Protein 3KF3 (pdb70)

Secondary structure (DSSP, 8-state):
-----HHHHS-SSS---SSEEEEEEEEEEEETTTTEEEEEEEEETT-SS--SSBEEEEEEESSSSS-EE-S--B--SSTT-EEEEEEEEE-TT-TTS---TTS-GGG-EEEEEEEEETTEEEEEEEEESSSSSS-EE-TT--SB--S-SS-EEEEEEEETTTTEEEEEEEEGGGTEEEEEEESSSSS-EEEEEE--B---S-EEEEEEEEEEBTTSS-EEEEEEEEE-S--TTSS-EEEEEEEEE-SS-EEESS-B-EES--SSS-EEEEEPBS-SSSEEEEEE-S-TTTTTTSS--SEE--BPPPEEEEEEEEESSSS-EEEEEEEEE---TTSEEEEEEEEEEEEP-TTS-EE---S---SEEEEEEEEEE-S----GGGSEEEEEEEE--SSS---EEEEEEETTTTEEEEE---TT---TTGGG---EEEEE---SEEETTEEEEEEEEEEETTEEEEEETTTTEEEEEE---STT--EEEEEEEE--SS-SEEEEEEEEEEEE-/-----HHHHS-SSS---SSEEEEEEEEEEEETTTTEEEEEEEEETT-SS--SSBEEEEEEESSSSS-EE-S-SB--SSTT-EEEEEEEEE-TT-TTS---TTS-GGG-EEEEEEEEETTEEEEEEEEESSSSSS-EE-TT--SB--S-SS-EEEEEEEETTTTEEEEEEEEGGGTEEEEEEESSSSS-EEEEEE--B---S-EEEEEEEEEEBTTSS-EEEEEEEEE-S--TTSS-EEEEEEEEE-SS-EEESS-B-EES--SSS-EEEEEPBS-SSSEEEEEE-S-TTTGGGSS--SEE--BPPPEEEEEEEEESSSS-EEEEEEEEE---TTSEEEEEEEEEEEEE-TT--EE---SS--SEEEEEEEEEE-S----GGGSEEEEEEEE---SS---EEEEEEETTTTEEEEE---TT---TTGGG---EEEEE---SEEETTEEEEEEEEEEESSEEEEEETTTTEEEEEE--PSTT--EEEEEEEE--SS-SEEEEEEEEEEEE-

InterPro domains:
  IPR001362 Glycoside hydrolase, family 32 [SM00640] (40-491)
  IPR013148 Glycosyl hydrolase family 32, N-terminal [PF00251] (40-338)
  IPR013189 Glycosyl hydrolase family 32, C-terminal [PF08244] (367-515)
  IPR013320 Concanavalin A-like lectin/glucanase domain superfamily [SSF49899] (370-530)
  IPR018053 Glycoside hydrolase, family 32, active site [PS00609] (40-53)
  IPR023296 Glycosyl hydrolase, five-bladed beta-propeller domain superfamily [G3DSA:2.115.10.20] (27-350)
  IPR023296 Glycosyl hydrolase, five-bladed beta-propeller domain superfamily [SSF75005] (32-338)

CATH classification: 2.115.10.20 (+1 more: 2.60.120.560)

B-factor: mean 18.48, std 14.02, range [2.0, 500.0]

Sequence (1018 aa):
LSVDTSEYNRPLIHFTPEKGWMNDPNGLFYDKTAKLWHLYFQYNPNATAWGQPLYWGHATSNDLVHWDEHEIAIGPEHDNEGIFSGSIVVDHNNTSGFFNSSIDPNQRIVAIYTNNIPDNQTQDIAFSLDGGYTFTKYENNPVIDVSSNQFRDPKVFWHEDSNQWIMVVSKSQEYKIQIFGSANLKNWVLNSNFSSGYYGNQYECPGLIEVPIENSDKSKWVMFLAINPGSPLGGSINQYFVGDFDGFQFVPDDSQTRFVDIGKDFYAFQTFSEVEHGVLGLAWASNWQYADQVPTNPWRSSTSLARNYTLRYVHTNAETKQLTLIQNPVLPDSINVVDKLKKKNVKLTNKKPIKTNFKGSTGLFDFNITFKVLNLNVSPGKTHFDILINSQELNSSVDSIKIGFDSSQSSFYIDRHIPNVEFPRKQFFTDKLAAYLEPLDYDQDLRVFSLYGIVDKNIIELYFNDGTVAMTNTFFMGEGKYPHDIQIVTDTEEPLFELESVIIRELNKLSVDTSEYNRPLIHFTPEKGWMNDPNGLFYDKTAKLWHLYFQYNPNATAWGQPLYWGHATSNDLVHWDEHEIAIGPEHDNEGIFSGSIVVDHNNTSGFFNSSIDPNQRIVAIYTNNIPDNQTQDIAFSLDGGYTFTKYENNPVIDVSSNQFRDPKVFWHEDSNQWIMVVSKSQEYKIQIFGSANLKNWVLNSNFSSGYYGNQYECPGLIEVPIENSDKSKWVMFLAINPGSPLGGSINQYFVGDFDGFQFVPDDSQTRFVDIGKDFYAFQTFSEVEHGVLGLAWASNWQYADQVPTNPWRSSTSLARNYTLRYVHTNAETKQLTLIQNPVLPDSINVVDKLKKKNVKLTNKKPIKTNFKGSTGLFDFNITFKVLNLNVSPGKTHFDILINSQELNSSVDSIKIGFDSSQSSFYIDRHIPNVEFPRKQFFTDKLAAYLEPLDYDQDLRVFSLYGIVDKNIIELYFNDGTVAMTNTFFMGEGKYPHDIQIVTDTEEPLFELESVIIRELNK

Structure (mmCIF, N/CA/C/O backbone):
data_3KF3
#
_entry.id   3KF3
#
_cell.length_a   60.870
_cell.length_b   92.270
_cell.length_c   116.280
_cell.angle_alpha   90.00
_cell.angle_beta   104.81
_cell.angle_gamma   90.00
#
_symmetry.space_group_name_H-M   'P 1 21 1'
#
loop_
_entity.id
_entity.type
_entity.pdbx_description
1 polymer Invertase
2 non-polymer beta-D-fructofuranose
3 non-polymer 2-acetamido-2-deoxy-beta-D-glucopyranose
4 water water
#
loop_
_atom_site.group_PDB
_atom_site.id
_atom_site.type_symbol
_atom_site.label_atom_id
_atom_site.label_alt_id
_atom_site.label_comp_id
_atom_site.label_asym_id
_atom_site.label_entity_id
_atom_site.label_seq_id
_atom_site.pdbx_PDB_ins_code
_atom_site.Cartn_x
_atom_site.Cartn_y
_atom_site.Cartn_z
_atom_site.occupancy
_atom_site.B_iso_or_equiv
_atom_site.auth_seq_id
_atom_site.auth_comp_id
_atom_site.auth_asym_id
_atom_site.auth_atom_id
_atom_site.pdbx_PDB_model_num
ATOM 1 N N . LEU A 1 1 ? -6.929 -17.609 20.189 1.00 33.89 27 LEU A N 1
ATOM 2 C CA . LEU A 1 1 ? -7.486 -18.088 18.885 1.00 34.00 27 LEU A CA 1
ATOM 3 C C . LEU A 1 1 ? -8.893 -17.539 18.565 1.00 33.67 27 LEU A C 1
ATOM 4 O O . LEU A 1 1 ? -9.242 -17.358 17.395 1.00 33.75 27 LEU A O 1
ATOM 9 N N . SER A 1 2 ? -9.680 -17.270 19.608 1.00 33.08 28 SER A N 1
ATOM 10 C CA . SER A 1 2 ? -11.070 -16.814 19.467 1.00 32.27 28 SER A CA 1
ATOM 11 C C . SER A 1 2 ? -11.163 -15.319 19.199 1.00 31.15 28 SER A C 1
ATOM 12 O O . SER A 1 2 ? -12.131 -14.846 18.603 1.00 31.37 28 SER A O 1
ATOM 15 N N . VAL A 1 3 ? -10.159 -14.583 19.661 1.00 29.63 29 VAL A N 1
ATOM 16 C CA . VAL A 1 3 ? -10.162 -13.131 19.589 1.00 27.89 29 VAL A CA 1
ATOM 17 C C . VAL A 1 3 ? -9.292 -12.679 18.419 1.00 26.55 29 VAL A C 1
ATOM 18 O O . VAL A 1 3 ? -8.124 -13.063 18.318 1.00 26.47 29 VAL A O 1
ATOM 22 N N . ASP A 1 4 ? -9.872 -11.881 17.530 1.00 24.56 30 ASP A N 1
ATOM 23 C CA . ASP A 1 4 ? -9.107 -11.297 16.439 1.00 22.76 30 ASP A CA 1
ATOM 24 C C . ASP A 1 4 ? -9.314 -9.788 16.383 1.00 21.29 30 ASP A C 1
ATOM 25 O O . ASP A 1 4 ? -10.407 -9.313 16.084 1.00 21.00 30 ASP A O 1
ATOM 30 N N . THR A 1 5 ? -8.239 -9.052 16.657 1.00 19.58 31 THR A N 1
ATOM 31 C CA . THR A 1 5 ? -8.271 -7.595 16.697 1.00 18.15 31 THR A CA 1
ATOM 32 C C . THR A 1 5 ? -7.952 -6.937 15.348 1.00 17.81 31 THR A C 1
ATOM 33 O O . THR A 1 5 ? -7.993 -5.709 15.240 1.00 17.23 31 THR A O 1
ATOM 37 N N . SER A 1 6 ? -7.679 -7.754 14.326 1.00 17.60 32 SER A N 1
ATOM 38 C CA . SER A 1 6 ? -7.206 -7.268 13.011 1.00 17.75 32 SER A CA 1
ATOM 39 C C . SER A 1 6 ? -7.986 -6.095 12.413 1.00 17.64 32 SER A C 1
ATOM 40 O O . SER A 1 6 ? -7.383 -5.130 11.946 1.00 17.51 32 SER A O 1
ATOM 43 N N . GLU A 1 7 ? -9.315 -6.199 12.423 1.00 17.53 33 GLU A N 1
ATOM 44 C CA . GLU A 1 7 ? -10.206 -5.212 11.799 1.00 17.89 33 GLU A CA 1
ATOM 45 C C . GLU A 1 7 ? -9.948 -3.786 12.282 1.00 16.93 33 GLU A C 1
ATOM 46 O O . GLU A 1 7 ? -10.152 -2.822 11.536 1.00 16.58 33 GLU A O 1
ATOM 52 N N . TYR A 1 8 ? -9.506 -3.650 13.527 1.00 15.84 34 TYR A N 1
ATOM 53 C CA . TYR A 1 8 ? -9.216 -2.321 14.061 1.00 15.19 34 TYR A CA 1
ATOM 54 C C . TYR A 1 8 ? -7.739 -2.082 14.416 1.00 14.94 34 TYR A C 1
ATOM 55 O O . TYR A 1 8 ? -7.324 -0.932 14.541 1.00 14.98 34 TYR A O 1
ATOM 64 N N . ASN A 1 9 ? -6.963 -3.167 14.532 1.00 14.61 35 ASN A N 1
ATOM 65 C CA . ASN A 1 9 ? -5.584 -3.151 15.071 1.00 14.69 35 ASN A CA 1
ATOM 66 C C . ASN A 1 9 ? -4.457 -3.539 14.139 1.00 13.41 35 ASN A C 1
ATOM 67 O O . ASN A 1 9 ? -3.296 -3.261 14.431 1.00 13.17 35 ASN A O 1
ATOM 72 N N . ARG A 1 10 ? -4.783 -4.241 13.062 1.00 12.76 36 ARG A N 1
ATOM 73 C CA . ARG A 1 10 ? -3.757 -4.828 12.198 1.00 12.55 36 ARG A CA 1
ATOM 74 C C . ARG A 1 10 ? -3.374 -3.870 11.072 1.00 11.83 36 ARG A C 1
ATOM 75 O O . ARG A 1 10 ? -4.221 -3.487 10.280 1.00 11.67 36 ARG A O 1
ATOM 83 N N . PRO A 1 11 ? -2.091 -3.470 11.006 1.00 11.50 37 PRO A N 1
ATOM 84 C CA . PRO A 1 11 ? -1.667 -2.596 9.907 1.00 11.28 37 PRO A CA 1
ATOM 85 C C . PRO A 1 11 ? -1.922 -3.183 8.523 1.00 11.26 37 PRO A C 1
ATOM 86 O O . PRO A 1 11 ? -1.921 -4.410 8.342 1.00 11.09 37 PRO A O 1
ATOM 90 N N . LEU A 1 12 ? -2.127 -2.297 7.556 1.00 10.92 38 LEU A N 1
ATOM 91 C CA . LEU A 1 12 ? -2.408 -2.696 6.186 1.00 11.44 38 LEU A CA 1
ATOM 92 C C . LEU A 1 12 ? -1.150 -2.810 5.321 1.00 11.77 38 LEU A C 1
ATOM 93 O O . LEU A 1 12 ? -1.063 -3.700 4.472 1.00 12.19 38 LEU A O 1
ATOM 98 N N . ILE A 1 13 ? -0.186 -1.907 5.526 1.00 11.73 39 ILE A N 1
ATOM 99 C CA . ILE A 1 13 ? 1.019 -1.866 4.684 1.00 11.83 39 ILE A CA 1
ATOM 100 C C . ILE A 1 13 ? 2.338 -2.007 5.452 1.00 11.70 39 ILE A C 1
ATOM 101 O O . ILE A 1 13 ? 3.410 -1.826 4.882 1.00 11.68 39 ILE A O 1
ATOM 106 N N . HIS A 1 14 ? 2.246 -2.320 6.745 1.00 11.54 40 HIS A N 1
ATOM 107 C CA . HIS A 1 14 ? 3.396 -2.759 7.531 1.00 11.20 40 HIS A CA 1
ATOM 108 C C . HIS A 1 14 ? 3.268 -4.262 7.684 1.00 11.32 40 HIS A C 1
ATOM 109 O O . HIS A 1 14 ? 2.172 -4.750 8.019 1.00 11.26 40 HIS A O 1
ATOM 116 N N . PHE A 1 15 ? 4.359 -4.996 7.462 1.00 10.76 41 PHE A N 1
ATOM 117 C CA . PHE A 1 15 ? 4.276 -6.452 7.554 1.00 10.82 41 PHE A CA 1
ATOM 118 C C . PHE A 1 15 ? 3.963 -6.901 8.962 1.00 11.18 41 PHE A C 1
ATOM 119 O O . PHE A 1 15 ? 4.546 -6.402 9.933 1.00 10.37 41 PHE A O 1
ATOM 127 N N . THR A 1 16 ? 3.060 -7.871 9.038 1.00 11.37 42 THR A N 1
ATOM 128 C CA . THR A 1 16 ? 2.750 -8.568 10.266 1.00 12.55 42 THR A CA 1
ATOM 129 C C . THR A 1 16 ? 2.556 -10.053 9.943 1.00 12.62 42 THR A C 1
ATOM 130 O O . THR A 1 16 ? 1.905 -10.379 8.947 1.00 12.38 42 THR A O 1
ATOM 134 N N . PRO A 1 17 ? 3.119 -10.955 10.773 1.00 13.08 43 PRO A N 1
ATOM 135 C CA . PRO A 1 17 ? 2.818 -12.373 10.571 1.00 13.55 43 PRO A CA 1
ATOM 136 C C . PRO A 1 17 ? 1.328 -12.623 10.806 1.00 13.93 43 PRO A C 1
ATOM 137 O O . PRO A 1 17 ? 0.731 -11.997 11.686 1.00 14.34 43 PRO A O 1
ATOM 141 N N . GLU A 1 18 ? 0.728 -13.509 10.019 1.00 14.43 44 GLU A N 1
ATOM 142 C CA . GLU A 1 18 ? -0.686 -13.848 10.192 1.00 15.26 44 GLU A CA 1
ATOM 143 C C . GLU A 1 18 ? -1.007 -14.245 11.642 1.00 15.14 44 GLU A C 1
ATOM 144 O O . GLU A 1 18 ? -2.016 -13.815 12.195 1.00 14.76 44 GLU A O 1
ATOM 150 N N . LYS A 1 19 ? -0.146 -15.061 12.246 1.00 15.16 45 LYS A N 1
ATOM 151 C CA . LYS A 1 19 ? -0.328 -15.505 13.631 1.00 15.74 45 LYS A CA 1
ATOM 152 C C . LYS A 1 19 ? 1.010 -15.579 14.367 1.00 15.10 45 LYS A C 1
ATOM 153 O O . LYS A 1 19 ? 2.059 -15.797 13.755 1.00 15.38 45 LYS A O 1
ATOM 159 N N . GLY A 1 20 ? 0.974 -15.391 15.683 1.00 14.46 46 GLY A N 1
ATOM 160 C CA . GLY A 1 20 ? 2.169 -15.579 16.505 1.00 13.43 46 GLY A CA 1
ATOM 161 C C . GLY A 1 20 ? 2.997 -14.330 16.731 1.00 12.70 46 GLY A C 1
ATOM 162 O O . GLY A 1 20 ? 2.515 -13.212 16.563 1.00 12.55 46 GLY A O 1
ATOM 163 N N . TRP A 1 21 ? 4.258 -14.536 17.099 1.00 11.88 47 TRP A N 1
ATOM 164 C CA . TRP A 1 21 ? 5.131 -13.464 17.565 1.00 11.50 47 TRP A CA 1
ATOM 165 C C . TRP A 1 21 ? 6.244 -13.154 16.570 1.00 11.19 47 TRP A C 1
ATOM 166 O O . TRP A 1 21 ? 6.869 -14.068 16.031 1.00 11.09 47 TRP A O 1
ATOM 177 N N . MET A 1 22 ? 6.506 -11.866 16.354 1.00 10.68 48 MET A N 1
ATOM 178 C CA . MET A 1 22 ? 7.648 -11.441 15.542 1.00 10.33 48 MET A CA 1
ATOM 179 C C . MET A 1 22 ? 8.509 -10.429 16.290 1.00 10.41 48 MET A C 1
ATOM 180 O O . MET A 1 22 ? 7.967 -9.535 16.947 1.00 10.08 48 MET A O 1
ATOM 185 N N . ASN A 1 23 ? 9.837 -10.573 16.205 1.00 10.33 49 ASN A N 1
ATOM 186 C CA . ASN A 1 23 ? 10.749 -9.457 16.534 1.00 10.90 49 ASN A CA 1
ATOM 187 C C . ASN A 1 23 ? 11.711 -9.054 15.397 1.00 11.04 49 ASN A C 1
ATOM 188 O O . ASN A 1 23 ? 11.239 -8.705 14.306 1.00 11.87 49 ASN A O 1
ATOM 193 N N . ASP A 1 24 ? 13.021 -9.090 15.641 1.00 10.87 50 ASP A N 1
ATOM 194 C CA . ASP A 1 24 ? 14.023 -8.525 14.716 1.00 10.91 50 ASP A CA 1
ATOM 195 C C . ASP A 1 24 ? 13.799 -8.951 13.266 1.00 10.64 50 ASP A C 1
ATOM 196 O O . ASP A 1 24 ? 13.571 -10.138 13.005 1.00 10.67 50 ASP A O 1
ATOM 201 N N . PRO A 1 25 ? 13.885 -7.994 12.320 1.00 10.03 51 PRO A N 1
ATOM 202 C CA . PRO A 1 25 ? 13.932 -8.381 10.908 1.00 10.10 51 PRO A CA 1
ATOM 203 C C . PRO A 1 25 ? 15.296 -8.996 10.579 1.00 10.34 51 PRO A C 1
ATOM 204 O O . PRO A 1 25 ? 16.319 -8.551 11.105 1.00 10.11 51 PRO A O 1
ATOM 208 N N . ASN A 1 26 ? 15.299 -10.010 9.717 1.00 10.49 52 ASN A N 1
ATOM 209 C CA . ASN A 1 26 ? 16.505 -10.769 9.392 1.00 10.86 52 ASN A CA 1
ATOM 210 C C . ASN A 1 26 ? 16.646 -10.988 7.892 1.00 11.22 52 ASN A C 1
ATOM 211 O O . ASN A 1 26 ? 15.658 -10.926 7.161 1.00 11.43 52 ASN A O 1
ATOM 216 N N . GLY A 1 27 ? 17.878 -11.244 7.448 1.00 11.11 53 GLY A N 1
ATOM 217 C CA . GLY A 1 27 ? 18.153 -11.720 6.095 1.00 11.02 53 GLY A CA 1
ATOM 218 C C . GLY A 1 27 ? 17.619 -10.851 4.979 1.00 10.96 53 GLY A C 1
ATOM 219 O O . GLY A 1 27 ? 17.271 -11.350 3.905 1.00 10.67 53 GLY A O 1
ATOM 220 N N . LEU A 1 28 ? 17.558 -9.546 5.224 1.00 10.31 54 LEU A N 1
ATOM 221 C CA . LEU A 1 28 ? 17.002 -8.622 4.250 1.00 10.45 54 LEU A CA 1
ATOM 222 C C . LEU A 1 28 ? 17.833 -8.637 2.968 1.00 10.74 54 LEU A C 1
ATOM 223 O O . LEU A 1 28 ? 19.051 -8.437 3.010 1.00 10.95 54 LEU A O 1
ATOM 228 N N . PHE A 1 29 ? 17.180 -8.910 1.840 1.00 11.13 55 PHE A N 1
ATOM 229 C CA . PHE A 1 29 ? 17.847 -8.815 0.541 1.00 11.94 55 PHE A CA 1
ATOM 230 C C . PHE A 1 29 ? 16.866 -8.682 -0.614 1.00 12.50 55 PHE A C 1
ATOM 231 O O . PHE A 1 29 ? 15.696 -9.075 -0.509 1.00 13.06 55 PHE A O 1
ATOM 239 N N . TYR A 1 30 ? 17.372 -8.127 -1.712 1.00 13.40 56 TYR A N 1
ATOM 240 C CA . TYR A 1 30 ? 16.672 -8.079 -2.982 1.00 14.08 56 TYR A CA 1
ATOM 241 C C . TYR A 1 30 ? 17.207 -9.133 -3.955 1.00 14.66 56 TYR A C 1
ATOM 242 O O . TYR A 1 30 ? 18.424 -9.250 -4.159 1.00 14.27 56 TYR A O 1
ATOM 251 N N . ASP A 1 31 ? 16.287 -9.901 -4.541 1.00 15.19 57 ASP A N 1
ATOM 252 C CA . ASP A 1 31 ? 16.602 -10.858 -5.602 1.00 15.67 57 ASP A CA 1
ATOM 253 C C . ASP A 1 31 ? 16.472 -10.132 -6.942 1.00 16.19 57 ASP A C 1
ATOM 254 O O . ASP A 1 31 ? 15.362 -9.830 -7.380 1.00 15.74 57 ASP A O 1
ATOM 259 N N . LYS A 1 32 ? 17.613 -9.834 -7.571 1.00 16.93 58 LYS A N 1
ATOM 260 C CA . LYS A 1 32 ? 17.649 -9.081 -8.832 1.00 17.87 58 LYS A CA 1
ATOM 261 C C . LYS A 1 32 ? 17.025 -9.841 -10.010 1.00 18.42 58 LYS A C 1
ATOM 262 O O . LYS A 1 32 ? 16.498 -9.229 -10.940 1.00 18.58 58 LYS A O 1
ATOM 268 N N . THR A 1 33 ? 17.095 -11.169 -9.968 1.00 18.47 59 THR A N 1
ATOM 269 C CA . THR A 1 33 ? 16.547 -11.986 -11.045 1.00 19.13 59 THR A CA 1
ATOM 270 C C . THR A 1 33 ? 15.042 -12.223 -10.892 1.00 18.75 59 THR A C 1
ATOM 271 O O . THR A 1 33 ? 14.294 -12.052 -11.847 1.00 18.78 59 THR A O 1
ATOM 275 N N . ALA A 1 34 ? 14.603 -12.600 -9.694 1.00 18.43 60 ALA A N 1
ATOM 276 C CA . ALA A 1 34 ? 13.168 -12.759 -9.424 1.00 18.08 60 ALA A CA 1
ATOM 277 C C . ALA A 1 34 ? 12.439 -11.425 -9.238 1.00 17.86 60 ALA A C 1
ATOM 278 O O . ALA A 1 34 ? 11.208 -11.384 -9.276 1.00 17.54 60 ALA A O 1
ATOM 280 N N . LYS A 1 35 ? 13.198 -10.342 -9.055 1.00 17.90 61 LYS A N 1
ATOM 281 C CA . LYS A 1 35 ? 12.634 -9.013 -8.784 1.00 18.16 61 LYS A CA 1
ATOM 282 C C . LYS A 1 35 ? 11.780 -9.020 -7.520 1.00 17.65 61 LYS A C 1
ATOM 283 O O . LYS A 1 35 ? 10.623 -8.598 -7.537 1.00 17.59 61 LYS A O 1
ATOM 289 N N . LEU A 1 36 ? 12.362 -9.508 -6.429 1.00 16.90 62 LEU A N 1
ATOM 290 C CA . LEU A 1 36 ? 11.635 -9.685 -5.181 1.00 16.69 62 LEU A CA 1
ATOM 291 C C . LEU A 1 36 ? 12.430 -9.182 -3.982 1.00 15.73 62 LEU A C 1
ATOM 292 O O . LEU A 1 36 ? 13.621 -9.473 -3.846 1.00 15.45 62 LEU A O 1
ATOM 297 N N . TRP A 1 37 ? 11.754 -8.418 -3.128 1.00 15.04 63 TRP A N 1
ATOM 298 C CA . TRP A 1 37 ? 12.269 -8.045 -1.810 1.00 14.52 63 TRP A CA 1
ATOM 299 C C . TRP A 1 37 ? 11.948 -9.158 -0.813 1.00 14.14 63 TRP A C 1
ATOM 300 O O . TRP A 1 37 ? 10.803 -9.622 -0.742 1.00 14.21 63 TRP A O 1
ATOM 311 N N . HIS A 1 38 ? 12.954 -9.583 -0.055 1.00 13.47 64 HIS A N 1
ATOM 312 C CA . HIS A 1 38 ? 12.770 -10.612 0.964 1.00 12.84 64 HIS A CA 1
ATOM 313 C C . HIS A 1 38 ? 12.893 -10.044 2.367 1.00 12.29 64 HIS A C 1
ATOM 314 O O . HIS A 1 38 ? 13.816 -9.282 2.672 1.00 12.10 64 HIS A O 1
ATOM 321 N N . LEU A 1 39 ? 11.953 -10.446 3.213 1.00 11.79 65 LEU A N 1
ATOM 322 C CA . LEU A 1 39 ? 11.967 -10.126 4.627 1.00 11.24 65 LEU A CA 1
ATOM 323 C C . LEU A 1 39 ? 11.919 -11.437 5.407 1.00 10.89 65 LEU A C 1
ATOM 324 O O . LEU A 1 39 ? 11.005 -12.235 5.228 1.00 10.92 65 LEU A O 1
ATOM 329 N N . TYR A 1 40 ? 12.915 -11.659 6.255 1.00 9.92 66 TYR A N 1
ATOM 330 C CA . TYR A 1 40 ? 12.853 -12.735 7.230 1.00 9.74 66 TYR A CA 1
ATOM 331 C C . TYR A 1 40 ? 12.780 -12.078 8.596 1.00 9.74 66 TYR A C 1
ATOM 332 O O . TYR A 1 40 ? 13.001 -10.868 8.723 1.00 9.19 66 TYR A O 1
ATOM 341 N N . PHE A 1 41 ? 12.465 -12.865 9.615 1.00 9.62 67 PHE A N 1
ATOM 342 C CA . PHE A 1 41 ? 12.223 -12.294 10.930 1.00 9.68 67 PHE A CA 1
ATOM 343 C C . PHE A 1 41 ? 12.249 -13.325 12.031 1.00 10.00 67 PHE A C 1
ATOM 344 O O . PHE A 1 41 ? 11.871 -14.494 11.830 1.00 10.44 67 PHE A O 1
ATOM 352 N N . GLN A 1 42 ? 12.695 -12.889 13.205 1.00 10.49 68 GLN A N 1
ATOM 353 C CA . GLN A 1 42 ? 12.617 -13.722 14.392 1.00 10.46 68 GLN A CA 1
ATOM 354 C C . GLN A 1 42 ? 11.150 -14.043 14.619 1.00 11.07 68 GLN A C 1
ATOM 355 O O . GLN A 1 42 ? 10.315 -13.141 14.716 1.00 10.90 68 GLN A O 1
ATOM 361 N N . TYR A 1 43 ? 10.843 -15.333 14.706 1.00 11.48 69 TYR A N 1
ATOM 362 C CA . TYR A 1 43 ? 9.474 -15.779 14.652 1.00 11.59 69 TYR A CA 1
ATOM 363 C C . TYR A 1 43 ? 9.218 -16.929 15.620 1.00 12.05 69 TYR A C 1
ATOM 364 O O . TYR A 1 43 ? 9.949 -17.922 15.627 1.00 11.79 69 TYR A O 1
ATOM 373 N N . ASN A 1 44 ? 8.189 -16.754 16.448 1.00 12.40 70 ASN A N 1
ATOM 374 C CA . ASN A 1 44 ? 7.623 -17.828 17.248 1.00 13.47 70 ASN A CA 1
ATOM 375 C C . ASN A 1 44 ? 6.157 -18.028 16.855 1.00 13.94 70 ASN A C 1
ATOM 376 O O . ASN A 1 44 ? 5.291 -17.244 17.261 1.00 13.62 70 ASN A O 1
ATOM 381 N N . PRO A 1 45 ? 5.875 -19.075 16.061 1.00 14.58 71 PRO A N 1
ATOM 382 C CA . PRO A 1 45 ? 4.511 -19.351 15.592 1.00 15.39 71 PRO A CA 1
ATOM 383 C C . PRO A 1 45 ? 3.554 -19.830 16.681 1.00 15.86 71 PRO A C 1
ATOM 384 O O . PRO A 1 45 ? 2.342 -19.840 16.453 1.00 15.79 71 PRO A O 1
ATOM 388 N N . ASN A 1 46 ? 4.094 -20.209 17.840 1.00 16.61 72 ASN A N 1
ATOM 389 C CA . ASN A 1 46 ? 3.331 -20.924 18.869 1.00 17.50 72 ASN A CA 1
ATOM 390 C C . ASN A 1 46 ? 2.741 -20.087 19.990 1.00 17.28 72 ASN A C 1
ATOM 391 O O . ASN A 1 46 ? 1.915 -20.575 20.775 1.00 17.59 72 ASN A O 1
ATOM 396 N N . ALA A 1 47 ? 3.163 -18.830 20.060 1.00 16.65 73 ALA A N 1
ATOM 397 C CA . ALA A 1 47 ? 2.624 -17.896 21.034 1.00 16.21 73 ALA A CA 1
ATOM 398 C C . ALA A 1 47 ? 2.701 -16.472 20.504 1.00 15.91 73 ALA A C 1
ATOM 399 O O . ALA A 1 47 ? 3.430 -16.184 19.554 1.00 15.32 73 ALA A O 1
ATOM 401 N N . THR A 1 48 ? 1.942 -15.585 21.136 1.00 15.96 74 THR A N 1
ATOM 402 C CA . THR A 1 48 ? 2.035 -14.157 20.860 1.00 16.24 74 THR A CA 1
ATOM 403 C C . THR A 1 48 ? 3.085 -13.508 21.788 1.00 15.69 74 THR A C 1
ATOM 404 O O . THR A 1 48 ? 2.925 -12.376 22.253 1.00 15.36 74 THR A O 1
ATOM 408 N N . ALA A 1 49 ? 4.158 -14.259 22.044 1.00 15.11 75 ALA A N 1
ATOM 409 C CA . ALA A 1 49 ? 5.295 -13.801 22.828 1.00 14.97 75 ALA A CA 1
ATOM 410 C C . ALA A 1 49 ? 6.549 -14.561 22.409 1.00 15.15 75 ALA A C 1
ATOM 411 O O . ALA A 1 49 ? 6.463 -15.635 21.801 1.00 14.62 75 ALA A O 1
ATOM 413 N N . TRP A 1 50 ? 7.710 -14.012 22.750 1.00 15.13 76 TRP A N 1
ATOM 414 C CA . TRP A 1 50 ? 8.988 -14.656 22.440 1.00 15.83 76 TRP A CA 1
ATOM 415 C C . TRP A 1 50 ? 9.084 -16.031 23.131 1.00 16.58 76 TRP A C 1
ATOM 416 O O . TRP A 1 50 ? 8.721 -16.171 24.296 1.00 16.14 76 TRP A O 1
ATOM 427 N N . GLY A 1 51 ? 9.602 -16.960 22.406 1.00 17.43 77 GLY A N 1
ATOM 428 C CA . GLY A 1 51 ? 9.775 -18.248 23.009 1.00 19.03 77 GLY A CA 1
ATOM 429 C C . GLY A 1 51 ? 10.580 -19.156 22.098 1.00 20.22 77 GLY A C 1
ATOM 430 O O . GLY A 1 51 ? 10.638 -18.959 20.887 1.00 20.07 77 GLY A O 1
ATOM 431 N N . GLN A 1 52 ? 11.199 -20.182 22.722 1.00 20.83 78 GLN A N 1
ATOM 432 C CA . GLN A 1 52 ? 11.946 -21.277 22.055 1.00 22.18 78 GLN A CA 1
ATOM 433 C C . GLN A 1 52 ? 10.791 -22.139 21.640 1.00 22.21 78 GLN A C 1
ATOM 434 O O . GLN A 1 52 ? 9.707 -22.058 22.250 1.00 23.37 78 GLN A O 1
ATOM 440 N N . PRO A 1 53 ? 10.942 -23.076 20.479 1.00 21.76 79 PRO A N 1
ATOM 441 C CA . PRO A 1 53 ? 11.343 -23.218 19.109 1.00 20.92 79 PRO A CA 1
ATOM 442 C C . PRO A 1 53 ? 11.360 -21.857 18.360 1.00 19.67 79 PRO A C 1
ATOM 443 O O . PRO A 1 53 ? 10.333 -21.455 17.805 1.00 19.94 79 PRO A O 1
ATOM 447 N N . LEU A 1 54 ? 12.516 -21.152 18.294 1.00 17.87 80 LEU A N 1
ATOM 448 C CA . LEU A 1 54 ? 12.542 -19.890 17.517 1.00 16.67 80 LEU A CA 1
ATOM 449 C C . LEU A 1 54 ? 13.067 -20.056 16.089 1.00 15.68 80 LEU A C 1
ATOM 450 O O . LEU A 1 54 ? 14.079 -20.714 15.842 1.00 15.23 80 LEU A O 1
ATOM 455 N N . TYR A 1 55 ? 12.343 -19.427 15.144 1.00 14.60 81 TYR A N 1
ATOM 456 C CA . TYR A 1 55 ? 12.601 -19.598 13.710 1.00 14.33 81 TYR A CA 1
ATOM 457 C C . TYR A 1 55 ? 12.833 -18.290 12.952 1.00 13.76 81 TYR A C 1
ATOM 458 O O . TYR A 1 55 ? 12.563 -17.203 13.462 1.00 13.30 81 TYR A O 1
ATOM 467 N N . TRP A 1 56 ? 13.336 -18.408 11.723 1.00 12.96 82 TRP A N 1
ATOM 468 C CA . TRP A 1 56 ? 13.228 -17.328 10.742 1.00 12.44 82 TRP A CA 1
ATOM 469 C C . TRP A 1 56 ? 11.927 -17.484 9.972 1.00 12.22 82 TRP A C 1
ATOM 470 O O . TRP A 1 56 ? 11.746 -18.452 9.223 1.00 11.94 82 TRP A O 1
ATOM 481 N N . GLY A 1 57 ? 11.012 -16.540 10.175 1.00 11.74 83 GLY A N 1
ATOM 482 C CA . GLY A 1 57 ? 9.830 -16.411 9.336 1.00 11.31 83 GLY A CA 1
ATOM 483 C C . GLY A 1 57 ? 10.270 -15.817 8.011 1.00 10.99 83 GLY A C 1
ATOM 484 O O . GLY A 1 57 ? 11.405 -15.349 7.886 1.00 10.73 83 GLY A O 1
ATOM 485 N N . HIS A 1 58 ? 9.372 -15.819 7.031 1.00 10.67 84 HIS A N 1
ATOM 486 C CA . HIS A 1 58 ? 9.713 -15.372 5.678 1.00 10.56 84 HIS A CA 1
ATOM 487 C C . HIS A 1 58 ? 8.543 -14.751 4.937 1.00 10.87 84 HIS A C 1
ATOM 488 O O . HIS A 1 58 ? 7.450 -15.316 4.906 1.00 11.18 84 HIS A O 1
ATOM 495 N N . ALA A 1 59 ? 8.788 -13.590 4.331 1.00 11.09 85 ALA A N 1
ATOM 496 C CA . ALA A 1 59 ? 7.801 -12.911 3.506 1.00 11.54 85 ALA A CA 1
ATOM 497 C C . ALA A 1 59 ? 8.482 -12.204 2.333 1.00 11.67 85 ALA A C 1
ATOM 498 O O . ALA A 1 59 ? 9.628 -11.764 2.451 1.00 11.88 85 ALA A O 1
ATOM 500 N N . THR A 1 60 ? 7.782 -12.097 1.207 1.00 11.96 86 THR A N 1
ATOM 501 C CA . THR A 1 60 ? 8.299 -11.333 0.068 1.00 12.39 86 THR A CA 1
ATOM 502 C C . THR A 1 60 ? 7.346 -10.253 -0.418 1.00 12.86 86 THR A C 1
ATOM 503 O O . THR A 1 60 ? 6.142 -10.299 -0.147 1.00 11.92 86 THR A O 1
ATOM 507 N N . SER A 1 61 ? 7.909 -9.300 -1.160 1.00 13.17 87 SER A N 1
ATOM 508 C CA . SER A 1 61 ? 7.153 -8.211 -1.754 1.00 14.46 87 SER A CA 1
ATOM 509 C C . SER A 1 61 ? 7.804 -7.748 -3.055 1.00 14.53 87 SER A C 1
ATOM 510 O O . SER A 1 61 ? 9.030 -7.769 -3.192 1.00 14.78 87 SER A O 1
ATOM 513 N N . ASN A 1 62 ? 6.987 -7.308 -4.003 1.00 15.07 88 ASN A N 1
ATOM 514 C CA . ASN A 1 62 ? 7.522 -6.726 -5.229 1.00 15.58 88 ASN A CA 1
ATOM 515 C C . ASN A 1 62 ? 7.748 -5.228 -5.081 1.00 15.36 88 ASN A C 1
ATOM 516 O O . ASN A 1 62 ? 8.500 -4.641 -5.860 1.00 15.45 88 ASN A O 1
ATOM 521 N N . ASP A 1 63 ? 7.100 -4.623 -4.081 1.00 14.73 89 ASP A N 1
ATOM 522 C CA . ASP A 1 63 ? 6.988 -3.167 -3.982 1.00 14.85 89 ASP A CA 1
ATOM 523 C C . ASP A 1 63 ? 7.219 -2.600 -2.572 1.00 14.81 89 ASP A C 1
ATOM 524 O O . ASP A 1 63 ? 7.032 -1.397 -2.346 1.00 14.84 89 ASP A O 1
ATOM 529 N N . LEU A 1 64 ? 7.584 -3.480 -1.637 1.00 14.37 90 LEU A N 1
ATOM 530 C CA . LEU A 1 64 ? 7.883 -3.118 -0.239 1.00 14.33 90 LEU A CA 1
ATOM 531 C C . LEU A 1 64 ? 6.693 -2.632 0.604 1.00 14.19 90 LEU A C 1
ATOM 532 O O . LEU A 1 64 ? 6.892 -2.098 1.703 1.00 14.32 90 LEU A O 1
ATOM 537 N N . VAL A 1 65 ? 5.471 -2.823 0.107 1.00 14.03 91 VAL A N 1
ATOM 538 C CA . VAL A 1 65 ? 4.258 -2.542 0.899 1.00 14.20 91 VAL A CA 1
ATOM 539 C C . VAL A 1 65 ? 3.232 -3.686 0.928 1.00 14.15 91 VAL A C 1
ATOM 540 O O . VAL A 1 65 ? 2.501 -3.838 1.904 1.00 13.89 91 VAL A O 1
ATOM 544 N N . HIS A 1 66 ? 3.174 -4.461 -0.152 1.00 13.95 92 HIS A N 1
ATOM 545 C CA . HIS A 1 66 ? 2.308 -5.634 -0.243 1.00 13.83 92 HIS A CA 1
ATOM 546 C C . HIS A 1 66 ? 3.150 -6.879 0.011 1.00 13.81 92 HIS A C 1
ATOM 547 O O . HIS A 1 66 ? 4.036 -7.201 -0.790 1.00 13.68 92 HIS A O 1
ATOM 554 N N . TRP A 1 67 ? 2.878 -7.570 1.116 1.00 13.43 93 TRP A N 1
ATOM 555 C CA . TRP A 1 67 ? 3.703 -8.698 1.546 1.00 13.60 93 TRP A CA 1
ATOM 556 C C . TRP A 1 67 ? 3.000 -10.049 1.437 1.00 13.75 93 TRP A C 1
ATOM 557 O O . TRP A 1 67 ? 1.844 -10.194 1.825 1.00 13.62 93 TRP A O 1
ATOM 568 N N . ASP A 1 68 ? 3.721 -11.032 0.908 1.00 13.40 94 ASP A N 1
ATOM 569 C CA . ASP A 1 68 ? 3.235 -12.402 0.839 1.00 13.81 94 ASP A CA 1
ATOM 570 C C . ASP A 1 68 ? 3.988 -13.254 1.856 1.00 13.66 94 ASP A C 1
ATOM 571 O O . ASP A 1 68 ? 5.200 -13.458 1.728 1.00 13.68 94 ASP A O 1
ATOM 576 N N . GLU A 1 69 ? 3.278 -13.731 2.877 1.00 13.65 95 GLU A N 1
ATOM 577 C CA . GLU A 1 69 ? 3.900 -14.560 3.914 1.00 13.80 95 GLU A CA 1
ATOM 578 C C . GLU A 1 69 ? 4.118 -15.995 3.437 1.00 13.48 95 GLU A C 1
ATOM 579 O O . GLU A 1 69 ? 3.225 -16.618 2.862 1.00 13.47 95 GLU A O 1
ATOM 585 N N . HIS A 1 70 ? 5.315 -16.514 3.675 1.00 13.37 96 HIS A N 1
ATOM 586 C CA . HIS A 1 70 ? 5.684 -17.838 3.188 1.00 13.57 96 HIS A CA 1
ATOM 587 C C . HIS A 1 70 ? 5.832 -18.840 4.327 1.00 13.78 96 HIS A C 1
ATOM 588 O O . HIS A 1 70 ? 5.604 -18.505 5.494 1.00 13.23 96 HIS A O 1
ATOM 595 N N . GLU A 1 71 ? 6.189 -20.077 3.977 1.00 13.72 97 GLU A N 1
ATOM 596 C CA . GLU A 1 71 ? 6.550 -21.077 4.975 1.00 13.94 97 GLU A CA 1
ATOM 597 C C . GLU A 1 71 ? 7.801 -20.608 5.704 1.00 13.74 97 GLU A C 1
ATOM 598 O O . GLU A 1 71 ? 8.613 -19.860 5.143 1.00 13.65 97 GLU A O 1
ATOM 604 N N . ILE A 1 72 ? 7.943 -21.049 6.950 1.00 13.76 98 ILE A N 1
ATOM 605 C CA . ILE A 1 72 ? 9.148 -20.814 7.744 1.00 14.01 98 ILE A CA 1
ATOM 606 C C . ILE A 1 72 ? 10.383 -21.192 6.922 1.00 14.26 98 ILE A C 1
ATOM 607 O O . ILE A 1 72 ? 10.399 -22.251 6.290 1.00 13.84 98 ILE A O 1
ATOM 612 N N . ALA A 1 73 ? 11.398 -20.323 6.927 1.00 14.06 99 ALA A N 1
ATOM 613 C CA . ALA A 1 73 ? 12.626 -20.526 6.152 1.00 14.49 99 ALA A CA 1
ATOM 614 C C . ALA A 1 73 ? 13.722 -21.332 6.868 1.00 14.69 99 ALA A C 1
ATOM 615 O O . ALA A 1 73 ? 14.355 -22.190 6.249 1.00 14.71 99 ALA A O 1
ATOM 617 N N . ILE A 1 74 ? 13.957 -21.042 8.153 1.00 14.64 100 ILE A N 1
ATOM 618 C CA . ILE A 1 74 ? 15.003 -21.726 8.941 1.00 14.51 100 ILE A CA 1
ATOM 619 C C . ILE A 1 74 ? 14.521 -22.047 10.359 1.00 14.84 100 ILE A C 1
ATOM 620 O O . ILE A 1 74 ? 13.944 -21.200 11.039 1.00 14.25 100 ILE A O 1
ATOM 625 N N . GLY A 1 75 ? 14.779 -23.271 10.810 1.00 15.59 101 GLY A N 1
ATOM 626 C CA . GLY A 1 75 ? 14.421 -23.679 12.166 1.00 16.40 101 GLY A CA 1
ATOM 627 C C . GLY A 1 75 ? 15.557 -24.312 12.947 1.00 17.39 101 GLY A C 1
ATOM 628 O O . GLY A 1 75 ? 16.545 -24.752 12.358 1.00 17.22 101 GLY A O 1
ATOM 629 N N . PRO A 1 76 ? 15.427 -24.359 14.285 1.00 18.24 102 PRO A N 1
ATOM 630 C CA . PRO A 1 76 ? 16.453 -24.960 15.138 1.00 19.35 102 PRO A CA 1
ATOM 631 C C . PRO A 1 76 ? 16.437 -26.490 15.075 1.00 20.66 102 PRO A C 1
ATOM 632 O O . PRO A 1 76 ? 15.446 -27.077 14.627 1.00 20.78 102 PRO A O 1
ATOM 636 N N . GLU A 1 77 ? 17.527 -27.116 15.515 1.00 22.12 103 GLU A N 1
ATOM 637 C CA . GLU A 1 77 ? 17.603 -28.580 15.598 1.00 23.94 103 GLU A CA 1
ATOM 638 C C . GLU A 1 77 ? 16.751 -29.141 16.736 1.00 24.24 103 GLU A C 1
ATOM 639 O O . GLU A 1 77 ? 16.183 -30.227 16.613 1.00 24.40 103 GLU A O 1
ATOM 645 N N . HIS A 1 78 ? 16.674 -28.402 17.841 1.00 24.43 104 HIS A N 1
ATOM 646 C CA . HIS A 1 78 ? 15.920 -28.833 19.014 1.00 24.88 104 HIS A CA 1
ATOM 647 C C . HIS A 1 78 ? 14.997 -27.728 19.530 1.00 24.96 104 HIS A C 1
ATOM 648 O O . HIS A 1 78 ? 15.245 -26.542 19.292 1.00 24.89 104 HIS A O 1
ATOM 655 N N . ASP A 1 79 ? 13.939 -28.133 20.234 1.00 25.17 105 ASP A N 1
ATOM 656 C CA . ASP A 1 79 ? 12.993 -27.219 20.895 1.00 25.31 105 ASP A CA 1
ATOM 657 C C . ASP A 1 79 ? 13.699 -26.279 21.864 1.00 24.88 105 ASP A C 1
ATOM 658 O O . ASP A 1 79 ? 13.159 -25.248 22.283 1.00 25.24 105 ASP A O 1
ATOM 663 N N . ASN A 1 80 ? 14.922 -26.670 22.188 1.00 24.24 106 ASN A N 1
ATOM 664 C CA . ASN A 1 80 ? 15.774 -26.084 23.201 1.00 23.52 106 ASN A CA 1
ATOM 665 C C . ASN A 1 80 ? 16.531 -24.863 22.692 1.00 22.41 106 ASN A C 1
ATOM 666 O O . ASN A 1 80 ? 17.272 -24.221 23.441 1.00 22.26 106 ASN A O 1
ATOM 671 N N . GLU A 1 81 ? 16.356 -24.583 21.403 1.00 20.97 107 GLU A N 1
ATOM 672 C CA . GLU A 1 81 ? 17.256 -23.724 20.646 1.00 19.67 107 GLU A CA 1
ATOM 673 C C . GLU A 1 81 ? 16.486 -22.727 19.781 1.00 18.38 107 GLU A C 1
ATOM 674 O O . GLU A 1 81 ? 15.256 -22.752 19.721 1.00 17.94 107 GLU A O 1
ATOM 680 N N . GLY A 1 82 ? 17.218 -21.845 19.111 1.00 17.26 108 GLY A N 1
ATOM 681 C CA . GLY A 1 82 ? 16.600 -20.878 18.219 1.00 15.33 108 GLY A CA 1
ATOM 682 C C . GLY A 1 82 ? 17.560 -20.377 17.172 1.00 14.20 108 GLY A C 1
ATOM 683 O O . GLY A 1 82 ? 18.760 -20.237 17.426 1.00 13.65 108 GLY A O 1
ATOM 684 N N . ILE A 1 83 ? 17.023 -20.123 15.983 1.00 13.60 109 ILE A N 1
ATOM 685 C CA . ILE A 1 83 ? 17.768 -19.429 14.953 1.00 12.96 109 ILE A CA 1
ATOM 686 C C . ILE A 1 83 ? 17.581 -17.949 15.250 1.00 12.72 109 ILE A C 1
ATOM 687 O O . ILE A 1 83 ? 16.522 -17.374 14.980 1.00 12.54 109 ILE A O 1
ATOM 692 N N . PHE A 1 84 ? 18.612 -17.355 15.844 1.00 12.30 110 PHE A N 1
ATOM 693 C CA . PHE A 1 84 ? 18.593 -15.953 16.228 1.00 11.92 110 PHE A CA 1
ATOM 694 C C . PHE A 1 84 ? 18.901 -15.066 15.024 1.00 11.82 110 PHE A C 1
ATOM 695 O O . PHE A 1 84 ? 18.998 -15.553 13.893 1.00 11.08 110 PHE A O 1
ATOM 703 N N . SER A 1 85 ? 19.034 -13.765 15.265 1.00 11.15 111 SER A N 1
ATOM 704 C CA . SER A 1 85 ? 19.119 -12.807 14.173 1.00 11.04 111 SER A CA 1
ATOM 705 C C . SER A 1 85 ? 20.335 -13.009 13.273 1.00 10.70 111 SER A C 1
ATOM 706 O O . SER A 1 85 ? 21.324 -13.644 13.649 1.00 10.77 111 SER A O 1
ATOM 709 N N . GLY A 1 86 ? 20.234 -12.474 12.067 1.00 10.42 112 GLY A N 1
ATOM 710 C CA . GLY A 1 86 ? 21.284 -12.610 11.088 1.00 10.09 112 GLY A CA 1
ATOM 711 C C . GLY A 1 86 ? 20.890 -11.918 9.806 1.00 10.08 112 GLY A C 1
ATOM 712 O O . GLY A 1 86 ? 19.878 -11.223 9.749 1.00 9.87 112 GLY A O 1
ATOM 713 N N . SER A 1 87 ? 21.698 -12.138 8.775 1.00 10.07 113 SER A N 1
ATOM 714 C CA . SER A 1 87 ? 21.605 -11.408 7.526 1.00 10.15 113 SER A CA 1
ATOM 715 C C . SER A 1 87 ? 21.791 -12.377 6.368 1.00 10.08 113 SER A C 1
ATOM 716 O O . SER A 1 87 ? 22.096 -13.552 6.581 1.00 9.71 113 SER A O 1
ATOM 719 N N . ILE A 1 88 ? 21.592 -11.881 5.152 1.00 10.46 114 ILE A N 1
ATOM 720 C CA . ILE A 1 88 ? 21.782 -12.681 3.953 1.00 11.03 114 ILE A CA 1
ATOM 721 C C . ILE A 1 88 ? 22.686 -11.932 2.998 1.00 11.69 114 ILE A C 1
ATOM 722 O O . ILE A 1 88 ? 22.600 -10.702 2.873 1.00 11.69 114 ILE A O 1
ATOM 727 N N . VAL A 1 89 ? 23.563 -12.685 2.338 1.00 11.97 115 VAL A N 1
ATOM 728 C CA . VAL A 1 89 ? 24.336 -12.159 1.219 1.00 12.38 115 VAL A CA 1
ATOM 729 C C . VAL A 1 89 ? 24.115 -13.014 -0.032 1.00 12.72 115 VAL A C 1
ATOM 730 O O . VAL A 1 89 ? 23.668 -14.160 0.059 1.00 12.44 115 VAL A O 1
ATOM 734 N N . VAL A 1 90 ? 24.411 -12.433 -1.188 1.00 13.07 116 VAL A N 1
ATOM 735 C CA . VAL A 1 90 ? 24.400 -13.157 -2.450 1.00 13.64 116 VAL A CA 1
ATOM 736 C C . VAL A 1 90 ? 25.856 -13.373 -2.869 1.00 14.12 116 VAL A C 1
ATOM 737 O O . VAL A 1 90 ? 26.629 -12.418 -3.028 1.00 14.19 116 VAL A O 1
ATOM 741 N N . ASP A 1 91 ? 26.219 -14.645 -3.012 1.00 14.50 117 ASP A N 1
ATOM 742 C CA . ASP A 1 91 ? 27.586 -15.059 -3.297 1.00 14.89 117 ASP A CA 1
ATOM 743 C C . ASP A 1 91 ? 27.751 -15.228 -4.813 1.00 15.26 117 ASP A C 1
ATOM 744 O O . ASP A 1 91 ? 27.889 -16.348 -5.310 1.00 15.26 117 ASP A O 1
ATOM 749 N N . HIS A 1 92 ? 27.725 -14.105 -5.532 1.00 15.90 118 HIS A N 1
ATOM 750 C CA . HIS A 1 92 ? 27.742 -14.096 -7.002 1.00 16.69 118 HIS A CA 1
ATOM 751 C C . HIS A 1 92 ? 28.845 -14.981 -7.588 1.00 17.40 118 HIS A C 1
ATOM 752 O O . HIS A 1 92 ? 28.599 -15.739 -8.529 1.00 17.45 118 HIS A O 1
ATOM 759 N N . ASN A 1 93 ? 30.048 -14.879 -7.025 1.00 17.98 119 ASN A N 1
ATOM 760 C CA . ASN A 1 93 ? 31.224 -15.565 -7.562 1.00 18.51 119 ASN A CA 1
ATOM 761 C C . ASN A 1 93 ? 31.516 -16.922 -6.914 1.00 18.44 119 ASN A C 1
ATOM 762 O O . ASN A 1 93 ? 32.608 -17.472 -7.088 1.00 18.14 119 ASN A O 1
ATOM 767 N N . ASN A 1 94 ? 30.539 -17.448 -6.168 1.00 18.32 120 ASN A N 1
ATOM 768 C CA . ASN A 1 94 ? 30.631 -18.780 -5.553 1.00 18.29 120 ASN A CA 1
ATOM 769 C C . ASN A 1 94 ? 31.900 -19.000 -4.715 1.00 18.41 120 ASN A C 1
ATOM 770 O O . ASN A 1 94 ? 32.553 -20.048 -4.802 1.00 18.40 120 ASN A O 1
ATOM 775 N N . THR A 1 95 ? 32.239 -18.010 -3.894 1.00 18.29 121 THR A N 1
ATOM 776 C CA . THR A 1 95 ? 33.378 -18.117 -2.977 1.00 18.48 121 THR A CA 1
ATOM 777 C C . THR A 1 95 ? 33.127 -19.197 -1.926 1.00 18.43 121 THR A C 1
ATOM 778 O O . THR A 1 95 ? 34.062 -19.798 -1.405 1.00 18.22 121 THR A O 1
ATOM 782 N N . SER A 1 96 ? 31.855 -19.441 -1.624 1.00 18.53 122 SER A N 1
ATOM 783 C CA . SER A 1 96 ? 31.475 -20.404 -0.597 1.00 18.65 122 SER A CA 1
ATOM 784 C C . SER A 1 96 ? 31.578 -21.852 -1.073 1.00 19.11 122 SER A C 1
ATOM 785 O O . SER A 1 96 ? 31.690 -22.765 -0.253 1.00 19.22 122 SER A O 1
ATOM 788 N N . GLY A 1 97 ? 31.518 -22.054 -2.393 1.00 19.68 123 GLY A N 1
ATOM 789 C CA . GLY A 1 97 ? 31.517 -23.394 -2.998 1.00 20.13 123 GLY A CA 1
ATOM 790 C C . GLY A 1 97 ? 30.160 -24.098 -3.029 1.00 20.62 123 GLY A C 1
ATOM 791 O O . GLY A 1 97 ? 30.066 -25.259 -3.455 1.00 20.18 123 GLY A O 1
ATOM 792 N N . PHE A 1 98 ? 29.112 -23.404 -2.580 1.00 20.60 124 PHE A N 1
ATOM 793 C CA . PHE A 1 98 ? 27.778 -24.008 -2.435 1.00 20.94 124 PHE A CA 1
ATOM 794 C C . PHE A 1 98 ? 26.988 -24.086 -3.745 1.00 21.17 124 PHE A C 1
ATOM 795 O O . PHE A 1 98 ? 26.036 -24.861 -3.849 1.00 21.06 124 PHE A O 1
ATOM 803 N N . PHE A 1 99 ? 27.392 -23.295 -4.737 1.00 21.37 125 PHE A N 1
ATOM 804 C CA . PHE A 1 99 ? 26.542 -23.023 -5.897 1.00 22.15 125 PHE A CA 1
ATOM 805 C C . PHE A 1 99 ? 27.082 -23.467 -7.263 1.00 22.75 125 PHE A C 1
ATOM 806 O O . PHE A 1 99 ? 28.156 -23.036 -7.691 1.00 23.53 125 PHE A O 1
ATOM 814 N N . ASN A 1 100 ? 26.292 -24.302 -7.938 1.00 23.39 126 ASN A N 1
ATOM 815 C CA . ASN A 1 100 ? 26.517 -24.750 -9.319 1.00 24.12 126 ASN A CA 1
ATOM 816 C C . ASN A 1 100 ? 26.390 -23.627 -10.339 1.00 24.25 126 ASN A C 1
ATOM 817 O O . ASN A 1 100 ? 25.984 -22.507 -10.010 1.00 24.29 126 ASN A O 1
ATOM 822 N N . SER A 1 101 ? 26.700 -23.954 -11.592 1.00 24.25 127 SER A N 1
ATOM 823 C CA . SER A 1 101 ? 26.338 -23.115 -12.733 1.00 24.28 127 SER A CA 1
ATOM 824 C C . SER A 1 101 ? 24.822 -23.169 -12.977 1.00 23.87 127 SER A C 1
ATOM 825 O O . SER A 1 101 ? 24.294 -22.419 -13.801 1.00 23.94 127 SER A O 1
ATOM 828 N N . SER A 1 102 ? 24.135 -24.060 -12.260 1.00 23.50 128 SER A N 1
ATOM 829 C CA . SER A 1 102 ? 22.680 -24.188 -12.345 1.00 23.28 128 SER A CA 1
ATOM 830 C C . SER A 1 102 ? 21.934 -23.212 -11.422 1.00 22.95 128 SER A C 1
ATOM 831 O O . SER A 1 102 ? 20.700 -23.167 -11.432 1.00 22.83 128 SER A O 1
ATOM 834 N N . ILE A 1 103 ? 22.682 -22.459 -10.617 1.00 22.54 129 ILE A N 1
ATOM 835 C CA . ILE A 1 103 ? 22.100 -21.442 -9.733 1.00 21.89 129 ILE A CA 1
ATOM 836 C C . ILE A 1 103 ? 22.510 -20.064 -10.226 1.00 21.66 129 ILE A C 1
ATOM 837 O O . ILE A 1 103 ? 23.691 -19.735 -10.251 1.00 21.17 129 ILE A O 1
ATOM 842 N N . ASP A 1 104 ? 21.527 -19.267 -10.630 1.00 21.54 130 ASP A N 1
ATOM 843 C CA . ASP A 1 104 ? 21.781 -17.920 -11.133 1.00 21.58 130 ASP A CA 1
ATOM 844 C C . ASP A 1 104 ? 22.621 -17.117 -10.125 1.00 21.18 130 ASP A C 1
ATOM 845 O O . ASP A 1 104 ? 22.368 -17.205 -8.922 1.00 21.19 130 ASP A O 1
ATOM 850 N N . PRO A 1 105 ? 23.631 -16.352 -10.603 1.00 21.12 131 PRO A N 1
ATOM 851 C CA . PRO A 1 105 ? 24.491 -15.603 -9.671 1.00 20.73 131 PRO A CA 1
ATOM 852 C C . PRO A 1 105 ? 23.737 -14.706 -8.690 1.00 20.47 131 PRO A C 1
ATOM 853 O O . PRO A 1 105 ? 24.127 -14.627 -7.531 1.00 20.71 131 PRO A O 1
ATOM 857 N N . ASN A 1 106 ? 22.662 -14.057 -9.138 1.00 20.13 132 ASN A N 1
ATOM 858 C CA . ASN A 1 106 ? 21.876 -13.165 -8.272 1.00 19.43 132 ASN A CA 1
ATOM 859 C C . ASN A 1 106 ? 21.019 -13.920 -7.255 1.00 18.82 132 ASN A C 1
ATOM 860 O O . ASN A 1 106 ? 20.302 -13.314 -6.452 1.00 19.07 132 ASN A O 1
ATOM 865 N N . GLN A 1 107 ? 21.109 -15.245 -7.293 1.00 17.76 133 GLN A N 1
ATOM 866 C CA . GLN A 1 107 ? 20.255 -16.118 -6.504 1.00 17.07 133 GLN A CA 1
ATOM 867 C C . GLN A 1 107 ? 21.094 -17.051 -5.623 1.00 16.23 133 GLN A C 1
ATOM 868 O O . GLN A 1 107 ? 20.582 -18.006 -5.027 1.00 15.93 133 GLN A O 1
ATOM 874 N N . ARG A 1 108 ? 22.386 -16.750 -5.525 1.00 15.36 134 ARG A N 1
ATOM 875 C CA . ARG A 1 108 ? 23.308 -17.554 -4.720 1.00 14.64 134 ARG A CA 1
ATOM 876 C C . ARG A 1 108 ? 23.251 -17.107 -3.258 1.00 14.25 134 ARG A C 1
ATOM 877 O O . ARG A 1 108 ? 24.139 -16.425 -2.748 1.00 14.10 134 ARG A O 1
ATOM 885 N N . ILE A 1 109 ? 22.171 -17.517 -2.600 1.00 13.62 135 ILE A N 1
ATOM 886 C CA . ILE A 1 109 ? 21.754 -16.942 -1.321 1.00 12.86 135 ILE A CA 1
ATOM 887 C C . ILE A 1 109 ? 22.350 -17.666 -0.112 1.00 12.82 135 ILE A C 1
ATOM 888 O O . ILE A 1 109 ? 22.203 -18.882 0.035 1.00 12.73 135 ILE A O 1
ATOM 893 N N . VAL A 1 110 ? 23.061 -16.918 0.732 1.00 12.54 136 VAL A N 1
ATOM 894 C CA . VAL A 1 110 ? 23.624 -17.473 1.962 1.00 12.45 136 VAL A CA 1
ATOM 895 C C . VAL A 1 110 ? 23.133 -16.675 3.172 1.00 12.30 136 VAL A C 1
ATOM 896 O O . VAL A 1 110 ? 23.285 -15.457 3.216 1.00 11.79 136 VAL A O 1
ATOM 900 N N . ALA A 1 111 ? 22.554 -17.376 4.140 1.00 12.66 137 ALA A N 1
ATOM 901 C CA . ALA A 1 111 ? 22.139 -16.768 5.399 1.00 12.99 137 ALA A CA 1
ATOM 902 C C . ALA A 1 111 ? 23.223 -16.976 6.437 1.00 13.26 137 ALA A C 1
ATOM 903 O O . ALA A 1 111 ? 23.756 -18.082 6.576 1.00 13.91 137 ALA A O 1
ATOM 905 N N . ILE A 1 112 ? 23.557 -15.904 7.151 1.00 13.00 138 ILE A N 1
ATOM 906 C CA . ILE A 1 112 ? 24.503 -15.971 8.252 1.00 12.84 138 ILE A CA 1
ATOM 907 C C . ILE A 1 112 ? 23.748 -15.506 9.493 1.00 13.15 138 ILE A C 1
ATOM 908 O O . ILE A 1 112 ? 23.199 -14.401 9.513 1.00 13.06 138 ILE A O 1
ATOM 913 N N . TYR A 1 113 ? 23.701 -16.365 10.506 1.00 13.43 139 TYR A N 1
ATOM 914 C CA . TYR A 1 113 ? 22.840 -16.153 11.664 1.00 13.92 139 TYR A CA 1
ATOM 915 C C . TYR A 1 113 ? 23.500 -16.648 12.939 1.00 13.98 139 TYR A C 1
ATOM 916 O O . TYR A 1 113 ? 24.451 -17.434 12.905 1.00 14.23 139 TYR A O 1
ATOM 925 N N . THR A 1 114 ? 22.972 -16.195 14.069 1.00 14.21 140 THR A N 1
ATOM 926 C CA . THR A 1 114 ? 23.385 -16.720 15.353 1.00 14.26 140 THR A CA 1
ATOM 927 C C . THR A 1 114 ? 22.573 -17.963 15.662 1.00 14.56 140 THR A C 1
ATOM 928 O O . THR A 1 114 ? 21.348 -17.950 15.592 1.00 14.18 140 THR A O 1
ATOM 932 N N . ASN A 1 115 ? 23.272 -19.045 15.979 1.00 15.07 141 ASN A N 1
ATOM 933 C CA . ASN A 1 115 ? 22.617 -20.222 16.514 1.00 15.82 141 ASN A CA 1
ATOM 934 C C . ASN A 1 115 ? 22.627 -20.129 18.036 1.00 16.25 141 ASN A C 1
ATOM 935 O O . ASN A 1 115 ? 23.695 -20.051 18.652 1.00 16.43 141 ASN A O 1
ATOM 940 N N . ASN A 1 116 ? 21.438 -20.100 18.631 1.00 16.77 142 ASN A N 1
ATOM 941 C CA . ASN A 1 116 ? 21.299 -20.072 20.080 1.00 17.28 142 ASN A CA 1
ATOM 942 C C . ASN A 1 116 ? 21.013 -21.448 20.647 1.00 18.30 142 ASN A C 1
ATOM 943 O O . ASN A 1 116 ? 20.047 -22.102 20.270 1.00 18.04 142 ASN A O 1
ATOM 948 N N . ILE A 1 117 ? 21.859 -21.840 21.590 1.00 19.42 143 ILE A N 1
ATOM 949 C CA . ILE A 1 117 ? 21.846 -23.140 22.233 1.00 20.82 143 ILE A CA 1
ATOM 950 C C . ILE A 1 117 ? 21.951 -22.824 23.724 1.00 21.18 143 ILE A C 1
ATOM 951 O O . ILE A 1 117 ? 22.433 -21.746 24.084 1.00 21.11 143 ILE A O 1
ATOM 956 N N . PRO A 1 118 ? 21.476 -23.730 24.601 1.00 21.82 144 PRO A N 1
ATOM 957 C CA . PRO A 1 118 ? 21.728 -23.452 26.014 1.00 22.37 144 PRO A CA 1
ATOM 958 C C . PRO A 1 118 ? 23.215 -23.151 26.255 1.00 22.77 144 PRO A C 1
ATOM 959 O O . PRO A 1 118 ? 24.079 -23.933 25.844 1.00 23.02 144 PRO A O 1
ATOM 963 N N . ASP A 1 119 ? 23.492 -22.002 26.867 1.00 22.93 145 ASP A N 1
ATOM 964 C CA . ASP A 1 119 ? 24.857 -21.598 27.252 1.00 23.25 145 ASP A CA 1
ATOM 965 C C . ASP A 1 119 ? 25.832 -21.312 26.103 1.00 22.54 145 ASP A C 1
ATOM 966 O O . ASP A 1 119 ? 27.031 -21.117 26.342 1.00 22.46 145 ASP A O 1
ATOM 971 N N . ASN A 1 120 ? 25.331 -21.274 24.870 1.00 21.49 146 ASN A N 1
ATOM 972 C CA . ASN A 1 120 ? 26.187 -20.995 23.721 1.00 20.90 146 ASN A CA 1
ATOM 973 C C . ASN A 1 120 ? 25.487 -20.232 22.596 1.00 19.70 146 ASN A C 1
ATOM 974 O O . ASN A 1 120 ? 24.374 -20.571 22.203 1.00 19.35 146 ASN A O 1
ATOM 979 N N . GLN A 1 121 ? 26.156 -19.200 22.087 1.00 18.36 147 GLN A N 1
ATOM 980 C CA . GLN A 1 121 ? 25.733 -18.518 20.867 1.00 17.28 147 GLN A CA 1
ATOM 981 C C . GLN A 1 121 ? 26.898 -18.534 19.878 1.00 16.76 147 GLN A C 1
ATOM 982 O O . GLN A 1 121 ? 28.004 -18.091 20.200 1.00 16.85 147 GLN A O 1
ATOM 988 N N . THR A 1 122 ? 26.654 -19.065 18.683 1.00 16.17 148 THR A N 1
ATOM 989 C CA . THR A 1 122 ? 27.691 -19.139 17.650 1.00 15.73 148 THR A CA 1
ATOM 990 C C . THR A 1 122 ? 27.192 -18.511 16.362 1.00 15.52 148 THR A C 1
ATOM 991 O O . THR A 1 122 ? 25.993 -18.292 16.211 1.00 15.37 148 THR A O 1
ATOM 995 N N . GLN A 1 123 ? 28.104 -18.225 15.433 1.00 15.38 149 GLN A N 1
ATOM 996 C CA . GLN A 1 123 ? 27.709 -17.757 14.107 1.00 15.41 149 GLN A CA 1
ATOM 997 C C . GLN A 1 123 ? 27.731 -18.931 13.132 1.00 15.76 149 GLN A C 1
ATOM 998 O O . GLN A 1 123 ? 28.723 -19.652 13.049 1.00 15.84 149 GLN A O 1
ATOM 1004 N N . ASP A 1 124 ? 26.610 -19.138 12.442 1.00 16.10 150 ASP A N 1
ATOM 1005 C CA . ASP A 1 124 ? 26.424 -20.273 11.531 1.00 16.34 150 ASP A CA 1
ATOM 1006 C C . ASP A 1 124 ? 25.980 -19.784 10.165 1.00 16.19 150 ASP A C 1
ATOM 1007 O O . ASP A 1 124 ? 25.497 -18.652 10.035 1.00 16.23 150 ASP A O 1
ATOM 1012 N N . ILE A 1 125 ? 26.148 -20.632 9.145 1.00 16.03 151 ILE A N 1
ATOM 1013 C CA . ILE A 1 125 ? 25.686 -20.299 7.797 1.00 15.62 151 ILE A CA 1
ATOM 1014 C C . ILE A 1 125 ? 24.782 -21.388 7.195 1.00 15.77 151 ILE A C 1
ATOM 1015 O O . ILE A 1 125 ? 24.841 -22.556 7.594 1.00 15.67 151 ILE A O 1
ATOM 1020 N N . ALA A 1 126 ? 23.929 -20.977 6.263 1.00 15.29 152 ALA A N 1
ATOM 1021 C CA . ALA A 1 126 ? 23.066 -21.893 5.513 1.00 15.15 152 ALA A CA 1
ATOM 1022 C C . ALA A 1 126 ? 22.882 -21.336 4.106 1.00 15.29 152 ALA A C 1
ATOM 1023 O O . ALA A 1 126 ? 22.921 -20.117 3.910 1.00 14.67 152 ALA A O 1
ATOM 1025 N N . PHE A 1 127 ? 22.679 -22.222 3.130 1.00 15.34 153 PHE A N 1
ATOM 1026 C CA . PHE A 1 127 ? 22.508 -21.794 1.737 1.00 15.65 153 PHE A CA 1
ATOM 1027 C C . PHE A 1 127 ? 21.146 -22.195 1.168 1.00 15.77 153 PHE A C 1
ATOM 1028 O O . PHE A 1 127 ? 20.567 -23.205 1.575 1.00 15.53 153 PHE A O 1
ATOM 1036 N N . SER A 1 128 ? 20.636 -21.390 0.239 1.00 15.90 154 SER A N 1
ATOM 1037 C CA . SER A 1 128 ? 19.365 -21.698 -0.413 1.00 16.19 154 SER A CA 1
ATOM 1038 C C . SER A 1 128 ? 19.548 -21.946 -1.905 1.00 16.40 154 SER A C 1
ATOM 1039 O O . SER A 1 128 ? 20.213 -21.173 -2.601 1.00 16.12 154 SER A O 1
ATOM 1042 N N . LEU A 1 129 ? 18.924 -23.010 -2.393 1.00 17.05 155 LEU A N 1
ATOM 1043 C CA . LEU A 1 129 ? 19.028 -23.360 -3.807 1.00 17.61 155 LEU A CA 1
ATOM 1044 C C . LEU A 1 129 ? 17.727 -23.082 -4.558 1.00 17.80 155 LEU A C 1
ATOM 1045 O O . LEU A 1 129 ? 17.630 -23.347 -5.765 1.00 18.06 155 LEU A O 1
ATOM 1050 N N . ASP A 1 130 ? 16.743 -22.520 -3.854 1.00 17.89 156 ASP A N 1
ATOM 1051 C CA . ASP A 1 130 ? 15.432 -22.252 -4.447 1.00 17.63 156 ASP A CA 1
ATOM 1052 C C . ASP A 1 130 ? 15.002 -20.780 -4.342 1.00 17.38 156 ASP A C 1
ATOM 1053 O O . ASP A 1 130 ? 13.813 -20.476 -4.245 1.00 17.32 156 ASP A O 1
ATOM 1058 N N . GLY A 1 131 ? 15.972 -19.873 -4.365 1.00 16.79 157 GLY A N 1
ATOM 1059 C CA . GLY A 1 131 ? 15.679 -18.446 -4.295 1.00 16.71 157 GLY A CA 1
ATOM 1060 C C . GLY A 1 131 ? 15.367 -17.911 -2.907 1.00 16.43 157 GLY A C 1
ATOM 1061 O O . GLY A 1 131 ? 14.821 -16.818 -2.773 1.00 16.69 157 GLY A O 1
ATOM 1062 N N . GLY A 1 132 ? 15.713 -18.669 -1.873 1.00 16.12 158 GLY A N 1
ATOM 1063 C CA . GLY A 1 132 ? 15.594 -18.181 -0.500 1.00 16.00 158 GLY A CA 1
ATOM 1064 C C . GLY A 1 132 ? 14.384 -18.667 0.272 1.00 15.90 158 GLY A C 1
ATOM 1065 O O . GLY A 1 132 ? 14.008 -18.065 1.286 1.00 15.76 158 GLY A O 1
ATOM 1066 N N . TYR A 1 133 ? 13.782 -19.761 -0.183 1.00 15.58 159 TYR A N 1
ATOM 1067 C CA . TYR A 1 133 ? 12.585 -20.291 0.470 1.00 16.16 159 TYR A CA 1
ATOM 1068 C C . TYR A 1 133 ? 12.901 -21.426 1.445 1.00 16.32 159 TYR A C 1
ATOM 1069 O O . TYR A 1 133 ? 12.365 -21.458 2.553 1.00 16.41 159 TYR A O 1
ATOM 1078 N N . THR A 1 134 ? 13.776 -22.346 1.039 1.00 16.40 160 THR A N 1
ATOM 1079 C CA . THR A 1 134 ? 14.282 -23.382 1.943 1.00 16.80 160 THR A CA 1
ATOM 1080 C C . THR A 1 134 ? 15.797 -23.260 2.027 1.00 16.69 160 THR A C 1
ATOM 1081 O O . THR A 1 134 ? 16.439 -22.783 1.083 1.00 16.86 160 THR A O 1
ATOM 1085 N N . PHE A 1 135 ? 16.350 -23.690 3.159 1.00 16.58 161 PHE A N 1
ATOM 1086 C CA . PHE A 1 135 ? 17.775 -23.567 3.441 1.00 16.51 161 PHE A CA 1
ATOM 1087 C C . PHE A 1 135 ? 18.388 -24.877 3.914 1.00 16.78 161 PHE A C 1
ATOM 1088 O O . PHE A 1 135 ? 17.733 -25.668 4.594 1.00 16.83 161 PHE A O 1
ATOM 1096 N N . THR A 1 136 ? 19.653 -25.086 3.553 1.00 16.82 162 THR A N 1
ATOM 1097 C CA . THR A 1 136 ? 20.440 -26.207 4.063 1.00 17.33 162 THR A CA 1
ATOM 1098 C C . THR A 1 136 ? 21.560 -25.654 4.930 1.00 17.37 162 THR A C 1
ATOM 1099 O O . THR A 1 136 ? 22.322 -24.797 4.482 1.00 17.45 162 THR A O 1
ATOM 1103 N N . LYS A 1 137 ? 21.659 -26.148 6.161 1.00 17.34 163 LYS A N 1
ATOM 1104 C CA . LYS A 1 137 ? 22.689 -25.690 7.087 1.00 17.92 163 LYS A CA 1
ATOM 1105 C C . LYS A 1 137 ? 24.042 -26.263 6.698 1.00 18.20 163 LYS A C 1
ATOM 1106 O O . LYS A 1 137 ? 24.133 -27.409 6.250 1.00 18.63 163 LYS A O 1
ATOM 1112 N N . TYR A 1 138 ? 25.079 -25.447 6.858 1.00 18.31 164 TYR A N 1
ATOM 1113 C CA . TYR A 1 138 ? 26.428 -25.819 6.479 1.00 18.81 164 TYR A CA 1
ATOM 1114 C C . TYR A 1 138 ? 26.920 -26.931 7.391 1.00 18.95 164 TYR A C 1
ATOM 1115 O O . TYR A 1 138 ? 26.735 -26.874 8.610 1.00 18.63 164 TYR A O 1
ATOM 1124 N N . GLU A 1 139 ? 27.525 -27.943 6.771 1.00 19.19 165 GLU A N 1
ATOM 1125 C CA . GLU A 1 139 ? 28.038 -29.132 7.445 1.00 19.61 165 GLU A CA 1
ATOM 1126 C C . GLU A 1 139 ? 28.902 -28.850 8.662 1.00 19.24 165 GLU A C 1
ATOM 1127 O O . GLU A 1 139 ? 28.784 -29.527 9.683 1.00 18.93 165 GLU A O 1
ATOM 1133 N N . ASN A 1 140 ? 29.788 -27.868 8.528 1.00 19.14 166 ASN A N 1
ATOM 1134 C CA . ASN A 1 140 ? 30.808 -27.611 9.535 1.00 19.41 166 ASN A CA 1
ATOM 1135 C C . ASN A 1 140 ? 30.484 -26.401 10.406 1.00 19.25 166 ASN A C 1
ATOM 1136 O O . ASN A 1 140 ? 31.388 -25.774 10.961 1.00 19.35 166 ASN A O 1
ATOM 1141 N N . ASN A 1 141 ? 29.197 -26.068 10.500 1.00 19.05 167 ASN A N 1
ATOM 1142 C CA . ASN A 1 141 ? 28.730 -25.101 11.490 1.00 18.77 167 ASN A CA 1
ATOM 1143 C C . ASN A 1 141 ? 29.166 -25.551 12.883 1.00 18.76 167 ASN A C 1
ATOM 1144 O O . ASN A 1 141 ? 29.137 -26.750 13.176 1.00 18.63 167 ASN A O 1
ATOM 1149 N N . PRO A 1 142 ? 29.570 -24.603 13.750 1.00 18.90 168 PRO A N 1
ATOM 1150 C CA . PRO A 1 142 ? 29.578 -23.145 13.554 1.00 18.77 168 PRO A CA 1
ATOM 1151 C C . PRO A 1 142 ? 30.776 -22.631 12.767 1.00 18.73 168 PRO A C 1
ATOM 1152 O O . PRO A 1 142 ? 31.840 -23.256 12.773 1.00 18.63 168 PRO A O 1
ATOM 1156 N N . VAL A 1 143 ? 30.599 -21.494 12.102 1.00 18.36 169 VAL A N 1
ATOM 1157 C CA . VAL A 1 143 ? 31.704 -20.849 11.398 1.00 18.27 169 VAL A CA 1
ATOM 1158 C C . VAL A 1 143 ? 32.519 -19.944 12.323 1.00 18.22 169 VAL A C 1
ATOM 1159 O O . VAL A 1 143 ? 33.682 -19.659 12.039 1.00 18.41 169 VAL A O 1
ATOM 1163 N N . ILE A 1 144 ? 31.900 -19.478 13.410 1.00 18.17 170 ILE A N 1
ATOM 1164 C CA . ILE A 1 144 ? 32.613 -18.760 14.474 1.00 18.18 170 ILE A CA 1
ATOM 1165 C C . ILE A 1 144 ? 32.066 -19.149 15.844 1.00 18.42 170 ILE A C 1
ATOM 1166 O O . ILE A 1 144 ? 30.861 -19.079 16.082 1.00 18.60 170 ILE A O 1
ATOM 1171 N N . ASP A 1 145 ? 32.971 -19.528 16.741 1.00 18.86 171 ASP A N 1
ATOM 1172 C CA . ASP A 1 145 ? 32.632 -19.896 18.108 1.00 19.25 171 ASP A CA 1
ATOM 1173 C C . ASP A 1 145 ? 33.715 -19.339 19.018 1.00 19.53 171 ASP A C 1
ATOM 1174 O O . ASP A 1 145 ? 34.882 -19.732 18.910 1.00 19.43 171 ASP A O 1
ATOM 1179 N N . VAL A 1 146 ? 33.332 -18.422 19.904 1.00 19.52 172 VAL A N 1
ATOM 1180 C CA . VAL A 1 146 ? 34.276 -17.836 20.855 1.00 19.48 172 VAL A CA 1
ATOM 1181 C C . VAL A 1 146 ? 34.004 -18.287 22.295 1.00 19.64 172 VAL A C 1
ATOM 1182 O O . VAL A 1 146 ? 34.486 -17.670 23.246 1.00 19.45 172 VAL A O 1
ATOM 1186 N N . SER A 1 147 ? 33.259 -19.388 22.432 1.00 19.91 173 SER A N 1
ATOM 1187 C CA . SER A 1 147 ? 32.850 -19.952 23.732 1.00 20.36 173 SER A CA 1
ATOM 1188 C C . SER A 1 147 ? 32.035 -18.961 24.561 1.00 20.40 173 SER A C 1
ATOM 1189 O O . SER A 1 147 ? 32.252 -18.808 25.769 1.00 20.39 173 SER A O 1
ATOM 1192 N N . SER A 1 148 ? 31.094 -18.292 23.903 1.00 20.06 174 SER A N 1
ATOM 1193 C CA . SER A 1 148 ? 30.327 -17.243 24.557 1.00 19.90 174 SER A CA 1
ATOM 1194 C C . SER A 1 148 ? 28.828 -17.448 24.475 1.00 19.74 174 SER A C 1
ATOM 1195 O O . SER A 1 148 ? 28.308 -17.965 23.485 1.00 19.71 174 SER A O 1
ATOM 1198 N N . ASN A 1 149 ? 28.158 -17.010 25.536 1.00 19.27 175 ASN A N 1
ATOM 1199 C CA . ASN A 1 149 ? 26.717 -16.987 25.649 1.00 19.25 175 ASN A CA 1
ATOM 1200 C C . ASN A 1 149 ? 26.115 -15.666 25.147 1.00 18.50 175 ASN A C 1
ATOM 1201 O O . ASN A 1 149 ? 24.894 -15.493 25.128 1.00 18.25 175 ASN A O 1
ATOM 1206 N N . GLN A 1 150 ? 26.978 -14.728 24.767 1.00 17.88 176 GLN A N 1
ATOM 1207 C CA . GLN A 1 150 ? 26.567 -13.359 24.450 1.00 17.11 176 GLN A CA 1
ATOM 1208 C C . GLN A 1 150 ? 27.332 -12.861 23.230 1.00 16.40 176 GLN A C 1
ATOM 1209 O O . GLN A 1 150 ? 28.248 -12.042 23.346 1.00 16.48 176 GLN A O 1
ATOM 1215 N N . PHE A 1 151 ? 26.926 -13.360 22.062 1.00 15.70 177 PHE A N 1
ATOM 1216 C CA . PHE A 1 151 ? 27.699 -13.264 20.820 1.00 14.94 177 PHE A CA 1
ATOM 1217 C C . PHE A 1 151 ? 26.712 -13.523 19.676 1.00 14.58 177 PHE A C 1
ATOM 1218 O O . PHE A 1 151 ? 26.419 -14.672 19.334 1.00 14.59 177 PHE A O 1
ATOM 1226 N N . ARG A 1 152 ? 26.159 -12.446 19.119 1.00 13.47 178 ARG A N 1
ATOM 1227 C CA . ARG A 1 152 ? 25.013 -12.578 18.218 1.00 12.75 178 ARG A CA 1
ATOM 1228 C C . ARG A 1 152 ? 24.817 -11.446 17.218 1.00 12.43 178 ARG A C 1
ATOM 1229 O O . ARG A 1 152 ? 25.415 -10.368 17.355 1.00 11.46 178 ARG A O 1
ATOM 1237 N N . ASP A 1 153 ? 23.955 -11.729 16.231 1.00 12.03 179 ASP A N 1
ATOM 1238 C CA . ASP A 1 153 ? 23.435 -10.786 15.224 1.00 11.91 179 ASP A CA 1
ATOM 1239 C C . ASP A 1 153 ? 24.450 -10.396 14.149 1.00 11.85 179 ASP A C 1
ATOM 1240 O O . ASP A 1 153 ? 24.853 -9.233 14.070 1.00 11.93 179 ASP A O 1
ATOM 1245 N N . PRO A 1 154 ? 24.866 -11.364 13.303 1.00 11.58 180 PRO A N 1
ATOM 1246 C CA . PRO A 1 154 ? 25.849 -11.020 12.276 1.00 11.63 180 PRO A CA 1
ATOM 1247 C C . PRO A 1 154 ? 25.246 -10.303 11.064 1.00 11.72 180 PRO A C 1
ATOM 1248 O O . PRO A 1 154 ? 24.276 -10.782 10.475 1.00 12.25 180 PRO A O 1
ATOM 1252 N N . LYS A 1 155 ? 25.813 -9.159 10.703 1.00 11.93 181 LYS A N 1
ATOM 1253 C CA . LYS A 1 155 ? 25.483 -8.518 9.434 1.00 12.26 181 LYS A CA 1
ATOM 1254 C C . LYS A 1 155 ? 26.699 -8.599 8.514 1.00 12.51 181 LYS A C 1
ATOM 1255 O O . LYS A 1 155 ? 27.754 -8.050 8.820 1.00 12.72 181 LYS A O 1
ATOM 1261 N N . VAL A 1 156 ? 26.560 -9.301 7.394 1.00 13.18 182 VAL A N 1
ATOM 1262 C CA . VAL A 1 156 ? 27.711 -9.491 6.500 1.00 13.41 182 VAL A CA 1
ATOM 1263 C C . VAL A 1 156 ? 27.525 -8.848 5.123 1.00 13.81 182 VAL A C 1
ATOM 1264 O O . VAL A 1 156 ? 26.397 -8.732 4.631 1.00 13.44 182 VAL A O 1
ATOM 1268 N N . PHE A 1 157 ? 28.637 -8.390 4.547 1.00 14.03 183 PHE A N 1
ATOM 1269 C CA . PHE A 1 157 ? 28.649 -7.768 3.229 1.00 14.82 183 PHE A CA 1
ATOM 1270 C C . PHE A 1 157 ? 29.976 -7.999 2.518 1.00 15.44 183 PHE A C 1
ATOM 1271 O O . PHE A 1 157 ? 31.019 -8.145 3.164 1.00 15.51 183 PHE A O 1
ATOM 1279 N N . TRP A 1 158 ? 29.928 -8.024 1.188 1.00 16.13 184 TRP A N 1
ATOM 1280 C CA . TRP A 1 158 ? 31.139 -8.072 0.385 1.00 17.10 184 TRP A CA 1
ATOM 1281 C C . TRP A 1 158 ? 31.817 -6.710 0.379 1.00 17.69 184 TRP A C 1
ATOM 1282 O O . TRP A 1 158 ? 31.191 -5.690 0.065 1.00 17.90 184 TRP A O 1
ATOM 1293 N N . HIS A 1 159 ? 33.101 -6.698 0.719 1.00 18.74 185 HIS A N 1
ATOM 1294 C CA . HIS A 1 159 ? 33.881 -5.467 0.700 1.00 19.89 185 HIS A CA 1
ATOM 1295 C C . HIS A 1 159 ? 34.889 -5.522 -0.449 1.00 20.95 185 HIS A C 1
ATOM 1296 O O . HIS A 1 159 ? 35.904 -6.215 -0.362 1.00 21.04 185 HIS A O 1
ATOM 1303 N N . GLU A 1 160 ? 34.583 -4.801 -1.527 1.00 22.44 186 GLU A N 1
ATOM 1304 C CA . GLU A 1 160 ? 35.388 -4.823 -2.760 1.00 23.99 186 GLU A CA 1
ATOM 1305 C C . GLU A 1 160 ? 36.841 -4.415 -2.542 1.00 24.04 186 GLU A C 1
ATOM 1306 O O . GLU A 1 160 ? 37.755 -5.138 -2.940 1.00 24.07 186 GLU A O 1
ATOM 1312 N N . ASP A 1 161 ? 37.036 -3.255 -1.913 1.00 24.49 187 ASP A N 1
ATOM 1313 C CA . ASP A 1 161 ? 38.364 -2.633 -1.766 1.00 24.71 187 ASP A CA 1
ATOM 1314 C C . ASP A 1 161 ? 39.423 -3.492 -1.077 1.00 24.41 187 ASP A C 1
ATOM 1315 O O . ASP A 1 161 ? 40.600 -3.401 -1.423 1.00 24.34 187 ASP A O 1
ATOM 1320 N N . SER A 1 162 ? 39.014 -4.313 -0.107 1.00 24.03 188 SER A N 1
ATOM 1321 C CA . SER A 1 162 ? 39.941 -5.242 0.559 1.00 23.58 188 SER A CA 1
ATOM 1322 C C . SER A 1 162 ? 39.677 -6.687 0.140 1.00 23.19 188 SER A C 1
ATOM 1323 O O . SER A 1 162 ? 40.198 -7.624 0.744 1.00 23.27 188 SER A O 1
ATOM 1326 N N . ASN A 1 163 ? 38.853 -6.842 -0.896 1.00 23.00 189 ASN A N 1
ATOM 1327 C CA . ASN A 1 163 ? 38.523 -8.133 -1.502 1.00 22.70 189 ASN A CA 1
ATOM 1328 C C . ASN A 1 163 ? 38.215 -9.240 -0.487 1.00 22.04 189 ASN A C 1
ATOM 1329 O O . ASN A 1 163 ? 38.916 -10.250 -0.428 1.00 22.20 189 ASN A O 1
ATOM 1334 N N . GLN A 1 164 ? 37.174 -9.040 0.321 1.00 21.15 190 GLN A N 1
ATOM 1335 C CA . GLN A 1 164 ? 36.757 -10.043 1.311 1.00 20.25 190 GLN A CA 1
ATOM 1336 C C . GLN A 1 164 ? 35.328 -9.808 1.810 1.00 19.68 190 GLN A C 1
ATOM 1337 O O . GLN A 1 164 ? 34.781 -8.718 1.664 1.00 19.48 190 GLN A O 1
ATOM 1343 N N . TRP A 1 165 ? 34.742 -10.847 2.397 1.00 18.82 191 TRP A N 1
ATOM 1344 C CA . TRP A 1 165 ? 33.475 -10.735 3.102 1.00 18.38 191 TRP A CA 1
ATOM 1345 C C . TRP A 1 165 ? 33.742 -10.108 4.458 1.00 17.86 191 TRP A C 1
ATOM 1346 O O . TRP A 1 165 ? 34.723 -10.450 5.108 1.00 17.79 191 TRP A O 1
ATOM 1357 N N . ILE A 1 166 ? 32.869 -9.196 4.880 1.00 17.16 192 ILE A N 1
ATOM 1358 C CA . ILE A 1 166 ? 32.984 -8.589 6.203 1.00 16.28 192 ILE A CA 1
ATOM 1359 C C . ILE A 1 166 ? 31.792 -8.983 7.057 1.00 15.85 192 ILE A C 1
ATOM 1360 O O . ILE A 1 166 ? 30.659 -8.949 6.582 1.00 15.04 192 ILE A O 1
ATOM 1365 N N . MET A 1 167 ? 32.058 -9.350 8.310 1.00 15.33 193 MET A N 1
ATOM 1366 C CA . MET A 1 167 ? 31.007 -9.542 9.301 1.00 15.20 193 MET A CA 1
ATOM 1367 C C . MET A 1 167 ? 31.130 -8.527 10.444 1.00 14.97 193 MET A C 1
ATOM 1368 O O . MET A 1 167 ? 32.188 -8.402 11.065 1.00 14.72 193 MET A O 1
ATOM 1373 N N . VAL A 1 168 ? 30.048 -7.803 10.714 1.00 14.60 194 VAL A N 1
ATOM 1374 C CA . VAL A 1 168 ? 29.914 -7.121 12.003 1.00 14.09 194 VAL A CA 1
ATOM 1375 C C . VAL A 1 168 ? 28.956 -7.916 12.894 1.00 14.00 194 VAL A C 1
ATOM 1376 O O . VAL A 1 168 ? 27.874 -8.328 12.471 1.00 13.82 194 VAL A O 1
ATOM 1380 N N . VAL A 1 169 ? 29.377 -8.151 14.126 1.00 13.87 195 VAL A N 1
ATOM 1381 C CA . VAL A 1 169 ? 28.621 -8.989 15.044 1.00 13.94 195 VAL A CA 1
ATOM 1382 C C . VAL A 1 169 ? 28.902 -8.459 16.437 1.00 13.90 195 VAL A C 1
ATOM 1383 O O . VAL A 1 169 ? 29.939 -7.834 16.672 1.00 13.52 195 VAL A O 1
ATOM 1387 N N . SER A 1 170 ? 27.993 -8.689 17.380 1.00 13.86 196 SER A N 1
ATOM 1388 C CA . SER A 1 170 ? 28.306 -8.161 18.692 1.00 14.34 196 SER A CA 1
ATOM 1389 C C . SER A 1 170 ? 28.569 -9.097 19.813 1.00 13.90 196 SER A C 1
ATOM 1390 O O . SER A 1 170 ? 27.892 -10.115 19.992 1.00 13.66 196 SER A O 1
ATOM 1393 N N . LYS A 1 171 ? 29.602 -8.730 20.561 1.00 13.86 197 LYS A N 1
ATOM 1394 C CA . LYS A 1 171 ? 29.922 -9.362 21.805 1.00 13.21 197 LYS A CA 1
ATOM 1395 C C . LYS A 1 171 ? 29.131 -8.508 22.780 1.00 13.31 197 LYS A C 1
ATOM 1396 O O . LYS A 1 171 ? 29.640 -7.548 23.351 1.00 13.02 197 LYS A O 1
ATOM 1402 N N . SER A 1 172 ? 27.862 -8.875 22.915 1.00 13.40 198 SER A N 1
ATOM 1403 C CA . SER A 1 172 ? 26.805 -8.022 23.475 1.00 13.58 198 SER A CA 1
ATOM 1404 C C . SER A 1 172 ? 27.118 -7.393 24.822 1.00 13.75 198 SER A C 1
ATOM 1405 O O . SER A 1 172 ? 26.950 -6.185 25.007 1.00 13.59 198 SER A O 1
ATOM 1408 N N . GLN A 1 173 ? 27.546 -8.212 25.772 1.00 14.14 199 GLN A N 1
ATOM 1409 C CA . GLN A 1 173 ? 27.760 -7.701 27.122 1.00 14.75 199 GLN A CA 1
ATOM 1410 C C . GLN A 1 173 ? 29.156 -7.141 27.334 1.00 14.51 199 GLN A C 1
ATOM 1411 O O . GLN A 1 173 ? 29.437 -6.528 28.367 1.00 14.46 199 GLN A O 1
ATOM 1417 N N . GLU A 1 174 ? 30.014 -7.314 26.329 1.00 14.46 200 GLU A N 1
ATOM 1418 C CA . GLU A 1 174 ? 31.337 -6.685 26.332 1.00 14.17 200 GLU A CA 1
ATOM 1419 C C . GLU A 1 174 ? 31.336 -5.284 25.718 1.00 13.82 200 GLU A C 1
ATOM 1420 O O . GLU A 1 174 ? 32.353 -4.592 25.742 1.00 13.58 200 GLU A O 1
ATOM 1426 N N . TYR A 1 175 ? 30.192 -4.861 25.183 1.00 14.14 201 TYR A N 1
ATOM 1427 C CA . TYR A 1 175 ? 30.072 -3.564 24.509 1.00 13.66 201 TYR A CA 1
ATOM 1428 C C . TYR A 1 175 ? 31.080 -3.434 23.370 1.00 13.81 201 TYR A C 1
ATOM 1429 O O . TYR A 1 175 ? 31.812 -2.441 23.278 1.00 13.79 201 TYR A O 1
ATOM 1438 N N . LYS A 1 176 ? 31.122 -4.453 22.512 1.00 13.69 202 LYS A N 1
ATOM 1439 C CA . LYS A 1 176 ? 31.970 -4.435 21.334 1.00 13.98 202 LYS A CA 1
ATOM 1440 C C . LYS A 1 176 ? 31.208 -4.909 20.105 1.00 13.20 202 LYS A C 1
ATOM 1441 O O . LYS A 1 176 ? 30.527 -5.934 20.140 1.00 13.06 202 LYS A O 1
ATOM 1447 N N . ILE A 1 177 ? 31.322 -4.136 19.032 1.00 12.72 203 ILE A N 1
ATOM 1448 C CA . ILE A 1 177 ? 31.028 -4.626 17.692 1.00 12.64 203 ILE A CA 1
ATOM 1449 C C . ILE A 1 177 ? 32.336 -5.214 17.187 1.00 13.07 203 ILE A C 1
ATOM 1450 O O . ILE A 1 177 ? 33.365 -4.537 17.156 1.00 13.57 203 ILE A O 1
ATOM 1455 N N . GLN A 1 178 ? 32.291 -6.487 16.825 1.00 13.73 204 GLN A N 1
ATOM 1456 C CA . GLN A 1 178 ? 33.465 -7.181 16.341 1.00 13.74 204 GLN A CA 1
ATOM 1457 C C . GLN A 1 178 ? 33.387 -7.278 14.832 1.00 13.93 204 GLN A C 1
ATOM 1458 O O . GLN A 1 178 ? 32.329 -7.598 14.261 1.00 13.60 204 GLN A O 1
ATOM 1464 N N . ILE A 1 179 ? 34.503 -6.956 14.190 1.00 13.87 205 ILE A N 1
ATOM 1465 C CA . ILE A 1 179 ? 34.584 -6.976 12.742 1.00 14.09 205 ILE A CA 1
ATOM 1466 C C . ILE A 1 179 ? 35.487 -8.122 12.320 1.00 14.45 205 ILE A C 1
ATOM 1467 O O . ILE A 1 179 ? 36.688 -8.143 12.639 1.00 14.70 205 ILE A O 1
ATOM 1472 N N . PHE A 1 180 ? 34.885 -9.089 11.634 1.00 14.49 206 PHE A N 1
ATOM 1473 C CA . PHE A 1 180 ? 35.602 -10.239 11.101 1.00 14.62 206 PHE A CA 1
ATOM 1474 C C . PHE A 1 180 ? 35.699 -10.140 9.577 1.00 14.72 206 PHE A C 1
ATOM 1475 O O . PHE A 1 180 ? 34.858 -9.505 8.930 1.00 14.56 206 PHE A O 1
ATOM 1483 N N . GLY A 1 181 ? 36.727 -10.771 9.011 1.00 15.07 207 GLY A N 1
ATOM 1484 C CA . GLY A 1 181 ? 36.893 -10.874 7.553 1.00 15.30 207 GLY A CA 1
ATOM 1485 C C . GLY A 1 181 ? 37.011 -12.335 7.134 1.00 15.65 207 GLY A C 1
ATOM 1486 O O . GLY A 1 181 ? 37.495 -13.169 7.903 1.00 15.51 207 GLY A O 1
ATOM 1487 N N . SER A 1 182 ? 36.561 -12.639 5.916 1.00 16.29 208 SER A N 1
ATOM 1488 C CA . SER A 1 182 ? 36.582 -13.996 5.362 1.00 17.06 208 SER A CA 1
ATOM 1489 C C . SER A 1 182 ? 36.643 -13.937 3.841 1.00 17.68 208 SER A C 1
ATOM 1490 O O . SER A 1 182 ? 36.094 -13.020 3.225 1.00 17.91 208 SER A O 1
ATOM 1493 N N . ALA A 1 183 ? 37.313 -14.917 3.240 1.00 18.44 209 ALA A N 1
ATOM 1494 C CA . ALA A 1 183 ? 37.315 -15.075 1.788 1.00 19.20 209 ALA A CA 1
ATOM 1495 C C . ALA A 1 183 ? 36.217 -16.060 1.384 1.00 19.62 209 ALA A C 1
ATOM 1496 O O . ALA A 1 183 ? 35.889 -16.199 0.204 1.00 20.24 209 ALA A O 1
ATOM 1498 N N . ASN A 1 184 ? 35.613 -16.666 2.398 1.00 19.90 210 ASN A N 1
ATOM 1499 C CA . ASN A 1 184 ? 34.978 -17.968 2.311 1.00 20.76 210 ASN A CA 1
ATOM 1500 C C . ASN A 1 184 ? 33.518 -18.012 2.747 1.00 20.63 210 ASN A C 1
ATOM 1501 O O . ASN A 1 184 ? 32.739 -18.860 2.281 1.00 20.44 210 ASN A O 1
ATOM 1506 N N . LEU A 1 185 ? 33.183 -17.113 3.672 1.00 20.40 211 LEU A N 1
ATOM 1507 C CA . LEU A 1 185 ? 31.983 -17.189 4.524 1.00 20.45 211 LEU A CA 1
ATOM 1508 C C . LEU A 1 185 ? 32.060 -18.326 5.556 1.00 20.65 211 LEU A C 1
ATOM 1509 O O . LEU A 1 185 ? 31.168 -18.464 6.397 1.00 20.51 211 LEU A O 1
ATOM 1514 N N . LYS A 1 186 ? 33.139 -19.113 5.504 1.00 20.64 212 LYS A N 1
ATOM 1515 C CA . LYS A 1 186 ? 33.316 -20.283 6.374 1.00 21.35 212 LYS A CA 1
ATOM 1516 C C . LYS A 1 186 ? 34.420 -20.086 7.404 1.00 21.24 212 LYS A C 1
ATOM 1517 O O . LYS A 1 186 ? 34.262 -20.454 8.568 1.00 21.26 212 LYS A O 1
ATOM 1523 N N . ASN A 1 187 ? 35.544 -19.530 6.956 1.00 21.26 213 ASN A N 1
ATOM 1524 C CA . ASN A 1 187 ? 36.697 -19.293 7.815 1.00 21.31 213 ASN A CA 1
ATOM 1525 C C . ASN A 1 187 ? 36.886 -17.806 8.046 1.00 20.75 213 ASN A C 1
ATOM 1526 O O . ASN A 1 187 ? 37.066 -17.043 7.090 1.00 20.82 213 ASN A O 1
ATOM 1531 N N . TRP A 1 188 ? 36.845 -17.405 9.316 1.00 20.34 214 TRP A N 1
ATOM 1532 C CA . TRP A 1 188 ? 36.843 -15.989 9.686 1.00 19.76 214 TRP A CA 1
ATOM 1533 C C . TRP A 1 188 ? 38.037 -15.600 10.557 1.00 19.99 214 TRP A C 1
ATOM 1534 O O . TRP A 1 188 ? 38.545 -16.406 11.337 1.00 19.71 214 TRP A O 1
ATOM 1545 N N . VAL A 1 189 ? 38.474 -14.356 10.404 1.00 20.29 215 VAL A N 1
ATOM 1546 C CA . VAL A 1 189 ? 39.569 -13.787 11.191 1.00 20.69 215 VAL A CA 1
ATOM 1547 C C . VAL A 1 189 ? 39.069 -12.494 11.829 1.00 20.56 215 VAL A C 1
ATOM 1548 O O . VAL A 1 189 ? 38.439 -11.677 11.162 1.00 20.34 215 VAL A O 1
ATOM 1552 N N . LEU A 1 190 ? 39.333 -12.317 13.120 1.00 21.00 216 LEU A N 1
ATOM 1553 C CA . LEU A 1 190 ? 38.949 -11.088 13.813 1.00 21.14 216 LEU A CA 1
ATOM 1554 C C . LEU A 1 190 ? 39.893 -9.955 13.446 1.00 21.05 216 LEU A C 1
ATOM 1555 O O . LEU A 1 190 ? 41.104 -10.045 13.659 1.00 21.49 216 LEU A O 1
ATOM 1560 N N . ASN A 1 191 ? 39.335 -8.895 12.872 1.00 20.75 217 ASN A N 1
ATOM 1561 C CA . ASN A 1 191 ? 40.139 -7.769 12.412 1.00 20.62 217 ASN A CA 1
ATOM 1562 C C . ASN A 1 191 ? 40.171 -6.594 13.377 1.00 19.95 217 ASN A C 1
ATOM 1563 O O . ASN A 1 191 ? 41.224 -5.983 13.563 1.00 19.77 217 ASN A O 1
ATOM 1568 N N . SER A 1 192 ? 39.032 -6.278 13.989 1.00 18.96 218 SER A N 1
ATOM 1569 C CA . SER A 1 192 ? 38.981 -5.184 14.969 1.00 18.40 218 SER A CA 1
ATOM 1570 C C . SER A 1 192 ? 37.769 -5.222 15.891 1.00 18.10 218 SER A C 1
ATOM 1571 O O . SER A 1 192 ? 36.791 -5.924 15.629 1.00 17.41 218 SER A O 1
ATOM 1574 N N . ASN A 1 193 ? 37.855 -4.451 16.972 1.00 18.06 219 ASN A N 1
ATOM 1575 C CA . ASN A 1 193 ? 36.734 -4.216 17.875 1.00 18.15 219 ASN A CA 1
ATOM 1576 C C . ASN A 1 193 ? 36.390 -2.744 17.915 1.00 17.55 219 ASN A C 1
ATOM 1577 O O . ASN A 1 193 ? 37.288 -1.897 17.946 1.00 17.73 219 ASN A O 1
ATOM 1582 N N . PHE A 1 194 ? 35.092 -2.442 17.930 1.00 16.56 220 PHE A N 1
ATOM 1583 C CA . PHE A 1 194 ? 34.617 -1.061 18.030 1.00 15.72 220 PHE A CA 1
ATOM 1584 C C . PHE A 1 194 ? 33.672 -0.900 19.213 1.00 14.86 220 PHE A C 1
ATOM 1585 O O . PHE A 1 194 ? 32.730 -1.675 19.370 1.00 14.19 220 PHE A O 1
ATOM 1593 N N . SER A 1 195 ? 33.931 0.121 20.029 1.00 14.10 221 SER A N 1
ATOM 1594 C CA . SER A 1 195 ? 33.130 0.422 21.219 1.00 13.07 221 SER A CA 1
ATOM 1595 C C . SER A 1 195 ? 32.933 1.926 21.316 1.00 12.31 221 SER A C 1
ATOM 1596 O O . SER A 1 195 ? 33.913 2.670 21.362 1.00 11.95 221 SER A O 1
ATOM 1599 N N . SER A 1 196 ? 31.677 2.373 21.339 1.00 11.47 222 SER A N 1
ATOM 1600 C CA . SER A 1 196 ? 31.366 3.807 21.438 1.00 11.19 222 SER A CA 1
ATOM 1601 C C . SER A 1 196 ? 29.886 4.053 21.722 1.00 11.02 222 SER A C 1
ATOM 1602 O O . SER A 1 196 ? 29.119 3.104 21.912 1.00 11.61 222 SER A O 1
ATOM 1605 N N . GLY A 1 197 ? 29.509 5.329 21.777 1.00 11.10 223 GLY A N 1
ATOM 1606 C CA . GLY A 1 197 ? 28.106 5.744 21.824 1.00 11.26 223 GLY A CA 1
ATOM 1607 C C . GLY A 1 197 ? 27.417 5.489 23.147 1.00 11.39 223 GLY A C 1
ATOM 1608 O O . GLY A 1 197 ? 28.055 5.476 24.199 1.00 11.38 223 GLY A O 1
ATOM 1609 N N . TYR A 1 198 ? 26.102 5.296 23.101 1.00 11.22 224 TYR A N 1
ATOM 1610 C CA . TYR A 1 198 ? 25.355 4.996 24.316 1.00 11.77 224 TYR A CA 1
ATOM 1611 C C . TYR A 1 198 ? 25.404 3.492 24.537 1.00 11.37 224 TYR A C 1
ATOM 1612 O O . TYR A 1 198 ? 24.956 2.728 23.684 1.00 11.56 224 TYR A O 1
ATOM 1621 N N . TYR A 1 199 ? 25.960 3.066 25.668 1.00 11.51 225 TYR A N 1
ATOM 1622 C CA . TYR A 1 199 ? 26.180 1.636 25.920 1.00 11.81 225 TYR A CA 1
ATOM 1623 C C . TYR A 1 199 ? 24.910 0.898 26.320 1.00 11.66 225 TYR A C 1
ATOM 1624 O O . TYR A 1 199 ? 24.682 -0.227 25.884 1.00 11.62 225 TYR A O 1
ATOM 1633 N N . GLY A 1 200 ? 24.093 1.519 27.170 1.00 11.58 226 GLY A N 1
ATOM 1634 C CA . GLY A 1 200 ? 22.946 0.826 27.764 1.00 11.39 226 GLY A CA 1
ATOM 1635 C C . GLY A 1 200 ? 23.401 -0.465 28.429 1.00 11.59 226 GLY A C 1
ATOM 1636 O O . GLY A 1 200 ? 24.531 -0.556 28.923 1.00 11.44 226 GLY A O 1
ATOM 1637 N N . ASN A 1 201 ? 22.526 -1.466 28.427 1.00 11.48 227 ASN A N 1
ATOM 1638 C CA . ASN A 1 201 ? 22.818 -2.774 29.016 1.00 11.51 227 ASN A CA 1
ATOM 1639 C C . ASN A 1 201 ? 23.681 -3.669 28.104 1.00 11.80 227 ASN A C 1
ATOM 1640 O O . ASN A 1 201 ? 24.602 -4.349 28.585 1.00 11.25 227 ASN A O 1
ATOM 1645 N N . GLN A 1 202 ? 23.392 -3.633 26.797 1.00 11.87 228 GLN A N 1
ATOM 1646 C CA . GLN A 1 202 ? 23.923 -4.596 25.812 1.00 12.86 228 GLN A CA 1
ATOM 1647 C C . GLN A 1 202 ? 23.973 -4.008 24.409 1.00 12.47 228 GLN A C 1
ATOM 1648 O O . GLN A 1 202 ? 23.081 -3.254 24.029 1.00 12.43 228 GLN A O 1
ATOM 1654 N N . TYR A 1 203 ? 24.989 -4.400 23.643 1.00 11.99 229 TYR A N 1
ATOM 1655 C CA . TYR A 1 203 ? 25.063 -4.170 22.199 1.00 12.16 229 TYR A CA 1
ATOM 1656 C C . TYR A 1 203 ? 24.307 -5.279 21.466 1.00 12.44 229 TYR A C 1
ATOM 1657 O O . TYR A 1 203 ? 24.480 -6.450 21.784 1.00 12.54 229 TYR A O 1
ATOM 1666 N N . GLU A 1 204 ? 23.489 -4.904 20.480 1.00 13.18 230 GLU A N 1
ATOM 1667 C CA . GLU A 1 204 ? 22.752 -5.853 19.638 1.00 13.77 230 GLU A CA 1
ATOM 1668 C C . GLU A 1 204 ? 22.734 -5.391 18.167 1.00 13.97 230 GLU A C 1
ATOM 1669 O O . GLU A 1 204 ? 23.048 -4.237 17.872 1.00 13.88 230 GLU A O 1
ATOM 1675 N N . CYS A 1 205 ? 22.413 -6.309 17.256 1.00 14.13 231 CYS A N 1
ATOM 1676 C CA . CYS A 1 205 ? 22.206 -6.004 15.830 1.00 14.27 231 CYS A CA 1
ATOM 1677 C C . CYS A 1 205 ? 23.049 -4.874 15.221 1.00 13.89 231 CYS A C 1
ATOM 1678 O O . CYS A 1 205 ? 22.511 -3.833 14.867 1.00 14.44 231 CYS A O 1
ATOM 1681 N N . PRO A 1 206 ? 24.367 -5.078 15.071 1.00 13.34 232 PRO A N 1
ATOM 1682 C CA . PRO A 1 206 ? 25.123 -4.034 14.374 1.00 13.20 232 PRO A CA 1
ATOM 1683 C C . PRO A 1 206 ? 24.923 -4.078 12.861 1.00 13.08 232 PRO A C 1
ATOM 1684 O O . PRO A 1 206 ? 24.491 -5.094 12.325 1.00 12.98 232 PRO A O 1
ATOM 1688 N N . GLY A 1 207 ? 25.233 -2.976 12.192 1.00 13.19 233 GLY A N 1
ATOM 1689 C CA . GLY A 1 207 ? 25.303 -2.949 10.737 1.00 13.75 233 GLY A CA 1
ATOM 1690 C C . GLY A 1 207 ? 26.361 -1.957 10.310 1.00 13.96 233 GLY A C 1
ATOM 1691 O O . GLY A 1 207 ? 26.626 -0.992 11.017 1.00 14.48 233 GLY A O 1
ATOM 1692 N N . LEU A 1 208 ? 26.973 -2.198 9.155 1.00 13.84 234 LEU A N 1
ATOM 1693 C CA . LEU A 1 208 ? 27.997 -1.312 8.613 1.00 13.30 234 LEU A CA 1
ATOM 1694 C C . LEU A 1 208 ? 27.829 -1.255 7.100 1.00 13.31 234 LEU A C 1
ATOM 1695 O O . LEU A 1 208 ? 27.861 -2.293 6.432 1.00 12.90 234 LEU A O 1
ATOM 1700 N N . ILE A 1 209 ? 27.640 -0.052 6.564 1.00 13.37 235 ILE A N 1
ATOM 1701 C CA . ILE A 1 209 ? 27.263 0.099 5.153 1.00 13.53 235 ILE A CA 1
ATOM 1702 C C . ILE A 1 209 ? 27.604 1.495 4.632 1.00 13.87 235 ILE A C 1
ATOM 1703 O O . ILE A 1 209 ? 27.558 2.467 5.384 1.00 14.03 235 ILE A O 1
ATOM 1708 N N . GLU A 1 210 ? 27.951 1.588 3.347 1.00 14.22 236 GLU A N 1
ATOM 1709 C CA . GLU A 1 210 ? 28.156 2.880 2.694 1.00 14.97 236 GLU A CA 1
ATOM 1710 C C . GLU A 1 210 ? 26.833 3.559 2.435 1.00 14.74 236 GLU A C 1
ATOM 1711 O O . GLU A 1 210 ? 25.979 3.023 1.721 1.00 15.08 236 GLU A O 1
ATOM 1717 N N . VAL A 1 211 ? 26.663 4.740 3.011 1.00 14.67 237 VAL A N 1
ATOM 1718 C CA . VAL A 1 211 ? 25.441 5.497 2.811 1.00 14.75 237 VAL A CA 1
ATOM 1719 C C . VAL A 1 211 ? 25.761 6.686 1.911 1.00 15.37 237 VAL A C 1
ATOM 1720 O O . VAL A 1 211 ? 26.713 7.435 2.191 1.00 15.56 237 VAL A O 1
ATOM 1724 N N . PRO A 1 212 ? 24.986 6.853 0.821 1.00 15.62 238 PRO A N 1
ATOM 1725 C CA . PRO A 1 212 ? 25.246 7.940 -0.119 1.00 16.15 238 PRO A CA 1
ATOM 1726 C C . PRO A 1 212 ? 24.989 9.328 0.476 1.00 16.55 238 PRO A C 1
ATOM 1727 O O . PRO A 1 212 ? 24.007 9.532 1.203 1.00 16.42 238 PRO A O 1
ATOM 1731 N N . ILE A 1 213 ? 25.896 10.256 0.174 1.00 16.96 239 ILE A N 1
ATOM 1732 C CA . ILE A 1 213 ? 25.715 11.671 0.471 1.00 17.70 239 ILE A CA 1
ATOM 1733 C C . ILE A 1 213 ? 24.915 12.283 -0.667 1.00 18.16 239 ILE A C 1
ATOM 1734 O O . ILE A 1 213 ? 25.195 12.024 -1.844 1.00 18.14 239 ILE A O 1
ATOM 1739 N N . GLU A 1 214 ? 23.912 13.080 -0.311 1.00 18.97 240 GLU A N 1
ATOM 1740 C CA . GLU A 1 214 ? 23.029 13.709 -1.282 1.00 19.94 240 GLU A CA 1
ATOM 1741 C C . GLU A 1 214 ? 23.794 14.679 -2.173 1.00 20.98 240 GLU A C 1
ATOM 1742 O O . GLU A 1 214 ? 24.688 15.393 -1.700 1.00 20.78 240 GLU A O 1
ATOM 1748 N N . ASN A 1 215 ? 23.436 14.686 -3.457 1.00 22.22 241 ASN A N 1
ATOM 1749 C CA . ASN A 1 215 ? 24.089 15.524 -4.474 1.00 23.84 241 ASN A CA 1
ATOM 1750 C C . ASN A 1 215 ? 25.595 15.256 -4.575 1.00 24.33 241 ASN A C 1
ATOM 1751 O O . ASN A 1 215 ? 26.388 16.162 -4.858 1.00 24.78 241 ASN A O 1
ATOM 1756 N N . SER A 1 216 ? 25.982 14.007 -4.335 1.00 24.90 242 SER A N 1
ATOM 1757 C CA . SER A 1 216 ? 27.383 13.614 -4.350 1.00 25.59 242 SER A CA 1
ATOM 1758 C C . SER A 1 216 ? 27.539 12.193 -4.869 1.00 26.24 242 SER A C 1
ATOM 1759 O O . SER A 1 216 ? 26.594 11.400 -4.835 1.00 26.39 242 SER A O 1
ATOM 1762 N N . ASP A 1 217 ? 28.741 11.894 -5.358 1.00 26.84 243 ASP A N 1
ATOM 1763 C CA . ASP A 1 217 ? 29.123 10.545 -5.760 1.00 27.50 243 ASP A CA 1
ATOM 1764 C C . ASP A 1 217 ? 29.746 9.818 -4.581 1.00 27.14 243 ASP A C 1
ATOM 1765 O O . ASP A 1 217 ? 29.867 8.590 -4.592 1.00 27.57 243 ASP A O 1
ATOM 1770 N N . LYS A 1 218 ? 30.157 10.591 -3.577 1.00 26.85 244 LYS A N 1
ATOM 1771 C CA . LYS A 1 218 ? 30.810 10.053 -2.393 1.00 26.39 244 LYS A CA 1
ATOM 1772 C C . LYS A 1 218 ? 29.787 9.494 -1.412 1.00 25.67 244 LYS A C 1
ATOM 1773 O O . LYS A 1 218 ? 28.582 9.767 -1.505 1.00 25.40 244 LYS A O 1
ATOM 1779 N N . SER A 1 219 ? 30.288 8.698 -0.480 1.00 24.62 245 SER A N 1
ATOM 1780 C CA . SER A 1 219 ? 29.476 8.169 0.596 1.00 23.79 245 SER A CA 1
ATOM 1781 C C . SER A 1 219 ? 30.302 8.166 1.875 1.00 22.74 245 SER A C 1
ATOM 1782 O O . SER A 1 219 ? 31.513 8.402 1.846 1.00 22.36 245 SER A O 1
ATOM 1785 N N . LYS A 1 220 ? 29.639 7.920 2.998 1.00 21.49 246 LYS A N 1
ATOM 1786 C CA . LYS A 1 220 ? 30.332 7.630 4.240 1.00 20.39 246 LYS A CA 1
ATOM 1787 C C . LYS A 1 220 ? 29.946 6.240 4.690 1.00 19.24 246 LYS A C 1
ATOM 1788 O O . LYS A 1 220 ? 28.882 5.735 4.332 1.00 19.17 246 LYS A O 1
ATOM 1794 N N . TRP A 1 221 ? 30.821 5.617 5.466 1.00 17.65 247 TRP A N 1
ATOM 1795 C CA . TRP A 1 221 ? 30.471 4.401 6.155 1.00 16.00 247 TRP A CA 1
ATOM 1796 C C . TRP A 1 221 ? 29.691 4.743 7.410 1.00 15.61 247 TRP A C 1
ATOM 1797 O O . TRP A 1 221 ? 30.113 5.584 8.205 1.00 15.40 247 TRP A O 1
ATOM 1808 N N . VAL A 1 222 ? 28.535 4.106 7.568 1.00 14.37 248 VAL A N 1
ATOM 1809 C CA . VAL A 1 222 ? 27.732 4.290 8.768 1.00 13.36 248 VAL A CA 1
ATOM 1810 C C . VAL A 1 222 ? 27.676 2.967 9.512 1.00 12.88 248 VAL A C 1
ATOM 1811 O O . VAL A 1 222 ? 27.314 1.930 8.936 1.00 12.81 248 VAL A O 1
ATOM 1815 N N . MET A 1 223 ? 28.076 3.004 10.778 1.00 12.10 249 MET A N 1
ATOM 1816 C CA . MET A 1 223 ? 27.931 1.865 11.667 1.00 11.76 249 MET A CA 1
ATOM 1817 C C . MET A 1 223 ? 26.621 2.008 12.422 1.00 11.60 249 MET A C 1
ATOM 1818 O O . MET A 1 223 ? 26.402 3.012 13.104 1.00 11.14 249 MET A O 1
ATOM 1823 N N . PHE A 1 224 ? 25.765 0.994 12.314 1.00 11.25 250 PHE A N 1
ATOM 1824 C CA . PHE A 1 224 ? 24.513 0.951 13.069 1.00 10.77 250 PHE A CA 1
ATOM 1825 C C . PHE A 1 224 ? 24.651 0.046 14.273 1.00 10.54 250 PHE A C 1
ATOM 1826 O O . PHE A 1 224 ? 25.410 -0.913 14.245 1.00 10.14 250 PHE A O 1
ATOM 1834 N N . LEU A 1 225 ? 23.891 0.343 15.321 1.00 10.39 251 LEU A N 1
ATOM 1835 C CA . LEU A 1 225 ? 23.997 -0.402 16.566 1.00 10.18 251 LEU A CA 1
ATOM 1836 C C . LEU A 1 225 ? 22.716 -0.312 17.379 1.00 9.84 251 LEU A C 1
ATOM 1837 O O . LEU A 1 225 ? 22.219 0.777 17.655 1.00 9.79 251 LEU A O 1
ATOM 1842 N N . ALA A 1 226 ? 22.201 -1.472 17.768 1.00 9.44 252 ALA A N 1
ATOM 1843 C CA . ALA A 1 226 ? 21.006 -1.558 18.593 1.00 9.44 252 ALA A CA 1
ATOM 1844 C C . ALA A 1 226 ? 21.433 -1.796 20.038 1.00 9.15 252 ALA A C 1
ATOM 1845 O O . ALA A 1 226 ? 22.387 -2.540 20.281 1.00 9.06 252 ALA A O 1
ATOM 1847 N N . ILE A 1 227 ? 20.752 -1.150 20.985 1.00 9.04 253 ILE A N 1
ATOM 1848 C CA . ILE A 1 227 ? 20.982 -1.404 22.406 1.00 9.50 253 ILE A CA 1
ATOM 1849 C C . ILE A 1 227 ? 19.677 -1.659 23.144 1.00 9.66 253 ILE A C 1
ATOM 1850 O O . ILE A 1 227 ? 18.667 -1.006 22.882 1.00 9.86 253 ILE A O 1
ATOM 1855 N N . ASN A 1 228 ? 19.705 -2.611 24.071 1.00 10.04 254 ASN A N 1
ATOM 1856 C CA . ASN A 1 228 ? 18.528 -2.945 24.881 1.00 9.74 254 ASN A CA 1
ATOM 1857 C C . ASN A 1 228 ? 18.902 -3.811 26.063 1.00 10.20 254 ASN A C 1
ATOM 1858 O O . ASN A 1 228 ? 19.723 -4.718 25.910 1.00 10.86 254 ASN A O 1
ATOM 1863 N N . PRO A 1 229 ? 18.327 -3.531 27.254 1.00 10.21 255 PRO A N 1
ATOM 1864 C CA . PRO A 1 229 ? 17.605 -2.314 27.629 1.00 10.07 255 PRO A CA 1
ATOM 1865 C C . PRO A 1 229 ? 18.606 -1.190 27.853 1.00 10.17 255 PRO A C 1
ATOM 1866 O O . PRO A 1 229 ? 19.752 -1.295 27.406 1.00 10.74 255 PRO A O 1
ATOM 1870 N N . GLY A 1 230 ? 18.185 -0.122 28.520 1.00 10.32 256 GLY A N 1
ATOM 1871 C CA . GLY A 1 230 ? 19.090 0.985 28.825 1.00 10.25 256 GLY A CA 1
ATOM 1872 C C . GLY A 1 230 ? 19.076 2.136 27.837 1.00 10.13 256 GLY A C 1
ATOM 1873 O O . GLY A 1 230 ? 19.919 3.029 27.914 1.00 10.13 256 GLY A O 1
ATOM 1874 N N . SER A 1 231 ? 18.118 2.138 26.913 1.00 9.74 257 SER A N 1
ATOM 1875 C CA . SER A 1 231 ? 17.931 3.288 26.032 1.00 9.85 257 SER A CA 1
ATOM 1876 C C . SER A 1 231 ? 17.625 4.527 26.885 1.00 10.12 257 SER A C 1
ATOM 1877 O O . SER A 1 231 ? 16.934 4.412 27.910 1.00 10.09 257 SER A O 1
ATOM 1880 N N . PRO A 1 232 ? 18.132 5.713 26.477 1.00 10.30 258 PRO A N 1
ATOM 1881 C CA . PRO A 1 232 ? 17.793 6.899 27.269 1.00 10.35 258 PRO A CA 1
ATOM 1882 C C . PRO A 1 232 ? 16.287 7.163 27.264 1.00 10.17 258 PRO A C 1
ATOM 1883 O O . PRO A 1 232 ? 15.783 7.826 28.164 1.00 10.58 258 PRO A O 1
ATOM 1887 N N . LEU A 1 233 ? 15.579 6.637 26.267 1.00 10.10 259 LEU A N 1
ATOM 1888 C CA . LEU A 1 233 ? 14.120 6.773 26.192 1.00 9.81 259 LEU A CA 1
ATOM 1889 C C . LEU A 1 233 ? 13.408 5.626 26.909 1.00 9.40 259 LEU A C 1
ATOM 1890 O O . LEU A 1 233 ? 12.177 5.589 26.975 1.00 9.08 259 LEU A O 1
ATOM 1895 N N . GLY A 1 234 ? 14.191 4.694 27.447 1.00 8.45 260 GLY A N 1
ATOM 1896 C CA . GLY A 1 234 ? 13.653 3.535 28.145 1.00 7.95 260 GLY A CA 1
ATOM 1897 C C . GLY A 1 234 ? 13.543 2.363 27.190 1.00 7.49 260 GLY A C 1
ATOM 1898 O O . GLY A 1 234 ? 12.926 2.470 26.142 1.00 7.61 260 GLY A O 1
ATOM 1899 N N . GLY A 1 235 ? 14.175 1.251 27.536 1.00 7.46 261 GLY A N 1
ATOM 1900 C CA . GLY A 1 235 ? 14.062 0.036 26.733 1.00 7.29 261 GLY A CA 1
ATOM 1901 C C . GLY A 1 235 ? 15.061 -0.012 25.597 1.00 7.43 261 GLY A C 1
ATOM 1902 O O . GLY A 1 235 ? 16.272 0.098 25.815 1.00 7.76 261 GLY A O 1
ATOM 1903 N N . SER A 1 236 ? 14.530 -0.129 24.383 1.00 7.79 262 SER A N 1
ATOM 1904 C CA . SER A 1 236 ? 15.291 -0.467 23.187 1.00 8.00 262 SER A CA 1
ATOM 1905 C C . SER A 1 236 ? 15.383 0.701 22.211 1.00 8.29 262 SER A C 1
ATOM 1906 O O . SER A 1 236 ? 14.422 1.466 22.049 1.00 8.18 262 SER A O 1
ATOM 1909 N N . ILE A 1 237 ? 16.543 0.838 21.564 1.00 8.14 263 ILE A N 1
ATOM 1910 C CA . ILE A 1 237 ? 16.761 1.914 20.590 1.00 8.38 263 ILE A CA 1
ATOM 1911 C C . ILE A 1 237 ? 17.931 1.607 19.651 1.00 8.28 263 ILE A C 1
ATOM 1912 O O . ILE A 1 237 ? 18.822 0.827 19.999 1.00 8.59 263 ILE A O 1
ATOM 1917 N N . ASN A 1 238 ? 17.915 2.227 18.469 1.00 8.53 264 ASN A N 1
ATOM 1918 C CA . ASN A 1 238 ? 19.008 2.144 17.511 1.00 8.46 264 ASN A CA 1
ATOM 1919 C C . ASN A 1 238 ? 19.810 3.439 17.449 1.00 8.50 264 ASN A C 1
ATOM 1920 O O . ASN A 1 238 ? 19.240 4.526 17.467 1.00 8.54 264 ASN A O 1
ATOM 1925 N N . GLN A 1 239 ? 21.128 3.305 17.356 1.00 8.61 265 GLN A N 1
ATOM 1926 C CA . GLN A 1 239 ? 22.012 4.448 17.190 1.00 8.72 265 GLN A CA 1
ATOM 1927 C C . GLN A 1 239 ? 22.930 4.261 15.989 1.00 8.89 265 GLN A C 1
ATOM 1928 O O . GLN A 1 239 ? 22.997 3.172 15.417 1.00 8.59 265 GLN A O 1
ATOM 1934 N N . TYR A 1 240 ? 23.640 5.324 15.612 1.00 9.26 266 TYR A N 1
ATOM 1935 C CA . TYR A 1 240 ? 24.570 5.240 14.494 1.00 9.56 266 TYR A CA 1
ATOM 1936 C C . TYR A 1 240 ? 25.833 6.080 14.662 1.00 10.09 266 TYR A C 1
ATOM 1937 O O . TYR A 1 240 ? 25.884 6.999 15.496 1.00 9.80 266 TYR A O 1
ATOM 1946 N N . PHE A 1 241 ? 26.837 5.749 13.849 1.00 10.41 267 PHE A N 1
ATOM 1947 C CA . PHE A 1 241 ? 28.119 6.449 13.814 1.00 10.98 267 PHE A CA 1
ATOM 1948 C C . PHE A 1 241 ? 28.485 6.646 12.350 1.00 11.60 267 PHE A C 1
ATOM 1949 O O . PHE A 1 241 ? 28.272 5.750 11.535 1.00 11.74 267 PHE A O 1
ATOM 1957 N N . VAL A 1 242 ? 29.030 7.813 12.025 1.00 11.97 268 VAL A N 1
ATOM 1958 C CA . VAL A 1 242 ? 29.427 8.133 10.659 1.00 12.70 268 VAL A CA 1
ATOM 1959 C C . VAL A 1 242 ? 30.947 8.215 10.588 1.00 13.54 268 VAL A C 1
ATOM 1960 O O . VAL A 1 242 ? 31.574 8.911 11.389 1.00 13.47 268 VAL A O 1
ATOM 1964 N N . GLY A 1 243 ? 31.540 7.507 9.632 1.00 13.97 269 GLY A N 1
ATOM 1965 C CA . GLY A 1 243 ? 32.986 7.533 9.485 1.00 14.88 269 GLY A CA 1
ATOM 1966 C C . GLY A 1 243 ? 33.524 6.863 8.243 1.00 15.75 269 GLY A C 1
ATOM 1967 O O . GLY A 1 243 ? 32.898 6.897 7.181 1.00 15.55 269 GLY A O 1
ATOM 1968 N N . ASP A 1 244 ? 34.702 6.264 8.387 1.00 16.39 270 ASP A N 1
ATOM 1969 C CA . ASP A 1 244 ? 35.386 5.618 7.280 1.00 17.40 270 ASP A CA 1
ATOM 1970 C C . ASP A 1 244 ? 35.706 4.178 7.655 1.00 17.34 270 ASP A C 1
ATOM 1971 O O . ASP A 1 244 ? 35.744 3.819 8.836 1.00 17.69 270 ASP A O 1
ATOM 1976 N N . PHE A 1 245 ? 35.917 3.351 6.639 1.00 17.42 271 PHE A N 1
ATOM 1977 C CA . PHE A 1 245 ? 36.169 1.939 6.832 1.00 17.27 271 PHE A CA 1
ATOM 1978 C C . PHE A 1 245 ? 37.111 1.469 5.728 1.00 17.75 271 PHE A C 1
ATOM 1979 O O . PHE A 1 245 ? 36.991 1.895 4.583 1.00 17.31 271 PHE A O 1
ATOM 1987 N N . ASP A 1 246 ? 38.051 0.603 6.081 1.00 18.31 272 ASP A N 1
ATOM 1988 C CA . ASP A 1 246 ? 39.087 0.174 5.132 1.00 19.29 272 ASP A CA 1
ATOM 1989 C C . ASP A 1 246 ? 39.076 -1.336 4.918 1.00 19.38 272 ASP A C 1
ATOM 1990 O O . ASP A 1 246 ? 39.959 -1.883 4.252 1.00 19.86 272 ASP A O 1
ATOM 1995 N N . GLY A 1 247 ? 38.070 -2.002 5.482 1.00 19.52 273 GLY A N 1
ATOM 1996 C CA . GLY A 1 247 ? 37.999 -3.461 5.438 1.00 19.51 273 GLY A CA 1
ATOM 1997 C C . GLY A 1 247 ? 38.438 -4.108 6.737 1.00 19.67 273 GLY A C 1
ATOM 1998 O O . GLY A 1 247 ? 38.257 -5.314 6.928 1.00 20.01 273 GLY A O 1
ATOM 1999 N N . PHE A 1 248 ? 39.011 -3.304 7.635 1.00 19.40 274 PHE A N 1
ATOM 2000 C CA . PHE A 1 248 ? 39.594 -3.826 8.869 1.00 19.06 274 PHE A CA 1
ATOM 2001 C C . PHE A 1 248 ? 39.146 -3.064 10.105 1.00 18.99 274 PHE A C 1
ATOM 2002 O O . PHE A 1 248 ? 38.702 -3.677 11.072 1.00 18.93 274 PHE 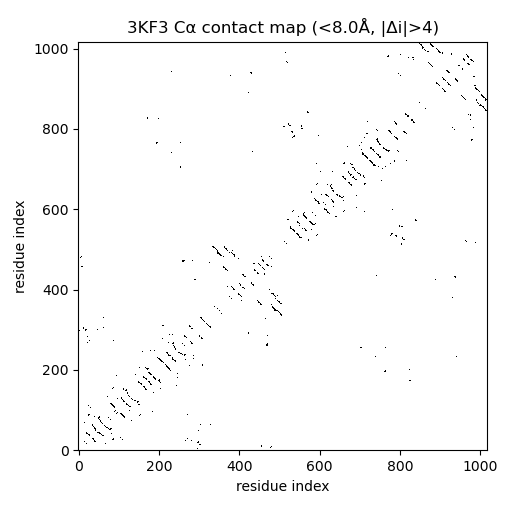A O 1
ATOM 2010 N N . GLN A 1 249 ? 39.268 -1.739 10.063 1.00 18.65 275 GLN A N 1
ATOM 2011 C CA . GLN A 1 249 ? 38.856 -0.887 11.179 1.00 18.93 275 GLN A CA 1
ATOM 2012 C C . GLN A 1 249 ? 37.835 0.160 10.743 1.00 18.16 275 GLN A C 1
ATOM 2013 O O . GLN A 1 249 ? 37.941 0.740 9.658 1.00 17.95 275 GLN A O 1
ATOM 2019 N N . PHE A 1 250 ? 36.830 0.372 11.587 1.00 17.56 276 PHE A N 1
ATOM 2020 C CA . PHE A 1 250 ? 35.906 1.479 11.400 1.00 17.00 276 PHE A CA 1
ATOM 2021 C C . PHE A 1 250 ? 36.402 2.650 12.245 1.00 16.81 276 PHE A C 1
ATOM 2022 O O . PHE A 1 250 ? 36.659 2.494 13.438 1.00 16.71 276 PHE A O 1
ATOM 2030 N N . VAL A 1 251 ? 36.551 3.807 11.610 1.00 17.02 277 VAL A N 1
ATOM 2031 C CA . VAL A 1 251 ? 37.018 5.020 12.278 1.00 16.97 277 VAL A CA 1
ATOM 2032 C C . VAL A 1 251 ? 35.953 6.099 12.143 1.00 16.71 277 VAL A C 1
ATOM 2033 O O . VAL A 1 251 ? 35.749 6.630 11.050 1.00 17.08 277 VAL A O 1
ATOM 2037 N N . PRO A 1 252 ? 35.267 6.438 13.250 1.00 16.53 278 PRO A N 1
ATOM 2038 C CA . PRO A 1 252 ? 34.258 7.492 13.128 1.00 16.11 278 PRO A CA 1
ATOM 2039 C C . PRO A 1 252 ? 34.906 8.856 12.887 1.00 16.03 278 PRO A C 1
ATOM 2040 O O . PRO A 1 252 ? 36.061 9.069 13.277 1.00 15.61 278 PRO A O 1
ATOM 2044 N N . ASP A 1 253 ? 34.181 9.748 12.218 1.00 15.73 279 ASP A N 1
ATOM 2045 C CA . ASP A 1 253 ? 34.651 11.115 11.975 1.00 16.00 279 ASP A CA 1
ATOM 2046 C C . ASP A 1 253 ? 34.709 11.936 13.260 1.00 15.96 279 ASP A C 1
ATOM 2047 O O . ASP A 1 253 ? 35.544 12.826 13.395 1.00 15.74 279 ASP A O 1
ATOM 2052 N N . ASP A 1 254 ? 33.808 11.631 14.189 1.00 15.76 280 ASP A N 1
ATOM 2053 C CA . ASP A 1 254 ? 33.762 12.282 15.493 1.00 15.50 280 ASP A CA 1
ATOM 2054 C C . ASP A 1 254 ? 33.412 11.235 16.555 1.00 15.31 280 ASP A C 1
ATOM 2055 O O . ASP A 1 254 ? 33.317 10.043 16.251 1.00 15.00 280 ASP A O 1
ATOM 2060 N N . SER A 1 255 ? 33.217 11.669 17.793 1.00 14.98 281 SER A N 1
ATOM 2061 C CA . SER A 1 255 ? 32.864 10.731 18.845 1.00 14.63 281 SER A CA 1
ATOM 2062 C C . SER A 1 255 ? 31.484 11.023 19.431 1.00 14.28 281 SER A C 1
ATOM 2063 O O . SER A 1 255 ? 31.246 10.770 20.607 1.00 14.22 281 SER A O 1
ATOM 2066 N N . GLN A 1 256 ? 30.580 11.560 18.610 1.00 13.34 282 GLN A N 1
ATOM 2067 C CA . GLN A 1 256 ? 29.235 11.897 19.080 1.00 13.08 282 GLN A CA 1
ATOM 2068 C C . GLN A 1 256 ? 28.268 10.718 19.009 1.00 12.34 282 GLN A C 1
ATOM 2069 O O . GLN A 1 256 ? 28.424 9.818 18.177 1.00 11.74 282 GLN A O 1
ATOM 2075 N N . THR A 1 257 ? 27.284 10.742 19.901 1.00 11.71 283 THR A N 1
ATOM 2076 C CA . THR A 1 257 ? 26.229 9.738 19.957 1.00 11.64 283 THR A CA 1
ATOM 2077 C C . THR A 1 257 ? 24.977 10.275 19.268 1.00 11.43 283 THR A C 1
ATOM 2078 O O . THR A 1 257 ? 24.545 11.386 19.562 1.00 11.51 283 THR A O 1
ATOM 2082 N N . ARG A 1 258 ? 24.397 9.489 18.355 1.00 11.01 284 ARG A N 1
ATOM 2083 C CA . ARG A 1 258 ? 23.152 9.868 17.669 1.00 11.18 284 ARG A CA 1
ATOM 2084 C C . ARG A 1 258 ? 22.228 8.671 17.444 1.00 10.92 284 ARG A C 1
ATOM 2085 O O . ARG A 1 258 ? 22.688 7.576 17.123 1.00 10.74 284 ARG A O 1
ATOM 2093 N N . PHE A 1 259 ? 20.925 8.890 17.593 1.00 10.41 285 PHE A N 1
ATOM 2094 C CA . PHE A 1 259 ? 19.955 7.820 17.404 1.00 10.24 285 PHE A CA 1
ATOM 2095 C C . PHE A 1 259 ? 19.342 7.843 16.011 1.00 10.28 285 PHE A C 1
ATOM 2096 O O . PHE A 1 259 ? 19.195 8.910 15.405 1.00 9.97 285 PHE A O 1
ATOM 2104 N N . VAL A 1 260 ? 19.019 6.655 15.503 1.00 9.91 286 VAL A N 1
ATOM 2105 C CA . VAL A 1 260 ? 18.416 6.507 14.174 1.00 10.23 286 VAL A CA 1
ATOM 2106 C C . VAL A 1 260 ? 16.977 7.022 14.170 1.00 10.15 286 VAL A C 1
ATOM 2107 O O . VAL A 1 260 ? 16.558 7.735 13.250 1.00 9.94 286 VAL A O 1
ATOM 2111 N N . ASP A 1 261 ? 16.233 6.669 15.215 1.00 10.36 287 ASP A N 1
ATOM 2112 C CA . ASP A 1 261 ? 14.823 7.022 15.325 1.00 10.41 287 ASP A CA 1
ATOM 2113 C C . ASP A 1 261 ? 14.560 7.331 16.784 1.00 10.25 287 ASP A C 1
ATOM 2114 O O . ASP A 1 261 ? 14.934 6.560 17.667 1.00 10.73 287 ASP A O 1
ATOM 2119 N N . ILE A 1 262 ? 13.934 8.469 17.043 1.00 9.78 288 ILE A N 1
ATOM 2120 C CA . ILE A 1 262 ? 13.779 8.921 18.419 1.00 9.64 288 ILE A CA 1
ATOM 2121 C C . ILE A 1 262 ? 12.342 8.747 18.906 1.00 9.29 288 ILE A C 1
ATOM 2122 O O . ILE A 1 262 ? 11.876 9.453 19.802 1.00 9.04 288 ILE A O 1
ATOM 2127 N N . GLY A 1 263 ? 11.653 7.780 18.305 1.00 8.78 289 GLY A N 1
ATOM 2128 C CA . GLY A 1 263 ? 10.424 7.264 18.877 1.00 8.51 289 GLY A CA 1
ATOM 2129 C C . GLY A 1 263 ? 10.765 6.124 19.821 1.00 8.55 289 GLY A C 1
ATOM 2130 O O . GLY A 1 263 ? 11.928 5.744 19.977 1.00 8.35 289 GLY A O 1
ATOM 2131 N N . LYS A 1 264 ? 9.746 5.568 20.458 1.00 8.63 290 LYS A N 1
ATOM 2132 C CA . LYS A 1 264 ? 9.967 4.450 21.358 1.00 9.18 290 LYS A CA 1
ATOM 2133 C C . LYS A 1 264 ? 10.124 3.110 20.623 1.00 8.67 290 LYS A C 1
ATOM 2134 O O . LYS A 1 264 ? 10.745 2.174 21.141 1.00 8.88 290 LYS A O 1
ATOM 2140 N N . ASP A 1 265 ? 9.554 3.019 19.424 1.00 8.19 291 ASP A N 1
ATOM 2141 C CA . ASP A 1 265 ? 9.331 1.722 18.785 1.00 8.23 291 ASP A CA 1
ATOM 2142 C C . ASP A 1 265 ? 10.038 1.541 17.438 1.00 7.96 291 ASP A C 1
ATOM 2143 O O . ASP A 1 265 ? 9.391 1.357 16.412 1.00 8.11 291 ASP A O 1
ATOM 2148 N N . PHE A 1 266 ? 11.365 1.553 17.447 1.00 7.87 292 PHE A N 1
ATOM 2149 C CA . PHE A 1 266 ? 12.142 1.315 16.239 1.00 7.63 292 PHE A CA 1
ATOM 2150 C C . PHE A 1 266 ? 13.450 0.665 16.678 1.00 7.86 292 PHE A C 1
ATOM 2151 O O . PHE A 1 266 ? 14.362 1.327 17.170 1.00 7.72 292 PHE A O 1
ATOM 2159 N N . TYR A 1 267 ? 13.515 -0.655 16.537 1.00 8.22 293 TYR A N 1
ATOM 2160 C CA . TYR A 1 267 ? 14.612 -1.422 17.089 1.00 8.64 293 TYR A CA 1
ATOM 2161 C C . TYR A 1 267 ? 15.103 -2.510 16.135 1.00 8.39 293 TYR A C 1
ATOM 2162 O O . TYR A 1 267 ? 14.342 -2.968 15.295 1.00 9.11 293 TYR A O 1
ATOM 2171 N N . ALA A 1 268 ? 16.370 -2.914 16.274 1.00 8.58 294 ALA A N 1
ATOM 2172 C CA . ALA A 1 268 ? 16.943 -4.015 15.473 1.00 8.22 294 ALA A CA 1
ATOM 2173 C C . ALA A 1 268 ? 16.859 -3.741 13.970 1.00 8.28 294 ALA A C 1
ATOM 2174 O O . ALA A 1 268 ? 16.581 -4.633 13.162 1.00 7.59 294 ALA A O 1
ATOM 2176 N N . PHE A 1 269 ? 17.105 -2.484 13.621 1.00 8.16 295 PHE A N 1
ATOM 2177 C CA . PHE A 1 269 ? 17.224 -2.038 12.242 1.00 8.51 295 PHE A CA 1
ATOM 2178 C C . PHE A 1 269 ? 18.247 -2.864 11.458 1.00 8.91 295 PHE A C 1
ATOM 2179 O O . PHE A 1 269 ? 19.330 -3.178 11.962 1.00 8.64 295 PHE A O 1
ATOM 2187 N N . GLN A 1 270 ? 17.887 -3.200 10.224 1.00 9.51 296 GLN A N 1
ATOM 2188 C CA . GLN A 1 270 ? 18.801 -3.855 9.294 1.00 10.02 296 GLN A CA 1
ATOM 2189 C C . GLN A 1 270 ? 18.594 -3.262 7.899 1.00 10.16 296 GLN A C 1
ATOM 2190 O O . GLN A 1 270 ? 17.496 -2.803 7.567 1.00 9.50 296 GLN A O 1
ATOM 2196 N N . THR A 1 271 ? 19.659 -3.255 7.098 1.00 9.88 297 THR A N 1
ATOM 2197 C CA . THR A 1 271 ? 19.579 -2.814 5.715 1.00 10.19 297 THR A CA 1
ATOM 2198 C C . THR A 1 271 ? 19.468 -4.016 4.758 1.00 10.75 297 THR A C 1
ATOM 2199 O O . THR A 1 271 ? 19.908 -5.123 5.076 1.00 10.19 297 THR A O 1
ATOM 2203 N N . PHE A 1 272 ? 18.841 -3.787 3.606 1.00 11.48 298 PHE A N 1
ATOM 2204 C CA . PHE A 1 272 ? 18.685 -4.810 2.574 1.00 12.35 298 PHE A CA 1
ATOM 2205 C C . PHE A 1 272 ? 19.989 -4.957 1.812 1.00 13.09 298 PHE A C 1
ATOM 2206 O O . PHE A 1 272 ? 20.611 -3.956 1.438 1.00 13.27 298 PHE A O 1
ATOM 2214 N N . SER A 1 273 ? 20.397 -6.201 1.584 1.00 14.11 299 SER A N 1
ATOM 2215 C CA . SER A 1 273 ? 21.514 -6.485 0.688 1.00 15.32 299 SER A CA 1
ATOM 2216 C C . SER A 1 273 ? 21.047 -6.425 -0.759 1.00 16.07 299 SER A C 1
ATOM 2217 O O . SER A 1 273 ? 19.859 -6.613 -1.041 1.00 15.56 299 SER A O 1
ATOM 2220 N N . GLU A 1 274 ? 21.992 -6.170 -1.666 1.00 17.19 300 GLU A N 1
ATOM 2221 C CA . GLU A 1 274 ? 21.753 -6.217 -3.121 1.00 18.58 300 GLU A CA 1
ATOM 2222 C C . GLU A 1 274 ? 20.878 -5.073 -3.633 1.00 19.14 300 GLU A C 1
ATOM 2223 O O . GLU A 1 274 ? 20.174 -5.222 -4.635 1.00 18.82 300 GLU A O 1
ATOM 2229 N N . VAL A 1 275 ? 20.922 -3.935 -2.944 1.00 19.94 301 VAL A N 1
ATOM 2230 C CA . VAL A 1 275 ? 20.226 -2.743 -3.412 1.00 20.89 301 VAL A CA 1
ATOM 2231 C C . VAL A 1 275 ? 21.137 -1.963 -4.357 1.00 21.87 301 VAL A C 1
ATOM 2232 O O . VAL A 1 275 ? 22.244 -1.585 -3.989 1.00 22.02 301 VAL A O 1
ATOM 2236 N N . GLU A 1 276 ? 20.675 -1.752 -5.585 1.00 23.42 302 GLU A N 1
ATOM 2237 C CA . GLU A 1 276 ? 21.316 -0.785 -6.471 1.00 24.87 302 GLU A CA 1
ATOM 2238 C C . GLU A 1 276 ? 20.581 0.525 -6.253 1.00 24.63 302 GLU A C 1
ATOM 2239 O O . GLU A 1 276 ? 19.367 0.530 -6.061 1.00 25.54 302 GLU A O 1
ATOM 2245 N N . HIS A 1 277 ? 21.313 1.629 -6.282 1.00 24.41 303 HIS A N 1
ATOM 2246 C CA . HIS A 1 277 ? 20.753 2.951 -5.985 1.00 23.49 303 HIS A CA 1
ATOM 2247 C C . HIS A 1 277 ? 20.405 3.069 -4.502 1.00 22.37 303 HIS A C 1
ATOM 2248 O O . HIS A 1 277 ? 19.253 2.846 -4.090 1.00 22.16 303 HIS A O 1
ATOM 2255 N N . GLY A 1 278 ? 21.420 3.391 -3.707 1.00 20.98 304 GLY A N 1
ATOM 2256 C CA . GLY A 1 278 ? 21.213 3.825 -2.330 1.00 19.14 304 GLY A CA 1
ATOM 2257 C C . GLY A 1 278 ? 21.152 2.725 -1.289 1.00 17.79 304 GLY A C 1
ATOM 2258 O O . GLY A 1 278 ? 21.613 1.605 -1.516 1.00 17.50 304 GLY A O 1
ATOM 2259 N N . VAL A 1 279 ? 20.573 3.072 -0.140 1.00 16.41 305 VAL A N 1
ATOM 2260 C CA . VAL A 1 279 ? 20.500 2.194 1.021 1.00 14.93 305 VAL A CA 1
ATOM 2261 C C . VAL A 1 279 ? 19.060 2.174 1.520 1.00 14.10 305 VAL A C 1
ATOM 2262 O O . VAL A 1 279 ? 18.452 3.224 1.730 1.00 13.61 305 VAL A O 1
ATOM 2266 N N . LEU A 1 280 ? 18.528 0.967 1.684 1.00 13.04 306 LEU A N 1
ATOM 2267 C CA . LEU A 1 280 ? 17.172 0.758 2.162 1.00 12.54 306 LEU A CA 1
ATOM 2268 C C . LEU A 1 280 ? 17.234 -0.097 3.410 1.00 11.47 306 LEU A C 1
ATOM 2269 O O . LEU A 1 280 ? 18.060 -0.998 3.501 1.00 11.30 306 LEU A O 1
ATOM 2274 N N . GLY A 1 281 ? 16.350 0.174 4.360 1.00 10.55 307 GLY A N 1
ATOM 2275 C CA . GLY A 1 281 ? 16.285 -0.638 5.561 1.00 9.87 307 GLY A CA 1
ATOM 2276 C C . GLY A 1 281 ? 14.950 -0.551 6.248 1.00 9.07 307 GLY A C 1
ATOM 2277 O O . GLY A 1 281 ? 14.092 0.238 5.860 1.00 8.83 307 GLY A O 1
ATOM 2278 N N . LEU A 1 282 ? 14.781 -1.376 7.278 1.00 8.99 308 LEU A N 1
ATOM 2279 C CA . LEU A 1 282 ? 13.612 -1.315 8.148 1.00 8.46 308 LEU A CA 1
ATOM 2280 C C . LEU A 1 282 ? 13.953 -1.939 9.502 1.00 8.42 308 LEU A C 1
ATOM 2281 O O . LEU A 1 282 ? 15.000 -2.580 9.662 1.00 7.57 308 LEU A O 1
ATOM 2286 N N . ALA A 1 283 ? 13.043 -1.764 10.451 1.00 7.84 309 ALA A N 1
ATOM 2287 C CA . ALA A 1 283 ? 13.236 -2.202 11.820 1.00 7.74 309 ALA A CA 1
ATOM 2288 C C . ALA A 1 283 ? 11.998 -2.919 12.334 1.00 7.58 309 ALA A C 1
ATOM 2289 O O . ALA A 1 283 ? 10.950 -2.918 11.690 1.00 7.91 309 ALA A O 1
ATOM 2291 N N . TRP A 1 284 ? 12.127 -3.497 13.520 1.00 7.23 310 TRP A N 1
ATOM 2292 C CA . TRP A 1 284 ? 10.993 -4.002 14.276 1.00 7.19 310 TRP A CA 1
ATOM 2293 C C . TRP A 1 284 ? 10.332 -2.810 14.987 1.00 7.15 310 TRP A C 1
ATOM 2294 O O . TRP A 1 284 ? 10.990 -2.038 15.687 1.00 7.41 310 TRP A O 1
ATOM 2305 N N . ALA A 1 285 ? 9.036 -2.639 14.766 1.00 7.27 311 ALA A N 1
ATOM 2306 C CA . ALA A 1 285 ? 8.330 -1.463 15.263 1.00 7.65 311 ALA A CA 1
ATOM 2307 C C . ALA A 1 285 ? 7.681 -1.692 16.628 1.00 7.74 311 ALA A C 1
ATOM 2308 O O . ALA A 1 285 ? 6.465 -1.569 16.786 1.00 7.93 311 ALA A O 1
ATOM 2310 N N . SER A 1 286 ? 8.509 -2.044 17.608 1.00 8.04 312 SER A N 1
ATOM 2311 C CA . SER A 1 286 ? 8.071 -2.098 19.000 1.00 8.44 312 SER A CA 1
ATOM 2312 C C . SER A 1 286 ? 9.237 -1.805 19.933 1.00 8.44 312 SER A C 1
ATOM 2313 O O . SER A 1 286 ? 10.323 -1.446 19.492 1.00 8.77 312 SER A O 1
ATOM 2316 N N . ASN A 1 287 ? 8.993 -1.970 21.226 1.00 8.50 313 ASN A N 1
ATOM 2317 C CA . ASN A 1 287 ? 10.002 -1.752 22.244 1.00 8.59 313 ASN A CA 1
ATOM 2318 C C . ASN A 1 287 ? 9.944 -2.956 23.176 1.00 8.94 313 ASN A C 1
ATOM 2319 O O . ASN A 1 287 ? 8.848 -3.368 23.583 1.00 9.13 313 ASN A O 1
ATOM 2324 N N . TRP A 1 288 ? 11.104 -3.513 23.526 1.00 9.42 314 TRP A N 1
ATOM 2325 C CA . TRP A 1 288 ? 11.138 -4.701 24.399 1.00 9.75 314 TRP A CA 1
ATOM 2326 C C . TRP A 1 288 ? 10.430 -4.540 25.756 1.00 9.55 314 TRP A C 1
ATOM 2327 O O . TRP A 1 288 ? 9.978 -5.525 26.346 1.00 9.95 314 TRP A O 1
ATOM 2338 N N . GLN A 1 289 ? 10.309 -3.307 26.238 1.00 9.12 315 GLN A N 1
ATOM 2339 C CA . GLN A 1 289 ? 9.648 -3.047 27.526 1.00 8.78 315 GLN A CA 1
ATOM 2340 C C . GLN A 1 289 ? 8.222 -3.570 27.574 1.00 8.77 315 GLN A C 1
ATOM 2341 O O . GLN A 1 289 ? 7.762 -4.034 28.618 1.00 8.46 315 GLN A O 1
ATOM 2347 N N . TYR A 1 290 ? 7.521 -3.495 26.447 1.00 8.48 316 TYR A N 1
ATOM 2348 C CA . TYR A 1 290 ? 6.094 -3.828 26.426 1.00 8.44 316 TYR A CA 1
ATOM 2349 C C . TYR A 1 290 ? 5.610 -4.564 25.181 1.00 8.69 316 TYR A C 1
ATOM 2350 O O . TYR A 1 290 ? 4.424 -4.872 25.077 1.00 9.12 316 TYR A O 1
ATOM 2359 N N . ALA A 1 291 ? 6.523 -4.847 24.256 1.00 8.77 317 ALA A N 1
ATOM 2360 C CA . ALA A 1 291 ? 6.209 -5.519 22.987 1.00 9.19 317 ALA A CA 1
ATOM 2361 C C . ALA A 1 291 ? 5.292 -6.752 23.105 1.00 9.64 317 ALA A C 1
ATOM 2362 O O . ALA A 1 291 ? 4.383 -6.927 22.283 1.00 9.68 317 ALA A O 1
ATOM 2364 N N . ASP A 1 292 ? 5.530 -7.599 24.107 1.00 9.64 318 ASP A N 1
ATOM 2365 C CA . ASP A 1 292 ? 4.746 -8.832 24.250 1.00 10.39 318 ASP A CA 1
ATOM 2366 C C . ASP A 1 292 ? 3.449 -8.687 25.062 1.00 10.22 318 ASP A C 1
ATOM 2367 O O . ASP A 1 292 ? 2.817 -9.683 25.407 1.00 10.28 318 ASP A O 1
ATOM 2372 N N . GLN A 1 293 ? 3.053 -7.445 25.334 1.00 10.01 319 GLN A N 1
ATOM 2373 C CA . GLN A 1 293 ? 1.891 -7.165 26.178 1.00 10.20 319 GLN A CA 1
ATOM 2374 C C . GLN A 1 293 ? 0.819 -6.316 25.504 1.00 10.16 319 GLN A C 1
ATOM 2375 O O . GLN A 1 293 ? -0.273 -6.178 26.036 1.00 10.34 319 GLN A O 1
ATOM 2381 N N . VAL A 1 294 ? 1.131 -5.755 24.339 1.00 9.95 320 VAL A N 1
ATOM 2382 C CA . VAL A 1 294 ? 0.199 -4.866 23.638 1.00 10.13 320 VAL A CA 1
ATOM 2383 C C . VAL A 1 294 ? -1.062 -5.621 23.165 1.00 10.33 320 VAL A C 1
ATOM 2384 O O . VAL A 1 294 ? -0.982 -6.811 22.853 1.00 10.76 320 VAL A O 1
ATOM 2388 N N . PRO A 1 295 ? -2.228 -4.937 23.119 1.00 10.68 321 PRO A N 1
ATOM 2389 C CA . PRO A 1 295 ? -3.491 -5.644 22.869 1.00 10.79 321 PRO A CA 1
ATOM 2390 C C . PRO A 1 295 ? -3.799 -5.942 21.387 1.00 11.04 321 PRO A C 1
ATOM 2391 O O . PRO A 1 295 ? -4.784 -5.424 20.827 1.00 10.96 321 PRO A O 1
ATOM 2395 N N . THR A 1 296 ? -2.951 -6.762 20.771 1.00 11.24 322 THR A N 1
ATOM 2396 C CA . THR A 1 296 ? -3.237 -7.345 19.465 1.00 11.40 322 THR A CA 1
ATOM 2397 C C . THR A 1 296 ? -3.259 -8.861 19.569 1.00 11.53 322 THR A C 1
ATOM 2398 O O . THR A 1 296 ? -2.564 -9.448 20.408 1.00 11.59 322 THR A O 1
ATOM 2402 N N . ASN A 1 297 ? -4.042 -9.473 18.688 1.00 11.53 323 ASN A N 1
ATOM 2403 C CA . ASN A 1 297 ? -4.238 -10.910 18.637 1.00 11.96 323 ASN A CA 1
ATOM 2404 C C . ASN A 1 297 ? -4.852 -11.226 17.278 1.00 11.84 323 ASN A C 1
ATOM 2405 O O . ASN A 1 297 ? -5.681 -10.459 16.802 1.00 12.06 323 ASN A O 1
ATOM 2410 N N . PRO A 1 298 ? -4.468 -12.355 16.650 1.00 11.81 324 PRO A N 1
ATOM 2411 C CA . PRO A 1 298 ? -3.607 -13.447 17.102 1.00 11.61 324 PRO A CA 1
ATOM 2412 C C . PRO A 1 298 ? -2.115 -13.287 16.769 1.00 11.18 324 PRO A C 1
ATOM 2413 O O . PRO A 1 298 ? -1.392 -14.286 16.704 1.00 11.48 324 PRO A O 1
ATOM 2417 N N . TRP A 1 299 ? -1.664 -12.050 16.572 1.00 10.86 325 TRP A N 1
ATOM 2418 C CA . TRP A 1 299 ? -0.256 -11.771 16.312 1.00 10.43 325 TRP A CA 1
ATOM 2419 C C . TRP A 1 299 ? 0.210 -10.681 17.269 1.00 10.32 325 TRP A C 1
ATOM 2420 O O . TRP A 1 299 ? -0.612 -9.982 17.867 1.00 10.25 325 TRP A O 1
ATOM 2431 N N . ARG A 1 300 ? 1.523 -10.525 17.395 1.00 9.61 326 ARG A N 1
ATOM 2432 C CA . ARG A 1 300 ? 2.092 -9.295 17.942 1.00 9.45 326 ARG A CA 1
ATOM 2433 C C . ARG A 1 300 ? 3.273 -8.832 17.104 1.00 9.35 326 ARG A C 1
ATOM 2434 O O . ARG A 1 300 ? 4.112 -9.647 16.703 1.00 9.11 326 ARG A O 1
ATOM 2442 N N . SER A 1 301 ? 3.325 -7.522 16.869 1.00 9.19 327 SER A N 1
ATOM 2443 C CA . SER A 1 301 ? 4.462 -6.827 16.243 1.00 9.23 327 SER A CA 1
ATOM 2444 C C . SER A 1 301 ? 4.291 -6.644 14.747 1.00 9.11 327 SER A C 1
ATOM 2445 O O . SER A 1 301 ? 3.781 -7.531 14.055 1.00 8.52 327 SER A O 1
ATOM 2448 N N . SER A 1 302 ? 4.728 -5.481 14.272 1.00 9.02 328 SER A N 1
ATOM 2449 C CA . SER A 1 302 ? 4.911 -5.213 12.857 1.00 9.56 328 SER A CA 1
ATOM 2450 C C . SER A 1 302 ? 6.317 -4.666 12.645 1.00 9.75 328 SER A C 1
ATOM 2451 O O . SER A 1 302 ? 7.007 -4.306 13.612 1.00 9.37 328 SER A O 1
ATOM 2454 N N . THR A 1 303 ? 6.743 -4.622 11.383 1.00 9.88 329 THR A N 1
ATOM 2455 C CA . THR A 1 303 ? 7.962 -3.919 11.013 1.00 10.07 329 THR A CA 1
ATOM 2456 C C . THR A 1 303 ? 7.591 -2.460 10.764 1.00 9.99 329 THR A C 1
ATOM 2457 O O . THR A 1 303 ? 6.411 -2.128 10.654 1.00 9.97 329 THR A O 1
ATOM 2461 N N . SER A 1 304 ? 8.594 -1.593 10.679 1.00 9.47 330 SER A N 1
ATOM 2462 C CA . SER A 1 304 ? 8.381 -0.242 10.172 1.00 9.72 330 SER A CA 1
ATOM 2463 C C . SER A 1 304 ? 8.213 -0.336 8.656 1.00 9.77 330 SER A C 1
ATOM 2464 O O . SER A 1 304 ? 8.409 -1.408 8.069 1.00 9.57 330 SER A O 1
ATOM 2467 N N . LEU A 1 305 ? 7.866 0.774 8.008 1.00 9.65 331 LEU A N 1
ATOM 2468 C CA . LEU A 1 305 ? 7.997 0.832 6.552 1.00 9.80 331 LEU A CA 1
ATOM 2469 C C . LEU A 1 305 ? 9.469 0.693 6.175 1.00 9.86 331 LEU A C 1
ATOM 2470 O O . LEU A 1 305 ? 10.357 0.946 7.002 1.00 10.00 331 LEU A O 1
ATOM 2475 N N . ALA A 1 306 ? 9.725 0.248 4.946 1.00 9.62 332 ALA A N 1
ATOM 2476 C CA . ALA A 1 306 ? 11.065 0.333 4.377 1.00 9.82 332 ALA A CA 1
ATOM 2477 C C . ALA A 1 306 ? 11.392 1.808 4.241 1.00 9.60 332 ALA A C 1
ATOM 2478 O O . ALA A 1 306 ? 10.536 2.611 3.850 1.00 9.87 332 ALA A O 1
ATOM 2480 N N . ARG A 1 307 ? 12.620 2.167 4.588 1.00 9.93 333 ARG A N 1
ATOM 2481 C CA . ARG A 1 307 ? 13.054 3.553 4.504 1.00 10.05 333 ARG A CA 1
ATOM 2482 C C . ARG A 1 307 ? 14.301 3.689 3.652 1.00 10.39 333 ARG A C 1
ATOM 2483 O O . ARG A 1 307 ? 15.095 2.753 3.533 1.00 10.30 333 ARG A O 1
ATOM 2491 N N . ASN A 1 308 ? 14.457 4.870 3.068 1.00 10.60 334 ASN A N 1
ATOM 2492 C CA . ASN A 1 308 ? 15.539 5.157 2.143 1.00 11.47 334 ASN A CA 1
ATOM 2493 C C . ASN A 1 308 ? 16.512 6.091 2.852 1.00 10.95 334 ASN A C 1
ATOM 2494 O O . ASN A 1 308 ? 16.116 7.164 3.304 1.00 10.73 334 ASN A O 1
ATOM 2499 N N . TYR A 1 309 ? 17.764 5.652 2.988 1.00 11.16 335 TYR A N 1
ATOM 2500 C CA . TYR A 1 309 ? 18.765 6.330 3.825 1.00 11.58 335 TYR A CA 1
ATOM 2501 C C . TYR A 1 309 ? 19.817 7.082 3.023 1.00 12.08 335 TYR A C 1
ATOM 2502 O O . TYR A 1 309 ? 20.424 6.524 2.110 1.00 12.39 335 TYR A O 1
ATOM 2511 N N . THR A 1 310 ? 20.012 8.353 3.374 1.00 12.64 336 THR A N 1
ATOM 2512 C CA . THR A 1 310 ? 21.050 9.196 2.781 1.00 13.06 336 THR A CA 1
ATOM 2513 C C . THR A 1 310 ? 21.724 10.020 3.875 1.00 13.37 336 THR A C 1
ATOM 2514 O O . THR A 1 310 ? 21.300 9.996 5.038 1.00 12.84 336 THR A O 1
ATOM 2518 N N . LEU A 1 311 ? 22.770 10.746 3.490 1.00 13.88 337 LEU A N 1
ATOM 2519 C CA . LEU A 1 311 ? 23.453 11.667 4.381 1.00 14.18 337 LEU A CA 1
ATOM 2520 C C . LEU A 1 311 ? 23.347 13.070 3.812 1.00 14.98 337 LEU A C 1
ATOM 2521 O O . LEU A 1 311 ? 23.492 13.270 2.597 1.00 15.10 337 LEU A O 1
ATOM 2526 N N . ARG A 1 312 ? 23.067 14.029 4.691 1.00 15.06 338 ARG A N 1
ATOM 2527 C CA . ARG A 1 312 ? 22.859 15.419 4.312 1.00 15.95 338 ARG A CA 1
ATOM 2528 C C . ARG A 1 312 ? 23.465 16.340 5.375 1.00 16.12 338 ARG A C 1
ATOM 2529 O O . ARG A 1 312 ? 23.368 16.060 6.581 1.00 15.81 338 ARG A O 1
ATOM 2537 N N . TYR A 1 313 ? 24.108 17.421 4.939 1.00 16.21 339 TYR A N 1
ATOM 2538 C CA . TYR A 1 313 ? 24.549 18.454 5.880 1.00 16.79 339 TYR A CA 1
ATOM 2539 C C . TYR A 1 313 ? 23.343 19.288 6.300 1.00 16.66 339 TYR A C 1
ATOM 2540 O O . TYR A 1 313 ? 22.767 20.010 5.490 1.00 17.03 339 TYR A O 1
ATOM 2549 N N . VAL A 1 314 ? 22.945 19.164 7.562 1.00 16.40 340 VAL A N 1
ATOM 2550 C CA . VAL A 1 314 ? 21.798 19.908 8.068 1.00 16.27 340 VAL A CA 1
ATOM 2551 C C . VAL A 1 314 ? 22.202 20.728 9.282 1.00 16.03 340 VAL A C 1
ATOM 2552 O O . VAL A 1 314 ? 23.085 20.327 10.043 1.00 15.78 340 VAL A O 1
ATOM 2556 N N . HIS A 1 315 ? 21.537 21.866 9.460 1.00 15.62 341 HIS A N 1
ATOM 2557 C CA . HIS A 1 315 ? 21.738 22.695 10.639 1.00 15.66 341 HIS A CA 1
ATOM 2558 C C . HIS A 1 315 ? 21.204 21.995 11.880 1.00 15.02 341 HIS A C 1
ATOM 2559 O O . HIS A 1 315 ? 20.013 21.678 11.953 1.00 14.89 341 HIS A O 1
ATOM 2566 N N . THR A 1 316 ? 22.092 21.749 12.842 1.00 14.41 342 THR A N 1
ATOM 2567 C CA . THR A 1 316 ? 21.684 21.232 14.147 1.00 13.74 342 THR A CA 1
ATOM 2568 C C . THR A 1 316 ? 21.487 22.383 15.140 1.00 14.24 342 THR A C 1
ATOM 2569 O O . THR A 1 316 ? 20.755 22.254 16.131 1.00 13.62 342 THR A O 1
ATOM 2573 N N . ASN A 1 317 ? 22.141 23.509 14.844 1.00 14.53 343 ASN A N 1
ATOM 2574 C CA . ASN A 1 317 ? 21.833 24.805 15.449 1.00 15.26 343 ASN A CA 1
ATOM 2575 C C . ASN A 1 317 ? 21.910 25.887 14.360 1.00 15.96 343 ASN A C 1
ATOM 2576 O O . ASN A 1 317 ? 22.182 25.567 13.203 1.00 15.50 343 ASN A O 1
ATOM 2581 N N . ALA A 1 318 ? 21.661 27.146 14.715 1.00 17.06 344 ALA A N 1
ATOM 2582 C CA . ALA A 1 318 ? 21.655 28.236 13.729 1.00 18.07 344 ALA A CA 1
ATOM 2583 C C . ALA A 1 318 ? 23.005 28.466 13.038 1.00 18.74 344 ALA A C 1
ATOM 2584 O O . ALA A 1 318 ? 23.045 28.878 11.879 1.00 19.54 344 ALA A O 1
ATOM 2586 N N . GLU A 1 319 ? 24.101 28.196 13.738 1.00 19.39 345 GLU A N 1
ATOM 2587 C CA . GLU A 1 319 ? 25.432 28.459 13.201 1.00 19.89 345 GLU A CA 1
ATOM 2588 C C . GLU A 1 319 ? 26.080 27.277 12.479 1.00 19.50 345 GLU A C 1
ATOM 2589 O O . GLU A 1 319 ? 26.882 27.480 11.567 1.00 19.45 345 GLU A O 1
ATOM 2595 N N . THR A 1 320 ? 25.712 26.052 12.857 1.00 18.69 346 THR A N 1
ATOM 2596 C CA . THR A 1 320 ? 26.515 24.876 12.513 1.00 18.22 346 THR A CA 1
ATOM 2597 C C . THR A 1 320 ? 25.736 23.759 11.813 1.00 18.30 346 THR A C 1
ATOM 2598 O O . THR A 1 320 ? 24.623 23.406 12.226 1.00 18.42 346 THR A O 1
ATOM 2602 N N . LYS A 1 321 ? 26.344 23.209 10.761 1.00 18.07 347 LYS A N 1
ATOM 2603 C CA . LYS A 1 321 ? 25.821 22.022 10.080 1.00 17.99 347 LYS A CA 1
ATOM 2604 C C . LYS A 1 321 ? 26.576 20.748 10.480 1.00 17.67 347 LYS A C 1
ATOM 2605 O O . LYS A 1 321 ? 27.753 20.794 10.829 1.00 17.59 347 LYS A O 1
ATOM 2611 N N . GLN A 1 322 ? 25.867 19.623 10.442 1.00 17.19 348 GLN A N 1
ATOM 2612 C CA . GLN A 1 322 ? 26.432 18.302 10.700 1.00 16.76 348 GLN A CA 1
ATOM 2613 C C . GLN A 1 322 ? 25.979 17.360 9.598 1.00 16.26 348 GLN A C 1
ATOM 2614 O O . GLN A 1 322 ? 24.815 17.412 9.167 1.00 16.10 348 GLN A O 1
ATOM 2620 N N . LEU A 1 323 ? 26.893 16.505 9.152 1.00 15.58 349 LEU A N 1
ATOM 2621 C CA . LEU A 1 323 ? 26.558 15.442 8.216 1.00 15.52 349 LEU A CA 1
ATOM 2622 C C . LEU A 1 323 ? 25.690 14.465 9.000 1.00 15.02 349 LEU A C 1
ATOM 2623 O O . LEU A 1 323 ? 26.166 13.824 9.945 1.00 15.00 349 LEU A O 1
ATOM 2628 N N . THR A 1 324 ? 24.419 14.388 8.621 1.00 14.12 350 THR A N 1
ATOM 2629 C CA . THR A 1 324 ? 23.396 13.727 9.419 1.00 13.57 350 THR A CA 1
ATOM 2630 C C . THR A 1 324 ? 22.686 12.639 8.607 1.00 13.20 350 THR A C 1
ATOM 2631 O O . THR A 1 324 ? 22.488 12.791 7.399 1.00 13.01 350 THR A O 1
ATOM 2635 N N . LEU A 1 325 ? 22.316 11.546 9.275 1.00 12.51 351 LEU A N 1
ATOM 2636 C CA . LEU A 1 325 ? 21.520 10.496 8.643 1.00 12.09 351 LEU A CA 1
ATOM 2637 C C . LEU A 1 325 ? 20.085 10.962 8.421 1.00 12.20 351 LEU A C 1
ATOM 2638 O O . LEU A 1 325 ? 19.404 11.424 9.352 1.00 11.60 351 LEU A O 1
ATOM 2643 N N . ILE A 1 326 ? 19.656 10.861 7.167 1.00 11.57 352 ILE A N 1
ATOM 2644 C CA . ILE A 1 326 ? 18.325 11.251 6.739 1.00 11.73 352 ILE A CA 1
ATOM 2645 C C . ILE A 1 326 ? 17.592 9.988 6.267 1.00 11.44 352 ILE A C 1
ATOM 2646 O O . ILE A 1 326 ? 18.202 9.080 5.698 1.00 11.40 352 ILE A O 1
ATOM 2651 N N . GLN A 1 327 ? 16.294 9.909 6.533 1.00 11.41 353 GLN A N 1
ATOM 2652 C CA . GLN A 1 327 ? 15.523 8.748 6.094 1.00 11.44 353 GLN A CA 1
ATOM 2653 C C . GLN A 1 327 ? 14.128 9.146 5.689 1.00 11.60 353 GLN A C 1
ATOM 2654 O O . GLN A 1 327 ? 13.504 9.985 6.337 1.00 11.92 353 GLN A O 1
ATOM 2660 N N . ASN A 1 328 ? 13.647 8.533 4.613 1.00 12.10 354 ASN A N 1
ATOM 2661 C CA . ASN A 1 328 ? 12.298 8.777 4.108 1.00 12.82 354 ASN A CA 1
ATOM 2662 C C . ASN A 1 328 ? 11.621 7.455 3.758 1.00 12.83 354 ASN A C 1
ATOM 2663 O O . ASN A 1 328 ? 12.296 6.505 3.349 1.00 12.80 354 ASN A O 1
ATOM 2668 N N . PRO A 1 329 ? 10.291 7.377 3.944 1.00 12.88 355 PRO A N 1
ATOM 2669 C CA . PRO A 1 329 ? 9.598 6.110 3.746 1.00 13.46 355 PRO A CA 1
ATOM 2670 C C . PRO A 1 329 ? 9.517 5.729 2.274 1.00 14.08 355 PRO A C 1
ATOM 2671 O O . PRO A 1 329 ? 9.440 6.605 1.410 1.00 13.42 355 PRO A O 1
ATOM 2675 N N . VAL A 1 330 ? 9.545 4.427 2.009 1.00 15.23 356 VAL A N 1
ATOM 2676 C CA . VAL A 1 330 ? 9.343 3.908 0.666 1.00 16.49 356 VAL A CA 1
ATOM 2677 C C . VAL A 1 330 ? 7.854 3.653 0.477 1.00 17.84 356 VAL A C 1
ATOM 2678 O O . VAL A 1 330 ? 7.274 2.791 1.130 1.00 17.58 356 VAL A O 1
ATOM 2682 N N . LEU A 1 331 ? 7.242 4.432 -0.412 1.00 19.74 357 LEU A N 1
ATOM 2683 C CA . LEU A 1 331 ? 5.820 4.315 -0.716 1.00 21.70 357 LEU A CA 1
ATOM 2684 C C . LEU A 1 331 ? 5.637 4.342 -2.227 1.00 22.58 357 LEU A C 1
ATOM 2685 O O . LEU A 1 331 ? 5.703 5.412 -2.839 1.00 22.88 357 LEU A O 1
ATOM 2690 N N . PRO A 1 332 ? 5.418 3.166 -2.839 1.00 23.29 358 PRO A N 1
ATOM 2691 C CA . PRO A 1 332 ? 5.269 3.095 -4.289 1.00 23.92 358 PRO A CA 1
ATOM 2692 C C . PRO A 1 332 ? 3.914 3.600 -4.795 1.00 24.54 358 PRO A C 1
ATOM 2693 O O . PRO A 1 332 ? 3.029 3.938 -4.002 1.00 24.32 358 PRO A O 1
ATOM 2697 N N . ASP A 1 333 ? 3.768 3.636 -6.117 1.00 25.44 359 ASP A N 1
ATOM 2698 C CA . ASP A 1 333 ? 2.510 4.006 -6.761 1.00 26.23 359 ASP A CA 1
ATOM 2699 C C . ASP A 1 333 ? 1.479 2.879 -6.713 1.00 26.25 359 ASP A C 1
ATOM 2700 O O . ASP A 1 333 ? 0.319 3.082 -7.072 1.00 26.27 359 ASP A O 1
ATOM 2705 N N . SER A 1 334 ? 1.890 1.694 -6.263 1.00 26.15 360 SER A N 1
ATOM 2706 C CA . SER A 1 334 ? 0.945 0.591 -6.091 1.00 26.06 360 SER A CA 1
ATOM 2707 C C . SER A 1 334 ? -0.008 0.824 -4.913 1.00 25.88 360 SER A C 1
ATOM 2708 O O . SER A 1 334 ? -0.985 0.089 -4.741 1.00 26.21 360 SER A O 1
ATOM 2711 N N . ILE A 1 335 ? 0.276 1.850 -4.110 1.00 25.36 361 ILE A N 1
ATOM 2712 C CA . ILE A 1 335 ? -0.643 2.269 -3.057 1.00 24.80 361 ILE A CA 1
ATOM 2713 C C . ILE A 1 335 ? -1.806 3.068 -3.646 1.00 24.10 361 ILE A C 1
ATOM 2714 O O . ILE A 1 335 ? -1.616 4.049 -4.373 1.00 24.21 361 ILE A O 1
ATOM 2719 N N . ASN A 1 336 ? -3.015 2.627 -3.326 1.00 23.35 362 ASN A N 1
ATOM 2720 C CA . ASN A 1 336 ? -4.216 3.283 -3.808 1.00 22.35 362 ASN A CA 1
ATOM 2721 C C . ASN A 1 336 ? -4.596 4.439 -2.904 1.00 21.53 362 ASN A C 1
ATOM 2722 O O . ASN A 1 336 ? -4.530 4.330 -1.678 1.00 21.21 362 ASN A O 1
ATOM 2727 N N . VAL A 1 337 ? -4.971 5.552 -3.518 1.00 20.74 363 VAL A N 1
ATOM 2728 C CA . VAL A 1 337 ? -5.497 6.698 -2.789 1.00 20.40 363 VAL A CA 1
ATOM 2729 C C . VAL A 1 337 ? -7.021 6.608 -2.839 1.00 20.06 363 VAL A C 1
ATOM 2730 O O . VAL A 1 337 ? -7.628 6.755 -3.905 1.00 20.06 363 VAL A O 1
ATOM 2734 N N . VAL A 1 338 ? -7.632 6.339 -1.687 1.00 19.54 364 VAL A N 1
ATOM 2735 C CA . VAL A 1 338 ? -9.088 6.246 -1.590 1.00 19.40 364 VAL A CA 1
ATOM 2736 C C . VAL A 1 338 ? -9.721 7.637 -1.665 1.00 19.07 364 VAL A C 1
ATOM 2737 O O . VAL A 1 338 ? -10.717 7.838 -2.357 1.00 18.83 364 VAL A O 1
ATOM 2741 N N . ASP A 1 339 ? -9.133 8.594 -0.952 1.00 18.91 365 ASP A N 1
ATOM 2742 C CA . ASP A 1 339 ? -9.608 9.978 -0.971 1.00 18.69 365 ASP A CA 1
ATOM 2743 C C . ASP A 1 339 ? -8.477 10.895 -0.522 1.00 18.42 365 ASP A C 1
ATOM 2744 O O . ASP A 1 339 ? -7.522 10.443 0.114 1.00 18.09 365 ASP A O 1
ATOM 2749 N N . LYS A 1 340 ? -8.562 12.173 -0.879 1.00 18.24 366 LYS A N 1
ATOM 2750 C CA . LYS A 1 340 ? -7.604 13.151 -0.374 1.00 18.16 366 LYS A CA 1
ATOM 2751 C C . LYS A 1 340 ? -8.174 14.540 -0.142 1.00 17.85 366 LYS A C 1
ATOM 2752 O O . LYS A 1 340 ? -9.194 14.932 -0.718 1.00 17.60 366 LYS A O 1
ATOM 2758 N N . LEU A 1 341 ? -7.509 15.256 0.754 1.00 17.33 367 LEU A N 1
ATOM 2759 C CA . LEU A 1 341 ? -7.766 16.653 1.006 1.00 17.22 367 LEU A CA 1
ATOM 2760 C C . LEU A 1 341 ? -6.461 17.333 0.637 1.00 17.21 367 LEU A C 1
ATOM 2761 O O . LEU A 1 341 ? -5.378 16.865 1.014 1.00 16.67 367 LEU A O 1
ATOM 2766 N N . LYS A 1 342 ? -6.567 18.413 -0.129 1.00 17.17 368 LYS A N 1
ATOM 2767 C CA . LYS A 1 342 ? -5.401 19.138 -0.604 1.00 17.59 368 LYS A CA 1
ATOM 2768 C C . LYS A 1 342 ? -5.662 20.628 -0.469 1.00 17.78 368 LYS A C 1
ATOM 2769 O O . LYS A 1 342 ? -6.641 21.148 -1.013 1.00 17.97 368 LYS A O 1
ATOM 2775 N N . LYS A 1 343 ? -4.799 21.307 0.274 1.00 17.67 369 LYS A N 1
ATOM 2776 C CA . LYS A 1 343 ? -4.908 22.750 0.443 1.00 17.98 369 LYS A CA 1
ATOM 2777 C C . LYS A 1 343 ? -3.560 23.442 0.278 1.00 17.70 369 LYS A C 1
ATOM 2778 O O . LYS A 1 343 ? -2.494 22.819 0.390 1.00 17.20 369 LYS A O 1
ATOM 2784 N N . LYS A 1 344 ? -3.636 24.741 0.017 1.00 17.34 370 LYS A N 1
ATOM 2785 C CA . LYS A 1 344 ? -2.510 25.541 -0.440 1.00 17.66 370 LYS A CA 1
ATOM 2786 C C . LYS A 1 344 ? -2.605 26.914 0.218 1.00 17.44 370 LYS A C 1
ATOM 2787 O O . LYS A 1 344 ? -3.679 27.520 0.233 1.00 16.43 370 LYS A O 1
ATOM 2793 N N . ASN A 1 345 ? -1.486 27.388 0.770 1.00 17.89 371 ASN A N 1
ATOM 2794 C CA . ASN A 1 345 ? -1.385 28.741 1.320 1.00 18.47 371 ASN A CA 1
ATOM 2795 C C . ASN A 1 345 ? -2.535 29.076 2.258 1.00 19.39 371 ASN A C 1
ATOM 2796 O O . ASN A 1 345 ? -3.153 30.133 2.135 1.00 19.33 371 ASN A O 1
ATOM 2801 N N . VAL A 1 346 ? -2.845 28.164 3.178 1.00 20.26 372 VAL A N 1
ATOM 2802 C CA . VAL A 1 346 ? -3.917 28.412 4.133 1.00 21.08 372 VAL A CA 1
ATOM 2803 C C . VAL A 1 346 ? -3.366 28.882 5.473 1.00 21.43 372 VAL A C 1
ATOM 2804 O O . VAL A 1 346 ? -2.303 28.445 5.913 1.00 21.50 372 VAL A O 1
ATOM 2808 N N . LYS A 1 347 ? -4.082 29.807 6.097 1.00 21.79 373 LYS A N 1
ATOM 2809 C CA . LYS A 1 347 ? -3.713 30.284 7.417 1.00 22.34 373 LYS A CA 1
ATOM 2810 C C . LYS A 1 347 ? -4.514 29.516 8.453 1.00 22.35 373 LYS A C 1
ATOM 2811 O O . LYS A 1 347 ? -5.723 29.317 8.294 1.00 22.66 373 LYS A O 1
ATOM 2817 N N . LEU A 1 348 ? -3.830 29.043 9.491 1.00 21.97 374 LEU A N 1
ATOM 2818 C CA . LEU A 1 348 ? -4.501 28.345 10.578 1.00 21.62 374 LEU A CA 1
ATOM 2819 C C . LEU A 1 348 ? -4.952 29.341 11.621 1.00 21.10 374 LEU A C 1
ATOM 2820 O O . LEU A 1 348 ? -4.164 30.169 12.078 1.00 21.42 374 LEU A O 1
ATOM 2825 N N . THR A 1 349 ? -6.229 29.263 11.977 1.00 20.83 375 THR A N 1
ATOM 2826 C CA . THR A 1 349 ? -6.763 29.974 13.134 1.00 20.36 375 THR A CA 1
ATOM 2827 C C . THR A 1 349 ? -7.791 29.062 13.790 1.00 20.18 375 THR A C 1
ATOM 2828 O O . THR A 1 349 ? -8.192 28.049 13.201 1.00 19.65 375 THR A O 1
ATOM 2832 N N . ASN A 1 350 ? -8.229 29.433 14.994 1.00 19.92 376 ASN A N 1
ATOM 2833 C CA . ASN A 1 350 ? -9.276 28.694 15.703 1.00 20.06 376 ASN A CA 1
ATOM 2834 C C . ASN A 1 350 ? -10.598 28.613 14.941 1.00 19.77 376 ASN A C 1
ATOM 2835 O O . ASN A 1 350 ? -11.438 27.765 15.241 1.00 19.52 376 ASN A O 1
ATOM 2840 N N . LYS A 1 351 ? -10.777 29.489 13.953 1.00 19.33 377 LYS A N 1
ATOM 2841 C CA . LYS A 1 351 ? -11.979 29.462 13.123 1.00 19.17 377 LYS A CA 1
ATOM 2842 C C . LYS A 1 351 ? -11.723 28.908 11.719 1.00 18.74 377 LYS A C 1
ATOM 2843 O O . LYS A 1 351 ? -12.649 28.787 10.917 1.00 17.99 377 LYS A O 1
ATOM 2849 N N . LYS A 1 352 ? -10.466 28.550 11.444 1.00 18.00 378 LYS A N 1
ATOM 2850 C CA . LYS A 1 352 ? -10.107 27.876 10.193 1.00 18.22 378 LYS A CA 1
ATOM 2851 C C . LYS A 1 352 ? -9.434 26.502 10.416 1.00 17.91 378 LYS A C 1
ATOM 2852 O O . LYS A 1 352 ? -8.307 26.290 9.953 1.00 18.01 378 LYS A O 1
ATOM 2858 N N . PRO A 1 353 ? -10.116 25.560 11.114 1.00 17.65 379 PRO A N 1
ATOM 2859 C CA . PRO A 1 353 ? -9.494 24.240 11.259 1.00 17.69 379 PRO A CA 1
ATOM 2860 C C . PRO A 1 353 ? -9.532 23.460 9.942 1.00 17.78 379 PRO A C 1
ATOM 2861 O O . PRO A 1 353 ? -10.400 23.711 9.106 1.00 17.76 379 PRO A O 1
ATOM 2865 N N . ILE A 1 354 ? -8.585 22.547 9.756 1.00 17.80 380 ILE A N 1
ATOM 2866 C CA . ILE A 1 354 ? -8.576 21.652 8.600 1.00 18.18 380 ILE A CA 1
ATOM 2867 C C . ILE A 1 354 ? -9.200 20.344 9.062 1.00 18.60 380 ILE A C 1
ATOM 2868 O O . ILE A 1 354 ? -8.751 19.750 10.038 1.00 18.37 380 ILE A O 1
ATOM 2873 N N . LYS A 1 355 ? -10.256 19.916 8.382 1.00 19.11 381 LYS A N 1
ATOM 2874 C CA . LYS A 1 355 ? -10.984 18.726 8.791 1.00 19.81 381 LYS A CA 1
ATOM 2875 C C . LYS A 1 355 ? -11.231 17.856 7.588 1.00 20.22 381 LYS A C 1
ATOM 2876 O O . LYS A 1 355 ? -11.799 18.284 6.584 1.00 19.76 381 LYS A O 1
ATOM 2882 N N . THR A 1 356 ? -10.766 16.627 7.706 1.00 20.68 382 THR A N 1
ATOM 2883 C CA . THR A 1 356 ? -10.995 15.590 6.731 1.00 21.24 382 THR A CA 1
ATOM 2884 C C . THR A 1 356 ? -12.474 15.161 6.773 1.00 21.44 382 THR A C 1
ATOM 2885 O O . THR A 1 356 ? -13.055 15.012 7.853 1.00 21.46 382 THR A O 1
ATOM 2889 N N . ASN A 1 357 ? -13.084 15.003 5.598 1.00 22.05 383 ASN A N 1
ATOM 2890 C CA . ASN A 1 357 ? -14.491 14.594 5.500 1.00 23.01 383 ASN A CA 1
ATOM 2891 C C . ASN A 1 357 ? -14.695 13.464 4.479 1.00 22.98 383 ASN A C 1
ATOM 2892 O O . ASN A 1 357 ? -15.456 13.602 3.522 1.00 22.81 383 ASN A O 1
ATOM 2897 N N . PHE A 1 358 ? -13.992 12.351 4.685 1.00 23.19 384 PHE A N 1
ATOM 2898 C CA . PHE A 1 358 ? -14.066 11.214 3.769 1.00 23.29 384 PHE A CA 1
ATOM 2899 C C . PHE A 1 358 ? -15.265 10.324 4.113 1.00 23.50 384 PHE A C 1
ATOM 2900 O O . PHE A 1 358 ? -15.797 10.397 5.219 1.00 23.54 384 PHE A O 1
ATOM 2908 N N . LYS A 1 359 ? -15.683 9.489 3.163 1.00 24.01 385 LYS A N 1
ATOM 2909 C CA . LYS A 1 359 ? -16.907 8.694 3.314 1.00 24.50 385 LYS A CA 1
ATOM 2910 C C . LYS A 1 359 ? -16.755 7.537 4.302 1.00 24.13 385 LYS A C 1
ATOM 2911 O O . LYS A 1 359 ? -17.684 7.231 5.052 1.00 24.42 385 LYS A O 1
ATOM 2917 N N . GLY A 1 360 ? -15.595 6.888 4.293 1.00 23.11 386 GLY A N 1
ATOM 2918 C CA . GLY A 1 360 ? -15.318 5.811 5.245 1.00 21.88 386 GLY A CA 1
ATOM 2919 C C . GLY A 1 360 ? -13.880 5.868 5.719 1.00 20.80 386 GLY A C 1
ATOM 2920 O O . GLY A 1 360 ? -13.223 6.903 5.595 1.00 20.59 386 GLY A O 1
ATOM 2921 N N . SER A 1 361 ? -13.386 4.758 6.263 1.00 19.65 387 SER A N 1
ATOM 2922 C CA . SER A 1 361 ? -11.987 4.690 6.674 1.00 18.65 387 SER A CA 1
ATOM 2923 C C . SER A 1 361 ? -11.422 3.289 6.557 1.00 17.94 387 SER A C 1
ATOM 2924 O O . SER A 1 361 ? -12.028 2.335 7.035 1.00 17.62 387 SER A O 1
ATOM 2927 N N . THR A 1 362 ? -10.262 3.163 5.922 1.00 17.20 388 THR A N 1
ATOM 2928 C CA . THR A 1 362 ? -9.514 1.903 6.006 1.00 16.99 388 THR A CA 1
ATOM 2929 C C . THR A 1 362 ? -8.511 1.906 7.182 1.00 15.72 388 THR A C 1
ATOM 2930 O O . THR A 1 362 ? -7.843 0.904 7.439 1.00 14.69 388 THR A O 1
ATOM 2934 N N . GLY A 1 363 ? -8.435 3.030 7.899 1.00 14.45 389 GLY A N 1
ATOM 2935 C CA . GLY A 1 363 ? -7.542 3.163 9.056 1.00 13.65 389 GLY A CA 1
ATOM 2936 C C . GLY A 1 363 ? -6.097 3.489 8.715 1.00 13.17 389 GLY A C 1
ATOM 2937 O O . GLY A 1 363 ? -5.234 3.511 9.602 1.00 12.94 389 GLY A O 1
ATOM 2938 N N . LEU A 1 364 ? -5.838 3.739 7.430 1.00 12.96 390 LEU A N 1
ATOM 2939 C CA . LEU A 1 364 ? -4.504 4.073 6.934 1.00 12.37 390 LEU A CA 1
ATOM 2940 C C . LEU A 1 364 ? -4.558 5.450 6.284 1.00 12.38 390 LEU A C 1
ATOM 2941 O O . LEU A 1 364 ? -5.393 5.696 5.404 1.00 12.48 390 LEU A O 1
ATOM 2946 N N . PHE A 1 365 ? -3.687 6.347 6.743 1.00 12.35 391 PHE A N 1
ATOM 2947 C CA . PHE A 1 365 ? -3.673 7.741 6.289 1.00 12.52 391 PHE A CA 1
ATOM 2948 C C . PHE A 1 365 ? -2.249 8.256 6.219 1.00 12.82 391 PHE A C 1
ATOM 2949 O O . PHE A 1 365 ? -1.391 7.824 6.988 1.00 12.69 391 PHE A O 1
ATOM 2957 N N . ASP A 1 366 ? -1.989 9.179 5.303 1.00 13.23 392 ASP A N 1
ATOM 2958 C CA . ASP A 1 366 ? -0.803 10.013 5.454 1.00 13.70 392 ASP A CA 1
ATOM 2959 C C . ASP A 1 366 ? -1.150 11.496 5.414 1.00 14.14 392 ASP A C 1
ATOM 2960 O O . ASP A 1 366 ? -2.231 11.890 4.963 1.00 13.74 392 ASP A O 1
ATOM 2965 N N . PHE A 1 367 ? -0.258 12.298 5.973 1.00 14.50 393 PHE A N 1
ATOM 2966 C CA . PHE A 1 367 ? -0.400 13.734 5.940 1.00 15.28 393 PHE A CA 1
ATOM 2967 C C . PHE A 1 367 ? 0.958 14.325 5.653 1.00 15.46 393 PHE A C 1
ATOM 2968 O O . PHE A 1 367 ? 1.981 13.856 6.158 1.00 14.99 393 PHE A O 1
ATOM 2976 N N . ASN A 1 368 ? 0.961 15.350 4.818 1.00 15.91 394 ASN A N 1
ATOM 2977 C CA . ASN A 1 368 ? 2.194 15.933 4.356 1.00 16.53 394 ASN A CA 1
ATOM 2978 C C . ASN A 1 368 ? 2.021 17.445 4.360 1.00 16.32 394 ASN A C 1
ATOM 2979 O O . ASN A 1 368 ? 1.201 17.986 3.625 1.00 16.04 394 ASN A O 1
ATOM 2984 N N . ILE A 1 369 ? 2.782 18.109 5.225 1.00 16.18 395 ILE A N 1
ATOM 2985 C CA . ILE A 1 369 ? 2.596 19.530 5.496 1.00 16.16 395 ILE A CA 1
ATOM 2986 C C . ILE A 1 369 ? 3.915 20.284 5.389 1.00 16.21 395 ILE A C 1
ATOM 2987 O O . ILE A 1 369 ? 4.949 19.819 5.867 1.00 16.05 395 ILE A O 1
ATOM 2992 N N . THR A 1 370 ? 3.876 21.431 4.719 1.00 16.19 396 THR A N 1
ATOM 2993 C CA . THR A 1 370 ? 4.958 22.405 4.803 1.00 16.37 396 THR A CA 1
ATOM 2994 C C . THR A 1 370 ? 4.350 23.665 5.405 1.00 16.45 396 THR A C 1
ATOM 2995 O O . THR A 1 370 ? 3.325 24.150 4.931 1.00 16.83 396 THR A O 1
ATOM 2999 N N . PHE A 1 371 ? 4.958 24.172 6.472 1.00 16.77 397 PHE A N 1
ATOM 3000 C CA . PHE A 1 371 ? 4.405 25.338 7.150 1.00 16.37 397 PHE A CA 1
ATOM 3001 C C . PHE A 1 371 ? 5.436 26.415 7.457 1.00 16.86 397 PHE A C 1
ATOM 3002 O O . PHE A 1 371 ? 6.637 26.139 7.555 1.00 16.53 397 PHE A O 1
ATOM 3010 N N . LYS A 1 372 ? 4.946 27.650 7.568 1.00 17.36 398 LYS A N 1
ATOM 3011 C CA . LYS A 1 372 ? 5.763 28.796 7.948 1.00 17.83 398 LYS A CA 1
ATOM 3012 C C . LYS A 1 372 ? 5.282 29.329 9.284 1.00 17.88 398 LYS A C 1
ATOM 3013 O O . LYS A 1 372 ? 4.077 29.376 9.543 1.00 17.34 398 LYS A O 1
ATOM 3019 N N . VAL A 1 373 ? 6.222 29.755 10.120 1.00 18.30 399 VAL A N 1
ATOM 3020 C CA . VAL A 1 373 ? 5.871 30.408 11.376 1.00 18.70 399 VAL A CA 1
ATOM 3021 C C . VAL A 1 373 ? 5.851 31.925 11.170 1.00 19.51 399 VAL A C 1
ATOM 3022 O O . VAL A 1 373 ? 6.873 32.527 10.838 1.00 19.16 399 VAL A O 1
ATOM 3026 N N . LEU A 1 374 ? 4.677 32.519 11.375 1.00 20.74 400 LEU A N 1
ATOM 3027 C CA . LEU A 1 374 ? 4.454 33.951 11.186 1.00 22.01 400 LEU A CA 1
ATOM 3028 C C . LEU A 1 374 ? 4.915 34.762 12.401 1.00 22.87 400 LEU A C 1
ATOM 3029 O O . LEU A 1 374 ? 4.997 34.232 13.513 1.00 22.47 400 LEU A O 1
ATOM 3034 N N . ASN A 1 375 ? 5.229 36.041 12.179 1.00 23.98 401 ASN A N 1
ATOM 3035 C CA . ASN A 1 375 ? 5.584 36.948 13.270 1.00 25.10 401 ASN A CA 1
ATOM 3036 C C . ASN A 1 375 ? 4.338 37.438 13.978 1.00 25.28 401 ASN A C 1
ATOM 3037 O O . ASN A 1 375 ? 3.837 38.530 13.694 1.00 25.91 401 ASN A O 1
ATOM 3042 N N . LEU A 1 376 ? 3.830 36.614 14.887 1.00 25.23 402 LEU A N 1
ATOM 3043 C CA . LEU A 1 376 ? 2.678 36.970 15.696 1.00 25.19 402 LEU A CA 1
ATOM 3044 C C . LEU A 1 376 ? 2.960 36.617 17.149 1.00 25.49 402 LEU A C 1
ATOM 3045 O O . LEU A 1 376 ? 3.320 35.476 17.461 1.00 25.50 402 LEU A O 1
ATOM 3050 N N . ASN A 1 377 ? 2.814 37.608 18.026 1.00 25.55 403 ASN A N 1
ATOM 3051 C CA . ASN A 1 377 ? 2.962 37.402 19.463 1.00 25.40 403 ASN A CA 1
ATOM 3052 C C . ASN A 1 377 ? 1.672 36.882 20.067 1.00 24.92 403 ASN A C 1
ATOM 3053 O O . ASN A 1 377 ? 0.632 37.542 20.001 1.00 24.82 403 ASN A O 1
ATOM 3058 N N . VAL A 1 378 ? 1.743 35.686 20.644 1.00 24.10 404 VAL A N 1
ATOM 3059 C CA . VAL A 1 378 ? 0.571 35.044 21.230 1.00 23.37 404 VAL A CA 1
ATOM 3060 C C . VAL A 1 378 ? 0.917 34.551 22.636 1.00 22.81 404 VAL A C 1
ATOM 3061 O O . VAL A 1 378 ? 2.095 34.413 22.962 1.00 22.70 404 VAL A O 1
ATOM 3065 N N . SER A 1 379 ? -0.103 34.303 23.460 1.00 22.22 405 SER A N 1
ATOM 3066 C CA . SER A 1 379 ? 0.104 33.866 24.847 1.00 22.00 405 SER A CA 1
ATOM 3067 C C . SER A 1 379 ? 0.760 32.470 24.912 1.00 21.62 405 SER A C 1
ATOM 3068 O O . SER A 1 379 ? 0.536 31.644 24.015 1.00 21.36 405 SER A O 1
ATOM 3071 N N . PRO A 1 380 ? 1.576 32.209 25.965 1.00 21.12 406 PRO A N 1
ATOM 3072 C CA . PRO A 1 380 ? 2.466 31.032 26.031 1.00 20.64 406 PRO A CA 1
ATOM 3073 C C . PRO A 1 380 ? 1.814 29.687 25.700 1.00 20.24 406 PRO A C 1
ATOM 3074 O O . PRO A 1 380 ? 2.476 28.812 25.143 1.00 20.44 406 PRO A O 1
ATOM 3078 N N . GLY A 1 381 ? 0.537 29.522 26.044 1.00 19.58 407 GLY A N 1
ATOM 3079 C CA . GLY A 1 381 ? -0.147 28.246 25.850 1.00 19.00 407 GLY A CA 1
ATOM 3080 C C . GLY A 1 381 ? -0.718 28.033 24.459 1.00 18.40 407 GLY A C 1
ATOM 3081 O O . GLY A 1 381 ? -1.361 27.016 24.201 1.00 18.15 407 GLY A O 1
ATOM 3082 N N . LYS A 1 382 ? -0.471 28.987 23.564 1.00 17.73 408 LYS A N 1
ATOM 3083 C CA . LYS A 1 382 ? -1.071 28.972 22.233 1.00 17.33 408 LYS A CA 1
ATOM 3084 C C . LYS A 1 382 ? -0.039 29.018 21.109 1.00 16.51 408 LYS A C 1
ATOM 3085 O O . LYS A 1 382 ? -0.398 29.194 19.946 1.00 16.91 408 LYS A O 1
ATOM 3091 N N . THR A 1 383 ? 1.236 28.836 21.447 1.00 15.51 409 THR A N 1
ATOM 3092 C CA . THR A 1 383 ? 2.299 28.875 20.452 1.00 14.48 409 THR A CA 1
ATOM 3093 C C . THR A 1 383 ? 2.469 27.523 19.754 1.00 14.62 409 THR A C 1
ATOM 3094 O O . THR A 1 383 ? 3.593 27.063 19.553 1.00 14.28 409 THR A O 1
ATOM 3098 N N . HIS A 1 384 ? 1.348 26.904 19.388 1.00 14.67 410 HIS A N 1
ATOM 3099 C CA . HIS A 1 384 ? 1.350 25.565 18.796 1.00 15.21 410 HIS A CA 1
ATOM 3100 C C . HIS A 1 384 ? 0.150 25.310 17.895 1.00 15.21 410 HIS A C 1
ATOM 3101 O O . HIS A 1 384 ? -0.876 25.994 17.983 1.00 15.19 410 HIS A O 1
ATOM 3108 N N . PHE A 1 385 ? 0.302 24.331 17.010 1.00 15.40 411 PHE A N 1
ATOM 3109 C CA . PHE A 1 385 ? -0.830 23.744 16.315 1.00 15.33 411 PHE A CA 1
ATOM 3110 C C . PHE A 1 385 ? -0.757 22.230 16.458 1.00 15.46 411 PHE A C 1
ATOM 3111 O O . PHE A 1 385 ? 0.310 21.681 16.757 1.00 14.90 411 PHE A O 1
ATOM 3119 N N . ASP A 1 386 ? -1.895 21.570 16.271 1.00 15.19 412 ASP A N 1
ATOM 3120 C CA . ASP A 1 386 ? -1.995 20.136 16.504 1.00 15.64 412 ASP A CA 1
ATOM 3121 C C . ASP A 1 386 ? -2.680 19.396 15.364 1.00 15.38 412 ASP A C 1
ATOM 3122 O O . ASP A 1 386 ? -3.638 19.889 14.771 1.00 15.48 412 ASP A O 1
ATOM 3127 N N . ILE A 1 387 ? -2.161 18.215 15.058 1.00 15.22 413 ILE A N 1
ATOM 3128 C CA . ILE A 1 387 ? -2.811 17.287 14.144 1.00 15.03 413 ILE A CA 1
ATOM 3129 C C . ILE A 1 387 ? -3.488 16.222 15.000 1.00 15.14 413 ILE A C 1
ATOM 3130 O O . ILE A 1 387 ? -2.815 15.476 15.717 1.00 15.07 413 ILE A O 1
ATOM 3135 N N . LEU A 1 388 ? -4.813 16.169 14.934 1.00 15.04 414 LEU A N 1
ATOM 3136 C CA . LEU A 1 388 ? -5.588 15.195 15.694 1.00 15.41 414 LEU A CA 1
ATOM 3137 C C . LEU A 1 388 ? -5.981 14.004 14.829 1.00 15.66 414 LEU A C 1
ATOM 3138 O O . LEU A 1 388 ? -6.609 14.156 13.775 1.00 15.34 414 LEU A O 1
ATOM 3143 N N . ILE A 1 389 ? -5.603 12.812 15.278 1.00 15.76 415 ILE A N 1
ATOM 3144 C CA . ILE A 1 389 ? -5.985 11.591 14.585 1.00 15.86 415 ILE A CA 1
ATOM 3145 C C . ILE A 1 389 ? -7.076 10.921 15.405 1.00 16.01 415 ILE A C 1
ATOM 3146 O O . ILE A 1 389 ? -6.821 10.356 16.476 1.00 15.74 415 ILE A O 1
ATOM 3151 N N . ASN A 1 390 ? -8.301 11.017 14.896 1.00 16.32 416 ASN A N 1
ATOM 3152 C CA . ASN A 1 390 ? -9.491 10.634 15.643 1.00 16.50 416 ASN A CA 1
ATOM 3153 C C . ASN A 1 390 ? -10.093 9.318 15.159 1.00 16.83 416 ASN A C 1
ATOM 3154 O O . ASN A 1 390 ? -10.189 9.075 13.951 1.00 16.54 416 ASN A O 1
ATOM 3159 N N . SER A 1 391 ? -10.521 8.486 16.105 1.00 16.82 417 SER A N 1
ATOM 3160 C CA . SER A 1 391 ? -11.276 7.287 15.782 1.00 17.30 417 SER A CA 1
ATOM 3161 C C . SER A 1 391 ? -12.712 7.650 15.408 1.00 18.03 417 SER A C 1
ATOM 3162 O O . SER A 1 391 ? -13.112 8.817 15.476 1.00 17.85 417 SER A O 1
ATOM 3165 N N . GLN A 1 392 ? -13.470 6.644 14.989 1.00 18.97 418 GLN A N 1
ATOM 3166 C CA . GLN A 1 392 ? -14.918 6.761 14.883 1.00 20.27 418 GLN A CA 1
ATOM 3167 C C . GLN A 1 392 ? -15.501 6.733 16.299 1.00 21.33 418 GLN A C 1
ATOM 3168 O O . GLN A 1 392 ? -14.886 6.191 17.217 1.00 21.03 418 GLN A O 1
ATOM 3174 N N . GLU A 1 393 ? -16.683 7.308 16.473 1.00 22.86 419 GLU A N 1
ATOM 3175 C CA . GLU A 1 393 ? -17.368 7.243 17.757 1.00 24.73 419 GLU A CA 1
ATOM 3176 C C . GLU A 1 393 ? -17.909 5.826 17.969 1.00 25.80 419 GLU A C 1
ATOM 3177 O O . GLU A 1 393 ? -18.669 5.326 17.142 1.00 26.06 419 GLU A O 1
ATOM 3183 N N . LEU A 1 394 ? -17.501 5.169 19.055 1.00 27.25 420 LEU A N 1
ATOM 3184 C CA . LEU A 1 394 ? -18.079 3.863 19.401 1.00 28.72 420 LEU A CA 1
ATOM 3185 C C . LEU A 1 394 ? -19.034 3.917 20.596 1.00 29.79 420 LEU A C 1
ATOM 3186 O O . LEU A 1 394 ? -20.223 4.215 20.427 1.00 30.49 420 LEU A O 1
ATOM 3191 N N . ASN A 1 395 ? -18.541 3.644 21.796 1.00 30.63 421 ASN A N 1
ATOM 3192 C CA . ASN A 1 395 ? -19.394 3.767 22.978 1.00 31.07 421 ASN A CA 1
ATOM 3193 C C . ASN A 1 395 ? -19.519 5.224 23.415 1.00 30.78 421 ASN A C 1
ATOM 3194 O O . ASN A 1 395 ? -19.086 5.606 24.503 1.00 31.39 421 ASN A O 1
ATOM 3199 N N . SER A 1 396 ? -20.120 6.024 22.535 1.00 30.32 422 SER A N 1
ATOM 3200 C CA . SER A 1 396 ? -20.263 7.486 22.675 1.00 29.98 422 SER A CA 1
ATOM 3201 C C . SER A 1 396 ? -18.971 8.282 22.964 1.00 29.51 422 SER A C 1
ATOM 3202 O O . SER A 1 396 ? -19.028 9.445 23.388 1.00 29.66 422 SER A O 1
ATOM 3205 N N . SER A 1 397 ? -17.819 7.662 22.700 1.00 28.56 423 SER A N 1
ATOM 3206 C CA . SER A 1 397 ? -16.521 8.322 22.852 1.00 27.55 423 SER A CA 1
ATOM 3207 C C . SER A 1 397 ? -15.622 8.124 21.634 1.00 26.47 423 SER A C 1
ATOM 3208 O O . SER A 1 397 ? -15.706 7.110 20.936 1.00 26.09 423 SER A O 1
ATOM 3211 N N . VAL A 1 398 ? -14.772 9.115 21.394 1.00 25.30 424 VAL A N 1
ATOM 3212 C CA . VAL A 1 398 ? -13.769 9.073 20.339 1.00 24.12 424 VAL A CA 1
ATOM 3213 C C . VAL A 1 398 ? -12.386 8.975 20.991 1.00 23.60 424 VAL A C 1
ATOM 3214 O O . VAL A 1 398 ? -12.091 9.712 21.941 1.00 23.41 424 VAL A O 1
ATOM 3218 N N . ASP A 1 399 ? -11.559 8.050 20.504 1.00 22.36 425 ASP A N 1
ATOM 3219 C CA . ASP A 1 399 ? -10.143 8.001 20.880 1.00 21.63 425 ASP A CA 1
ATOM 3220 C C . ASP A 1 399 ? -9.307 8.861 19.927 1.00 20.92 425 ASP A C 1
ATOM 3221 O O . ASP A 1 399 ? -9.545 8.878 18.714 1.00 20.51 425 ASP A O 1
ATOM 3226 N N . SER A 1 400 ? -8.329 9.578 20.475 1.00 19.93 426 SER A N 1
ATOM 3227 C CA . SER A 1 400 ? -7.495 10.443 19.657 1.00 19.51 426 SER A CA 1
ATOM 3228 C C . SER A 1 400 ? -6.012 10.353 20.016 1.00 18.97 426 SER A C 1
ATOM 3229 O O . SER A 1 400 ? -5.650 10.180 21.185 1.00 18.60 426 SER A O 1
ATOM 3232 N N . ILE A 1 401 ? -5.162 10.443 18.999 1.00 18.24 427 ILE A N 1
ATOM 3233 C CA . ILE A 1 401 ? -3.748 10.730 19.222 1.00 17.85 427 ILE A CA 1
ATOM 3234 C C . ILE A 1 401 ? -3.414 12.079 18.592 1.00 17.66 427 ILE A C 1
ATOM 3235 O O . ILE A 1 401 ? -4.109 12.543 17.687 1.00 17.40 427 ILE A O 1
ATOM 3240 N N . LYS A 1 402 ? -2.348 12.697 19.087 1.00 17.06 428 LYS A N 1
ATOM 3241 C CA . LYS A 1 402 ? -2.062 14.089 18.816 1.00 16.56 428 LYS A CA 1
ATOM 3242 C C . LYS A 1 402 ? -0.615 14.233 18.374 1.00 15.64 428 LYS A C 1
ATOM 3243 O O . LYS A 1 402 ? 0.283 13.685 19.009 1.00 15.30 428 LYS A O 1
ATOM 3249 N N . ILE A 1 403 ? -0.407 14.946 17.269 1.00 14.71 429 ILE A N 1
ATOM 3250 C CA . ILE A 1 403 ? 0.926 15.309 16.793 1.00 13.82 429 ILE A CA 1
ATOM 3251 C C . ILE A 1 403 ? 0.912 16.811 16.600 1.00 13.71 429 ILE A C 1
ATOM 3252 O O . ILE A 1 403 ? 0.033 17.339 15.924 1.00 14.10 429 ILE A O 1
ATOM 3257 N N . GLY A 1 404 ? 1.873 17.510 17.189 1.00 12.80 430 GLY A N 1
ATOM 3258 C CA . GLY A 1 404 ? 1.889 18.956 17.082 1.00 12.07 430 GLY A CA 1
ATOM 3259 C C . GLY A 1 404 ? 3.261 19.570 16.945 1.00 11.79 430 GLY A C 1
ATOM 3260 O O . GLY A 1 404 ? 4.272 18.876 16.884 1.00 11.22 430 GLY A O 1
ATOM 3261 N N . PHE A 1 405 ? 3.283 20.893 16.897 1.00 11.18 431 PHE A N 1
ATOM 3262 C CA . PHE A 1 405 ? 4.522 21.635 16.812 1.00 10.84 431 PHE A CA 1
ATOM 3263 C C . PHE A 1 405 ? 4.351 22.861 17.673 1.00 11.03 431 PHE A C 1
ATOM 3264 O O . PHE A 1 405 ? 3.296 23.490 17.637 1.00 11.16 431 PHE A O 1
ATOM 3272 N N . ASP A 1 406 ? 5.375 23.186 18.452 1.00 11.06 432 ASP A N 1
ATOM 3273 C CA . ASP A 1 406 ? 5.366 24.406 19.237 1.00 11.49 432 ASP A CA 1
ATOM 3274 C C . ASP A 1 406 ? 6.433 25.325 18.676 1.00 11.67 432 ASP A C 1
ATOM 3275 O O . ASP A 1 406 ? 7.600 24.947 18.601 1.00 11.13 432 ASP A O 1
ATOM 3280 N N . SER A 1 407 ? 6.027 26.524 18.259 1.00 11.84 433 SER A N 1
ATOM 3281 C CA . SER A 1 407 ? 6.956 27.496 17.661 1.00 12.26 433 SER A CA 1
ATOM 3282 C C . SER A 1 407 ? 7.954 28.104 18.647 1.00 12.57 433 SER A C 1
ATOM 3283 O O . SER A 1 407 ? 9.084 28.419 18.263 1.00 12.67 433 SER A O 1
ATOM 3286 N N . SER A 1 408 ? 7.539 28.287 19.904 1.00 12.80 434 SER A N 1
ATOM 3287 C CA . SER A 1 408 ? 8.446 28.829 20.925 1.00 12.68 434 SER A CA 1
ATOM 3288 C C . SER A 1 408 ? 9.591 27.854 21.205 1.00 12.69 434 SER A C 1
ATOM 3289 O O . SER A 1 408 ? 10.705 28.271 21.508 1.00 12.57 434 SER A O 1
ATOM 3292 N N . GLN A 1 409 ? 9.316 26.556 21.061 1.00 12.43 435 GLN A N 1
ATOM 3293 C CA . GLN A 1 409 ? 10.300 25.521 21.366 1.00 12.01 435 GLN A CA 1
ATOM 3294 C C . GLN A 1 409 ? 10.968 24.956 20.119 1.00 11.97 435 GLN A C 1
ATOM 3295 O O . GLN A 1 409 ? 11.926 24.176 20.222 1.00 11.63 435 GLN A O 1
ATOM 3301 N N . SER A 1 410 ? 10.454 25.338 18.949 1.00 12.22 436 SER A N 1
ATOM 3302 C CA . SER A 1 410 ? 10.936 24.818 17.660 1.00 11.90 436 SER A CA 1
ATOM 3303 C C . SER A 1 410 ? 10.965 23.286 17.683 1.00 11.35 436 SER A C 1
ATOM 3304 O O . SER A 1 410 ? 11.912 22.656 17.195 1.00 10.94 436 SER A O 1
ATOM 3307 N N . SER A 1 411 ? 9.914 22.703 18.257 1.00 11.16 437 SER A N 1
ATOM 3308 C CA . SER A 1 411 ? 9.874 21.267 18.534 1.00 10.95 437 SER A CA 1
ATOM 3309 C C . SER A 1 411 ? 8.535 20.641 18.164 1.00 10.71 437 SER A C 1
ATOM 3310 O O . SER A 1 411 ? 7.471 21.182 18.484 1.00 11.11 437 SER A O 1
ATOM 3313 N N . PHE A 1 412 ? 8.595 19.496 17.488 1.00 10.65 438 PHE A N 1
ATOM 3314 C CA . PHE A 1 412 ? 7.410 18.681 17.251 1.00 10.61 438 PHE A CA 1
ATOM 3315 C C . PHE A 1 412 ? 7.213 17.787 18.457 1.00 10.93 438 PHE A C 1
ATOM 3316 O O . PHE A 1 412 ? 8.164 17.520 19.193 1.00 11.08 438 PHE A O 1
ATOM 3324 N N . TYR A 1 413 ? 5.989 17.303 18.634 1.00 11.11 439 TYR A N 1
ATOM 3325 C CA . TYR A 1 413 ? 5.686 16.374 19.712 1.00 11.49 439 TYR A CA 1
ATOM 3326 C C . TYR A 1 413 ? 4.567 15.415 19.323 1.00 11.58 439 TYR A C 1
ATOM 3327 O O . TYR A 1 413 ? 3.771 15.685 18.409 1.00 11.12 439 TYR A O 1
ATOM 3336 N N . ILE A 1 414 ? 4.519 14.290 20.026 1.00 11.67 440 ILE A N 1
ATOM 3337 C CA . ILE A 1 414 ? 3.388 13.380 19.953 1.00 11.89 440 ILE A CA 1
ATOM 3338 C C . ILE A 1 414 ? 2.845 13.166 21.359 1.00 12.25 440 ILE A C 1
ATOM 3339 O O . ILE A 1 414 ? 3.597 13.223 22.342 1.00 12.22 440 ILE A O 1
ATOM 3344 N N . ASP A 1 415 ? 1.534 12.965 21.442 1.00 11.91 441 ASP A N 1
ATOM 3345 C CA . ASP A 1 415 ? 0.903 12.455 22.639 1.00 12.35 441 ASP A CA 1
ATOM 3346 C C . ASP A 1 415 ? 0.059 11.266 22.222 1.00 12.07 441 ASP A C 1
ATOM 3347 O O . ASP A 1 415 ? -0.984 11.426 21.587 1.00 11.93 441 ASP A O 1
ATOM 3352 N N . ARG A 1 416 ? 0.524 10.067 22.566 1.00 12.12 442 ARG A N 1
ATOM 3353 C CA . ARG A 1 416 ? -0.194 8.851 22.209 1.00 12.29 442 ARG A CA 1
ATOM 3354 C C . ARG A 1 416 ? -1.058 8.306 23.344 1.00 12.85 442 ARG A C 1
ATOM 3355 O O . ARG A 1 416 ? -1.521 7.167 23.270 1.00 12.57 442 ARG A O 1
ATOM 3363 N N . HIS A 1 417 ? -1.284 9.110 24.383 1.00 13.71 443 HIS A N 1
ATOM 3364 C CA . HIS A 1 417 ? -2.146 8.672 25.477 1.00 14.92 443 HIS A CA 1
ATOM 3365 C C . HIS A 1 417 ? -3.565 8.396 24.986 1.00 15.41 443 HIS A C 1
ATOM 3366 O O . HIS A 1 417 ? -4.155 9.218 24.279 1.00 15.87 443 HIS A O 1
ATOM 3373 N N . ILE A 1 418 ? -4.090 7.229 25.358 1.00 16.00 444 ILE A N 1
ATOM 3374 C CA . ILE A 1 418 ? -5.496 6.880 25.123 1.00 16.98 444 ILE A CA 1
ATOM 3375 C C . ILE A 1 418 ? -6.143 6.447 26.443 1.00 17.52 444 ILE A C 1
ATOM 3376 O O . ILE A 1 418 ? -5.666 5.516 27.093 1.00 17.38 444 ILE A O 1
ATOM 3381 N N . PRO A 1 419 ? -7.224 7.132 26.854 1.00 17.98 445 PRO A N 1
ATOM 3382 C CA . PRO A 1 419 ? -7.844 6.734 28.112 1.00 18.57 445 PRO A CA 1
ATOM 3383 C C . PRO A 1 419 ? -8.507 5.367 28.015 1.00 18.58 445 PRO A C 1
ATOM 3384 O O . PRO A 1 419 ? -8.922 4.950 26.927 1.00 18.78 445 PRO A O 1
ATOM 3388 N N . ASN A 1 420 ? -8.564 4.672 29.148 1.00 18.84 446 ASN A N 1
ATOM 3389 C CA . ASN A 1 420 ? -9.294 3.412 29.286 1.00 19.57 446 ASN A CA 1
ATOM 3390 C C . ASN A 1 420 ? -8.777 2.259 28.433 1.00 19.66 446 ASN A C 1
ATOM 3391 O O . ASN A 1 420 ? -9.516 1.315 28.147 1.00 20.08 446 ASN A O 1
ATOM 3396 N N . VAL A 1 421 ? -7.521 2.350 28.008 1.00 19.17 447 VAL A N 1
ATOM 3397 C CA . VAL A 1 421 ? -6.851 1.206 27.415 1.00 18.93 447 VAL A CA 1
ATOM 3398 C C . VAL A 1 421 ? -5.726 0.816 28.361 1.00 18.90 447 VAL A C 1
ATOM 3399 O O . VAL A 1 421 ? -4.820 1.606 28.616 1.00 19.22 447 VAL A O 1
ATOM 3403 N N . GLU A 1 422 ? -5.817 -0.393 28.902 1.00 18.84 448 GLU A N 1
ATOM 3404 C CA . GLU A 1 422 ? -4.837 -0.899 29.857 1.00 18.80 448 GLU A CA 1
ATOM 3405 C C . GLU A 1 422 ? -4.198 -2.165 29.353 1.00 17.71 448 GLU A C 1
ATOM 3406 O O . GLU A 1 422 ? -4.862 -2.993 28.749 1.00 18.08 448 GLU A O 1
ATOM 3412 N N . PHE A 1 423 ? -2.906 -2.310 29.613 1.00 16.47 449 PHE A N 1
ATOM 3413 C CA . PHE A 1 423 ? -2.197 -3.567 29.366 1.00 15.31 449 PHE A CA 1
ATOM 3414 C C . PHE A 1 423 ? -0.943 -3.635 30.232 1.00 14.48 449 PHE A C 1
ATOM 3415 O O . PHE A 1 423 ? -0.440 -2.598 30.662 1.00 14.52 449 PHE A O 1
ATOM 3423 N N . PRO A 1 424 ? -0.441 -4.853 30.505 1.00 13.82 450 PRO A N 1
ATOM 3424 C CA . PRO A 1 424 ? 0.733 -4.970 31.366 1.00 13.67 450 PRO A CA 1
ATOM 3425 C C . PRO A 1 424 ? 1.934 -4.152 30.887 1.00 13.31 450 PRO A C 1
ATOM 3426 O O . PRO A 1 424 ? 2.164 -4.017 29.683 1.00 13.11 450 PRO A O 1
ATOM 3430 N N . ARG A 1 425 ? 2.672 -3.604 31.852 1.00 13.57 451 ARG A N 1
ATOM 3431 C CA . ARG A 1 425 ? 3.914 -2.842 31.626 1.00 13.56 451 ARG A CA 1
ATOM 3432 C C . ARG A 1 425 ? 3.722 -1.501 30.927 1.00 13.28 451 ARG A C 1
ATOM 3433 O O . ARG A 1 425 ? 4.659 -0.949 30.343 1.00 12.83 451 ARG A O 1
ATOM 3441 N N . LYS A 1 426 ? 2.514 -0.964 31.024 1.00 12.71 452 LYS A N 1
ATOM 3442 C CA . LYS A 1 426 ? 2.224 0.333 30.452 1.00 12.92 452 LYS A CA 1
ATOM 3443 C C . LYS A 1 426 ? 2.915 1.471 31.218 1.00 12.37 452 LYS A C 1
ATOM 3444 O O . LYS A 1 426 ? 2.950 2.609 30.754 1.00 12.00 452 LYS A O 1
ATOM 3450 N N . GLN A 1 427 ? 3.488 1.152 32.378 1.00 12.60 453 GLN A N 1
ATOM 3451 C CA . GLN A 1 427 ? 4.322 2.106 33.121 1.00 12.43 453 GLN A CA 1
ATOM 3452 C C . GLN A 1 427 ? 5.503 2.574 32.273 1.00 11.98 453 GLN A C 1
ATOM 3453 O O . GLN A 1 427 ? 6.064 3.649 32.512 1.00 11.42 453 GLN A O 1
ATOM 3459 N N . PHE A 1 428 ? 5.867 1.747 31.293 1.00 11.19 454 PHE A N 1
ATOM 3460 C CA . PHE A 1 428 ? 7.000 2.008 30.413 1.00 10.95 454 PHE A CA 1
ATOM 3461 C C . PHE A 1 428 ? 6.541 2.542 29.064 1.00 10.44 454 PHE A C 1
ATOM 3462 O O . PHE A 1 428 ? 7.359 2.874 28.214 1.00 9.59 454 PHE A O 1
ATOM 3470 N N . PHE A 1 429 ? 5.226 2.642 28.886 1.00 10.38 455 PHE A N 1
ATOM 3471 C CA . PHE A 1 429 ? 4.652 3.069 27.608 1.00 10.49 455 PHE A CA 1
ATOM 3472 C C . PHE A 1 429 ? 4.567 4.589 27.600 1.00 10.45 455 PHE A C 1
ATOM 3473 O O . PHE A 1 429 ? 3.506 5.172 27.854 1.00 10.45 455 PHE A O 1
ATOM 3481 N N . THR A 1 430 ? 5.705 5.221 27.332 1.00 10.25 456 THR A N 1
ATOM 3482 C CA . THR A 1 430 ? 5.813 6.672 27.325 1.00 10.31 456 THR A CA 1
ATOM 3483 C C . THR A 1 430 ? 4.804 7.282 26.344 1.00 10.63 456 THR A C 1
ATOM 3484 O O . THR A 1 430 ? 4.739 6.888 25.179 1.00 10.63 456 THR A O 1
ATOM 3488 N N . ASP A 1 431 ? 4.012 8.237 26.829 1.00 10.98 457 ASP A N 1
ATOM 3489 C CA . ASP A 1 431 ? 2.952 8.830 26.022 1.00 10.84 457 ASP A CA 1
ATOM 3490 C C . ASP A 1 431 ? 3.417 10.071 25.280 1.00 10.98 457 ASP A C 1
ATOM 3491 O O . ASP A 1 431 ? 3.002 10.303 24.145 1.00 10.29 457 ASP A O 1
ATOM 3496 N N . LYS A 1 432 ? 4.288 10.853 25.918 1.00 11.23 458 LYS A N 1
ATOM 3497 C CA . LYS A 1 432 ? 4.735 12.128 25.350 1.00 11.38 458 LYS A CA 1
ATOM 3498 C C . LYS A 1 432 ? 6.189 12.072 24.938 1.00 11.63 458 LYS A C 1
ATOM 3499 O O . LYS A 1 432 ? 7.051 11.650 25.719 1.00 11.61 458 LYS A O 1
ATOM 3505 N N . LEU A 1 433 ? 6.450 12.486 23.700 1.00 11.46 459 LEU A N 1
ATOM 3506 C CA . LEU A 1 433 ? 7.803 12.526 23.149 1.00 12.20 459 LEU A CA 1
ATOM 3507 C C . LEU A 1 433 ? 7.932 13.773 22.300 1.00 12.14 459 LEU A C 1
ATOM 3508 O O . LEU A 1 433 ? 6.933 14.287 21.794 1.00 12.83 459 LEU A O 1
ATOM 3513 N N . ALA A 1 434 ? 9.160 14.248 22.133 1.00 12.26 460 ALA A N 1
ATOM 3514 C CA . ALA A 1 434 ? 9.405 15.478 21.393 1.00 12.44 460 ALA A CA 1
ATOM 3515 C C . ALA A 1 434 ? 10.623 15.349 20.490 1.00 12.65 460 ALA A C 1
ATOM 3516 O O . ALA A 1 434 ? 11.422 14.416 20.642 1.00 12.66 460 ALA A O 1
ATOM 3518 N N . ALA A 1 435 ? 10.758 16.294 19.558 1.00 12.50 461 ALA A N 1
ATOM 3519 C CA . ALA A 1 435 ? 11.913 16.358 18.669 1.00 12.60 461 ALA A CA 1
ATOM 3520 C C . ALA A 1 435 ? 12.208 17.808 18.310 1.00 12.53 461 ALA A C 1
ATOM 3521 O O . ALA A 1 435 ? 11.383 18.464 17.679 1.00 12.43 461 ALA A O 1
ATOM 3523 N N . TYR A 1 436 ? 13.369 18.300 18.737 1.00 12.50 462 TYR A N 1
ATOM 3524 C CA . TYR A 1 436 ? 13.830 19.642 18.383 1.00 13.12 462 TYR A CA 1
ATOM 3525 C C . TYR A 1 436 ? 14.460 19.562 16.996 1.00 13.78 462 TYR A C 1
ATOM 3526 O O . TYR A 1 436 ? 15.238 18.650 16.703 1.00 13.40 462 TYR A O 1
ATOM 3535 N N . LEU A 1 437 ? 14.122 20.546 16.159 1.00 14.51 463 LEU A N 1
ATOM 3536 C CA . LEU A 1 437 ? 14.644 20.682 14.812 1.00 15.68 463 LEU A CA 1
ATOM 3537 C C . LEU A 1 437 ? 14.729 22.147 14.467 1.00 16.36 463 LEU A C 1
ATOM 3538 O O . LEU A 1 437 ? 13.794 22.920 14.704 1.00 17.61 463 LEU A O 1
ATOM 3543 N N . GLU A 1 438 ? 15.864 22.522 13.900 1.00 16.36 464 GLU A N 1
ATOM 3544 C CA . GLU A 1 438 ? 16.061 23.852 13.312 1.00 16.24 464 GLU A CA 1
ATOM 3545 C C . GLU A 1 438 ? 15.148 23.962 12.085 1.00 16.13 464 GLU A C 1
ATOM 3546 O O . GLU A 1 438 ? 14.702 22.924 11.585 1.00 15.51 464 GLU A O 1
ATOM 3552 N N . PRO A 1 439 ? 14.857 25.176 11.564 1.00 16.22 465 PRO A N 1
ATOM 3553 C CA . PRO A 1 439 ? 13.988 25.280 10.391 1.00 16.44 465 PRO A CA 1
ATOM 3554 C C . PRO A 1 439 ? 14.542 24.498 9.206 1.00 16.74 465 PRO A C 1
ATOM 3555 O O . PRO A 1 439 ? 15.752 24.327 9.087 1.00 16.25 465 PRO A O 1
ATOM 3559 N N . LEU A 1 440 ? 13.650 24.015 8.352 1.00 17.24 466 LEU A N 1
ATOM 3560 C CA . LEU A 1 440 ? 14.045 23.428 7.077 1.00 18.09 466 LEU A CA 1
ATOM 3561 C C . LEU A 1 440 ? 14.634 24.530 6.193 1.00 18.94 466 LEU A C 1
ATOM 3562 O O . LEU A 1 440 ? 15.640 24.333 5.503 1.00 18.90 466 LEU A O 1
ATOM 3567 N N . ASP A 1 441 ? 13.998 25.694 6.242 1.00 20.21 467 ASP A N 1
ATOM 3568 C CA . ASP A 1 441 ? 14.371 26.822 5.401 1.00 22.05 467 ASP A CA 1
ATOM 3569 C C . ASP A 1 441 ? 13.893 28.136 6.023 1.00 22.89 467 ASP A C 1
ATOM 3570 O O . ASP A 1 441 ? 13.214 28.143 7.059 1.00 22.86 467 ASP A O 1
ATOM 3575 N N . TYR A 1 442 ? 14.275 29.244 5.392 1.00 24.06 468 TYR A N 1
ATOM 3576 C CA . TYR A 1 442 ? 13.793 30.567 5.759 1.00 25.06 468 TYR A CA 1
ATOM 3577 C C . TYR A 1 442 ? 13.193 31.218 4.522 1.00 25.98 468 TYR A C 1
ATOM 3578 O O . TYR A 1 442 ? 13.842 31.292 3.479 1.00 26.02 468 TYR A O 1
ATOM 3587 N N . ASP A 1 443 ? 11.939 31.643 4.629 1.00 27.14 469 ASP A N 1
ATOM 3588 C CA . ASP A 1 443 ? 11.310 32.431 3.581 1.00 28.67 469 ASP A CA 1
ATOM 3589 C C . ASP A 1 443 ? 11.361 33.875 4.046 1.00 29.14 469 ASP A C 1
ATOM 3590 O O . ASP A 1 443 ? 10.515 34.324 4.831 1.00 29.40 469 ASP A O 1
ATOM 3595 N N . GLN A 1 444 ? 12.373 34.592 3.559 1.00 29.95 470 GLN A N 1
ATOM 3596 C CA . GLN A 1 444 ? 12.750 35.891 4.108 1.00 30.46 470 GLN A CA 1
ATOM 3597 C C . GLN A 1 444 ? 13.297 35.679 5.520 1.00 30.18 470 GLN A C 1
ATOM 3598 O O . GLN A 1 444 ? 14.362 35.080 5.698 1.00 30.45 470 GLN A O 1
ATOM 3604 N N . ASP A 1 445 ? 12.546 36.150 6.511 1.00 29.81 471 ASP A N 1
ATOM 3605 C CA . ASP A 1 445 ? 12.901 36.032 7.925 1.00 29.34 471 ASP A CA 1
ATOM 3606 C C . ASP A 1 445 ? 12.056 34.958 8.616 1.00 28.38 471 ASP A C 1
ATOM 3607 O O . ASP A 1 445 ? 12.243 34.672 9.804 1.00 28.60 471 ASP A O 1
ATOM 3612 N N . LEU A 1 446 ? 11.123 34.376 7.867 1.00 26.85 472 LEU A N 1
ATOM 3613 C CA . LEU A 1 446 ? 10.155 33.424 8.413 1.00 25.45 472 LEU A CA 1
ATOM 3614 C C . LEU A 1 446 ? 10.683 31.993 8.398 1.00 24.16 472 LEU A C 1
ATOM 3615 O O . LEU A 1 446 ? 11.181 31.514 7.379 1.00 24.20 472 LEU A O 1
ATOM 3620 N N .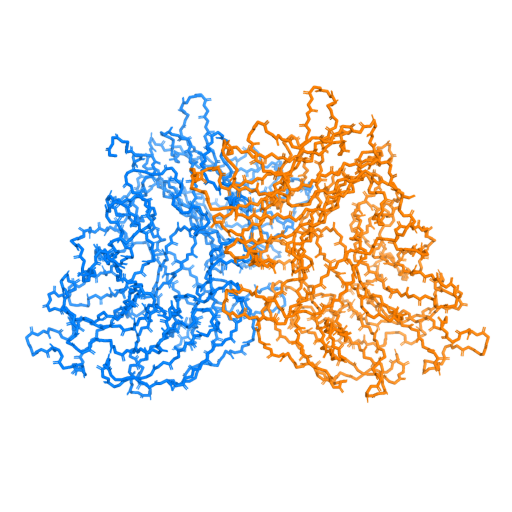 ARG A 1 447 ? 10.563 31.314 9.535 1.00 22.42 473 ARG A N 1
ATOM 3621 C CA . ARG A 1 447 ? 11.015 29.931 9.656 1.00 20.77 473 ARG A CA 1
ATOM 3622 C C . ARG A 1 447 ? 10.052 28.982 8.938 1.00 19.76 473 ARG A C 1
ATOM 3623 O O . ARG A 1 447 ? 8.832 29.063 9.127 1.00 19.42 473 ARG A O 1
ATOM 3631 N N . VAL A 1 448 ? 10.612 28.101 8.112 1.00 18.49 474 VAL A N 1
ATOM 3632 C CA . VAL A 1 448 ? 9.835 27.080 7.406 1.00 17.77 474 VAL A CA 1
ATOM 3633 C C . VAL A 1 448 ? 10.194 25.680 7.908 1.00 17.09 474 VAL A C 1
ATOM 3634 O O . VAL A 1 448 ? 11.371 25.377 8.106 1.00 16.82 474 VAL A O 1
ATOM 3638 N N . PHE A 1 449 ? 9.179 24.839 8.113 1.00 16.38 475 PHE A N 1
ATOM 3639 C CA . PHE A 1 449 ? 9.382 23.443 8.518 1.00 15.82 475 PHE A CA 1
ATOM 3640 C C . PHE A 1 449 ? 8.551 22.509 7.646 1.00 15.74 475 PHE A C 1
ATOM 3641 O O . PHE A 1 449 ? 7.541 22.919 7.065 1.00 15.45 475 PHE A O 1
ATOM 3649 N N . SER A 1 450 ? 8.954 21.244 7.569 1.00 15.37 476 SER A N 1
ATOM 3650 C CA . SER A 1 450 ? 8.082 20.247 6.959 1.00 15.24 476 SER A CA 1
ATOM 3651 C C . SER A 1 450 ? 7.831 19.043 7.865 1.00 14.92 476 SER A C 1
ATOM 3652 O O . SER A 1 450 ? 8.613 18.747 8.775 1.00 14.83 476 SER A O 1
ATOM 3655 N N . LEU A 1 451 ? 6.715 18.371 7.602 1.00 14.64 477 LEU A N 1
ATOM 3656 C CA . LEU A 1 451 ? 6.298 17.197 8.347 1.00 14.49 477 LEU A CA 1
ATOM 3657 C C . LEU A 1 451 ? 5.615 16.221 7.391 1.00 13.81 477 LEU A C 1
ATOM 3658 O O . LEU A 1 451 ? 4.686 16.603 6.668 1.00 13.89 477 LEU A O 1
ATOM 3663 N N . TYR A 1 452 ? 6.074 14.970 7.398 1.00 13.04 478 TYR A N 1
ATOM 3664 C CA . TYR A 1 452 ? 5.328 13.865 6.788 1.00 12.52 478 TYR A CA 1
ATOM 3665 C C . TYR A 1 452 ? 5.023 12.799 7.837 1.00 12.09 478 TYR A C 1
ATOM 3666 O O . TYR A 1 452 ? 5.907 12.360 8.575 1.00 11.92 478 TYR A O 1
ATOM 3675 N N . GLY A 1 453 ? 3.767 12.382 7.900 1.00 11.73 479 GLY A N 1
ATOM 3676 C CA . GLY A 1 453 ? 3.382 11.335 8.827 1.00 11.00 479 GLY A CA 1
ATOM 3677 C C . GLY A 1 453 ? 2.543 10.305 8.117 1.00 11.19 479 GLY A C 1
ATOM 3678 O O . GLY A 1 453 ? 1.751 10.648 7.235 1.00 11.01 479 GLY A O 1
ATOM 3679 N N . ILE A 1 454 ? 2.718 9.044 8.490 1.00 10.23 480 ILE A N 1
ATOM 3680 C CA . ILE A 1 454 ? 1.834 7.991 8.011 1.00 10.23 480 ILE A CA 1
ATOM 3681 C C . ILE A 1 454 ? 1.322 7.185 9.204 1.00 10.19 480 ILE A C 1
ATOM 3682 O O . ILE A 1 454 ? 2.103 6.809 10.083 1.00 9.74 480 ILE A O 1
ATOM 3687 N N . VAL A 1 455 ? 0.005 6.973 9.231 1.00 10.39 481 VAL A N 1
ATOM 3688 C CA . VAL A 1 455 ? -0.687 6.263 10.310 1.00 10.92 481 VAL A CA 1
ATOM 3689 C C . VAL A 1 455 ? -1.315 5.015 9.723 1.00 10.40 481 VAL A C 1
ATOM 3690 O O . VAL A 1 455 ? -2.098 5.106 8.780 1.00 10.50 481 VAL A O 1
ATOM 3694 N N . ASP A 1 456 ? -0.979 3.859 10.288 1.00 10.34 482 ASP A N 1
ATOM 3695 C CA . ASP A 1 456 ? -1.440 2.580 9.761 1.00 10.40 482 ASP A CA 1
ATOM 3696 C C . ASP A 1 456 ? -2.002 1.730 10.892 1.00 10.51 482 ASP A C 1
ATOM 3697 O O . ASP A 1 456 ? -1.310 0.882 11.446 1.00 10.78 482 ASP A O 1
ATOM 3702 N N . LYS A 1 457 ? -3.252 2.021 11.240 1.00 10.96 483 LYS A N 1
ATOM 3703 C CA . LYS A 1 457 ? -4.054 1.295 12.236 1.00 11.20 483 LYS A CA 1
ATOM 3704 C C . LYS A 1 457 ? -3.536 1.205 13.678 1.00 10.84 483 LYS A C 1
ATOM 3705 O O . LYS A 1 457 ? -4.319 1.388 14.612 1.00 11.07 483 LYS A O 1
ATOM 3711 N N . ASN A 1 458 ? -2.246 0.941 13.869 1.00 10.20 484 ASN A N 1
ATOM 3712 C CA . ASN A 1 458 ? -1.681 0.937 15.229 1.00 9.85 484 ASN A CA 1
ATOM 3713 C C . ASN A 1 458 ? -0.252 1.474 15.331 1.00 9.57 484 ASN A C 1
ATOM 3714 O O . ASN A 1 458 ? 0.396 1.347 16.369 1.00 8.94 484 ASN A O 1
ATOM 3719 N N . ILE A 1 459 ? 0.226 2.077 14.246 1.00 9.35 485 ILE A N 1
ATOM 3720 C CA . ILE A 1 459 ? 1.584 2.598 14.209 1.00 9.53 485 ILE A CA 1
ATOM 3721 C C . ILE A 1 459 ? 1.644 3.918 13.447 1.00 9.86 485 ILE A C 1
ATOM 3722 O O . ILE A 1 459 ? 1.075 4.050 12.365 1.00 10.06 485 ILE A O 1
ATOM 3727 N N . ILE A 1 460 ? 2.326 4.900 14.029 1.00 10.06 486 ILE A N 1
ATOM 3728 C CA . ILE A 1 460 ? 2.516 6.172 13.353 1.00 10.57 486 ILE A CA 1
ATOM 3729 C C . ILE A 1 460 ? 4.007 6.441 13.160 1.00 10.14 486 ILE A C 1
ATOM 3730 O O . ILE A 1 460 ? 4.802 6.323 14.093 1.00 9.30 486 ILE A O 1
ATOM 3735 N N . GLU A 1 461 ? 4.372 6.767 11.922 1.00 9.90 487 GLU A N 1
ATOM 3736 C CA . GLU A 1 461 ? 5.741 7.086 11.579 1.00 10.29 487 GLU A CA 1
ATOM 3737 C C . GLU A 1 461 ? 5.799 8.565 11.181 1.00 10.35 487 GLU A C 1
ATOM 3738 O O . GLU A 1 461 ? 5.030 9.021 10.336 1.00 10.15 487 GLU A O 1
ATOM 3744 N N . LEU A 1 462 ? 6.689 9.310 11.818 1.00 10.01 488 LEU A N 1
ATOM 3745 C CA . LEU A 1 462 ? 6.791 10.740 11.580 1.00 10.28 488 LEU A CA 1
ATOM 3746 C C . LEU A 1 462 ? 8.160 11.082 11.019 1.00 10.21 488 LEU A C 1
ATOM 3747 O O . LEU A 1 462 ? 9.178 10.561 11.482 1.00 9.96 488 LEU A O 1
ATOM 3752 N N . TYR A 1 463 ? 8.182 11.952 10.012 1.00 10.48 489 TYR A N 1
ATOM 3753 C CA . TYR A 1 463 ? 9.432 12.362 9.389 1.00 10.79 489 TYR A CA 1
ATOM 3754 C C . TYR A 1 463 ? 9.478 13.883 9.311 1.00 11.22 489 TYR A C 1
ATOM 3755 O O . TYR A 1 463 ? 8.695 14.504 8.584 1.00 10.81 489 TYR A O 1
ATOM 3764 N N . PHE A 1 464 ? 10.394 14.472 10.069 1.00 11.39 490 PHE A N 1
ATOM 3765 C CA . PHE A 1 464 ? 10.460 15.924 10.197 1.00 11.48 490 PHE A CA 1
ATOM 3766 C C . PHE A 1 464 ? 11.522 16.527 9.278 1.00 11.54 490 PHE A C 1
ATOM 3767 O O . PHE A 1 464 ? 12.619 15.978 9.137 1.00 11.68 490 PHE A O 1
ATOM 3775 N N . ASN A 1 465 ? 11.184 17.658 8.657 1.00 11.87 491 ASN A N 1
ATOM 3776 C CA . ASN A 1 465 ? 12.067 18.360 7.716 1.00 12.05 491 ASN A CA 1
ATOM 3777 C C . ASN A 1 465 ? 12.705 17.452 6.662 1.00 12.47 491 ASN A C 1
ATOM 3778 O O . ASN A 1 465 ? 13.935 17.328 6.591 1.00 12.21 491 ASN A O 1
ATOM 3783 N N . ASP A 1 466 ? 11.858 16.817 5.853 1.00 12.83 492 ASP A N 1
ATOM 3784 C CA . ASP A 1 466 ? 12.299 15.937 4.767 1.00 13.18 492 ASP A CA 1
ATOM 3785 C C . ASP A 1 466 ? 13.239 14.824 5.258 1.00 12.47 492 ASP A C 1
ATOM 3786 O O . ASP A 1 466 ? 14.286 14.561 4.660 1.00 12.14 492 ASP A O 1
ATOM 3791 N N . GLY A 1 467 ? 12.853 14.174 6.352 1.00 12.27 493 GLY A N 1
ATOM 3792 C CA . GLY A 1 467 ? 13.597 13.036 6.881 1.00 11.92 493 GLY A CA 1
ATOM 3793 C C . GLY A 1 467 ? 14.796 13.338 7.770 1.00 11.89 493 GLY A C 1
ATOM 3794 O O . GLY A 1 467 ? 15.587 12.431 8.056 1.00 11.03 493 GLY A O 1
ATOM 3795 N N . THR A 1 468 ? 14.940 14.597 8.203 1.00 11.86 494 THR A N 1
ATOM 3796 C CA . THR A 1 468 ? 16.043 15.011 9.095 1.00 12.11 494 THR A CA 1
ATOM 3797 C C . THR A 1 468 ? 16.018 14.263 10.431 1.00 11.95 494 THR A C 1
ATOM 3798 O O . THR A 1 468 ? 17.057 13.846 10.940 1.00 12.28 494 THR A O 1
ATOM 3802 N N . VAL A 1 469 ? 14.832 14.134 11.015 1.00 12.27 495 VAL A N 1
ATOM 3803 C CA . VAL A 1 469 ? 14.627 13.176 12.112 1.00 12.01 495 VAL A CA 1
ATOM 3804 C C . VAL A 1 469 ? 13.359 12.370 11.911 1.00 11.91 495 VAL A C 1
ATOM 3805 O O . VAL A 1 469 ? 12.373 12.863 11.352 1.00 11.86 495 VAL A O 1
ATOM 3809 N N . ALA A 1 470 ? 13.429 11.114 12.338 1.00 11.52 496 ALA A N 1
ATOM 3810 C CA . ALA A 1 470 ? 12.326 10.183 12.248 1.00 11.12 496 ALA A CA 1
ATOM 3811 C C . ALA A 1 470 ? 11.910 9.770 13.659 1.00 11.14 496 ALA A C 1
ATOM 3812 O O . ALA A 1 470 ? 12.745 9.694 14.565 1.00 10.64 496 ALA A O 1
ATOM 3814 N N . MET A 1 471 ? 10.615 9.532 13.837 1.00 10.67 497 MET A N 1
ATOM 3815 C CA . MET A 1 471 ? 10.074 9.100 15.116 1.00 11.05 497 MET A CA 1
ATOM 3816 C C . MET A 1 471 ? 8.966 8.079 14.878 1.00 10.63 497 MET A C 1
ATOM 3817 O O . MET A 1 471 ? 7.960 8.396 14.229 1.00 10.65 497 MET A O 1
ATOM 3822 N N . THR A 1 472 ? 9.154 6.869 15.411 1.00 9.79 498 THR A N 1
ATOM 3823 C CA . THR A 1 472 ? 8.207 5.761 15.220 1.00 9.29 498 THR A CA 1
ATOM 3824 C C . THR A 1 472 ? 7.593 5.324 16.550 1.00 8.99 498 THR A C 1
ATOM 3825 O O . THR A 1 472 ? 8.315 5.059 17.514 1.00 8.78 498 THR A O 1
ATOM 3829 N N . ASN A 1 473 ? 6.260 5.263 16.590 1.00 8.48 499 ASN A N 1
ATOM 3830 C CA . ASN A 1 473 ? 5.523 4.875 17.789 1.00 8.26 499 ASN A CA 1
ATOM 3831 C C . ASN A 1 473 ? 4.275 4.080 17.467 1.00 8.12 499 ASN A C 1
ATOM 3832 O O . ASN A 1 473 ? 3.510 4.463 16.581 1.00 8.24 499 ASN A O 1
ATOM 3837 N N . THR A 1 474 ? 4.066 2.979 18.183 1.00 7.98 500 THR A N 1
ATOM 3838 C CA . THR A 1 474 ? 2.780 2.288 18.134 1.00 8.26 500 THR A CA 1
ATOM 3839 C C . THR A 1 474 ? 1.769 3.008 19.020 1.00 8.66 500 THR A C 1
ATOM 3840 O O . THR A 1 474 ? 2.150 3.790 19.885 1.00 8.23 500 THR A O 1
ATOM 3844 N N . PHE A 1 475 ? 0.483 2.773 18.772 1.00 9.25 501 PHE A N 1
ATOM 3845 C CA . PHE A 1 475 ? -0.593 3.282 19.627 1.00 10.30 501 PHE A CA 1
ATOM 3846 C C . PHE A 1 475 ? -1.748 2.294 19.620 1.00 10.52 501 PHE A C 1
ATOM 3847 O O . PHE A 1 475 ? -1.945 1.547 18.643 1.00 10.66 501 PHE A O 1
ATOM 3855 N N . PHE A 1 476 ? -2.515 2.303 20.706 1.00 10.64 502 PHE A N 1
ATOM 3856 C CA . PHE A 1 476 ? -3.582 1.324 20.899 1.00 10.94 502 PHE A CA 1
ATOM 3857 C C . PHE A 1 476 ? -4.879 1.970 21.368 1.00 11.79 502 PHE A C 1
ATOM 3858 O O . PHE A 1 476 ? -5.045 2.334 22.536 1.00 11.61 502 PHE A O 1
ATOM 3866 N N . MET A 1 477 ? -5.774 2.161 20.407 1.00 12.47 503 MET A N 1
ATOM 3867 C CA . MET A 1 477 ? -7.093 2.709 20.664 1.00 13.80 503 MET A CA 1
ATOM 3868 C C . MET A 1 477 ? -7.966 1.639 21.300 1.00 14.53 503 MET A C 1
ATOM 3869 O O . MET A 1 477 ? -7.643 0.446 21.229 1.00 14.99 503 MET A O 1
ATOM 3874 N N . GLY A 1 47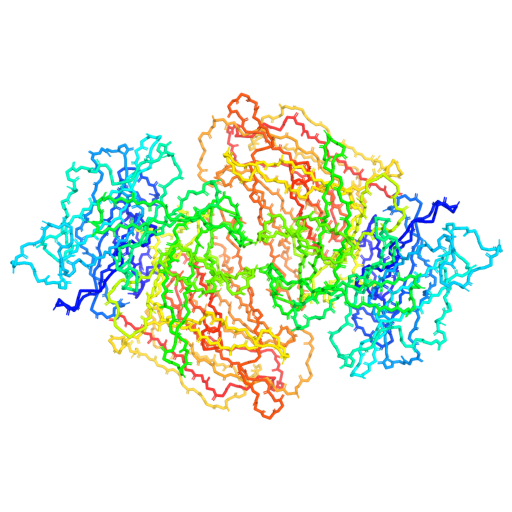8 ? -9.056 2.068 21.933 1.00 15.33 504 GLY A N 1
ATOM 3875 C CA . GLY A 1 478 ? -10.042 1.152 22.505 1.00 16.16 504 GLY A CA 1
ATOM 3876 C C . GLY A 1 478 ? -10.535 0.130 21.497 1.00 16.97 504 GLY A C 1
ATOM 3877 O O . GLY A 1 478 ? -10.484 0.359 20.278 1.00 16.99 504 GLY A O 1
ATOM 3878 N N . GLU A 1 479 ? -10.996 -1.003 22.018 1.00 17.55 505 GLU A N 1
ATOM 3879 C CA . GLU A 1 479 ? -11.528 -2.108 21.228 1.00 18.43 505 GLU A CA 1
ATOM 3880 C C . GLU A 1 479 ? -12.497 -1.625 20.153 1.00 18.26 505 GLU A C 1
ATOM 3881 O O . GLU A 1 479 ? -13.416 -0.846 20.432 1.00 18.29 505 GLU A O 1
ATOM 3887 N N . GLY A 1 480 ? -12.263 -2.067 18.918 1.00 17.91 506 GLY A N 1
ATOM 3888 C CA . GLY A 1 480 ? -13.114 -1.706 17.787 1.00 17.45 506 GLY A CA 1
ATOM 3889 C C . GLY A 1 480 ? -12.772 -0.386 17.119 1.00 17.29 506 GLY A C 1
ATOM 3890 O O . GLY A 1 480 ? -13.197 -0.142 15.992 1.00 17.40 506 GLY A O 1
ATOM 3891 N N . LYS A 1 481 ? -12.002 0.465 17.796 1.00 17.15 507 LYS A N 1
ATOM 3892 C CA . LYS A 1 481 ? -11.683 1.802 17.278 1.00 16.81 507 LYS A CA 1
ATOM 3893 C C . LYS A 1 481 ? -10.395 1.852 16.470 1.00 16.56 507 LYS A C 1
ATOM 3894 O O . LYS A 1 481 ? -9.410 1.182 16.793 1.00 15.99 507 LYS A O 1
ATOM 3900 N N . TYR A 1 482 ? -10.421 2.663 15.419 1.00 16.38 508 TYR A N 1
ATOM 3901 C CA . TYR A 1 482 ? -9.251 2.924 14.590 1.00 16.37 508 TYR A CA 1
ATOM 3902 C C . TYR A 1 482 ? -9.386 4.279 13.888 1.00 16.35 508 TYR A C 1
ATOM 3903 O O . TYR A 1 482 ? -10.496 4.817 13.795 1.00 16.25 508 TYR A O 1
ATOM 3912 N N . PRO A 1 483 ? -8.260 4.841 13.401 1.00 16.32 509 PRO A N 1
ATOM 3913 C CA . PRO A 1 483 ? -8.285 6.172 12.794 1.00 16.67 509 PRO A CA 1
ATOM 3914 C C . PRO A 1 483 ? -9.358 6.315 11.717 1.00 16.99 509 PRO A C 1
ATOM 3915 O O . PRO A 1 483 ? -9.465 5.466 10.829 1.00 16.54 509 PRO A O 1
ATOM 3919 N N . HIS A 1 484 ? -10.143 7.382 11.818 1.00 17.50 510 HIS A N 1
ATOM 3920 C CA . HIS A 1 484 ? -11.237 7.639 10.880 1.00 18.63 510 HIS A CA 1
ATOM 3921 C C . HIS A 1 484 ? -11.151 9.004 10.218 1.00 19.03 510 HIS A C 1
ATOM 3922 O O . HIS A 1 484 ? -11.471 9.137 9.042 1.00 19.72 510 HIS A O 1
ATOM 3929 N N . ASP A 1 485 ? -10.723 10.016 10.966 1.00 19.44 511 ASP A N 1
ATOM 3930 C CA . ASP A 1 485 ? -10.540 11.348 10.396 1.00 19.90 511 ASP A CA 1
ATOM 3931 C C . ASP A 1 485 ? -9.365 12.090 11.018 1.00 19.76 511 ASP A C 1
ATOM 3932 O O . ASP A 1 485 ? -8.918 11.774 12.125 1.00 19.65 511 ASP A O 1
ATOM 3937 N N . ILE A 1 486 ? -8.873 13.079 10.284 1.00 19.40 512 ILE A N 1
ATOM 3938 C CA . ILE A 1 486 ? -7.739 13.866 10.714 1.00 19.49 512 ILE A CA 1
ATOM 3939 C C . ILE A 1 486 ? -8.151 15.333 10.773 1.00 19.44 512 ILE A C 1
ATOM 3940 O O . ILE A 1 486 ? -8.871 15.822 9.902 1.00 19.34 512 ILE A O 1
ATOM 3945 N N . GLN A 1 487 ? -7.722 16.010 11.833 1.00 18.93 513 GLN A N 1
ATOM 3946 C CA . GLN A 1 487 ? -7.937 17.439 11.971 1.00 18.78 513 GLN A CA 1
ATOM 3947 C C . GLN A 1 487 ? -6.603 18.139 12.159 1.00 18.29 513 GLN A C 1
ATOM 3948 O O . GLN A 1 487 ? -5.657 17.571 12.714 1.00 18.12 513 GLN A O 1
ATOM 3954 N N . ILE A 1 488 ? -6.518 19.365 11.664 1.00 17.56 514 ILE A N 1
ATOM 3955 C CA . ILE A 1 488 ? -5.403 20.233 11.982 1.00 16.96 514 ILE A CA 1
ATOM 3956 C C . ILE A 1 488 ? -6.012 21.475 12.630 1.00 17.08 514 ILE A C 1
ATOM 3957 O O . ILE A 1 488 ? -6.813 22.174 12.003 1.00 16.66 514 ILE A O 1
ATOM 3962 N N . VAL A 1 489 ? -5.661 21.717 13.892 1.00 17.23 515 VAL A N 1
ATOM 3963 C CA . VAL A 1 489 ? -6.293 22.781 14.680 1.00 17.60 515 VAL A CA 1
ATOM 3964 C C . VAL A 1 489 ? -5.273 23.686 15.376 1.00 18.15 515 VAL A C 1
ATOM 3965 O O . VAL A 1 489 ? -4.091 23.339 15.494 1.00 17.83 515 VAL A O 1
ATOM 3969 N N . THR A 1 490 ? -5.747 24.845 15.831 1.00 18.80 516 THR A N 1
ATOM 3970 C CA . THR A 1 490 ? -4.953 25.780 16.633 1.00 19.37 516 THR A CA 1
ATOM 3971 C C . THR A 1 490 ? -5.882 26.664 17.469 1.00 20.15 516 THR A C 1
ATOM 3972 O O . THR A 1 490 ? -7.065 26.802 17.155 1.00 20.00 516 THR A O 1
ATOM 3976 N N . ASP A 1 491 ? -5.349 27.256 18.533 1.00 20.94 517 ASP A N 1
ATOM 3977 C CA . ASP A 1 491 ? -6.160 28.115 19.396 1.00 21.91 517 ASP A CA 1
ATOM 3978 C C . ASP A 1 491 ? -5.955 29.604 19.103 1.00 22.22 517 ASP A C 1
ATOM 3979 O O . ASP A 1 491 ? -6.670 30.447 19.652 1.00 22.36 517 ASP A O 1
ATOM 3984 N N . THR A 1 492 ? -4.991 29.923 18.238 1.00 22.30 518 THR A N 1
ATOM 3985 C CA . THR A 1 492 ? -4.685 31.316 17.922 1.00 22.89 518 THR A CA 1
ATOM 3986 C C . THR A 1 492 ? -5.804 31.945 17.101 1.00 23.34 518 THR A C 1
ATOM 3987 O O . THR A 1 492 ? -6.324 31.331 16.165 1.00 23.38 518 THR A O 1
ATOM 3991 N N . GLU A 1 493 ? -6.170 33.168 17.470 1.00 23.88 519 GLU A N 1
ATOM 3992 C CA . GLU A 1 493 ? -7.247 33.886 16.797 1.00 24.49 519 GLU A CA 1
ATOM 3993 C C . GLU A 1 493 ? -6.750 34.509 15.499 1.00 24.24 519 GLU A C 1
ATOM 3994 O O . GLU A 1 493 ? -7.463 34.524 14.501 1.00 24.40 519 GLU A O 1
ATOM 4000 N N . GLU A 1 494 ? -5.523 35.016 15.529 1.00 24.03 520 GLU A N 1
ATOM 4001 C CA . GLU A 1 494 ? -4.829 35.470 14.332 1.00 24.03 520 GLU A CA 1
ATOM 4002 C C . GLU A 1 494 ? -3.884 34.350 13.886 1.00 23.12 520 GLU A C 1
ATOM 4003 O O . GLU A 1 494 ? -3.539 33.483 14.696 1.00 23.09 520 GLU A O 1
ATOM 4009 N N . PRO A 1 495 ? -3.458 34.358 12.608 1.00 22.25 521 PRO A N 1
ATOM 4010 C CA . PRO A 1 495 ? -2.599 33.272 12.117 1.00 21.34 521 PRO A CA 1
ATOM 4011 C C . PRO A 1 495 ? -1.159 33.328 12.640 1.00 20.42 521 PRO A C 1
ATOM 4012 O O . PRO A 1 495 ? -0.441 34.290 12.368 1.00 20.10 521 PRO A O 1
ATOM 4016 N N . LEU A 1 496 ? -0.756 32.297 13.383 1.00 19.15 522 LEU A N 1
ATOM 4017 C CA . LEU A 1 496 ? 0.648 32.107 13.774 1.00 18.17 522 LEU A CA 1
ATOM 4018 C C . LEU A 1 496 ? 1.360 31.178 12.785 1.00 17.61 522 LEU A C 1
ATOM 4019 O O . LEU A 1 496 ? 2.564 31.303 12.553 1.00 17.30 522 LEU A O 1
ATOM 4024 N N . PHE A 1 497 ? 0.599 30.254 12.204 1.00 17.28 523 PHE A N 1
ATOM 4025 C CA . PHE A 1 497 ? 1.141 29.275 11.269 1.00 17.53 523 PHE A CA 1
ATOM 4026 C C . PHE A 1 497 ? 0.476 29.392 9.901 1.00 17.76 523 PHE A C 1
ATOM 4027 O O . PHE A 1 497 ? -0.754 29.459 9.794 1.00 17.81 523 PHE A O 1
ATOM 4035 N N . GLU A 1 498 ? 1.294 29.440 8.858 1.00 18.14 524 GLU A N 1
ATOM 4036 C CA . GLU A 1 498 ? 0.779 29.352 7.504 1.00 18.78 524 GLU A CA 1
ATOM 4037 C C . GLU A 1 498 ? 1.133 28.003 6.915 1.00 18.25 524 GLU A C 1
ATOM 4038 O O . GLU A 1 498 ? 2.306 27.657 6.795 1.00 18.56 524 GLU A O 1
ATOM 4044 N N . LEU A 1 499 ? 0.107 27.251 6.540 1.00 17.98 525 LEU A N 1
ATOM 4045 C CA . LEU A 1 499 ? 0.295 25.964 5.895 1.00 17.89 525 LEU A CA 1
ATOM 4046 C C . LEU A 1 499 ? 0.424 26.189 4.392 1.00 17.91 525 LEU A C 1
ATOM 4047 O O . LEU A 1 499 ? -0.579 26.362 3.686 1.00 17.72 525 LEU A O 1
ATOM 4052 N N . GLU A 1 500 ? 1.667 26.212 3.923 1.00 17.57 526 GLU A N 1
ATOM 4053 C CA . GLU A 1 500 ? 1.964 26.428 2.512 1.00 18.06 526 GLU A CA 1
ATOM 4054 C C . GLU A 1 500 ? 1.387 25.315 1.651 1.00 17.13 526 GLU A C 1
ATOM 4055 O O . GLU A 1 500 ? 0.852 25.563 0.569 1.00 16.71 526 GLU A O 1
ATOM 4061 N N . SER A 1 501 ? 1.499 24.088 2.151 1.00 16.42 527 SER A N 1
ATOM 4062 C CA . SER A 1 501 ? 0.984 22.913 1.461 1.00 15.87 527 SER A CA 1
ATOM 4063 C C . SER A 1 501 ? 0.479 21.902 2.487 1.00 15.08 527 SER A C 1
ATOM 4064 O O . SER A 1 501 ? 1.167 21.620 3.461 1.00 14.50 527 SER A O 1
ATOM 4067 N N . VAL A 1 502 ? -0.740 21.403 2.284 1.00 14.76 528 VAL A N 1
ATOM 4068 C CA . VAL A 1 502 ? -1.314 20.339 3.111 1.00 14.81 528 VAL A CA 1
ATOM 4069 C C . VAL A 1 502 ? -1.909 19.277 2.191 1.00 14.66 528 VAL A C 1
ATOM 4070 O O . VAL A 1 502 ? -2.756 19.589 1.350 1.00 14.09 528 VAL A O 1
ATOM 4074 N N . ILE A 1 503 ? -1.453 18.036 2.341 1.00 14.13 529 ILE A N 1
ATOM 4075 C CA . ILE A 1 503 ? -2.053 16.912 1.626 1.00 14.04 529 ILE A CA 1
ATOM 4076 C C . ILE A 1 503 ? -2.316 15.785 2.618 1.00 13.78 529 ILE A C 1
ATOM 4077 O O . ILE A 1 503 ? -1.377 15.222 3.181 1.00 13.69 529 ILE A O 1
ATOM 4082 N N . ILE A 1 504 ? -3.595 15.493 2.846 1.00 13.85 530 ILE A N 1
ATOM 4083 C CA . ILE A 1 504 ? -4.009 14.400 3.718 1.00 14.00 530 ILE A CA 1
ATOM 4084 C C . ILE A 1 504 ? -4.740 13.382 2.856 1.00 14.51 530 ILE A C 1
ATOM 4085 O O . ILE A 1 504 ? -5.727 13.720 2.201 1.00 13.90 530 ILE A O 1
ATOM 4090 N N . ARG A 1 505 ? -4.248 12.145 2.850 1.00 14.53 531 ARG A N 1
ATOM 4091 C CA . ARG A 1 505 ? -4.857 11.094 2.036 1.00 14.93 531 ARG A CA 1
ATOM 4092 C C . ARG A 1 505 ? -5.269 9.890 2.867 1.00 14.93 531 ARG A C 1
ATOM 4093 O O . ARG A 1 505 ? -4.558 9.487 3.793 1.00 14.57 531 ARG A O 1
ATOM 4101 N N . GLU A 1 506 ? -6.425 9.328 2.521 1.00 14.76 532 GLU A N 1
ATOM 4102 C CA . GLU A 1 506 ? -6.823 8.015 2.982 1.00 15.10 532 GLU A CA 1
ATOM 4103 C C . GLU A 1 506 ? -6.299 7.018 1.947 1.00 15.58 532 GLU A C 1
ATOM 4104 O O . GLU A 1 506 ? -6.624 7.115 0.762 1.00 15.42 532 GLU A O 1
ATOM 4110 N N . LEU A 1 507 ? -5.483 6.076 2.412 1.00 15.76 533 LEU A N 1
ATOM 4111 C CA . LEU A 1 507 ? -4.785 5.119 1.556 1.00 16.71 533 LEU A CA 1
ATOM 4112 C C . LEU A 1 507 ? -5.334 3.702 1.735 1.00 16.99 533 LEU A C 1
ATOM 4113 O O . LEU A 1 507 ? -5.971 3.405 2.740 1.00 16.87 533 LEU A O 1
ATOM 4118 N N . ASN A 1 508 ? -5.073 2.833 0.759 1.00 17.79 534 ASN A N 1
ATOM 4119 C CA . ASN A 1 508 ?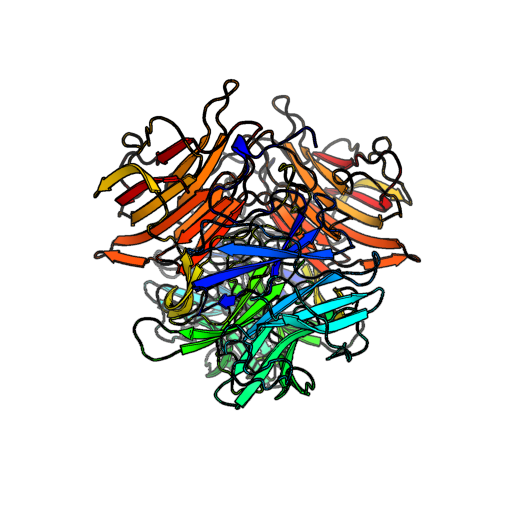 -5.426 1.415 0.861 1.00 19.19 534 ASN A CA 1
ATOM 4120 C C . ASN A 1 508 ? -4.363 0.507 0.236 1.00 20.05 534 ASN A C 1
ATOM 4121 O O . ASN A 1 508 ? -3.629 0.933 -0.661 1.00 20.08 534 ASN A O 1
ATOM 4126 N N . LYS A 1 509 ? -4.283 -0.732 0.728 1.00 21.33 535 LYS A N 1
ATOM 4127 C CA . LYS A 1 509 ? -3.407 -1.759 0.162 1.00 22.45 535 LYS A CA 1
ATOM 4128 C C . LYS A 1 509 ? -3.439 -1.722 -1.360 1.00 23.02 535 LYS A C 1
ATOM 4129 O O . LYS A 1 509 ? -4.005 -2.610 -1.993 1.00 23.51 535 LYS A O 1
ATOM 4135 N N . LEU B 1 1 ? 1.171 38.918 42.091 1.00 36.18 27 LEU B N 1
ATOM 4136 C CA . LEU B 1 1 ? 1.416 39.545 43.428 1.00 36.04 27 LEU B CA 1
ATOM 4137 C C . LEU B 1 1 ? 0.438 39.088 44.528 1.00 35.61 27 LEU B C 1
ATOM 4138 O O . LEU B 1 1 ? 0.844 38.876 45.675 1.00 35.78 27 LEU B O 1
ATOM 4143 N N . SER B 1 2 ? -0.835 38.921 44.168 1.00 34.72 28 SER B N 1
ATOM 4144 C CA . SER B 1 2 ? -1.872 38.483 45.110 1.00 33.82 28 SER B CA 1
ATOM 4145 C C . SER B 1 2 ? -1.752 36.996 45.430 1.00 32.82 28 SER B C 1
ATOM 4146 O O . SER B 1 2 ? -2.126 36.551 46.518 1.00 32.84 28 SER B O 1
ATOM 4149 N N . VAL B 1 3 ? -1.241 36.232 44.469 1.00 31.54 29 VAL B N 1
ATOM 4150 C CA . VAL B 1 3 ? -1.239 34.777 44.559 1.00 30.20 29 VAL B CA 1
ATOM 4151 C C . VAL B 1 3 ? 0.110 34.251 45.049 1.00 28.93 29 VAL B C 1
ATOM 4152 O O . VAL B 1 3 ? 1.147 34.495 44.429 1.00 29.04 29 VAL B O 1
ATOM 4156 N N . ASP B 1 4 ? 0.080 33.541 46.173 1.00 26.92 30 ASP B N 1
ATOM 4157 C CA . ASP B 1 4 ? 1.268 32.903 46.715 1.00 25.28 30 ASP B CA 1
ATOM 4158 C C . ASP B 1 4 ? 0.982 31.422 46.914 1.00 24.06 30 ASP B C 1
ATOM 4159 O O . ASP B 1 4 ? 0.135 31.055 47.731 1.00 23.80 30 ASP B O 1
ATOM 4164 N N . THR B 1 5 ? 1.687 30.583 46.155 1.00 22.67 31 THR B N 1
ATOM 4165 C CA . THR B 1 5 ? 1.487 29.131 46.194 1.00 21.42 31 THR B CA 1
ATOM 4166 C C . THR B 1 5 ? 2.376 28.402 47.217 1.00 21.51 31 THR B C 1
ATOM 4167 O O . THR B 1 5 ? 2.245 27.186 47.388 1.00 21.31 31 THR B O 1
ATOM 4171 N N . SER B 1 6 ? 3.256 29.146 47.895 1.00 20.94 32 SER B N 1
ATOM 4172 C CA . SER B 1 6 ? 4.228 28.583 48.848 1.00 20.97 32 SER B CA 1
ATOM 4173 C C . SER B 1 6 ? 3.706 27.477 49.756 1.00 20.87 32 SER B C 1
ATOM 4174 O O . SER B 1 6 ? 4.362 26.448 49.912 1.00 20.74 32 SER B O 1
ATOM 4177 N N . GLU B 1 7 ? 2.536 27.705 50.355 1.00 20.71 33 GLU B N 1
ATOM 4178 C CA . GLU B 1 7 ? 1.941 26.807 51.348 1.00 20.97 33 GLU B CA 1
ATOM 4179 C C . GLU B 1 7 ? 1.908 25.350 50.891 1.00 20.18 33 GLU B C 1
ATOM 4180 O O . GLU B 1 7 ? 2.156 24.436 51.678 1.00 20.16 33 GLU B O 1
ATOM 4186 N N . TYR B 1 8 ? 1.596 25.137 49.618 1.00 19.24 34 TYR B N 1
ATOM 4187 C CA . TYR B 1 8 ? 1.516 23.784 49.095 1.00 18.18 34 TYR B CA 1
ATOM 4188 C C . TYR B 1 8 ? 2.620 23.451 48.090 1.00 17.57 34 TYR B C 1
ATOM 4189 O O . TYR B 1 8 ? 2.857 22.276 47.817 1.00 17.44 34 TYR B O 1
ATOM 4198 N N . ASN B 1 9 ? 3.313 24.481 47.596 1.00 16.65 35 ASN B N 1
ATOM 4199 C CA . ASN B 1 9 ? 4.202 24.381 46.424 1.00 16.70 35 ASN B CA 1
ATOM 4200 C C . ASN B 1 9 ? 5.682 24.655 46.597 1.00 15.39 35 ASN B C 1
ATOM 4201 O O . ASN B 1 9 ? 6.478 24.276 45.738 1.00 14.70 35 ASN B O 1
ATOM 4206 N N . ARG B 1 10 ? 6.043 25.358 47.663 1.00 14.79 36 ARG B N 1
ATOM 4207 C CA . ARG B 1 10 ? 7.418 25.811 47.840 1.00 14.30 36 ARG B CA 1
ATOM 4208 C C . ARG B 1 10 ? 8.239 24.800 48.647 1.00 13.87 36 ARG B C 1
ATOM 4209 O O . ARG B 1 10 ? 7.899 24.508 49.804 1.00 13.38 36 ARG B O 1
ATOM 4217 N N . PRO B 1 11 ? 9.326 24.263 48.042 1.00 13.25 37 PRO B N 1
ATOM 4218 C CA . PRO B 1 11 ? 10.188 23.329 48.776 1.00 13.04 37 PRO B CA 1
ATOM 4219 C C . PRO B 1 11 ? 10.655 23.902 50.114 1.00 12.79 37 PRO B C 1
ATOM 4220 O O . PRO B 1 11 ? 10.828 25.121 50.239 1.00 12.85 37 PRO B O 1
ATOM 4224 N N . LEU B 1 12 ? 10.849 23.020 51.090 1.00 12.29 38 LEU B N 1
ATOM 4225 C CA . LEU B 1 12 ? 11.358 23.403 52.409 1.00 11.99 38 LEU B CA 1
ATOM 4226 C C . LEU B 1 12 ? 12.891 23.402 52.482 1.00 11.49 38 LEU B C 1
ATOM 4227 O O . LEU B 1 12 ? 13.478 24.228 53.183 1.00 11.28 38 LEU B O 1
ATOM 4232 N N . ILE B 1 13 ? 13.542 22.477 51.778 1.00 10.70 39 ILE B N 1
ATOM 4233 C CA . ILE B 1 13 ? 15.008 22.360 51.885 1.00 10.26 39 ILE B CA 1
ATOM 4234 C C . ILE B 1 13 ? 15.754 22.389 50.541 1.00 10.30 39 ILE B C 1
ATOM 4235 O O . ILE B 1 13 ? 16.930 22.029 50.469 1.00 10.44 39 ILE B O 1
ATOM 4240 N N . HIS B 1 14 ? 15.063 22.810 49.487 1.00 10.43 40 HIS B N 1
ATOM 4241 C CA . HIS B 1 14 ? 15.711 23.135 48.218 1.00 10.47 40 HIS B CA 1
ATOM 4242 C C . HIS B 1 14 ? 15.685 24.649 48.103 1.00 10.59 40 HIS B C 1
ATOM 4243 O O . HIS B 1 14 ? 14.640 25.261 48.337 1.00 11.03 40 HIS B O 1
ATOM 4250 N N . PHE B 1 15 ? 16.813 25.265 47.754 1.00 10.61 41 PHE B N 1
ATOM 4251 C CA . PHE B 1 15 ? 16.802 26.727 47.629 1.00 11.04 41 PHE B CA 1
ATOM 4252 C C . PHE B 1 15 ? 15.832 27.216 46.557 1.00 11.21 41 PHE B C 1
ATOM 4253 O O . PHE B 1 15 ? 15.821 26.729 45.422 1.00 10.74 41 PHE B O 1
ATOM 4261 N N . THR B 1 16 ? 15.019 28.188 46.949 1.00 11.83 42 THR B N 1
ATOM 4262 C CA . THR B 1 16 ? 14.191 28.940 46.028 1.00 12.48 42 THR B CA 1
ATOM 4263 C C . THR B 1 16 ? 14.371 30.429 46.356 1.00 12.88 42 THR B C 1
ATOM 4264 O O . THR B 1 16 ? 14.488 30.785 47.531 1.00 12.45 42 THR B O 1
ATOM 4268 N N . PRO B 1 17 ? 14.424 31.303 45.323 1.00 13.51 43 PRO B N 1
ATOM 4269 C CA . PRO B 1 17 ? 14.400 32.736 45.622 1.00 14.19 43 PRO B CA 1
ATOM 4270 C C . PRO B 1 17 ? 13.026 33.125 46.156 1.00 14.70 43 PRO B C 1
ATOM 4271 O O . PRO B 1 17 ? 12.013 32.556 45.738 1.00 14.65 43 PRO B O 1
ATOM 4275 N N . GLU B 1 18 ? 12.985 34.084 47.071 1.00 15.68 44 GLU B N 1
ATOM 4276 C CA . GLU B 1 18 ? 11.706 34.519 47.634 1.00 16.88 44 GLU B CA 1
ATOM 4277 C C . GLU B 1 18 ? 10.737 34.973 46.532 1.00 16.77 44 GLU B C 1
ATOM 4278 O O . GLU B 1 18 ? 9.545 34.641 46.562 1.00 16.74 44 GLU B O 1
ATOM 4284 N N . LYS B 1 19 ? 11.257 35.722 45.562 1.00 17.12 45 LYS B N 1
ATOM 4285 C CA . LYS B 1 19 ? 10.438 36.222 44.452 1.00 17.69 45 LYS B CA 1
ATOM 4286 C C . LYS B 1 19 ? 11.222 36.327 43.149 1.00 17.07 45 LYS B C 1
ATOM 4287 O O . LYS B 1 19 ? 12.425 36.601 43.148 1.00 17.55 45 LYS B O 1
ATOM 4293 N N . GLY B 1 20 ? 10.531 36.098 42.036 1.00 16.28 46 GLY B N 1
ATOM 4294 C CA . GLY B 1 20 ? 11.158 36.213 40.727 1.00 15.54 46 GLY B CA 1
ATOM 4295 C C . GLY B 1 20 ? 11.641 34.895 40.155 1.00 14.97 46 GLY B C 1
ATOM 4296 O O . GLY B 1 20 ? 11.199 33.818 40.569 1.00 14.58 46 GLY B O 1
ATOM 4297 N N . TRP B 1 21 ? 12.561 34.995 39.201 1.00 14.28 47 TRP B N 1
ATOM 4298 C CA . TRP B 1 21 ? 12.964 33.861 38.385 1.00 13.76 47 TRP B CA 1
ATOM 4299 C C . TRP B 1 21 ? 14.405 33.437 38.659 1.00 13.35 47 TRP B C 1
ATOM 4300 O O . TRP B 1 21 ? 15.297 34.278 38.762 1.00 13.74 47 TRP B O 1
ATOM 4311 N N . MET B 1 22 ? 14.628 32.130 38.756 1.00 12.93 48 MET B N 1
ATOM 4312 C CA . MET B 1 22 ? 15.978 31.586 38.889 1.00 12.38 48 MET B CA 1
ATOM 4313 C C . MET B 1 22 ? 16.249 30.502 37.845 1.00 12.06 48 MET B C 1
ATOM 4314 O O . MET B 1 22 ? 15.398 29.654 37.602 1.00 11.77 48 MET B O 1
ATOM 4319 N N . ASN B 1 23 ? 17.423 30.546 37.220 1.00 12.14 49 ASN B N 1
ATOM 4320 C CA . ASN B 1 23 ? 17.938 29.378 36.484 1.00 12.44 49 ASN B CA 1
ATOM 4321 C C . ASN B 1 23 ? 19.318 28.915 36.996 1.00 12.60 49 ASN B C 1
ATOM 4322 O O . ASN B 1 23 ? 19.441 28.645 38.194 1.00 13.23 49 ASN B O 1
ATOM 4327 N N . ASP B 1 24 ? 20.340 28.843 36.138 1.00 12.65 50 ASP B N 1
ATOM 4328 C CA . ASP B 1 24 ? 21.622 28.193 36.496 1.00 12.86 50 ASP B CA 1
ATOM 4329 C C . ASP B 1 24 ? 22.223 28.618 37.845 1.00 12.79 50 ASP B C 1
ATOM 4330 O O . ASP B 1 24 ? 22.318 29.815 38.130 1.00 12.57 50 ASP B O 1
ATOM 4335 N N . PRO B 1 25 ? 22.659 27.635 38.664 1.00 12.56 51 PRO B N 1
ATOM 4336 C CA . PRO B 1 25 ? 23.442 27.961 39.860 1.00 12.38 51 PRO B CA 1
ATOM 4337 C C . PRO B 1 25 ? 24.812 28.486 39.441 1.00 12.50 51 PRO B C 1
ATOM 4338 O O . PRO B 1 25 ? 25.358 28.008 38.448 1.00 12.51 51 PRO B O 1
ATOM 4342 N N . ASN B 1 26 ? 25.345 29.466 40.177 1.00 12.11 52 ASN B N 1
ATOM 4343 C CA . ASN B 1 26 ? 26.609 30.128 39.814 1.00 12.05 52 ASN B CA 1
ATOM 4344 C C . ASN B 1 26 ? 27.546 30.292 41.003 1.00 12.20 52 ASN B C 1
ATOM 4345 O O . ASN B 1 26 ? 27.106 30.261 42.157 1.00 11.86 52 ASN B O 1
ATOM 4350 N N . GLY B 1 27 ? 28.835 30.480 40.712 1.00 12.34 53 GLY B N 1
ATOM 4351 C CA . GLY B 1 27 ? 29.824 30.873 41.723 1.00 12.32 53 GLY B CA 1
ATOM 4352 C C . GLY B 1 27 ? 29.810 30.056 43.001 1.00 12.61 53 GLY B C 1
ATOM 4353 O O . GLY B 1 27 ? 30.043 30.594 44.088 1.00 12.54 53 GLY B O 1
ATOM 4354 N N . LEU B 1 28 ? 29.541 28.758 42.878 1.00 12.34 54 LEU B N 1
ATOM 4355 C CA . LEU B 1 28 ? 29.443 27.885 44.047 1.00 12.28 54 LEU B CA 1
ATOM 4356 C C . LEU B 1 28 ? 30.795 27.781 44.728 1.00 12.56 54 LEU B C 1
ATOM 4357 O O . LEU B 1 28 ? 31.782 27.417 44.093 1.00 12.24 54 LEU B O 1
ATOM 4362 N N . PHE B 1 29 ? 30.848 28.129 46.011 1.00 12.91 55 PHE B N 1
ATOM 4363 C CA . PHE B 1 29 ? 32.089 28.001 46.777 1.00 13.52 55 PHE B CA 1
ATOM 4364 C C . PHE B 1 29 ? 31.856 27.935 48.282 1.00 14.00 55 PHE B C 1
ATOM 4365 O O . PHE B 1 29 ? 30.774 28.287 48.776 1.00 13.90 55 PHE B O 1
ATOM 4373 N N . TYR B 1 30 ? 32.881 27.459 48.987 1.00 14.50 56 TYR B N 1
ATOM 4374 C CA . TYR B 1 30 ? 32.887 27.383 50.439 1.00 15.32 56 TYR B CA 1
ATOM 4375 C C . TYR B 1 30 ? 33.917 28.364 50.998 1.00 15.85 56 TYR B C 1
ATOM 4376 O O . TYR B 1 30 ? 35.092 28.322 50.621 1.00 15.37 56 TYR B O 1
ATOM 4385 N N . ASP B 1 31 ? 33.452 29.255 51.873 1.00 16.50 57 ASP B N 1
ATOM 4386 C CA . ASP B 1 31 ? 34.321 30.148 52.625 1.00 17.31 57 ASP B CA 1
ATOM 4387 C C . ASP B 1 31 ? 34.810 29.398 53.865 1.00 18.01 57 ASP B C 1
ATOM 4388 O O . ASP B 1 31 ? 34.034 29.163 54.797 1.00 17.95 57 ASP B O 1
ATOM 4393 N N . LYS B 1 32 ? 36.090 29.016 53.868 1.00 18.61 58 LYS B N 1
ATOM 4394 C CA . LYS B 1 32 ? 36.673 28.246 54.976 1.00 19.90 58 LYS B CA 1
ATOM 4395 C C . LYS B 1 32 ? 36.760 29.005 56.300 1.00 20.33 58 LYS B C 1
ATOM 4396 O O . LYS B 1 32 ? 36.640 28.405 57.365 1.00 20.46 58 LYS B O 1
ATOM 4402 N N . THR B 1 33 ? 36.977 30.313 56.236 1.00 20.81 59 THR B N 1
ATOM 4403 C CA . THR B 1 33 ? 37.069 31.104 57.466 1.00 21.59 59 THR B CA 1
ATOM 4404 C C . THR B 1 33 ? 35.689 31.399 58.066 1.00 21.53 59 THR B C 1
ATOM 4405 O O . THR B 1 33 ? 35.498 31.244 59.270 1.00 21.92 59 THR B O 1
ATOM 4409 N N . ALA B 1 34 ? 34.733 31.796 57.230 1.00 21.21 60 ALA B N 1
ATOM 4410 C CA . ALA B 1 34 ? 33.358 32.016 57.693 1.00 21.08 60 ALA B CA 1
ATOM 4411 C C . ALA B 1 34 ? 32.557 30.719 57.866 1.00 20.94 60 ALA B C 1
ATOM 4412 O O . ALA B 1 34 ? 31.480 30.733 58.470 1.00 21.07 60 ALA B O 1
ATOM 4414 N N . LYS B 1 35 ? 33.089 29.607 57.352 1.00 20.78 61 LYS B N 1
ATOM 4415 C CA . LYS B 1 35 ? 32.406 28.302 57.375 1.00 20.64 61 LYS B CA 1
ATOM 4416 C C . LYS B 1 35 ? 31.032 28.381 56.707 1.00 19.90 61 LYS B C 1
ATOM 4417 O O . LYS B 1 35 ? 30.015 27.968 57.276 1.00 19.94 61 LYS B O 1
ATOM 4423 N N . LEU B 1 36 ? 31.019 28.907 55.485 1.00 18.98 62 LEU B N 1
ATOM 4424 C CA . LEU B 1 36 ? 29.779 29.264 54.817 1.00 18.03 62 LEU B CA 1
ATOM 4425 C C . LEU B 1 36 ? 29.762 28.779 53.377 1.00 17.06 62 LEU B C 1
ATOM 4426 O O . LEU B 1 36 ? 30.732 28.954 52.645 1.00 16.60 62 LEU B O 1
ATOM 4431 N N . TRP B 1 37 ? 28.657 28.147 52.989 1.00 16.32 63 TRP B N 1
ATOM 4432 C CA . TRP B 1 37 ? 28.431 27.745 51.604 1.00 15.45 63 TRP B CA 1
ATOM 4433 C C . TRP B 1 37 ? 27.768 28.895 50.869 1.00 14.91 63 TRP B C 1
ATOM 4434 O O . TRP B 1 37 ? 26.788 29.466 51.352 1.00 14.51 63 TRP B O 1
ATOM 4445 N N . HIS B 1 38 ? 28.310 29.242 49.708 1.00 14.24 64 HIS B N 1
ATOM 4446 C CA . HIS B 1 38 ? 27.704 30.277 48.875 1.00 13.93 64 HIS B CA 1
ATOM 4447 C C . HIS B 1 38 ? 27.036 29.693 47.636 1.00 13.72 64 HIS B C 1
ATOM 4448 O O . HIS B 1 38 ? 27.627 28.885 46.919 1.00 13.81 64 HIS B O 1
ATOM 4455 N N . LEU B 1 39 ? 25.797 30.115 47.406 1.00 13.21 65 LEU B N 1
ATOM 4456 C CA . LEU B 1 39 ? 25.082 29.822 46.180 1.00 13.11 65 LEU B CA 1
ATOM 4457 C C . LEU B 1 39 ? 24.743 31.136 45.495 1.00 12.85 65 LEU B C 1
ATOM 4458 O O . LEU B 1 39 ? 24.059 31.980 46.072 1.00 12.67 65 LEU B O 1
ATOM 4463 N N . TYR B 1 40 ? 25.241 31.312 44.274 1.00 12.54 66 TYR B N 1
ATOM 4464 C CA . TYR B 1 40 ? 24.794 32.406 43.422 1.00 12.70 66 TYR B CA 1
ATOM 4465 C C . TYR B 1 40 ? 23.947 31.780 42.324 1.00 12.94 66 TYR B C 1
ATOM 4466 O O . TYR B 1 40 ? 23.930 30.559 42.176 1.00 13.08 66 TYR B O 1
ATOM 4475 N N . PHE B 1 41 ? 23.216 32.594 41.574 1.00 13.14 67 PHE B N 1
ATOM 4476 C CA . PHE B 1 41 ? 22.290 32.054 40.582 1.00 13.00 67 PHE B CA 1
ATOM 4477 C C . PHE B 1 41 ? 21.830 33.081 39.578 1.00 13.46 67 PHE B C 1
ATOM 4478 O O . PHE B 1 41 ? 21.683 34.264 39.905 1.00 13.36 67 PHE B O 1
ATOM 4486 N N . GLN B 1 42 ? 21.597 32.611 38.356 1.00 13.49 68 GLN B N 1
ATOM 4487 C CA . GLN B 1 42 ? 20.971 33.415 37.324 1.00 13.57 68 GLN B CA 1
ATOM 4488 C C . GLN B 1 42 ? 19.621 33.892 37.837 1.00 13.88 68 GLN B C 1
ATOM 4489 O O . GLN B 1 42 ? 18.759 33.085 38.204 1.00 13.38 68 GLN B O 1
ATOM 4495 N N . TYR B 1 43 ? 19.449 35.208 37.874 1.00 13.98 69 TYR B N 1
ATOM 4496 C CA . TYR B 1 43 ? 18.339 35.796 38.614 1.00 14.78 69 TYR B CA 1
ATOM 4497 C C . TYR B 1 43 ? 17.685 36.951 37.876 1.00 15.02 69 TYR B C 1
ATOM 4498 O O . TYR B 1 43 ? 18.351 37.911 37.507 1.00 15.12 69 TYR B O 1
ATOM 4507 N N . ASN B 1 44 ? 16.378 36.834 37.651 1.00 15.90 70 ASN B N 1
ATOM 4508 C CA . ASN B 1 44 ? 15.565 37.963 37.215 1.00 16.55 70 ASN B CA 1
ATOM 4509 C C . ASN B 1 44 ? 14.535 38.295 38.293 1.00 17.14 70 ASN B C 1
ATOM 4510 O O . ASN B 1 44 ? 13.537 37.581 38.441 1.00 16.87 70 ASN B O 1
ATOM 4515 N N . PRO B 1 45 ? 14.776 39.386 39.045 1.00 17.69 71 PRO B N 1
ATOM 4516 C CA . PRO B 1 45 ? 13.901 39.785 40.150 1.00 18.60 71 PRO B CA 1
ATOM 4517 C C . PRO B 1 45 ? 12.574 40.364 39.682 1.00 19.37 71 PRO B C 1
ATOM 4518 O O . PRO B 1 45 ? 11.644 40.505 40.483 1.00 19.24 71 PRO B O 1
ATOM 4522 N N . ASN B 1 46 ? 12.486 40.682 38.395 1.00 20.23 72 ASN B N 1
ATOM 4523 C CA . ASN B 1 46 ? 11.394 41.505 37.893 1.00 21.33 72 ASN B CA 1
ATOM 4524 C C . ASN B 1 46 ? 10.263 40.748 37.211 1.00 20.98 72 ASN B C 1
ATOM 4525 O O . ASN B 1 46 ? 9.242 41.338 36.845 1.00 21.05 72 ASN B O 1
ATOM 4530 N N . ALA B 1 47 ? 10.434 39.434 37.079 1.00 20.56 73 ALA B N 1
ATOM 4531 C CA . ALA B 1 47 ? 9.402 38.570 36.516 1.00 20.25 73 ALA B CA 1
ATOM 4532 C C . ALA B 1 47 ? 9.614 37.129 36.948 1.00 20.01 73 ALA B C 1
ATOM 4533 O O . ALA B 1 47 ? 10.695 36.760 37.404 1.00 19.65 73 ALA B O 1
ATOM 4535 N N . THR B 1 48 ? 8.575 36.320 36.785 1.00 19.65 74 THR B N 1
ATOM 4536 C CA . THR B 1 48 ? 8.679 34.886 37.020 1.00 19.84 74 THR B CA 1
ATOM 4537 C C . THR B 1 48 ? 9.028 34.141 35.712 1.00 19.43 74 THR B C 1
ATOM 4538 O O . THR B 1 48 ? 8.512 33.060 35.416 1.00 19.53 74 THR B O 1
ATOM 4542 N N . ALA B 1 49 ? 9.934 34.749 34.947 1.00 19.07 75 ALA B N 1
ATOM 4543 C CA . ALA B 1 49 ? 10.448 34.206 33.692 1.00 18.91 75 ALA B CA 1
ATOM 4544 C C . ALA B 1 49 ? 11.791 34.858 33.408 1.00 18.94 75 ALA B C 1
ATOM 4545 O O . ALA B 1 49 ? 12.117 35.905 33.981 1.00 18.64 75 ALA B O 1
ATOM 4547 N N . TRP B 1 50 ? 12.566 34.237 32.527 1.00 18.97 76 TRP B N 1
ATOM 4548 C CA . TRP B 1 50 ? 13.865 34.761 32.128 1.00 19.14 76 TRP B CA 1
ATOM 4549 C C . TRP B 1 50 ? 13.702 36.142 31.501 1.00 19.86 76 TRP B C 1
ATOM 4550 O O . TRP B 1 50 ? 12.751 36.387 30.759 1.00 19.87 76 TRP B O 1
ATOM 4561 N N . GLY B 1 51 ? 14.604 37.048 31.838 1.00 20.63 77 GLY B N 1
ATOM 4562 C CA . GLY B 1 51 ? 14.544 38.394 31.283 1.00 21.84 77 GLY B CA 1
ATOM 4563 C C . GLY B 1 51 ? 15.813 39.182 31.577 1.00 22.52 77 GLY B C 1
ATOM 4564 O O . GLY B 1 51 ? 16.471 38.943 32.589 1.00 22.87 77 GLY B O 1
ATOM 4565 N N . GLN B 1 52 ? 16.152 40.129 30.685 1.00 23.11 78 GLN B N 1
ATOM 4566 C CA . GLN B 1 52 ? 17.316 41.007 30.931 1.00 23.70 78 GLN B CA 1
ATOM 4567 C C . GLN B 1 52 ? 16.895 42.500 31.347 1.00 23.86 78 GLN B C 1
ATOM 4568 O O . GLN B 1 52 ? 15.703 42.880 31.040 1.00 24.36 78 GLN B O 1
ATOM 4574 N N . PRO B 1 53 ? 17.323 42.916 32.597 1.00 23.48 79 PRO B N 1
ATOM 4575 C CA . PRO B 1 53 ? 18.568 43.016 33.382 1.00 22.95 79 PRO B CA 1
ATOM 4576 C C . PRO B 1 53 ? 18.798 41.660 34.044 1.00 22.23 79 PRO B C 1
ATOM 4577 O O . PRO B 1 53 ? 17.994 41.320 34.918 1.00 22.02 79 PRO B O 1
ATOM 4581 N N . LEU B 1 54 ? 19.814 40.879 33.721 1.00 21.09 80 LEU B N 1
ATOM 4582 C CA . LEU B 1 54 ? 19.948 39.588 34.424 1.00 20.06 80 LEU B CA 1
ATOM 4583 C C . LEU B 1 54 ? 21.088 39.671 35.417 1.00 19.24 80 LEU B C 1
ATOM 4584 O O . LEU B 1 54 ? 22.155 40.195 35.092 1.00 19.13 80 LEU B O 1
ATOM 4589 N N . TYR B 1 55 ? 20.860 39.152 36.632 1.00 18.09 81 TYR B N 1
ATOM 4590 C CA . TYR B 1 55 ? 21.783 39.319 37.761 1.00 17.13 81 TYR B CA 1
ATOM 4591 C C . TYR B 1 55 ? 22.259 37.995 38.348 1.00 16.37 81 TYR B C 1
ATOM 4592 O O . TYR B 1 55 ? 21.624 36.948 38.148 1.00 16.03 81 TYR B O 1
ATOM 4601 N N . TRP B 1 56 ? 23.374 38.050 39.080 1.00 15.22 82 TRP B N 1
ATOM 4602 C CA . TRP B 1 56 ? 23.741 36.973 40.003 1.00 14.54 82 TRP B CA 1
ATOM 4603 C C . TRP B 1 56 ? 23.052 37.251 41.325 1.00 14.29 82 TRP B C 1
ATOM 4604 O O . TRP B 1 56 ? 23.386 38.228 42.009 1.00 14.09 82 TRP B O 1
ATOM 4615 N N . GLY B 1 57 ? 22.070 36.413 41.657 1.00 13.34 83 GLY B N 1
ATOM 4616 C CA . GLY B 1 57 ? 21.457 36.414 42.978 1.00 12.92 83 GLY B CA 1
ATOM 4617 C C . GLY B 1 57 ? 22.409 35.719 43.925 1.00 12.51 83 GLY B C 1
ATOM 4618 O O . GLY B 1 57 ? 23.415 35.144 43.486 1.00 12.07 83 GLY B O 1
ATOM 4619 N N . HIS B 1 58 ? 22.103 35.754 45.221 1.00 12.22 84 HIS B N 1
ATOM 4620 C CA . HIS B 1 58 ? 23.033 35.231 46.220 1.00 12.01 84 HIS B CA 1
ATOM 4621 C C . HIS B 1 58 ? 22.335 34.747 47.484 1.00 12.13 84 HIS B C 1
ATOM 4622 O O . HIS B 1 58 ? 21.508 35.459 48.067 1.00 12.00 84 HIS B O 1
ATOM 4629 N N . ALA B 1 59 ? 22.691 33.531 47.893 1.00 11.46 85 ALA B N 1
ATOM 4630 C CA . ALA B 1 59 ? 22.241 32.945 49.144 1.00 11.89 85 ALA B CA 1
ATOM 4631 C C . ALA B 1 59 ? 23.398 32.234 49.840 1.00 11.83 85 ALA B C 1
ATOM 4632 O O . ALA B 1 59 ? 24.326 31.765 49.178 1.00 11.44 85 ALA B O 1
ATOM 4634 N N . THR B 1 60 ? 23.348 32.156 51.172 1.00 12.21 86 THR B N 1
ATOM 4635 C CA . THR B 1 60 ? 24.361 31.418 51.937 1.00 12.38 86 THR B CA 1
ATOM 4636 C C . THR B 1 60 ? 23.727 30.391 52.869 1.00 12.87 86 THR B C 1
ATOM 4637 O O . THR B 1 60 ? 22.571 30.544 53.278 1.00 12.98 86 THR B O 1
ATOM 4641 N N . SER B 1 61 ? 24.500 29.361 53.209 1.00 12.98 87 SER B N 1
ATOM 4642 C CA . SER B 1 61 ? 24.052 28.294 54.107 1.00 13.56 87 SER B CA 1
ATOM 4643 C C . SER B 1 61 ? 25.202 27.730 54.945 1.00 13.59 87 SER B C 1
ATOM 4644 O O . SER B 1 61 ? 26.331 27.612 54.468 1.00 13.51 87 SER B O 1
ATOM 4647 N N . ASN B 1 62 ? 24.921 27.360 56.190 1.00 14.16 88 ASN B N 1
ATOM 4648 C CA . ASN B 1 62 ? 25.955 26.701 56.991 1.00 14.78 88 ASN B CA 1
ATOM 4649 C C . ASN B 1 62 ? 25.913 25.165 56.896 1.00 14.73 88 ASN B C 1
ATOM 4650 O O . ASN B 1 62 ? 26.788 24.487 57.436 1.00 14.77 88 ASN B O 1
ATOM 4655 N N . ASP B 1 63 ? 24.910 24.631 56.195 1.00 14.40 89 ASP B N 1
ATOM 4656 C CA . ASP B 1 63 ? 24.640 23.187 56.208 1.00 14.52 89 ASP B CA 1
ATOM 4657 C C . ASP B 1 63 ? 24.121 22.604 54.889 1.00 14.33 89 ASP B C 1
ATOM 4658 O O . ASP B 1 63 ? 23.847 21.406 54.814 1.00 14.52 89 ASP B O 1
ATOM 4663 N N . LEU B 1 64 ? 23.958 23.466 53.882 1.00 13.97 90 LEU B N 1
ATOM 4664 C CA . LEU B 1 64 ? 23.477 23.103 52.541 1.00 14.01 90 LEU B CA 1
ATOM 4665 C C . LEU B 1 64 ? 21.975 22.787 52.446 1.00 14.20 90 LEU B C 1
ATOM 4666 O O . LEU B 1 64 ? 21.499 22.340 51.394 1.00 14.38 90 LEU B O 1
ATOM 4671 N N . VAL B 1 65 ? 21.232 23.021 53.529 1.00 14.16 91 VAL B N 1
ATOM 4672 C CA . VAL B 1 65 ? 19.764 22.889 53.491 1.00 14.51 91 VAL B CA 1
ATOM 4673 C C . VAL B 1 65 ? 18.988 24.143 53.950 1.00 14.53 91 VAL B C 1
ATOM 4674 O O . VAL B 1 65 ? 17.888 24.416 53.444 1.00 14.61 91 VAL B O 1
ATOM 4678 N N . HIS B 1 66 ? 19.553 24.890 54.901 1.00 14.51 92 HIS B N 1
ATOM 4679 C CA . HIS B 1 66 ? 18.957 26.148 55.367 1.00 14.63 92 HIS B CA 1
ATOM 4680 C C . HIS B 1 66 ? 19.623 27.333 54.694 1.00 14.35 92 HIS B C 1
ATOM 4681 O O . HIS B 1 66 ? 20.799 27.587 54.928 1.00 14.24 92 HIS B O 1
ATOM 4688 N N . TRP B 1 67 ? 18.874 28.054 53.864 1.00 13.98 93 TRP B N 1
ATOM 4689 C CA . TRP B 1 67 ? 19.453 29.125 53.052 1.00 14.18 93 TRP B CA 1
ATOM 4690 C C . TRP B 1 67 ? 19.005 30.507 53.500 1.00 14.01 93 TRP B C 1
ATOM 4691 O O . TRP B 1 67 ? 17.840 30.708 53.832 1.00 14.27 93 TRP B O 1
ATOM 4702 N N . ASP B 1 68 ? 19.950 31.439 53.501 1.00 14.02 94 ASP B N 1
ATOM 4703 C CA . ASP B 1 68 ? 19.681 32.849 53.768 1.00 14.18 94 ASP B CA 1
ATOM 4704 C C . ASP B 1 68 ? 19.934 33.652 52.502 1.00 13.88 94 ASP B C 1
ATOM 4705 O O . ASP B 1 68 ? 21.083 33.785 52.074 1.00 13.48 94 ASP B O 1
ATOM 4710 N N . GLU B 1 69 ? 18.861 34.184 51.921 1.00 14.03 95 GLU B N 1
ATOM 4711 C CA . GLU B 1 69 ? 18.926 34.956 50.677 1.00 14.52 95 GLU B CA 1
ATOM 4712 C C . GLU B 1 69 ? 19.406 36.383 50.937 1.00 14.62 95 GLU B C 1
ATOM 4713 O O . GLU B 1 69 ? 18.899 37.064 51.830 1.00 14.65 95 GLU B O 1
ATOM 4719 N N . HIS B 1 70 ? 20.380 36.828 50.146 1.00 14.74 96 HIS B N 1
ATOM 4720 C CA . HIS B 1 70 ? 20.978 38.158 50.302 1.00 15.01 96 HIS B CA 1
ATOM 4721 C C . HIS B 1 70 ? 20.601 39.096 49.167 1.00 15.20 96 HIS B C 1
ATOM 4722 O O . HIS B 1 70 ? 19.846 38.716 48.258 1.00 14.88 96 HIS B O 1
ATOM 4729 N N . GLU B 1 71 ? 21.116 40.324 49.224 1.00 15.14 97 GLU B N 1
ATOM 4730 C CA . GLU B 1 71 ? 20.985 41.257 48.102 1.00 15.96 97 GLU B CA 1
ATOM 4731 C C . GLU B 1 71 ? 21.747 40.717 46.883 1.00 15.81 97 GLU B C 1
ATOM 4732 O O . GLU B 1 71 ? 22.690 39.930 47.027 1.00 15.48 97 GLU B O 1
ATOM 4738 N N . ILE B 1 72 ? 21.331 41.150 45.696 1.00 15.87 98 ILE B N 1
ATOM 4739 C CA . ILE B 1 72 ? 21.996 40.794 44.442 1.00 16.54 98 ILE B CA 1
ATOM 4740 C C . ILE B 1 72 ? 23.510 41.013 44.568 1.00 16.73 98 ILE B C 1
ATOM 4741 O O . ILE B 1 72 ? 23.943 41.981 45.175 1.00 16.42 98 ILE B O 1
ATOM 4746 N N . ALA B 1 73 ? 24.309 40.091 44.032 1.00 16.91 99 ALA B N 1
ATOM 4747 C CA . ALA B 1 73 ? 25.762 40.188 44.138 1.00 17.26 99 ALA B CA 1
ATOM 4748 C C . ALA B 1 73 ? 26.411 40.899 42.951 1.00 17.72 99 ALA B C 1
ATOM 4749 O O . ALA B 1 73 ? 27.352 41.675 43.127 1.00 17.92 99 ALA B O 1
ATOM 4751 N N . ILE B 1 74 ? 25.927 40.615 41.744 1.00 17.98 100 ILE B N 1
ATOM 4752 C CA . ILE B 1 74 ? 26.469 41.230 40.525 1.00 18.27 100 ILE B CA 1
ATOM 4753 C C . ILE B 1 74 ? 25.332 41.574 39.563 1.00 18.88 100 ILE B C 1
ATOM 4754 O O . ILE B 1 74 ? 24.365 40.822 39.432 1.00 18.36 100 ILE B O 1
ATOM 4759 N N . GLY B 1 75 ? 25.452 42.729 38.914 1.00 19.70 101 GLY B N 1
ATOM 4760 C CA . GLY B 1 75 ? 24.455 43.203 37.966 1.00 20.89 101 GLY B CA 1
ATOM 4761 C C . GLY B 1 75 ? 25.099 43.739 36.702 1.00 21.79 101 GLY B C 1
ATOM 4762 O O . GLY B 1 75 ? 26.288 44.057 36.704 1.00 21.50 101 GLY B O 1
ATOM 4763 N N . PRO B 1 76 ? 24.320 43.829 35.608 1.00 22.75 102 PRO B N 1
ATOM 4764 C CA . PRO B 1 76 ? 24.860 44.305 34.336 1.00 23.70 102 PRO B CA 1
ATOM 4765 C C . PRO B 1 76 ? 24.972 45.827 34.296 1.00 24.96 102 PRO B C 1
ATOM 4766 O O . PRO B 1 76 ? 24.388 46.512 35.135 1.00 25.04 102 PRO B O 1
ATOM 4770 N N . GLU B 1 77 ? 25.709 46.347 33.320 1.00 26.44 103 GLU B N 1
ATOM 4771 C CA . GLU B 1 77 ? 25.886 47.792 33.183 1.00 27.96 103 GLU B CA 1
ATOM 4772 C C . GLU B 1 77 ? 24.647 48.482 32.628 1.00 28.32 103 GLU B C 1
ATOM 4773 O O . GLU B 1 77 ? 24.365 49.634 32.966 1.00 28.45 103 GLU B O 1
ATOM 4779 N N . HIS B 1 78 ? 23.910 47.780 31.772 1.00 28.73 104 HIS B N 1
ATOM 4780 C CA . HIS B 1 78 ? 22.706 48.338 31.160 1.00 29.16 104 HIS B CA 1
ATOM 4781 C C . HIS B 1 78 ? 21.555 47.334 31.215 1.00 29.33 104 HIS B C 1
ATOM 4782 O O . HIS B 1 78 ? 21.782 46.130 31.382 1.00 29.55 104 HIS B O 1
ATOM 4789 N N . ASP B 1 79 ? 20.325 47.833 31.089 1.00 29.38 105 ASP B N 1
ATOM 4790 C CA . ASP B 1 79 ? 19.124 46.987 31.083 1.00 29.57 105 ASP B CA 1
ATOM 4791 C C . ASP B 1 79 ? 19.116 46.061 29.868 1.00 29.16 105 ASP B C 1
ATOM 4792 O O . ASP B 1 79 ? 18.382 45.074 29.823 1.00 29.25 105 ASP B O 1
ATOM 4797 N N . ASN B 1 80 ? 19.948 46.421 28.895 1.00 28.53 106 ASN B N 1
ATOM 4798 C CA . ASN B 1 80 ? 20.206 45.668 27.676 1.00 27.94 106 ASN B CA 1
ATOM 4799 C C . ASN B 1 80 ? 20.946 44.356 27.884 1.00 26.71 106 ASN B C 1
ATOM 4800 O O . ASN B 1 80 ? 21.040 43.544 26.965 1.00 26.78 106 ASN B O 1
ATOM 4805 N N . GLU B 1 81 ? 21.500 44.172 29.080 1.00 25.42 107 GLU B N 1
ATOM 4806 C CA . GLU B 1 81 ? 22.572 43.207 29.294 1.00 23.88 107 GLU B CA 1
ATOM 4807 C C . GLU B 1 81 ? 22.306 42.262 30.464 1.00 22.93 107 GLU B C 1
ATOM 4808 O O . GLU B 1 81 ? 21.307 42.396 31.174 1.00 22.56 107 GLU B O 1
ATOM 4814 N N . GLY B 1 82 ? 23.221 41.316 30.663 1.00 21.54 108 GLY B N 1
ATOM 4815 C CA . GLY B 1 82 ? 23.086 40.333 31.727 1.00 20.50 108 GLY B CA 1
ATOM 4816 C C . GLY B 1 82 ? 24.399 39.741 32.179 1.00 19.43 108 GLY B C 1
ATOM 4817 O O . GLY B 1 82 ? 25.333 39.565 31.386 1.00 19.65 108 GLY B O 1
ATOM 4818 N N . ILE B 1 83 ? 24.472 39.447 33.472 1.00 18.63 109 ILE B N 1
ATOM 4819 C CA . ILE B 1 83 ? 25.582 38.687 34.016 1.00 17.62 109 ILE B CA 1
ATOM 4820 C C . ILE B 1 83 ? 25.182 37.215 33.924 1.00 17.30 109 ILE B C 1
ATOM 4821 O O . ILE B 1 83 ? 24.441 36.692 34.768 1.00 16.98 109 ILE B O 1
ATOM 4826 N N . PHE B 1 84 ? 25.657 36.570 32.864 1.00 16.69 110 PHE B N 1
ATOM 4827 C CA . PHE B 1 84 ? 25.360 35.169 32.587 1.00 16.13 110 PHE B CA 1
ATOM 4828 C C . PHE B 1 84 ? 26.160 34.251 33.505 1.00 15.72 110 PHE B C 1
ATOM 4829 O O . PHE B 1 84 ? 26.818 34.726 34.431 1.00 15.45 110 PHE B O 1
ATOM 4837 N N . SER B 1 85 ? 26.096 32.944 33.258 1.00 14.90 111 SER B N 1
ATOM 4838 C CA . SER B 1 85 ? 26.598 31.959 34.214 1.00 14.56 111 SER B CA 1
ATOM 4839 C C . SER B 1 85 ? 28.105 32.009 34.416 1.00 14.33 111 SER B C 1
ATOM 4840 O O . SER B 1 85 ? 28.838 32.574 33.606 1.00 14.69 111 SER B O 1
ATOM 4843 N N . GLY B 1 86 ? 28.565 31.427 35.514 1.00 13.94 112 GLY B N 1
ATOM 4844 C CA . GLY B 1 86 ? 29.971 31.476 35.838 1.00 13.54 112 GLY B CA 1
ATOM 4845 C C . GLY B 1 86 ? 30.279 30.855 37.173 1.00 13.64 112 GLY B C 1
ATOM 4846 O O . GLY B 1 86 ? 29.424 30.222 37.788 1.00 13.54 112 GLY B O 1
ATOM 4847 N N . SER B 1 87 ? 31.516 31.043 37.615 1.00 13.58 113 SER B N 1
ATOM 4848 C CA . SER B 1 87 ? 32.024 30.375 38.796 1.00 13.55 113 SER B CA 1
ATOM 4849 C C . SER B 1 87 ? 32.822 31.343 39.662 1.00 13.66 113 SER B C 1
ATOM 4850 O O . SER B 1 87 ? 33.016 32.510 39.294 1.00 14.14 113 SER B O 1
ATOM 4853 N N . ILE B 1 88 ? 33.264 30.840 40.810 1.00 13.31 114 ILE B N 1
ATOM 4854 C CA . ILE B 1 88 ? 34.121 31.564 41.740 1.00 13.24 114 ILE B CA 1
ATOM 4855 C C . ILE B 1 88 ? 35.313 30.706 42.133 1.00 13.22 114 ILE B C 1
ATOM 4856 O O . ILE B 1 88 ? 35.207 29.481 42.278 1.00 12.84 114 ILE B O 1
ATOM 4861 N N . VAL B 1 89 ? 36.458 31.361 42.275 1.00 13.51 115 VAL B N 1
ATOM 4862 C CA . VAL B 1 89 ? 37.629 30.748 42.865 1.00 14.12 115 VAL B CA 1
ATOM 4863 C C . VAL B 1 89 ? 38.145 31.640 43.983 1.00 14.83 115 VAL B C 1
ATOM 4864 O O . VAL B 1 89 ? 37.827 32.835 44.033 1.00 14.55 115 VAL B O 1
ATOM 4868 N N . VAL B 1 90 ? 38.918 31.038 44.879 1.00 15.96 116 VAL B N 1
ATOM 4869 C CA . VAL B 1 90 ? 39.602 31.757 45.942 1.00 17.13 116 VAL B CA 1
ATOM 4870 C C . VAL B 1 90 ? 41.098 31.807 45.622 1.00 17.94 116 VAL B C 1
ATOM 4871 O O . VAL B 1 90 ? 41.795 30.780 45.601 1.00 18.22 116 VAL B O 1
ATOM 4875 N N . ASP B 1 91 ? 41.569 33.021 45.367 1.00 18.97 117 ASP B N 1
ATOM 4876 C CA . ASP B 1 91 ? 42.935 33.285 44.929 1.00 20.12 117 ASP B CA 1
ATOM 4877 C C . ASP B 1 91 ? 43.815 33.506 46.161 1.00 21.06 117 ASP B C 1
ATOM 4878 O O . ASP B 1 91 ? 44.154 34.641 46.501 1.00 21.37 117 ASP B O 1
ATOM 4883 N N . HIS B 1 92 ? 44.168 32.408 46.830 1.00 21.81 118 HIS B N 1
ATOM 4884 C CA . HIS B 1 92 ? 44.899 32.453 48.104 1.00 22.88 118 HIS B CA 1
ATOM 4885 C C . HIS B 1 92 ? 46.184 33.284 48.064 1.00 23.67 118 HIS B C 1
ATOM 4886 O O . HIS B 1 92 ? 46.449 34.069 48.985 1.00 23.83 118 HIS B O 1
ATOM 4893 N N . ASN B 1 93 ? 46.974 33.113 47.006 1.00 24.43 119 ASN B N 1
ATOM 4894 C CA . ASN B 1 93 ? 48.280 33.769 46.905 1.00 25.31 119 ASN B CA 1
ATOM 4895 C C . ASN B 1 93 ? 48.271 35.082 46.129 1.00 25.45 119 ASN B C 1
ATOM 4896 O O . ASN B 1 93 ? 49.332 35.574 45.725 1.00 25.59 119 ASN B O 1
ATOM 4901 N N . ASN B 1 94 ? 47.080 35.644 45.922 1.00 25.29 120 ASN B N 1
ATOM 4902 C CA . ASN B 1 94 ? 46.914 36.919 45.214 1.00 25.44 120 ASN B CA 1
ATOM 4903 C C . ASN B 1 94 ? 47.600 36.932 43.840 1.00 25.57 120 ASN B C 1
ATOM 4904 O O . ASN B 1 94 ? 48.223 37.927 43.448 1.00 25.26 120 ASN B O 1
ATOM 4909 N N . THR B 1 95 ? 47.490 35.817 43.115 1.00 25.52 121 THR B N 1
ATOM 4910 C CA . THR B 1 95 ? 48.002 35.734 41.742 1.00 25.51 121 THR B CA 1
ATOM 4911 C C . THR B 1 95 ? 47.359 36.825 40.880 1.00 25.67 121 THR B C 1
ATOM 4912 O O . THR B 1 95 ? 47.965 37.314 39.928 1.00 25.98 121 THR B O 1
ATOM 4916 N N . SER B 1 96 ? 46.140 37.215 41.247 1.00 25.76 122 SER B N 1
ATOM 4917 C CA . SER B 1 96 ? 45.376 38.234 40.527 1.00 26.14 122 SER B CA 1
ATOM 4918 C C . SER B 1 96 ? 45.802 39.667 40.842 1.00 26.42 122 SER B C 1
ATOM 4919 O O . SER B 1 96 ? 45.567 40.571 40.041 1.00 26.20 122 SER B O 1
ATOM 4922 N N . GLY B 1 97 ? 46.395 39.871 42.019 1.00 26.89 123 GLY B N 1
ATOM 4923 C CA . GLY B 1 97 ? 46.834 41.203 42.451 1.00 27.19 123 GLY B CA 1
ATOM 4924 C C . GLY B 1 97 ? 45.726 42.119 42.950 1.00 27.48 123 GLY B C 1
ATOM 4925 O O . GLY B 1 97 ? 45.939 43.324 43.106 1.00 27.54 123 GLY B O 1
ATOM 4926 N N . PHE B 1 98 ? 44.546 41.553 43.205 1.00 27.55 124 PHE B N 1
ATOM 4927 C CA . PHE B 1 98 ? 43.402 42.323 43.691 1.00 27.81 124 PHE B CA 1
ATOM 4928 C C . PHE B 1 98 ? 43.385 42.492 45.212 1.00 27.87 124 PHE B C 1
ATOM 4929 O O . PHE B 1 98 ? 42.695 43.373 45.718 1.00 28.00 124 PHE B O 1
ATOM 4937 N N . PHE B 1 99 ? 44.136 41.656 45.930 1.00 28.05 125 PHE B N 1
ATOM 4938 C CA . PHE B 1 99 ? 43.946 41.494 47.379 1.00 28.50 125 PHE B CA 1
ATOM 4939 C C . PHE B 1 99 ? 45.124 41.929 48.262 1.00 29.05 125 PHE B C 1
ATOM 4940 O O . PHE B 1 99 ? 46.277 41.592 47.989 1.00 29.01 125 PHE B O 1
ATOM 4948 N N . ASN B 1 100 ? 44.800 42.667 49.326 1.00 29.77 126 ASN B N 1
ATOM 4949 C CA . ASN B 1 100 ? 45.764 43.109 50.340 1.00 30.37 126 ASN B CA 1
ATOM 4950 C C . ASN B 1 100 ? 46.097 42.027 51.354 1.00 30.43 126 ASN B C 1
ATOM 4951 O O . ASN B 1 100 ? 45.472 40.966 51.390 1.00 30.60 126 ASN B O 1
ATOM 4956 N N . SER B 1 101 ? 47.064 42.332 52.215 1.00 30.42 127 SER B N 1
ATOM 4957 C CA . SER B 1 101 ? 47.265 41.582 53.448 1.00 30.58 127 SER B CA 1
ATOM 4958 C C . SER B 1 101 ? 46.036 41.738 54.350 1.00 30.03 127 SER B C 1
ATOM 4959 O O . SER B 1 101 ? 45.843 40.977 55.295 1.00 30.34 127 SER B O 1
ATOM 4962 N N . SER B 1 102 ? 45.209 42.730 54.034 1.00 29.47 128 SER B N 1
ATOM 4963 C CA . SER B 1 102 ? 43.965 42.992 54.748 1.00 28.99 128 SER B CA 1
ATOM 4964 C C . SER B 1 102 ? 42.862 41.961 54.455 1.00 28.48 128 SER B C 1
ATOM 4965 O O . SER B 1 102 ? 41.874 41.874 55.192 1.00 28.50 128 SER B O 1
ATOM 4968 N N . ILE B 1 103 ? 43.026 41.190 53.380 1.00 27.73 129 ILE B N 1
ATOM 4969 C CA . ILE B 1 103 ? 42.033 40.186 52.991 1.00 26.95 129 ILE B CA 1
ATOM 4970 C C . ILE B 1 103 ? 42.548 38.779 53.300 1.00 26.68 129 ILE B C 1
ATOM 4971 O O . ILE B 1 103 ? 43.592 38.368 52.786 1.00 26.57 129 ILE B O 1
ATOM 4976 N N . ASP B 1 104 ? 41.808 38.061 54.148 1.00 26.14 130 ASP B N 1
ATOM 4977 C CA . ASP B 1 104 ? 42.112 36.678 54.529 1.00 25.98 130 ASP B CA 1
ATOM 4978 C C . ASP B 1 104 ? 42.283 35.807 53.281 1.00 25.52 130 ASP B C 1
ATOM 4979 O O . ASP B 1 104 ? 41.464 35.889 52.364 1.00 25.52 130 ASP B O 1
ATOM 4984 N N . PRO B 1 105 ? 43.359 34.994 53.237 1.00 25.26 131 PRO B N 1
ATOM 4985 C CA . PRO B 1 105 ? 43.666 34.081 52.129 1.00 25.03 131 PRO B CA 1
ATOM 4986 C C . PRO B 1 105 ? 42.470 33.289 51.584 1.00 24.84 131 PRO B C 1
ATOM 4987 O O . PRO B 1 105 ? 42.270 33.279 50.367 1.00 24.84 131 PRO B O 1
ATOM 4991 N N . ASN B 1 106 ? 41.680 32.641 52.442 1.00 24.27 132 ASN B N 1
ATOM 4992 C CA . ASN B 1 106 ? 40.492 31.955 51.909 1.00 23.70 132 ASN B CA 1
ATOM 4993 C C . ASN B 1 106 ? 39.218 32.793 51.729 1.00 22.77 132 ASN B C 1
ATOM 4994 O O . ASN B 1 106 ? 38.135 32.241 51.514 1.00 22.72 132 ASN B O 1
ATOM 4999 N N . GLN B 1 107 ? 39.366 34.116 51.759 1.00 21.61 133 GLN B N 1
ATOM 5000 C CA . GLN B 1 107 ? 38.279 35.025 51.396 1.00 20.62 133 GLN B CA 1
ATOM 5001 C C . GLN B 1 107 ? 38.650 35.903 50.198 1.00 19.92 133 GLN B C 1
ATOM 5002 O O . GLN B 1 107 ? 37.990 36.901 49.912 1.00 19.78 133 GLN B O 1
ATOM 5008 N N . ARG B 1 108 ? 39.693 35.501 49.481 1.00 19.38 134 ARG B N 1
ATOM 5009 C CA . ARG B 1 108 ? 40.138 36.221 48.289 1.00 19.31 134 ARG B CA 1
ATOM 5010 C C . ARG B 1 108 ? 39.331 35.807 47.053 1.00 18.80 134 ARG B C 1
ATOM 5011 O O . ARG B 1 108 ? 39.824 35.119 46.152 1.00 18.71 134 ARG B O 1
ATOM 5019 N N . ILE B 1 109 ? 38.089 36.276 47.027 1.00 18.38 135 ILE B N 1
ATOM 5020 C CA . ILE B 1 109 ? 37.040 35.782 46.134 1.00 17.83 135 ILE B CA 1
ATOM 5021 C C . ILE B 1 109 ? 37.033 36.477 44.773 1.00 17.47 135 ILE B C 1
ATOM 5022 O O . ILE B 1 109 ? 36.915 37.697 44.691 1.00 17.73 135 ILE B O 1
ATOM 5027 N N . VAL B 1 110 ? 37.161 35.684 43.710 1.00 16.82 136 VAL B N 1
ATOM 5028 C CA . VAL B 1 110 ? 37.114 36.189 42.343 1.00 16.19 136 VAL B CA 1
ATOM 5029 C C . VAL B 1 110 ? 35.998 35.481 41.568 1.00 16.02 136 VAL B C 1
ATOM 5030 O O . VAL B 1 110 ? 36.000 34.255 41.470 1.00 15.74 136 VAL B O 1
ATOM 5034 N N . ALA B 1 111 ? 35.039 36.247 41.044 1.00 15.94 137 ALA B N 1
ATOM 5035 C CA . ALA B 1 111 ? 34.013 35.684 40.163 1.00 15.95 137 ALA B CA 1
ATOM 5036 C C . ALA B 1 111 ? 34.466 35.751 38.708 1.00 16.22 137 ALA B C 1
ATOM 5037 O O . ALA B 1 111 ? 35.035 36.755 38.274 1.00 16.42 137 ALA B O 1
ATOM 5039 N N . ILE B 1 112 ? 34.238 34.668 37.972 1.00 16.44 138 ILE B N 1
ATOM 5040 C CA . ILE B 1 112 ? 34.505 34.630 36.536 1.00 16.36 138 ILE B CA 1
ATOM 5041 C C . ILE B 1 112 ? 33.182 34.265 35.867 1.00 16.74 138 ILE B C 1
ATOM 5042 O O . ILE B 1 112 ? 32.604 33.207 36.143 1.00 16.53 138 ILE B O 1
ATOM 5047 N N . TYR B 1 113 ? 32.701 35.157 35.006 1.00 16.67 139 TYR B N 1
ATOM 5048 C CA . TYR B 1 113 ? 31.358 35.062 34.449 1.00 17.36 139 TYR B CA 1
ATOM 5049 C C . TYR B 1 113 ? 31.304 35.497 32.987 1.00 17.37 139 TYR B C 1
ATOM 5050 O O . TYR B 1 113 ? 32.206 36.179 32.492 1.00 17.39 139 TYR B O 1
ATOM 5059 N N . THR B 1 114 ? 30.229 35.104 32.311 1.00 17.54 140 THR B N 1
ATOM 5060 C CA . THR B 1 114 ? 29.939 35.584 30.970 1.00 17.54 140 THR B CA 1
ATOM 5061 C C . THR B 1 114 ? 29.153 36.892 31.037 1.00 18.19 140 THR B C 1
ATOM 5062 O O . THR B 1 114 ? 28.108 36.979 31.693 1.00 17.52 140 THR B O 1
ATOM 5066 N N . ASN B 1 115 ? 29.679 37.919 30.378 1.00 18.99 141 ASN B N 1
ATOM 5067 C CA . ASN B 1 115 ? 28.947 39.166 30.230 1.00 20.32 141 ASN B CA 1
ATOM 5068 C C . ASN B 1 115 ? 28.194 39.129 28.908 1.00 20.93 141 ASN B C 1
ATOM 5069 O O . ASN B 1 115 ? 28.808 39.031 27.842 1.00 21.28 141 ASN B O 1
ATOM 5074 N N . ASN B 1 116 ? 26.868 39.169 28.981 1.00 21.82 142 ASN B N 1
ATOM 5075 C CA . ASN B 1 116 ? 26.044 39.152 27.780 1.00 22.76 142 ASN B CA 1
ATOM 5076 C C . ASN B 1 116 ? 25.619 40.551 27.371 1.00 23.65 142 ASN B C 1
ATOM 5077 O O . ASN B 1 116 ? 25.006 41.287 28.143 1.00 23.87 142 ASN B O 1
ATOM 5082 N N . ILE B 1 117 ? 25.956 40.886 26.134 1.00 24.87 143 ILE B N 1
ATOM 5083 C CA . ILE B 1 117 ? 25.685 42.177 25.525 1.00 26.19 143 ILE B CA 1
ATOM 5084 C C . ILE B 1 117 ? 25.055 41.851 24.166 1.00 26.75 143 ILE B C 1
ATOM 5085 O O . ILE B 1 117 ? 25.297 40.765 23.628 1.00 26.81 143 ILE B O 1
ATOM 5090 N N . PRO B 1 118 ? 24.214 42.754 23.620 1.00 27.32 144 PRO B N 1
ATOM 5091 C CA . PRO B 1 118 ? 23.728 42.498 22.261 1.00 27.63 144 PRO B CA 1
ATOM 5092 C C . PRO B 1 118 ? 24.880 42.170 21.303 1.00 27.73 144 PRO B C 1
ATOM 5093 O O . PRO B 1 118 ? 25.851 42.928 21.219 1.00 28.09 144 PRO B O 1
ATOM 5097 N N . ASP B 1 119 ? 24.772 41.021 20.634 1.00 27.88 145 ASP B N 1
ATOM 5098 C CA . ASP B 1 119 ? 25.765 40.524 19.659 1.00 27.82 145 ASP B CA 1
ATOM 5099 C C . ASP B 1 119 ? 27.114 40.084 20.226 1.00 27.17 145 ASP B C 1
ATOM 5100 O O . ASP B 1 119 ? 28.052 39.836 19.461 1.00 27.09 145 ASP B O 1
ATOM 5105 N N . ASN B 1 120 ? 27.225 39.971 21.549 1.00 26.37 146 ASN B N 1
ATOM 5106 C CA . ASN B 1 120 ? 28.516 39.666 22.156 1.00 25.49 146 ASN B CA 1
ATOM 5107 C C . ASN B 1 120 ? 28.435 38.899 23.473 1.00 24.54 146 ASN B C 1
ATOM 5108 O O . ASN B 1 120 ? 27.659 39.253 24.358 1.00 24.35 146 ASN B O 1
ATOM 5113 N N . GLN B 1 121 ? 29.244 37.846 23.584 1.00 23.42 147 GLN B N 1
ATOM 5114 C CA . GLN B 1 121 ? 29.437 37.135 24.853 1.00 22.58 147 GLN B CA 1
ATOM 5115 C C . GLN B 1 121 ? 30.917 37.042 25.185 1.00 22.10 147 GLN B C 1
ATOM 5116 O O . GLN B 1 121 ? 31.696 36.475 24.424 1.00 22.04 147 GLN B O 1
ATOM 5122 N N . THR B 1 122 ? 31.301 37.612 26.324 1.00 21.70 148 THR B N 1
ATOM 5123 C CA . THR B 1 122 ? 32.703 37.629 26.748 1.00 21.27 148 THR B CA 1
ATOM 5124 C C . THR B 1 122 ? 32.850 37.063 28.146 1.00 20.94 148 THR B C 1
ATOM 5125 O O . THR B 1 122 ? 31.877 36.979 28.888 1.00 20.64 148 THR B O 1
ATOM 5129 N N . GLN B 1 123 ? 34.076 36.686 28.496 1.00 20.87 149 GLN B N 1
ATOM 5130 C CA . GLN B 1 123 ? 34.394 36.264 29.852 1.00 20.82 149 GLN B CA 1
ATOM 5131 C C . GLN B 1 123 ? 35.016 37.435 30.607 1.00 20.93 149 GLN B C 1
ATOM 5132 O O . GLN B 1 123 ? 36.034 38.000 30.180 1.00 20.55 149 GLN B O 1
ATOM 5138 N N . ASP B 1 124 ? 34.363 37.810 31.708 1.00 20.67 150 ASP B N 1
ATOM 5139 C CA . ASP B 1 124 ? 34.791 38.915 32.560 1.00 20.44 150 ASP B CA 1
ATOM 5140 C C . ASP B 1 124 ? 35.046 38.404 33.964 1.00 19.97 150 ASP B C 1
ATOM 5141 O O . ASP B 1 124 ? 34.548 37.338 34.345 1.00 19.35 150 ASP B O 1
ATOM 5146 N N . ILE B 1 125 ? 35.811 39.174 34.735 1.00 19.48 151 ILE B N 1
ATOM 5147 C CA . ILE B 1 125 ? 36.043 38.854 36.140 1.00 19.04 151 ILE B CA 1
ATOM 5148 C C . ILE B 1 125 ? 35.698 40.018 37.068 1.00 18.97 151 ILE B C 1
ATOM 5149 O O . ILE B 1 125 ? 35.620 41.166 36.633 1.00 19.15 151 ILE B O 1
ATOM 5154 N N . ALA B 1 126 ? 35.470 39.698 38.340 1.00 18.89 152 ALA B N 1
ATOM 5155 C CA . ALA B 1 126 ? 35.161 40.677 39.379 1.00 19.03 152 ALA B CA 1
ATOM 5156 C C . ALA B 1 126 ? 35.619 40.107 40.717 1.00 19.05 152 ALA B C 1
ATOM 5157 O O . ALA B 1 126 ? 35.612 38.893 40.906 1.00 19.25 152 ALA B O 1
ATOM 5159 N N . PHE B 1 127 ? 36.038 40.978 41.636 1.00 19.34 153 PHE B N 1
ATOM 5160 C CA . PHE B 1 127 ? 36.557 40.541 42.930 1.00 19.08 153 PHE B CA 1
ATOM 5161 C C . PHE B 1 127 ? 35.711 41.064 44.088 1.00 19.14 153 PHE B C 1
ATOM 5162 O O . PHE B 1 127 ? 35.085 42.122 43.986 1.00 19.23 153 PHE B O 1
ATOM 5170 N N . SER B 1 128 ? 35.691 40.307 45.181 1.00 19.36 154 SER B N 1
ATOM 5171 C CA . SER B 1 128 ? 34.959 40.688 46.383 1.00 19.34 154 SER B CA 1
ATOM 5172 C C . SER B 1 128 ? 35.899 40.872 47.564 1.00 19.61 154 SER B C 1
ATOM 5173 O O . SER B 1 128 ? 36.758 40.020 47.834 1.00 19.45 154 SER B O 1
ATOM 5176 N N . LEU B 1 129 ? 35.716 41.980 48.275 1.00 20.02 155 LEU B N 1
ATOM 5177 C CA . LEU B 1 129 ? 36.521 42.282 49.463 1.00 20.36 155 LEU B CA 1
ATOM 5178 C C . LEU B 1 129 ? 35.714 42.151 50.754 1.00 20.65 155 LEU B C 1
ATOM 5179 O O . LEU B 1 129 ? 36.205 42.487 51.837 1.00 20.72 155 LEU B O 1
ATOM 5184 N N . ASP B 1 130 ? 34.485 41.655 50.647 1.00 20.53 156 ASP B N 1
ATOM 5185 C CA . ASP B 1 130 ? 33.627 41.525 51.828 1.00 20.75 156 ASP B CA 1
ATOM 5186 C C . ASP B 1 130 ? 33.050 40.123 52.021 1.00 20.57 156 ASP B C 1
ATOM 5187 O O . ASP B 1 130 ? 31.976 39.954 52.611 1.00 20.80 156 ASP B O 1
ATOM 5192 N N . GLY B 1 131 ? 33.768 39.117 51.530 1.00 20.21 157 GLY B N 1
ATOM 5193 C CA . GLY B 1 131 ? 33.363 37.727 51.729 1.00 19.86 157 GLY B CA 1
ATOM 5194 C C . GLY B 1 131 ? 32.371 37.202 50.707 1.00 19.41 157 GLY B C 1
ATOM 5195 O O . GLY B 1 131 ? 31.721 36.181 50.940 1.00 19.33 157 GLY B O 1
ATOM 5196 N N . GLY B 1 132 ? 32.255 37.902 49.580 1.00 19.13 158 GLY B N 1
ATOM 5197 C CA . GLY B 1 132 ? 31.396 37.477 48.473 1.00 19.01 158 GLY B CA 1
ATOM 5198 C C . GLY B 1 132 ? 30.025 38.129 48.365 1.00 18.83 158 GLY B C 1
ATOM 5199 O O . GLY B 1 132 ? 29.165 37.641 47.636 1.00 18.89 158 GLY B O 1
ATOM 5200 N N . TYR B 1 133 ? 29.816 39.240 49.063 1.00 19.09 159 TYR B N 1
ATOM 5201 C CA . TYR B 1 133 ? 28.512 39.911 49.052 1.00 19.03 159 TYR B CA 1
ATOM 5202 C C . TYR B 1 133 ? 28.408 41.063 48.056 1.00 19.12 159 TYR B C 1
ATOM 5203 O O . TYR B 1 133 ? 27.330 41.319 47.517 1.00 19.31 159 TYR B O 1
ATOM 5212 N N . THR B 1 134 ? 29.514 41.768 47.837 1.00 19.21 160 THR B N 1
ATOM 5213 C CA . THR B 1 134 ? 29.570 42.835 46.834 1.00 19.47 160 THR B CA 1
ATOM 5214 C C . THR B 1 134 ? 30.802 42.643 45.970 1.00 19.56 160 THR B C 1
ATOM 5215 O O . THR B 1 134 ? 31.827 42.158 46.448 1.00 19.54 160 THR B O 1
ATOM 5219 N N . PHE B 1 135 ? 30.703 43.031 44.702 1.00 20.07 161 PHE B N 1
ATOM 5220 C CA . PHE B 1 135 ? 31.784 42.806 43.748 1.00 20.63 161 PHE B CA 1
ATOM 5221 C C . PHE B 1 135 ? 32.199 44.065 43.000 1.00 21.14 161 PHE B C 1
ATOM 5222 O O . PHE B 1 135 ? 31.363 44.918 42.679 1.00 21.49 161 PHE B O 1
ATOM 5230 N N . THR B 1 136 ? 33.497 44.167 42.738 1.00 21.94 162 THR B N 1
ATOM 5231 C CA . THR B 1 136 ? 34.054 45.205 41.881 1.00 22.61 162 THR B CA 1
ATOM 5232 C C . THR B 1 136 ? 34.513 44.553 40.589 1.00 22.87 162 THR B C 1
ATOM 5233 O O . THR B 1 136 ? 35.337 43.635 40.610 1.00 22.69 162 THR B O 1
ATOM 5237 N N . LYS B 1 137 ? 33.988 45.034 39.468 1.00 23.40 163 LYS B N 1
ATOM 5238 C CA . LYS B 1 137 ? 34.374 44.511 38.160 1.00 24.08 163 LYS B CA 1
ATOM 5239 C C . LYS B 1 137 ? 35.781 44.973 37.782 1.00 24.70 163 LYS B C 1
ATOM 5240 O O . LYS B 1 137 ? 36.187 46.093 38.105 1.00 24.80 163 LYS B O 1
ATOM 5246 N N . TYR B 1 138 ? 36.522 44.089 37.122 1.00 25.25 164 TYR B N 1
ATOM 5247 C CA . TYR B 1 138 ? 37.879 44.376 36.671 1.00 26.11 164 TYR B CA 1
ATOM 5248 C C . TYR B 1 138 ? 37.864 45.495 35.623 1.00 26.62 164 TYR B C 1
ATOM 5249 O O . TYR B 1 138 ? 37.031 45.496 34.712 1.00 26.57 164 TYR B O 1
ATOM 5258 N N . GLU B 1 139 ? 38.772 46.456 35.795 1.00 27.27 165 GLU B N 1
ATOM 5259 C CA . GLU B 1 139 ? 38.892 47.631 34.922 1.00 27.91 165 GLU B CA 1
ATOM 5260 C C . GLU B 1 139 ? 39.135 47.287 33.460 1.00 27.80 165 GLU B C 1
ATOM 5261 O O . GLU B 1 139 ? 38.672 48.000 32.572 1.00 27.85 165 GLU B O 1
ATOM 5267 N N . ASN B 1 140 ? 39.869 46.202 33.224 1.00 27.78 166 ASN B N 1
ATOM 5268 C CA . ASN B 1 140 ? 40.241 45.792 31.872 1.00 27.79 166 ASN B CA 1
ATOM 5269 C C . ASN B 1 140 ? 39.464 44.574 31.358 1.00 27.61 166 ASN B C 1
ATOM 5270 O O . ASN B 1 140 ? 39.985 43.783 30.561 1.00 27.60 166 ASN B O 1
ATOM 5275 N N . ASN B 1 141 ? 38.223 44.426 31.831 1.00 27.46 167 ASN B N 1
ATOM 5276 C CA . ASN B 1 141 ? 37.261 43.488 31.245 1.00 27.02 167 ASN B CA 1
ATOM 5277 C C . ASN B 1 141 ? 36.972 43.915 29.802 1.00 26.92 167 ASN B C 1
ATOM 5278 O O . ASN B 1 141 ? 36.901 45.112 29.519 1.00 26.95 167 ASN B O 1
ATOM 5283 N N . PRO B 1 142 ? 36.791 42.947 28.883 1.00 26.74 168 PRO B N 1
ATOM 5284 C CA . PRO B 1 142 ? 36.749 41.496 29.090 1.00 26.54 168 PRO B CA 1
ATOM 5285 C C . PRO B 1 142 ? 38.130 40.868 29.170 1.00 26.43 168 PRO B C 1
ATOM 5286 O O . PRO B 1 142 ? 39.074 41.386 28.566 1.00 26.35 168 PRO B O 1
ATOM 5290 N N . VAL B 1 143 ? 38.248 39.762 29.905 1.00 26.12 169 VAL B N 1
ATOM 5291 C CA . VAL B 1 143 ? 39.509 39.015 29.951 1.00 25.87 169 VAL B CA 1
ATOM 5292 C C . VAL B 1 143 ? 39.644 38.034 28.777 1.00 25.92 169 VAL B C 1
ATOM 5293 O O . VAL B 1 143 ? 40.754 37.628 28.436 1.00 25.77 169 VAL B O 1
ATOM 5297 N N . ILE B 1 144 ? 38.514 37.650 28.178 1.00 26.17 170 ILE B N 1
ATOM 5298 C CA . ILE B 1 144 ? 38.508 36.866 26.933 1.00 26.32 170 ILE B CA 1
ATOM 5299 C C . ILE B 1 144 ? 37.381 37.314 26.001 1.00 26.59 170 ILE B C 1
ATOM 5300 O O . ILE B 1 144 ? 36.205 37.328 26.384 1.00 26.38 170 ILE B O 1
ATOM 5305 N N . ASP B 1 145 ? 37.760 37.666 24.775 1.00 26.83 171 ASP B N 1
ATOM 5306 C CA . ASP B 1 145 ? 36.814 38.061 23.738 1.00 27.04 171 ASP B CA 1
ATOM 5307 C C . ASP B 1 145 ? 37.269 37.464 22.413 1.00 27.12 171 ASP B C 1
ATOM 5308 O O . ASP B 1 145 ? 38.348 37.795 21.918 1.00 26.85 171 ASP B O 1
ATOM 5313 N N . VAL B 1 146 ? 36.451 36.569 21.860 1.00 27.23 172 VAL B N 1
ATOM 5314 C CA . VAL B 1 146 ? 36.752 35.927 20.575 1.00 27.19 172 VAL B CA 1
ATOM 5315 C C . VAL B 1 146 ? 35.757 36.337 19.482 1.00 27.29 172 VAL B C 1
ATOM 5316 O O . VAL B 1 146 ? 35.592 35.626 18.482 1.00 27.36 172 VAL B O 1
ATOM 5320 N N . SER B 1 147 ? 35.114 37.490 19.682 1.00 27.25 173 SER B N 1
ATOM 5321 C CA . SER B 1 147 ? 34.156 38.067 18.733 1.00 27.19 173 SER B CA 1
ATOM 5322 C C . SER B 1 147 ? 32.992 37.122 18.439 1.00 27.09 173 SER B C 1
ATOM 5323 O O . SER B 1 147 ? 32.623 36.910 17.275 1.00 26.89 173 SER B O 1
ATOM 5326 N N . SER B 1 148 ? 32.418 36.565 19.504 1.00 26.62 174 SER B N 1
ATOM 5327 C CA . SER B 1 148 ? 31.346 35.582 19.386 1.00 26.16 174 SER B CA 1
ATOM 5328 C C . SER B 1 148 ? 30.133 35.947 20.232 1.00 25.74 174 SER B C 1
ATOM 5329 O O . SER B 1 148 ? 30.259 36.606 21.264 1.00 25.60 174 SER B O 1
ATOM 5332 N N . ASN B 1 149 ? 28.966 35.510 19.767 1.00 25.13 175 ASN B N 1
ATOM 5333 C CA . ASN B 1 149 ? 27.696 35.674 20.462 1.00 24.67 175 ASN B CA 1
ATOM 5334 C C . ASN B 1 149 ? 27.284 34.358 21.138 1.00 23.67 175 ASN B C 1
ATOM 5335 O O . ASN B 1 149 ? 26.216 34.258 21.754 1.00 23.58 175 ASN B O 1
ATOM 5340 N N . GLN B 1 150 ? 28.146 33.351 21.016 1.00 22.43 176 GLN B N 1
ATOM 5341 C CA . GLN B 1 150 ? 27.872 32.001 21.516 1.00 21.47 176 GLN B CA 1
ATOM 5342 C C . GLN B 1 150 ? 29.117 31.451 22.211 1.00 20.44 176 GLN B C 1
ATOM 5343 O O . GLN B 1 150 ? 29.802 30.565 21.693 1.00 20.10 176 GLN B O 1
ATOM 5349 N N . PHE B 1 151 ? 29.391 31.982 23.400 1.00 19.69 177 PHE B N 1
ATOM 5350 C CA . PHE B 1 151 ? 30.662 31.766 24.087 1.00 18.62 177 PHE B CA 1
ATOM 5351 C C . PHE B 1 151 ? 30.462 32.079 25.569 1.00 18.23 177 PHE B C 1
ATOM 5352 O O . PHE B 1 151 ? 30.551 33.238 25.980 1.00 18.02 177 PHE B O 1
ATOM 5360 N N . ARG B 1 152 ? 30.177 31.049 26.368 1.00 17.37 178 ARG B N 1
ATOM 5361 C CA . ARG B 1 152 ? 29.666 31.286 27.722 1.00 16.60 178 ARG B CA 1
ATOM 5362 C C . ARG B 1 152 ? 29.894 30.167 28.734 1.00 16.19 178 ARG B C 1
ATOM 5363 O O . ARG B 1 152 ? 30.211 29.027 28.366 1.00 16.10 178 ARG B O 1
ATOM 5371 N N . ASP B 1 153 ? 29.713 30.523 30.009 1.00 15.80 179 ASP B N 1
ATOM 5372 C CA . ASP B 1 153 ? 29.663 29.592 31.156 1.00 15.44 179 ASP B CA 1
ATOM 5373 C C . ASP B 1 153 ? 31.049 29.092 31.615 1.00 15.30 179 ASP B C 1
ATOM 5374 O O . ASP B 1 153 ? 31.344 27.898 31.553 1.00 15.39 179 ASP B O 1
ATOM 5379 N N . PRO B 1 154 ? 31.910 30.011 32.094 1.00 15.13 180 PRO B N 1
ATOM 5380 C CA . PRO B 1 154 ? 33.231 29.591 32.544 1.00 15.02 180 PRO B CA 1
ATOM 5381 C C . PRO B 1 154 ? 33.239 28.926 33.930 1.00 15.22 180 PRO B C 1
ATOM 5382 O O . PRO B 1 154 ? 32.711 29.477 34.900 1.00 15.40 180 PRO B O 1
ATOM 5386 N N . LYS B 1 155 ? 33.829 27.740 34.005 1.00 15.13 181 LYS B N 1
ATOM 5387 C CA . LYS B 1 155 ? 34.121 27.119 35.285 1.00 15.08 181 LYS B CA 1
ATOM 5388 C C . LYS B 1 155 ? 35.631 27.107 35.434 1.00 15.37 181 LYS B C 1
ATOM 5389 O O . LYS B 1 155 ? 36.342 26.484 34.641 1.00 15.53 181 LYS B O 1
ATOM 5395 N N . VAL B 1 156 ? 36.125 27.823 36.433 1.00 15.91 182 VAL B N 1
ATOM 5396 C CA . VAL B 1 156 ? 37.567 27.895 36.643 1.00 16.42 182 VAL B CA 1
ATOM 5397 C C . VAL B 1 156 ? 38.032 27.289 37.964 1.00 16.86 182 VAL B C 1
ATOM 5398 O O . VAL B 1 156 ? 37.311 27.310 38.967 1.00 16.66 182 VAL B O 1
ATOM 5402 N N . PHE B 1 157 ? 39.222 26.695 37.923 1.00 17.19 183 PHE B N 1
ATOM 5403 C CA . PHE B 1 157 ? 39.806 26.046 39.081 1.00 17.76 183 PHE B CA 1
ATOM 5404 C C . PHE B 1 157 ? 41.323 26.122 39.029 1.00 18.56 183 PHE B C 1
ATOM 5405 O O . PHE B 1 157 ? 41.911 26.221 37.944 1.00 18.01 183 PHE B O 1
ATOM 5413 N N . TRP B 1 158 ? 41.953 26.078 40.202 1.00 19.57 184 TRP B N 1
ATOM 5414 C CA . TRP B 1 158 ? 43.405 26.030 40.272 1.00 20.60 184 TRP B CA 1
ATOM 5415 C C . TRP B 1 158 ? 43.859 24.603 40.053 1.00 21.55 184 TRP B C 1
ATOM 5416 O O . TRP B 1 158 ? 43.463 23.688 40.782 1.00 21.19 184 TRP B O 1
ATOM 5427 N N . HIS B 1 159 ? 44.679 24.419 39.025 1.00 22.80 185 HIS B N 1
ATOM 5428 C CA . HIS B 1 159 ? 45.236 23.117 38.729 1.00 24.30 185 HIS B CA 1
ATOM 5429 C C . HIS B 1 159 ? 46.637 23.035 39.315 1.00 25.35 185 HIS B C 1
ATOM 5430 O O . HIS B 1 159 ? 47.571 23.679 38.828 1.00 25.17 185 HIS B O 1
ATOM 5437 N N . GLU B 1 160 ? 46.771 22.247 40.373 1.00 26.75 186 GLU B N 1
ATOM 5438 C CA . GLU B 1 160 ? 48.046 22.122 41.061 1.00 28.39 186 GLU B CA 1
ATOM 5439 C C . GLU B 1 160 ? 49.183 21.638 40.155 1.00 28.75 186 GLU B C 1
ATOM 5440 O O . GLU B 1 160 ? 50.242 22.274 40.080 1.00 29.26 186 GLU B O 1
ATOM 5446 N N . ASP B 1 161 ? 48.942 20.541 39.444 1.00 29.10 187 ASP B N 1
ATOM 5447 C CA . ASP B 1 161 ? 49.970 19.894 38.622 1.00 29.28 187 ASP B CA 1
ATOM 5448 C C . ASP B 1 161 ? 50.656 20.799 37.591 1.00 29.28 187 ASP B C 1
ATOM 5449 O O . ASP B 1 161 ? 51.871 20.727 37.416 1.00 29.44 187 ASP B O 1
ATOM 5454 N N . SER B 1 162 ? 49.893 21.652 36.919 1.00 29.21 188 SER B N 1
ATOM 5455 C CA . SER B 1 162 ? 50.472 22.531 35.905 1.00 29.11 188 SER B CA 1
ATOM 5456 C C . SER B 1 162 ? 50.645 23.970 36.405 1.00 28.87 188 SER B C 1
ATOM 5457 O O . SER B 1 162 ? 50.898 24.885 35.615 1.00 29.11 188 SER B O 1
ATOM 5460 N N . ASN B 1 163 ? 50.504 24.147 37.718 1.00 28.49 189 ASN B N 1
ATOM 5461 C CA . ASN B 1 163 ? 50.656 25.441 38.395 1.00 28.16 189 ASN B CA 1
ATOM 5462 C C . ASN B 1 163 ? 50.033 26.624 37.644 1.00 27.30 189 ASN B C 1
ATOM 5463 O O . ASN B 1 163 ? 50.732 27.568 37.248 1.00 27.55 189 ASN B O 1
ATOM 5468 N N . GLN B 1 164 ? 48.717 26.550 37.439 1.00 25.91 190 GLN B N 1
ATOM 5469 C CA . GLN B 1 164 ? 47.964 27.598 36.746 1.00 24.90 190 GLN B CA 1
ATOM 5470 C C . GLN B 1 164 ? 46.463 27.500 37.018 1.00 24.01 190 GLN B C 1
ATOM 5471 O O . GLN B 1 164 ? 45.979 26.494 37.544 1.00 23.61 190 GLN B O 1
ATOM 5477 N N . TRP B 1 165 ? 45.750 28.560 36.654 1.00 23.33 191 TRP B N 1
ATOM 5478 C CA . TRP B 1 165 ? 44.294 28.567 36.625 1.00 22.89 191 TRP B CA 1
ATOM 5479 C C . TRP B 1 165 ? 43.822 27.949 35.320 1.00 22.65 191 TRP B C 1
ATOM 5480 O O . TRP B 1 165 ? 44.389 28.221 34.258 1.00 23.00 191 TRP B O 1
ATOM 5491 N N . ILE B 1 166 ? 42.774 27.136 35.407 1.00 21.96 192 ILE B N 1
ATOM 5492 C CA . ILE B 1 166 ? 42.168 26.512 34.236 1.00 21.31 192 ILE B CA 1
ATOM 5493 C C . ILE B 1 166 ? 40.732 26.985 34.120 1.00 20.74 192 ILE B C 1
ATOM 5494 O O . ILE B 1 166 ? 40.016 27.040 35.115 1.00 20.83 192 ILE B O 1
ATOM 5499 N N . MET B 1 167 ? 40.317 27.329 32.908 1.00 20.14 193 MET B N 1
ATOM 5500 C CA . MET B 1 167 ? 38.916 27.627 32.640 1.00 19.53 193 MET B CA 1
ATOM 5501 C C . MET B 1 167 ? 38.370 26.669 31.595 1.00 19.22 193 MET B C 1
ATOM 5502 O O . MET B 1 167 ? 38.919 26.572 30.492 1.00 19.56 193 MET B O 1
ATOM 5507 N N . VAL B 1 168 ? 37.301 25.958 31.941 1.00 18.65 194 VAL B N 1
ATOM 5508 C CA . VAL B 1 168 ? 36.507 25.265 30.927 1.00 17.89 194 VAL B CA 1
ATOM 5509 C C . VAL B 1 168 ? 35.310 26.145 30.563 1.00 17.53 194 VAL B C 1
ATOM 5510 O O . VAL B 1 168 ? 34.561 26.597 31.427 1.00 17.06 194 VAL B O 1
ATOM 5514 N N . VAL B 1 169 ? 35.155 26.417 29.275 1.00 17.14 195 VAL B N 1
ATOM 5515 C CA . VAL B 1 169 ? 34.095 27.294 28.812 1.00 17.22 195 VAL B CA 1
ATOM 5516 C C . VAL B 1 169 ? 33.536 26.719 27.513 1.00 17.37 195 VAL B C 1
ATOM 5517 O O . VAL B 1 169 ? 34.263 26.073 26.756 1.00 17.45 195 VAL B O 1
ATOM 5521 N N . SER B 1 170 ? 32.245 26.927 27.267 1.00 17.44 196 SER B N 1
ATOM 5522 C CA . SER B 1 170 ? 31.628 26.384 26.064 1.00 17.40 196 SER B CA 1
ATOM 5523 C C . SER B 1 170 ? 31.634 27.374 24.902 1.00 17.22 196 SER B C 1
ATOM 5524 O O . SER B 1 170 ? 31.308 28.551 25.058 1.00 17.39 196 SER B O 1
ATOM 5527 N N . LYS B 1 171 ? 32.035 26.888 23.739 1.00 16.96 197 LYS B N 1
ATOM 5528 C CA . LYS B 1 171 ? 31.802 27.604 22.511 1.00 16.99 197 LYS B CA 1
ATOM 5529 C C . LYS B 1 171 ? 30.549 26.919 21.976 1.00 16.98 197 LYS B C 1
ATOM 5530 O O . LYS B 1 171 ? 30.619 25.950 21.212 1.00 17.04 197 LYS B O 1
ATOM 5536 N N . SER B 1 172 ? 29.409 27.441 22.418 1.00 16.94 198 SER B N 1
ATOM 5537 C CA . SER B 1 172 ? 28.141 26.709 22.467 1.00 17.08 198 SER B CA 1
ATOM 5538 C C . SER B 1 172 ? 27.713 26.028 21.173 1.00 17.27 198 SER B C 1
ATOM 5539 O O . SER B 1 172 ? 27.450 24.824 21.159 1.00 16.74 198 SER B O 1
ATOM 5542 N N . GLN B 1 173 ? 27.654 26.798 20.090 1.00 17.25 199 GLN B N 1
ATOM 5543 C CA . GLN B 1 173 ? 27.112 26.270 18.840 1.00 17.48 199 GLN B CA 1
ATOM 5544 C C . GLN B 1 173 ? 28.163 25.617 17.951 1.00 17.28 199 GLN B C 1
ATOM 5545 O O . GLN B 1 173 ? 27.842 25.104 16.877 1.00 17.63 199 GLN B O 1
ATOM 5551 N N . GLU B 1 174 ? 29.411 25.629 18.417 1.00 17.16 200 GLU B N 1
ATOM 5552 C CA . GLU B 1 174 ? 30.500 24.926 17.748 1.00 16.89 200 GLU B CA 1
ATOM 5553 C C . GLU B 1 174 ? 30.720 23.560 18.364 1.00 16.29 200 GLU B C 1
ATOM 5554 O O . GLU B 1 174 ? 31.555 22.788 17.892 1.00 16.03 200 GLU B O 1
ATOM 5560 N N . TYR B 1 175 ? 29.963 23.265 19.423 1.00 15.66 201 TYR B N 1
ATOM 5561 C CA . TYR B 1 175 ? 30.078 21.995 20.135 1.00 14.99 201 TYR B CA 1
ATOM 5562 C C . TYR B 1 175 ? 31.514 21.757 20.616 1.00 15.18 201 TYR B C 1
ATOM 5563 O O . TYR B 1 175 ? 32.086 20.680 20.425 1.00 14.41 201 TYR B O 1
ATOM 5572 N N . LYS B 1 176 ? 32.094 22.779 21.242 1.00 15.47 202 LYS B N 1
ATOM 5573 C CA . LYS B 1 176 ? 33.437 22.674 21.797 1.00 16.07 202 LYS B CA 1
ATOM 5574 C C . LYS B 1 176 ? 33.441 23.135 23.239 1.00 15.99 202 LYS B C 1
ATOM 5575 O O . LYS B 1 176 ? 32.973 24.237 23.543 1.00 16.07 202 LYS B O 1
ATOM 5581 N N . ILE B 1 177 ? 33.959 22.286 24.123 1.00 16.03 203 ILE B N 1
ATOM 5582 C CA . ILE B 1 177 ? 34.399 22.746 25.428 1.00 16.01 203 ILE B CA 1
ATOM 5583 C C . ILE B 1 177 ? 35.841 23.208 25.241 1.00 16.62 203 ILE B C 1
ATOM 5584 O O . ILE B 1 177 ? 36.695 22.440 24.794 1.00 16.89 203 ILE B O 1
ATOM 5589 N N . GLN B 1 178 ? 36.092 24.468 25.570 1.00 17.21 204 GLN B N 1
ATOM 5590 C CA . GLN B 1 178 ? 37.403 25.079 25.376 1.00 17.80 204 GLN B CA 1
ATOM 5591 C C . GLN B 1 178 ? 38.145 25.190 26.699 1.00 18.17 204 GLN B C 1
ATOM 5592 O O . GLN B 1 178 ? 37.593 25.685 27.681 1.00 18.10 204 GLN B O 1
ATOM 5598 N N . ILE B 1 179 ? 39.390 24.721 26.717 1.00 18.58 205 ILE B N 1
ATOM 5599 C CA . ILE B 1 179 ? 40.204 24.740 27.927 1.00 19.04 205 ILE B CA 1
ATOM 5600 C C . ILE B 1 179 ? 41.302 25.797 27.814 1.00 19.62 205 ILE B C 1
ATOM 5601 O O . ILE B 1 179 ? 42.243 25.661 27.019 1.00 19.45 205 ILE B O 1
ATOM 5606 N N . PHE B 1 180 ? 41.155 26.855 28.611 1.00 20.20 206 PHE B N 1
ATOM 5607 C CA . PHE B 1 180 ? 42.124 27.949 28.673 1.00 20.65 206 PHE B CA 1
ATOM 5608 C C . PHE B 1 180 ? 43.011 27.827 29.913 1.00 21.01 206 PHE B C 1
ATOM 5609 O O . PHE B 1 180 ? 42.666 27.135 30.880 1.00 20.69 206 PHE B O 1
ATOM 5617 N N . GLY B 1 181 ? 44.154 28.512 29.873 1.00 21.58 207 GLY B N 1
ATOM 5618 C CA . GLY B 1 181 ? 45.096 28.547 30.988 1.00 22.21 207 GLY B CA 1
ATOM 5619 C C . GLY B 1 181 ? 45.532 29.964 31.325 1.00 22.65 207 GLY B C 1
ATOM 5620 O O . GLY B 1 181 ? 45.628 30.826 30.443 1.00 22.36 207 GLY B O 1
ATOM 5621 N N . SER B 1 182 ? 45.792 30.202 32.610 1.00 23.01 208 SER B N 1
ATOM 5622 C CA . SER B 1 182 ? 46.186 31.526 33.089 1.00 23.67 208 SER B CA 1
ATOM 5623 C C . SER B 1 182 ? 46.981 31.441 34.383 1.00 24.03 208 SER B C 1
ATOM 5624 O O . SER B 1 182 ? 46.676 30.631 35.262 1.00 23.65 208 SER B O 1
ATOM 5627 N N . ALA B 1 183 ? 48.003 32.284 34.499 1.00 24.57 209 ALA B N 1
ATOM 5628 C CA . ALA B 1 183 ? 48.698 32.453 35.774 1.00 25.22 209 ALA B CA 1
ATOM 5629 C C . ALA B 1 183 ? 48.016 33.580 36.558 1.00 25.47 209 ALA B C 1
ATOM 5630 O O . ALA B 1 183 ? 48.307 33.811 37.729 1.00 25.86 209 ALA B O 1
ATOM 5632 N N . ASN B 1 184 ? 47.059 34.223 35.903 1.00 25.95 210 ASN B N 1
ATOM 5633 C CA . ASN B 1 184 ? 46.648 35.573 36.234 1.00 26.54 210 ASN B CA 1
ATOM 5634 C C . ASN B 1 184 ? 45.185 35.745 36.632 1.00 26.16 210 ASN B C 1
ATOM 5635 O O . ASN B 1 184 ? 44.854 36.635 37.419 1.00 26.04 210 ASN B O 1
ATOM 5640 N N . LEU B 1 185 ? 44.327 34.893 36.066 1.00 25.92 211 LEU B N 1
ATOM 5641 C CA . LEU B 1 185 ? 42.876 35.121 35.967 1.00 25.83 211 LEU B CA 1
ATOM 5642 C C . LEU B 1 185 ? 42.556 36.249 34.981 1.00 25.91 211 LEU B C 1
ATOM 5643 O O . LEU B 1 185 ? 41.393 36.486 34.651 1.00 25.81 211 LEU B O 1
ATOM 5648 N N . LYS B 1 186 ? 43.605 36.912 34.490 1.00 26.06 212 LYS B N 1
ATOM 5649 C CA . LYS B 1 186 ? 43.482 38.064 33.597 1.00 26.26 212 LYS B CA 1
ATOM 5650 C C . LYS B 1 186 ? 43.888 37.732 32.164 1.00 26.04 212 LYS B C 1
ATOM 5651 O O . LYS B 1 186 ? 43.177 38.067 31.216 1.00 25.99 212 LYS B O 1
ATOM 5657 N N . ASN B 1 187 ? 45.046 37.097 32.011 1.00 25.82 213 ASN B N 1
ATOM 5658 C CA . ASN B 1 187 ? 45.568 36.746 30.696 1.00 25.75 213 ASN B CA 1
ATOM 5659 C C . ASN B 1 187 ? 45.440 35.261 30.427 1.00 25.29 213 ASN B C 1
ATOM 5660 O O . ASN B 1 187 ? 46.076 34.442 31.093 1.00 25.11 213 ASN B O 1
ATOM 5665 N N . TRP B 1 188 ? 44.616 34.933 29.437 1.00 25.09 214 TRP B N 1
ATOM 5666 C CA . TRP B 1 188 ? 44.235 33.554 29.153 1.00 24.75 214 TRP B CA 1
ATOM 5667 C C . TRP B 1 188 ? 44.772 33.055 27.817 1.00 24.94 214 TRP B C 1
ATOM 5668 O O . TRP B 1 188 ? 44.781 33.787 26.822 1.00 24.86 214 TRP B O 1
ATOM 5679 N N . VAL B 1 189 ? 45.212 31.798 27.822 1.00 24.92 215 VAL B N 1
ATOM 5680 C CA . VAL B 1 189 ? 45.734 31.119 26.642 1.00 25.10 215 VAL B CA 1
ATOM 5681 C C . VAL B 1 189 ? 44.901 29.857 26.377 1.00 25.06 215 VAL B C 1
ATOM 5682 O O . VAL B 1 189 ? 44.752 29.010 27.261 1.00 24.80 215 VAL B O 1
ATOM 5686 N N . LEU B 1 190 ? 44.361 29.749 25.163 1.00 25.16 216 LEU B N 1
ATOM 5687 C CA . LEU B 1 190 ? 43.564 28.590 24.748 1.00 25.28 216 LEU B CA 1
ATOM 5688 C C . LEU B 1 190 ? 44.456 27.377 24.515 1.00 25.40 216 LEU B C 1
ATOM 5689 O O . LEU B 1 190 ? 45.270 27.370 23.587 1.00 25.93 216 LEU B O 1
ATOM 5694 N N . ASN B 1 191 ? 44.306 26.349 25.347 1.00 24.90 217 ASN B N 1
ATOM 5695 C CA . ASN B 1 191 ? 45.157 25.170 25.232 1.00 24.88 217 ASN B CA 1
ATOM 5696 C C . ASN B 1 191 ? 44.579 24.051 24.361 1.00 24.55 217 ASN B C 1
ATOM 5697 O O . ASN B 1 191 ? 45.309 23.436 23.586 1.00 24.60 217 ASN B O 1
ATOM 5702 N N . SER B 1 192 ? 43.279 23.792 24.479 1.00 24.04 218 SER B N 1
ATOM 5703 C CA . SER B 1 192 ? 42.656 22.679 23.745 1.00 23.66 218 SER B CA 1
ATOM 5704 C C . SER B 1 192 ? 41.142 22.799 23.602 1.00 23.46 218 SER B C 1
ATOM 5705 O O . SER B 1 192 ? 40.495 23.622 24.267 1.00 23.11 218 SER B O 1
ATOM 5708 N N . ASN B 1 193 ? 40.598 21.965 22.715 1.00 22.97 219 ASN B N 1
ATOM 5709 C CA . ASN B 1 193 ? 39.164 21.842 22.512 1.00 22.65 219 ASN B CA 1
ATOM 5710 C C . ASN B 1 193 ? 38.722 20.404 22.736 1.00 21.91 219 ASN B C 1
ATOM 5711 O O . ASN B 1 193 ? 39.429 19.458 22.362 1.00 21.96 219 ASN B O 1
ATOM 5716 N N . PHE B 1 194 ? 37.559 20.240 23.354 1.00 20.68 220 PHE B N 1
ATOM 5717 C CA . PHE B 1 194 ? 36.977 18.919 23.532 1.00 19.79 220 PHE B CA 1
ATOM 5718 C C . PHE B 1 194 ? 35.553 18.860 22.976 1.00 18.99 220 PHE B C 1
ATOM 5719 O O . PHE B 1 194 ? 34.709 19.711 23.293 1.00 18.71 220 PHE B O 1
ATOM 5727 N N . SER B 1 195 ? 35.313 17.850 22.138 1.00 18.06 221 SER B N 1
ATOM 5728 C CA . SER B 1 195 ? 34.023 17.618 21.483 1.00 16.99 221 SER B CA 1
ATOM 5729 C C . SER B 1 195 ? 33.679 16.133 21.534 1.00 16.33 221 SER B C 1
ATOM 5730 O O . SER B 1 195 ? 34.430 15.299 21.021 1.00 16.37 221 SER B O 1
ATOM 5733 N N . SER B 1 196 ? 32.547 15.809 22.156 1.00 15.11 222 SER B N 1
ATOM 5734 C CA . SER B 1 196 ? 32.116 14.419 22.320 1.00 14.40 222 SER B CA 1
ATOM 5735 C C . SER B 1 196 ? 30.683 14.306 22.845 1.00 14.01 222 SER B C 1
ATOM 5736 O O . SER B 1 196 ? 30.044 15.312 23.141 1.00 13.79 222 SER B O 1
ATOM 5739 N N . GLY B 1 197 ? 30.195 13.072 22.938 1.00 13.86 223 GLY B N 1
ATOM 5740 C CA . GLY B 1 197 ? 28.923 12.766 23.583 1.00 13.96 223 GLY B CA 1
ATOM 5741 C C . GLY B 1 197 ? 27.688 13.113 22.778 1.00 13.84 223 GLY B C 1
ATOM 5742 O O . GLY B 1 197 ? 27.696 13.055 21.544 1.00 13.67 223 GLY B O 1
ATOM 5743 N N . TYR B 1 198 ? 26.621 13.467 23.489 1.00 13.39 224 TYR B N 1
ATOM 5744 C CA . TYR B 1 198 ? 25.381 13.899 22.867 1.00 13.52 224 TYR B CA 1
ATOM 5745 C C . TYR B 1 198 ? 25.409 15.403 22.618 1.00 13.23 224 TYR B C 1
ATOM 5746 O O . TYR B 1 198 ? 25.463 16.192 23.563 1.00 13.17 224 TYR B O 1
ATOM 5755 N N . TYR B 1 199 ? 25.363 15.797 21.348 1.00 12.92 225 TYR B N 1
ATOM 5756 C CA . TYR B 1 199 ? 25.512 17.208 20.984 1.00 12.76 225 TYR B CA 1
ATOM 5757 C C . TYR B 1 199 ? 24.269 18.025 21.256 1.00 12.93 225 TYR B C 1
ATOM 5758 O O . TYR B 1 199 ? 24.365 19.142 21.767 1.00 12.97 225 TYR B O 1
ATOM 5767 N N . GLY B 1 200 ? 23.109 17.485 20.876 1.00 12.77 226 GLY B N 1
ATOM 5768 C CA . GLY B 1 200 ? 21.879 18.270 20.838 1.00 13.24 226 GLY B CA 1
ATOM 5769 C C . GLY B 1 200 ? 22.086 19.561 20.061 1.00 13.65 226 GLY B C 1
ATOM 5770 O O . GLY B 1 200 ? 22.799 19.588 19.047 1.00 13.82 226 GLY B O 1
ATOM 5771 N N . ASN B 1 201 ? 21.494 20.638 20.557 1.00 13.49 227 ASN B N 1
ATOM 5772 C CA . ASN B 1 201 ? 21.536 21.928 19.876 1.00 14.20 227 ASN B CA 1
ATOM 5773 C C . ASN B 1 201 ? 22.789 22.748 20.203 1.00 14.46 227 ASN B C 1
ATOM 5774 O O . ASN B 1 201 ? 23.353 23.395 19.319 1.00 14.33 227 ASN B O 1
ATOM 5779 N N . GLN B 1 202 ? 23.224 22.689 21.466 1.00 15.03 228 GLN B N 1
ATOM 5780 C CA . GLN B 1 202 ? 24.240 23.587 22.018 1.00 15.95 228 GLN B CA 1
ATOM 5781 C C . GLN B 1 202 ? 24.961 22.972 23.206 1.00 15.83 228 GLN B C 1
ATOM 5782 O O . GLN B 1 202 ? 24.358 22.242 23.980 1.00 16.02 228 GLN B O 1
ATOM 5788 N N . TYR B 1 203 ? 26.230 23.338 23.373 1.00 15.72 229 TYR B N 1
ATOM 5789 C CA . TYR B 1 203 ? 27.004 23.037 24.577 1.00 15.86 229 TYR B CA 1
ATOM 5790 C C . TYR B 1 203 ? 26.799 24.176 25.576 1.00 16.43 229 TYR B C 1
ATOM 5791 O O . TYR B 1 203 ? 26.852 25.339 25.193 1.00 16.56 229 TYR B O 1
ATOM 5800 N N . GLU B 1 204 ? 26.564 23.845 26.846 1.00 16.94 230 GLU B N 1
ATOM 5801 C CA . GLU B 1 204 ? 26.480 24.859 27.909 1.00 17.33 230 GLU B CA 1
ATOM 5802 C C . GLU B 1 204 ? 27.145 24.379 29.212 1.00 17.45 230 GLU B C 1
ATOM 5803 O O . GLU B 1 204 ? 27.534 23.214 29.322 1.00 17.63 230 GLU B O 1
ATOM 5809 N N . CYS B 1 205 ? 27.301 25.291 30.173 1.00 17.45 231 CYS B N 1
ATOM 5810 C CA . CYS B 1 205 ? 27.870 24.996 31.507 1.00 17.34 231 CYS B CA 1
ATOM 5811 C C . CYS B 1 205 ? 28.805 23.784 31.622 1.00 16.71 231 CYS B C 1
ATOM 5812 O O . CYS B 1 205 ? 28.448 22.777 32.236 1.00 17.41 231 CYS B O 1
ATOM 5815 N N . PRO B 1 206 ? 30.011 23.872 31.038 1.00 15.95 232 PRO B N 1
ATOM 5816 C CA . PRO B 1 206 ? 30.951 22.776 31.252 1.00 15.26 232 PRO B CA 1
ATOM 5817 C C . PRO B 1 206 ? 31.574 22.775 32.654 1.00 14.79 232 PRO B C 1
ATOM 5818 O O . PRO B 1 206 ? 31.588 23.803 33.338 1.00 14.29 232 PRO B O 1
ATOM 5822 N N . GLY B 1 207 ? 32.050 21.613 33.077 1.00 14.51 233 GLY B N 1
ATOM 5823 C CA . GLY B 1 207 ? 32.760 21.476 34.345 1.00 14.78 233 GLY B CA 1
ATOM 5824 C C . GLY B 1 207 ? 33.865 20.455 34.212 1.00 14.67 233 GLY B C 1
ATOM 5825 O O . GLY B 1 207 ? 33.774 19.543 33.395 1.00 14.70 233 GLY B O 1
ATOM 5826 N N . LEU B 1 208 ? 34.919 20.619 35.005 1.00 14.88 234 LEU B N 1
ATOM 5827 C CA . LEU B 1 208 ? 36.060 19.714 34.982 1.00 15.16 234 LEU B CA 1
ATOM 5828 C C . LEU B 1 208 ? 36.680 19.629 36.370 1.00 15.30 234 LEU B C 1
ATOM 5829 O O . LEU B 1 208 ? 37.177 20.630 36.897 1.00 15.33 234 LEU B O 1
ATOM 5834 N N . ILE B 1 209 ? 36.651 18.434 36.951 1.00 15.41 235 ILE B N 1
ATOM 5835 C CA . ILE B 1 209 ? 37.055 18.249 38.340 1.00 15.87 235 ILE B CA 1
ATOM 5836 C C . ILE B 1 209 ? 37.548 16.829 38.603 1.00 16.09 235 ILE B C 1
ATOM 5837 O O . ILE B 1 209 ? 37.103 15.875 37.965 1.00 16.16 235 ILE B O 1
ATOM 5842 N N . GLU B 1 210 ? 38.472 16.706 39.549 1.00 16.51 236 GLU B N 1
ATOM 5843 C CA . GLU B 1 210 ? 39.015 15.420 39.948 1.00 16.87 236 GLU B CA 1
ATOM 5844 C C . GLU B 1 210 ? 38.094 14.755 40.964 1.00 16.61 236 GLU B C 1
ATOM 5845 O O . GLU B 1 210 ? 37.812 15.314 42.028 1.00 16.19 236 GLU B O 1
ATOM 5851 N N . VAL B 1 211 ? 37.616 13.562 40.621 1.00 16.13 237 VAL B N 1
ATOM 5852 C CA . VAL B 1 211 ? 36.610 12.871 41.419 1.00 16.11 237 VAL B CA 1
ATOM 5853 C C . VAL B 1 211 ? 37.190 11.590 42.014 1.00 16.34 237 VAL B C 1
ATOM 5854 O O . VAL B 1 211 ? 37.773 10.784 41.287 1.00 16.32 237 VAL B O 1
ATOM 5858 N N . PRO B 1 212 ? 37.034 11.392 43.340 1.00 16.60 238 PRO B N 1
ATOM 5859 C CA . PRO B 1 212 ? 37.612 10.204 43.969 1.00 16.86 238 PRO B CA 1
ATOM 5860 C C . PRO B 1 212 ? 36.903 8.896 43.593 1.00 17.46 238 PRO B C 1
ATOM 5861 O O . PRO B 1 212 ? 35.677 8.865 43.454 1.00 16.65 238 PRO B O 1
ATOM 5865 N N . ILE B 1 213 ? 37.692 7.838 43.424 1.00 18.17 239 ILE B N 1
ATOM 5866 C CA . ILE B 1 213 ? 37.186 6.482 43.248 1.00 19.39 239 ILE B CA 1
ATOM 5867 C C . ILE B 1 213 ? 37.019 5.880 44.637 1.00 20.26 239 ILE B C 1
ATOM 5868 O O . ILE B 1 213 ? 37.940 5.941 45.456 1.00 20.44 239 ILE B O 1
ATOM 5873 N N . GLU B 1 214 ? 35.848 5.308 44.905 1.00 21.35 240 GLU B N 1
ATOM 5874 C CA . GLU B 1 214 ? 35.547 4.740 46.223 1.00 22.89 240 GLU B CA 1
ATOM 5875 C C . GLU B 1 214 ? 36.513 3.613 46.606 1.00 23.84 240 GLU B C 1
ATOM 5876 O O . GLU B 1 214 ? 37.024 2.901 45.738 1.00 23.86 240 GLU B O 1
ATOM 5882 N N . ASN B 1 215 ? 36.757 3.479 47.909 1.00 25.12 241 ASN B N 1
ATOM 5883 C CA . ASN B 1 215 ? 37.616 2.425 48.475 1.00 26.39 241 ASN B CA 1
ATOM 5884 C C . ASN B 1 215 ? 39.036 2.378 47.915 1.00 26.67 241 ASN B C 1
ATOM 5885 O O . ASN B 1 215 ? 39.620 1.302 47.796 1.00 27.26 241 ASN B O 1
ATOM 5890 N N . SER B 1 216 ? 39.594 3.539 47.582 1.00 26.99 242 SER B N 1
ATOM 5891 C CA . SER B 1 216 ? 40.930 3.605 46.997 1.00 27.34 242 SER B CA 1
ATOM 5892 C C . SER B 1 216 ? 41.542 4.992 47.136 1.00 27.54 242 SER B C 1
ATOM 5893 O O . SER B 1 216 ? 40.868 5.943 47.537 1.00 27.61 242 SER B O 1
ATOM 5896 N N . ASP B 1 217 ? 42.821 5.095 46.783 1.00 27.67 243 ASP B N 1
ATOM 5897 C CA . ASP B 1 217 ? 43.538 6.366 46.799 1.00 27.97 243 ASP B CA 1
ATOM 5898 C C . ASP B 1 217 ? 43.520 7.029 45.435 1.00 27.56 243 ASP B C 1
ATOM 5899 O O . ASP B 1 217 ? 44.088 8.111 45.256 1.00 27.66 243 ASP B O 1
ATOM 5904 N N . LYS B 1 218 ? 42.864 6.376 44.480 1.00 27.01 244 LYS B N 1
ATOM 5905 C CA . LYS B 1 218 ? 42.853 6.833 43.094 1.00 26.35 244 LYS B CA 1
ATOM 5906 C C . LYS B 1 218 ? 41.661 7.735 42.761 1.00 25.45 244 LYS B C 1
ATOM 5907 O O . LYS B 1 218 ? 40.668 7.785 43.498 1.00 25.22 244 LYS B O 1
ATOM 5913 N N . SER B 1 219 ? 41.780 8.447 41.645 1.00 24.23 245 SER B N 1
ATOM 5914 C CA . SER B 1 219 ? 40.752 9.360 41.197 1.00 23.15 245 SER B CA 1
ATOM 5915 C C . SER B 1 219 ? 40.775 9.441 39.676 1.00 22.34 245 SER B C 1
ATOM 5916 O O . SER B 1 219 ? 41.717 8.956 39.039 1.00 22.25 245 SER B O 1
ATOM 5919 N N . LYS B 1 220 ? 39.731 10.043 39.106 1.00 20.84 246 LYS B N 1
ATOM 5920 C CA . LYS B 1 220 ? 39.687 10.368 37.679 1.00 19.72 246 LYS B CA 1
ATOM 5921 C C . LYS B 1 220 ? 39.239 11.799 37.497 1.00 18.72 246 LYS B C 1
ATOM 5922 O O . LYS B 1 220 ? 38.582 12.370 38.367 1.00 18.55 246 LYS B O 1
ATOM 5928 N N . TRP B 1 221 ? 39.595 12.380 36.361 1.00 17.62 247 TRP B N 1
ATOM 5929 C CA . TRP B 1 221 ? 39.046 13.661 35.975 1.00 16.88 247 TRP B CA 1
ATOM 5930 C C . TRP B 1 221 ? 37.717 13.418 35.298 1.00 16.03 247 TRP B C 1
ATOM 5931 O O . TRP B 1 221 ? 37.569 12.474 34.513 1.00 16.02 247 TRP B O 1
ATOM 5942 N N . VAL B 1 222 ? 36.742 14.244 35.642 1.00 14.77 248 VAL B N 1
ATOM 5943 C CA . VAL B 1 222 ? 35.407 14.125 35.077 1.00 13.97 248 VAL B CA 1
ATOM 5944 C C . VAL B 1 222 ? 35.024 15.452 34.451 1.00 13.42 248 VAL B C 1
ATOM 5945 O O . VAL B 1 222 ? 35.024 16.496 35.112 1.00 13.57 248 VAL B O 1
ATOM 5949 N N . MET B 1 223 ? 34.710 15.397 33.164 1.00 12.86 249 MET B N 1
ATOM 5950 C CA . MET B 1 223 ? 34.204 16.535 32.437 1.00 11.90 249 MET B CA 1
ATOM 5951 C C . MET B 1 223 ? 32.675 16.490 32.439 1.00 11.83 249 MET B C 1
ATOM 5952 O O . MET B 1 223 ? 32.075 15.506 32.013 1.00 11.20 249 MET B O 1
ATOM 5957 N N . PHE B 1 224 ? 32.060 17.564 32.921 1.00 11.53 250 PHE B N 1
ATOM 5958 C CA . PHE B 1 224 ? 30.608 17.717 32.892 1.00 11.50 250 PHE B CA 1
ATOM 5959 C C . PHE B 1 224 ? 30.200 18.639 31.747 1.00 11.42 250 PHE B C 1
ATOM 5960 O O . PHE B 1 224 ? 30.949 19.538 31.364 1.00 11.08 250 PHE B O 1
ATOM 5968 N N . LEU B 1 225 ? 29.007 18.411 31.205 1.00 11.44 251 LEU B N 1
ATOM 5969 C CA . LEU B 1 225 ? 28.534 19.170 30.061 1.00 11.28 251 LEU B CA 1
ATOM 5970 C C . LEU B 1 225 ? 27.016 19.213 30.049 1.00 11.38 251 LEU B C 1
ATOM 5971 O O . LEU B 1 225 ? 26.343 18.179 30.139 1.00 11.14 251 LEU B O 1
ATOM 5976 N N . ALA B 1 226 ? 26.486 20.423 29.967 1.00 11.38 252 ALA B N 1
ATOM 5977 C CA . ALA B 1 226 ? 25.053 20.625 29.867 1.00 11.54 252 ALA B CA 1
ATOM 5978 C C . ALA B 1 226 ? 24.734 20.820 28.395 1.00 11.70 252 ALA B C 1
ATOM 5979 O O . ALA B 1 226 ? 25.520 21.438 27.677 1.00 12.19 252 ALA B O 1
ATOM 5981 N N . ILE B 1 227 ? 23.603 20.272 27.946 1.00 11.80 253 ILE B N 1
ATOM 5982 C CA . ILE B 1 227 ? 23.090 20.540 26.604 1.00 11.81 253 ILE B CA 1
ATOM 5983 C C . ILE B 1 227 ? 21.608 20.933 26.629 1.00 11.64 253 ILE B C 1
ATOM 5984 O O . ILE B 1 227 ? 20.814 20.349 27.363 1.00 11.37 253 ILE B O 1
ATOM 5989 N N . ASN B 1 228 ? 21.253 21.923 25.813 1.00 11.07 254 ASN B N 1
ATOM 5990 C CA . ASN B 1 228 ? 19.871 22.375 25.682 1.00 10.85 254 ASN B CA 1
ATOM 5991 C C . ASN B 1 228 ? 19.710 23.249 24.454 1.00 10.81 254 ASN B C 1
ATOM 5992 O O . ASN B 1 228 ? 20.557 24.099 24.201 1.00 10.81 254 ASN B O 1
ATOM 5997 N N . PRO B 1 229 ? 18.625 23.048 23.688 1.00 10.84 255 PRO B N 1
ATOM 5998 C CA . PRO B 1 229 ? 17.690 21.925 23.779 1.00 10.74 255 PRO B CA 1
ATOM 5999 C C . PRO B 1 229 ? 18.278 20.698 23.066 1.00 10.80 255 PRO B C 1
ATOM 6000 O O . PRO B 1 229 ? 19.487 20.671 22.784 1.00 10.99 255 PRO B O 1
ATOM 6004 N N . GLY B 1 230 ? 17.449 19.691 22.798 1.00 10.74 256 GLY B N 1
ATOM 6005 C CA . GLY B 1 230 ? 17.902 18.499 22.083 1.00 10.85 256 GLY B CA 1
ATOM 6006 C C . GLY B 1 230 ? 18.388 17.356 22.954 1.00 11.04 256 GLY B C 1
ATOM 6007 O O . GLY B 1 230 ? 19.058 16.444 22.465 1.00 11.23 256 GLY B O 1
ATOM 6008 N N . SER B 1 231 ? 18.051 17.389 24.243 1.00 10.62 257 SER B N 1
ATOM 6009 C CA . SER B 1 231 ? 18.234 16.216 25.105 1.00 10.10 257 SER B CA 1
ATOM 6010 C C . SER B 1 231 ? 17.424 15.059 24.529 1.00 10.56 257 SER B C 1
ATOM 6011 O O . SER B 1 231 ? 16.308 15.270 24.059 1.00 10.08 257 SER B O 1
ATOM 6014 N N . PRO B 1 232 ? 17.961 13.825 24.584 1.00 10.86 258 PRO B N 1
ATOM 6015 C CA . PRO B 1 232 ? 17.144 12.721 24.087 1.00 10.94 258 PRO B CA 1
ATOM 6016 C C . PRO B 1 232 ? 15.890 12.492 24.938 1.00 11.23 258 PRO B C 1
ATOM 6017 O O . PRO B 1 232 ? 14.986 11.780 24.516 1.00 11.23 258 PRO B O 1
ATOM 6021 N N . LEU B 1 233 ? 15.838 13.105 26.118 1.00 10.88 259 LEU B N 1
ATOM 6022 C CA . LEU B 1 233 ? 14.654 13.042 26.967 1.00 10.65 259 LEU B CA 1
ATOM 6023 C C . LEU B 1 233 ? 13.742 14.241 26.724 1.00 10.56 259 LEU B C 1
ATOM 6024 O O . LEU B 1 233 ? 12.649 14.334 27.295 1.00 10.93 259 LEU B O 1
ATOM 6029 N N . GLY B 1 234 ? 14.193 15.151 25.865 1.00 9.92 260 GLY B N 1
ATOM 6030 C CA . GLY B 1 234 ? 13.440 16.355 25.555 1.00 9.57 260 GLY B CA 1
ATOM 6031 C C . GLY B 1 234 ? 13.938 17.512 26.393 1.00 9.62 260 GLY B C 1
ATOM 6032 O O . GLY B 1 234 ? 13.966 17.434 27.627 1.00 9.51 260 GLY B O 1
ATOM 6033 N N . GLY B 1 235 ? 14.360 18.575 25.713 1.00 9.77 261 GLY B N 1
ATOM 6034 C CA . GLY B 1 235 ? 14.847 19.782 26.382 1.00 9.14 261 GLY B CA 1
ATOM 6035 C C . GLY B 1 235 ? 16.292 19.712 26.843 1.00 9.14 261 GLY B C 1
ATOM 6036 O O . GLY B 1 235 ? 17.209 19.511 26.031 1.00 9.10 261 GLY B O 1
ATOM 6037 N N . SER B 1 236 ? 16.478 19.877 28.152 1.00 8.50 262 SER B N 1
ATOM 6038 C CA . SER B 1 236 ? 17.786 20.079 28.764 1.00 8.87 262 SER B CA 1
ATOM 6039 C C . SER B 1 236 ? 18.240 18.895 29.618 1.00 8.57 262 SER B C 1
ATOM 6040 O O . SER B 1 236 ? 17.426 18.228 30.256 1.00 8.56 262 SER B O 1
ATOM 6043 N N . ILE B 1 237 ? 19.551 18.663 29.638 1.00 9.08 263 ILE B N 1
ATOM 6044 C CA . ILE B 1 237 ? 20.128 17.545 30.375 1.00 9.02 263 ILE B CA 1
ATOM 6045 C C . ILE B 1 237 ? 21.626 17.751 30.595 1.00 9.35 263 ILE B C 1
ATOM 6046 O O . ILE B 1 237 ? 22.285 18.510 29.856 1.00 10.06 263 ILE B O 1
ATOM 6051 N N . ASN B 1 238 ? 22.149 17.078 31.619 1.00 9.17 264 ASN B N 1
ATOM 6052 C CA . ASN B 1 238 ? 23.576 17.034 31.891 1.00 9.07 264 ASN B CA 1
ATOM 6053 C C . ASN B 1 238 ? 24.189 15.673 31.574 1.00 8.67 264 ASN B C 1
ATOM 6054 O O . ASN B 1 238 ? 23.600 14.626 31.843 1.00 7.84 264 ASN B O 1
ATOM 6059 N N . GLN B 1 239 ? 25.393 15.705 31.015 1.00 8.39 265 GLN B N 1
ATOM 6060 C CA . GLN B 1 239 ? 26.121 14.491 30.714 1.00 8.47 265 GLN B CA 1
ATOM 6061 C C . GLN B 1 239 ? 27.533 14.622 31.258 1.00 8.62 265 GLN B C 1
ATOM 6062 O O . GLN B 1 239 ? 27.949 15.713 31.672 1.00 8.39 265 GLN B O 1
ATOM 6068 N N . TYR B 1 240 ? 28.261 13.510 31.257 1.00 8.85 266 TYR B N 1
ATOM 6069 C CA . TYR B 1 240 ? 29.624 13.481 31.780 1.00 9.08 266 TYR B CA 1
ATOM 6070 C C . TYR B 1 240 ? 30.561 12.535 31.030 1.00 9.67 266 TYR B C 1
ATOM 6071 O O . TYR B 1 240 ? 30.113 11.634 30.321 1.00 8.91 266 TYR B O 1
ATOM 6080 N N . PHE B 1 241 ? 31.862 12.771 31.200 1.00 9.83 267 PHE B N 1
ATOM 6081 C CA . PHE B 1 241 ? 32.914 11.969 30.588 1.00 11.04 267 PHE B CA 1
ATOM 6082 C C . PHE B 1 241 ? 33.995 11.710 31.636 1.00 11.56 267 PHE B C 1
ATOM 6083 O O . PHE B 1 241 ? 34.337 12.602 32.399 1.00 11.36 267 PHE B O 1
ATOM 6091 N N . VAL B 1 242 ? 34.552 10.506 31.643 1.00 12.46 268 VAL B N 1
ATOM 6092 C CA . VAL B 1 242 ? 35.547 10.120 32.634 1.00 13.34 268 VAL B CA 1
ATOM 6093 C C . VAL B 1 242 ? 36.884 9.921 31.932 1.00 14.49 268 VAL B C 1
ATOM 6094 O O . VAL B 1 242 ? 36.959 9.238 30.900 1.00 14.09 268 VAL B O 1
ATOM 6098 N N . GLY B 1 243 ? 37.934 10.526 32.479 1.00 15.01 269 GLY B N 1
ATOM 6099 C CA . GLY B 1 243 ? 39.255 10.382 31.899 1.00 16.50 269 GLY B CA 1
ATOM 6100 C C . GLY B 1 243 ? 40.361 11.016 32.713 1.00 17.56 269 GLY B C 1
ATOM 6101 O O . GLY B 1 243 ? 40.383 10.927 33.944 1.00 17.30 269 GLY B O 1
ATOM 6102 N N . ASP B 1 244 ? 41.288 11.652 32.011 1.00 18.50 270 ASP B N 1
ATOM 6103 C CA . ASP B 1 244 ? 42.473 12.203 32.645 1.00 19.89 270 ASP B CA 1
ATOM 6104 C C . ASP B 1 244 ? 42.735 13.585 32.092 1.00 20.09 270 ASP B C 1
ATOM 6105 O O . ASP B 1 244 ? 42.300 13.919 30.988 1.00 20.22 270 ASP B O 1
ATOM 6110 N N . PHE B 1 245 ? 43.443 14.386 32.879 1.00 20.50 271 PHE B N 1
ATOM 6111 C CA . PHE B 1 245 ? 43.709 15.769 32.551 1.00 20.85 271 PHE B CA 1
ATOM 6112 C C . PHE B 1 245 ? 45.133 16.109 32.984 1.00 21.27 271 PHE B C 1
ATOM 6113 O O . PHE B 1 245 ? 45.569 15.726 34.077 1.00 21.06 271 PHE B O 1
ATOM 6121 N N . ASP B 1 246 ? 45.850 16.816 32.115 1.00 21.85 272 ASP B N 1
ATOM 6122 C CA . ASP B 1 246 ? 47.261 17.152 32.354 1.00 22.36 272 ASP B CA 1
ATOM 6123 C C . ASP B 1 246 ? 47.463 18.652 32.587 1.00 22.34 272 ASP B C 1
ATOM 6124 O O . ASP B 1 246 ? 48.588 19.117 32.772 1.00 22.68 272 ASP B O 1
ATOM 6129 N N . GLY B 1 247 ? 46.364 19.401 32.576 1.00 22.46 273 GLY B N 1
ATOM 6130 C CA . GLY B 1 247 ? 46.420 20.860 32.639 1.00 21.99 273 GLY B CA 1
ATOM 6131 C C . GLY B 1 247 ? 46.226 21.507 31.284 1.00 21.76 273 GLY B C 1
ATOM 6132 O O . GLY B 1 247 ? 46.058 22.722 31.190 1.00 21.63 273 GLY B O 1
ATOM 6133 N N . PHE B 1 248 ? 46.241 20.696 30.228 1.00 21.85 274 PHE B N 1
ATOM 6134 C CA . PHE B 1 248 ? 46.171 21.223 28.865 1.00 21.85 274 PHE B CA 1
ATOM 6135 C C . PHE B 1 248 ? 45.057 20.609 28.015 1.00 21.65 274 PHE B C 1
ATOM 6136 O O . PHE B 1 248 ? 44.307 21.327 27.352 1.00 21.56 274 PHE B O 1
ATOM 6144 N N . GLN B 1 249 ? 44.950 19.285 28.041 1.00 21.52 275 GLN B N 1
ATOM 6145 C CA . GLN B 1 249 ? 43.859 18.591 27.362 1.00 21.26 275 GLN B CA 1
ATOM 6146 C C . GLN B 1 249 ? 43.219 17.517 28.236 1.00 20.26 275 GLN B C 1
ATOM 6147 O O . GLN B 1 249 ? 43.880 16.874 29.052 1.00 20.03 275 GLN B O 1
ATOM 6153 N N . PHE B 1 250 ? 41.916 17.336 28.057 1.00 19.22 276 PHE B N 1
ATOM 6154 C CA . PHE B 1 250 ? 41.202 16.268 28.728 1.00 18.18 276 PHE B CA 1
ATOM 6155 C C . PHE B 1 250 ? 41.151 15.073 27.783 1.00 17.96 276 PHE B C 1
ATOM 6156 O O . PHE B 1 250 ? 40.764 15.209 26.622 1.00 17.48 276 PHE B O 1
ATOM 6164 N N . VAL B 1 251 ? 41.564 13.915 28.282 1.00 18.06 277 VAL B N 1
ATOM 6165 C CA . VAL B 1 251 ? 41.531 12.680 27.501 1.00 18.12 277 VAL B CA 1
ATOM 6166 C C . VAL B 1 251 ? 40.601 11.661 28.159 1.00 18.25 277 VAL B C 1
ATOM 6167 O O . VAL B 1 251 ? 40.941 11.084 29.204 1.00 18.48 277 VAL B O 1
ATOM 6171 N N . PRO B 1 252 ? 39.418 11.432 27.552 1.00 18.32 278 PRO B N 1
ATOM 6172 C CA . PRO B 1 252 ? 38.480 10.464 28.117 1.00 18.26 278 PRO B CA 1
ATOM 6173 C C . PRO B 1 252 ? 39.021 9.044 28.019 1.00 18.33 278 PRO B C 1
ATOM 6174 O O . PRO B 1 252 ? 39.808 8.744 27.109 1.00 18.95 278 PRO B O 1
ATOM 6178 N N . ASP B 1 253 ? 38.610 8.195 28.957 1.00 17.94 279 ASP B N 1
ATOM 6179 C CA . ASP B 1 253 ? 39.006 6.790 28.989 1.00 17.56 279 ASP B CA 1
ATOM 6180 C C . ASP B 1 253 ? 38.310 5.976 27.908 1.00 17.22 279 ASP B C 1
ATOM 6181 O O . ASP B 1 253 ? 38.799 4.923 27.506 1.00 16.85 279 ASP B O 1
ATOM 6186 N N . ASP B 1 254 ? 37.158 6.467 27.459 1.00 16.60 280 ASP B N 1
ATOM 6187 C CA . ASP B 1 254 ? 36.391 5.826 26.399 1.00 15.90 280 ASP B CA 1
ATOM 6188 C C . ASP B 1 254 ? 35.666 6.914 25.629 1.00 15.34 280 ASP B C 1
ATOM 6189 O O . ASP B 1 254 ? 35.854 8.099 25.902 1.00 14.95 280 ASP B O 1
ATOM 6194 N N . SER B 1 255 ? 34.829 6.523 24.675 1.00 15.04 281 SER B N 1
ATOM 6195 C CA . SER B 1 255 ? 34.048 7.492 23.920 1.00 14.14 281 SER B CA 1
ATOM 6196 C C . SER B 1 255 ? 32.540 7.294 24.119 1.00 13.66 281 SER B C 1
ATOM 6197 O O . SER B 1 255 ? 31.755 7.597 23.225 1.00 13.65 281 SER B O 1
ATOM 6200 N N . GLN B 1 256 ? 32.144 6.798 25.293 1.00 12.95 282 GLN B N 1
ATOM 6201 C CA . GLN B 1 256 ? 30.725 6.583 25.596 1.00 12.03 282 GLN B CA 1
ATOM 6202 C C . GLN B 1 256 ? 30.039 7.841 26.145 1.00 11.52 282 GLN B C 1
ATOM 6203 O O . GLN B 1 256 ? 30.687 8.714 26.738 1.00 10.96 282 GLN B O 1
ATOM 6209 N N . THR B 1 257 ? 28.726 7.905 25.934 1.00 10.57 283 THR B N 1
ATOM 6210 C CA . THR B 1 257 ? 27.872 8.994 26.394 1.00 10.51 283 THR B CA 1
ATOM 6211 C C . THR B 1 257 ? 27.085 8.532 27.615 1.00 9.80 283 THR B C 1
ATOM 6212 O O . THR B 1 257 ? 26.447 7.480 27.582 1.00 9.68 283 THR B O 1
ATOM 6216 N N . ARG B 1 258 ? 27.145 9.307 28.696 1.00 9.31 284 ARG B N 1
ATOM 6217 C CA . ARG B 1 258 ? 26.353 9.022 29.893 1.00 8.92 284 ARG B CA 1
ATOM 6218 C C . ARG B 1 258 ? 25.796 10.310 30.486 1.00 8.73 284 ARG B C 1
ATOM 6219 O O . ARG B 1 258 ? 26.466 11.333 30.476 1.00 8.01 284 ARG B O 1
ATOM 6227 N N . PHE B 1 259 ? 24.571 10.246 31.000 1.00 8.80 285 PHE B N 1
ATOM 6228 C CA . PHE B 1 259 ? 23.917 11.411 31.593 1.00 9.28 285 PHE B CA 1
ATOM 6229 C C . PHE B 1 259 ? 24.083 11.427 33.104 1.00 9.33 285 PHE B C 1
ATOM 6230 O O . PHE B 1 259 ? 24.147 10.380 33.730 1.00 9.38 285 PHE B O 1
ATOM 6238 N N . VAL B 1 260 ? 24.178 12.623 33.681 1.00 9.65 286 VAL B N 1
ATOM 6239 C CA . VAL B 1 260 ? 24.428 12.771 35.117 1.00 9.83 286 VAL B CA 1
ATOM 6240 C C . VAL B 1 260 ? 23.197 12.346 35.920 1.00 9.67 286 VAL B C 1
ATOM 6241 O O . VAL B 1 260 ? 23.315 11.698 36.967 1.00 9.55 286 VAL B O 1
ATOM 6245 N N . ASP B 1 261 ? 22.022 12.700 35.401 1.00 9.45 287 ASP B N 1
ATOM 6246 C CA . ASP B 1 261 ? 20.733 12.460 36.049 1.00 9.77 287 ASP B CA 1
ATOM 6247 C C . ASP B 1 261 ? 19.743 12.180 34.927 1.00 9.10 287 ASP B C 1
ATOM 6248 O O . ASP B 1 261 ? 19.696 12.919 33.945 1.00 8.56 287 ASP B O 1
ATOM 6253 N N . ILE B 1 262 ? 18.974 11.103 35.047 1.00 9.04 288 ILE B N 1
ATOM 6254 C CA . ILE B 1 262 ? 18.053 10.748 33.963 1.00 9.66 288 ILE B CA 1
ATOM 6255 C C . ILE B 1 262 ? 16.595 11.133 34.241 1.00 9.67 288 ILE B C 1
ATOM 6256 O O . ILE B 1 262 ? 15.658 10.545 33.684 1.00 9.65 288 ILE B O 1
ATOM 6261 N N . GLY B 1 263 ? 16.423 12.135 35.101 1.00 9.33 289 GLY B N 1
ATOM 6262 C CA . GLY B 1 263 ? 15.139 12.805 35.243 1.00 8.77 289 GLY B CA 1
ATOM 6263 C C . GLY B 1 263 ? 15.057 13.940 34.239 1.00 8.95 289 GLY B C 1
ATOM 6264 O O . GLY B 1 263 ? 16.026 14.244 33.545 1.00 8.26 289 GLY B O 1
ATOM 6265 N N . LYS B 1 264 ? 13.892 14.574 34.161 1.00 8.51 290 LYS B N 1
ATOM 6266 C CA . LYS B 1 264 ? 13.693 15.651 33.214 1.00 9.41 290 LYS B CA 1
ATOM 6267 C C . LYS B 1 264 ? 14.299 16.977 33.699 1.00 9.24 290 LYS B C 1
ATOM 6268 O O . LYS B 1 264 ? 14.588 17.867 32.895 1.00 8.75 290 LYS B O 1
ATOM 6274 N N . ASP B 1 265 ? 14.505 17.080 35.011 1.00 9.12 291 ASP B N 1
ATOM 6275 C CA . ASP B 1 265 ? 14.701 18.368 35.676 1.00 9.64 291 ASP B CA 1
ATOM 6276 C C . ASP B 1 265 ? 16.003 18.467 36.475 1.00 9.52 291 ASP B C 1
ATOM 6277 O O . ASP B 1 265 ? 15.976 18.680 37.680 1.00 9.82 291 ASP B O 1
ATOM 6282 N N . PHE B 1 266 ? 17.140 18.313 35.798 1.00 9.32 292 PHE B N 1
ATOM 6283 C CA . PHE B 1 266 ? 18.452 18.441 36.433 1.00 8.80 292 PHE B CA 1
ATOM 6284 C C . PHE B 1 266 ? 19.392 19.029 35.401 1.00 9.07 292 PHE B C 1
ATOM 6285 O O . PHE B 1 266 ? 19.917 18.319 34.536 1.00 9.04 292 PHE B O 1
ATOM 6293 N N . TYR B 1 267 ? 19.587 20.341 35.478 1.00 9.37 293 TYR B N 1
ATOM 6294 C CA . TYR B 1 267 ? 20.339 21.052 34.452 1.00 9.63 293 TYR B CA 1
ATOM 6295 C C . TYR B 1 267 ? 21.303 22.102 34.992 1.00 9.51 293 TYR B C 1
ATOM 6296 O O . TYR B 1 267 ? 21.053 22.699 36.039 1.00 9.32 293 TYR B O 1
ATOM 6305 N N . ALA B 1 268 ? 22.373 22.345 34.230 1.00 9.34 294 ALA B N 1
ATOM 6306 C CA . ALA B 1 268 ? 23.349 23.392 34.512 1.00 9.69 294 ALA B CA 1
ATOM 6307 C C . ALA B 1 268 ? 24.045 23.123 35.841 1.00 9.95 294 ALA B C 1
ATOM 6308 O O . ALA B 1 268 ? 24.199 24.009 36.681 1.00 10.03 294 ALA B O 1
ATOM 6310 N N . PHE B 1 269 ? 24.441 21.865 36.008 1.00 10.16 295 PHE B N 1
ATOM 6311 C CA . PHE B 1 269 ? 25.151 21.377 37.174 1.00 10.58 295 PHE B CA 1
ATOM 6312 C C . PHE B 1 269 ? 26.475 22.110 37.329 1.00 10.90 295 PHE B C 1
ATOM 6313 O O . PHE B 1 269 ? 27.156 22.388 36.339 1.00 11.01 295 PHE B O 1
ATOM 6321 N N . GLN B 1 270 ? 26.808 22.446 38.572 1.00 10.85 296 GLN B N 1
ATOM 6322 C CA . GLN B 1 270 ? 28.103 23.017 38.918 1.00 11.41 296 GLN B CA 1
ATOM 6323 C C . GLN B 1 270 ? 28.580 22.434 40.245 1.00 11.08 296 GLN B C 1
ATOM 6324 O O . GLN B 1 270 ? 27.771 22.130 41.124 1.00 10.48 296 GLN B O 1
ATOM 6330 N N . THR B 1 271 ? 29.896 22.274 40.380 1.00 11.26 297 THR B N 1
ATOM 6331 C CA . THR B 1 271 ? 30.506 21.845 41.632 1.00 11.36 297 THR B CA 1
ATOM 6332 C C . THR B 1 271 ? 30.903 23.061 42.492 1.00 11.94 297 THR B C 1
ATOM 6333 O O . THR B 1 271 ? 31.188 24.149 41.963 1.00 11.56 297 THR B O 1
ATOM 6337 N N . PHE B 1 272 ? 30.904 22.869 43.814 1.00 12.01 298 PHE B N 1
ATOM 6338 C CA . PHE B 1 272 ? 31.416 23.875 44.748 1.00 12.93 298 PHE B CA 1
ATOM 6339 C C . PHE B 1 272 ? 32.937 23.930 44.719 1.00 13.72 298 PHE B C 1
ATOM 6340 O O . PHE B 1 272 ? 33.607 22.890 44.667 1.00 13.31 298 PHE B O 1
ATOM 6348 N N . SER B 1 273 ? 33.477 25.148 44.737 1.00 14.95 299 SER B N 1
ATOM 6349 C CA . SER B 1 273 ? 34.917 25.357 44.888 1.00 16.21 299 SER B CA 1
ATOM 6350 C C . SER B 1 273 ? 35.285 25.302 46.366 1.00 17.24 299 SER B C 1
ATOM 6351 O O . SER B 1 273 ? 34.453 25.589 47.223 1.00 17.41 299 SER B O 1
ATOM 6354 N N . GLU B 1 274 ? 36.534 24.934 46.649 1.00 18.18 300 GLU B N 1
ATOM 6355 C CA . GLU B 1 274 ? 37.107 24.966 48.009 1.00 19.54 300 GLU B CA 1
ATOM 6356 C C . GLU B 1 274 ? 36.523 23.905 48.949 1.00 20.09 300 GLU B C 1
ATOM 6357 O O . GLU B 1 274 ? 36.503 24.080 50.170 1.00 20.07 300 GLU B O 1
ATOM 6363 N N . VAL B 1 275 ? 36.048 22.804 48.371 1.00 20.75 301 VAL B N 1
ATOM 6364 C CA . VAL B 1 275 ? 35.590 21.667 49.152 1.00 21.70 301 VAL B CA 1
ATOM 6365 C C . VAL B 1 275 ? 36.786 20.799 49.517 1.00 22.67 301 VAL B C 1
ATOM 6366 O O . VAL B 1 275 ? 37.507 20.309 48.641 1.00 22.37 301 VAL B O 1
ATOM 6370 N N . GLU B 1 276 ? 37.003 20.616 50.812 1.00 23.76 302 GLU B N 1
ATOM 6371 C CA . GLU B 1 276 ? 37.958 19.615 51.241 1.00 25.02 302 GLU B CA 1
ATOM 6372 C C . GLU B 1 276 ? 37.154 18.339 51.455 1.00 24.84 302 GLU B C 1
ATOM 6373 O O . GLU B 1 276 ? 36.029 18.384 51.963 1.00 25.73 302 GLU B O 1
ATOM 6379 N N . HIS B 1 277 ? 37.716 17.212 51.038 1.00 24.39 303 HIS B N 1
ATOM 6380 C CA . HIS B 1 277 ? 37.049 15.913 51.151 1.00 23.60 303 HIS B CA 1
ATOM 6381 C C . HIS B 1 277 ? 35.965 15.745 50.083 1.00 22.38 303 HIS B C 1
ATOM 6382 O O . HIS B 1 277 ? 34.779 15.990 50.324 1.00 22.17 303 HIS B O 1
ATOM 6389 N N . GLY B 1 278 ? 36.400 15.347 48.891 1.00 20.97 304 GLY B N 1
ATOM 6390 C CA . GLY B 1 278 ? 35.483 14.943 47.831 1.00 19.17 304 GLY B CA 1
ATOM 6391 C C . GLY B 1 278 ? 34.975 16.050 46.931 1.00 17.77 304 GLY B C 1
ATOM 6392 O O . GLY B 1 278 ? 35.585 17.116 46.816 1.00 17.92 304 GLY B O 1
ATOM 6393 N N . VAL B 1 279 ? 33.838 15.784 46.298 1.00 16.18 305 VAL B N 1
ATOM 6394 C CA . VAL B 1 279 ? 33.273 16.663 45.289 1.00 14.72 305 VAL B CA 1
ATOM 6395 C C . VAL B 1 279 ? 31.793 16.830 45.603 1.00 14.14 305 VAL B C 1
ATOM 6396 O O . VAL B 1 279 ? 31.065 15.842 45.739 1.00 13.43 305 VAL B O 1
ATOM 6400 N N . LEU B 1 280 ? 31.374 18.086 45.741 1.00 13.36 306 LEU B N 1
ATOM 6401 C CA . LEU B 1 280 ? 29.981 18.448 45.988 1.00 12.92 306 LEU B CA 1
ATOM 6402 C C . LEU B 1 280 ? 29.489 19.350 44.879 1.00 12.04 306 LEU B C 1
ATOM 6403 O O . LEU B 1 280 ? 30.228 20.192 44.383 1.00 12.26 306 LEU B O 1
ATOM 6408 N N . GLY B 1 281 ? 28.229 19.197 44.502 1.00 11.45 307 GLY B N 1
ATOM 6409 C CA . GLY B 1 281 ? 27.659 20.062 43.479 1.00 10.92 307 GLY B CA 1
ATOM 6410 C C . GLY B 1 281 ? 26.155 20.026 43.515 1.00 10.50 307 GLY B C 1
ATOM 6411 O O . GLY B 1 281 ? 25.566 19.220 44.237 1.00 10.37 307 GLY B O 1
ATOM 6412 N N . LEU B 1 282 ? 25.539 20.909 42.735 1.00 10.11 308 LEU B N 1
ATOM 6413 C CA . LEU B 1 282 ? 24.087 20.923 42.580 1.00 10.01 308 LEU B CA 1
ATOM 6414 C C . LEU B 1 282 ? 23.696 21.479 41.212 1.00 9.62 308 LEU B C 1
ATOM 6415 O O . LEU B 1 282 ? 24.543 22.000 40.480 1.00 10.45 308 LEU B O 1
ATOM 6420 N N . ALA B 1 283 ? 22.418 21.354 40.867 1.00 9.43 309 ALA B N 1
ATOM 6421 C CA . ALA B 1 283 ? 21.926 21.838 39.588 1.00 9.00 309 ALA B CA 1
ATOM 6422 C C . ALA B 1 283 ? 20.645 22.650 39.730 1.00 8.63 309 ALA B C 1
ATOM 6423 O O . ALA B 1 283 ? 20.050 22.715 40.810 1.00 7.93 309 ALA B O 1
ATOM 6425 N N . TRP B 1 284 ? 20.242 23.277 38.627 1.00 8.31 310 TRP B N 1
ATOM 6426 C CA . TRP B 1 284 ? 18.941 23.912 38.506 1.00 8.83 310 TRP B CA 1
ATOM 6427 C C . TRP B 1 284 ? 17.898 22.824 38.252 1.00 8.59 310 TRP B C 1
ATOM 6428 O O . TRP B 1 284 ? 18.010 22.055 37.294 1.00 8.62 310 TRP B O 1
ATOM 6439 N N . ALA B 1 285 ? 16.899 22.742 39.130 1.00 8.27 311 ALA B N 1
ATOM 6440 C CA . ALA B 1 285 ? 15.962 21.621 39.109 1.00 8.30 311 ALA B CA 1
ATOM 6441 C C . ALA B 1 285 ? 14.722 21.887 38.252 1.00 8.43 311 ALA B C 1
ATOM 6442 O O . ALA B 1 285 ? 13.595 21.871 38.737 1.00 8.40 311 ALA B O 1
ATOM 6444 N N . SER B 1 286 ? 14.949 22.132 36.968 1.00 8.74 312 SER B N 1
ATOM 6445 C CA . SER B 1 286 ? 13.865 22.253 36.001 1.00 8.93 312 SER B CA 1
ATOM 6446 C C . SER B 1 286 ? 14.385 21.947 34.606 1.00 8.84 312 SER B C 1
ATOM 6447 O O . SER B 1 286 ? 15.531 21.512 34.438 1.00 9.08 312 SER B O 1
ATOM 6450 N N . ASN B 1 287 ? 13.524 22.164 33.619 1.00 8.91 313 ASN B N 1
ATOM 6451 C CA . ASN B 1 287 ? 13.815 21.874 32.221 1.00 9.19 313 ASN B CA 1
ATOM 6452 C C . ASN B 1 287 ? 13.377 23.065 31.380 1.00 9.22 313 ASN B C 1
ATOM 6453 O O . ASN B 1 287 ? 12.253 23.547 31.518 1.00 9.30 313 ASN B O 1
ATOM 6458 N N . TRP B 1 288 ? 14.254 23.543 30.506 1.00 9.76 314 TRP B N 1
ATOM 6459 C CA . TRP B 1 288 ? 13.939 24.720 29.686 1.00 10.29 314 TRP B CA 1
ATOM 6460 C C . TRP B 1 288 ? 12.643 24.636 28.864 1.00 10.25 314 TRP B C 1
ATOM 6461 O O . TRP B 1 288 ? 12.091 25.670 28.487 1.00 10.21 314 TRP B O 1
ATOM 6472 N N . GLN B 1 289 ? 12.152 23.424 28.601 1.00 10.29 315 GLN B N 1
ATOM 6473 C CA . GLN B 1 289 ? 10.903 23.247 27.847 1.00 10.02 315 GLN B CA 1
ATOM 6474 C C . GLN B 1 289 ? 9.698 23.898 28.518 1.00 10.26 315 GLN B C 1
ATOM 6475 O O . GLN B 1 289 ? 8.836 24.446 27.843 1.00 10.20 315 GLN B O 1
ATOM 6481 N N . TYR B 1 290 ? 9.632 23.834 29.841 1.00 10.37 316 TYR B N 1
ATOM 6482 C CA . TYR B 1 290 ? 8.451 24.307 30.542 1.00 10.70 316 TYR B CA 1
ATOM 6483 C C . TYR B 1 290 ? 8.760 25.078 31.829 1.00 10.98 316 TYR B C 1
ATOM 6484 O O . TYR B 1 290 ? 7.838 25.474 32.538 1.00 11.49 316 TYR B O 1
ATOM 6493 N N . ALA B 1 291 ? 10.041 25.288 32.120 1.00 10.93 317 ALA B N 1
ATOM 6494 C CA . ALA B 1 291 ? 10.468 25.914 33.376 1.00 11.59 317 ALA B CA 1
ATOM 6495 C C . ALA B 1 291 ? 9.728 27.203 33.720 1.00 11.75 317 ALA B C 1
ATOM 6496 O O . ALA B 1 291 ? 9.356 27.411 34.874 1.00 11.60 317 ALA B O 1
ATOM 6498 N N . ASP B 1 292 ? 9.510 28.060 32.724 1.00 12.07 318 ASP B N 1
ATOM 6499 C CA . ASP B 1 292 ? 8.876 29.355 32.977 1.00 12.50 318 ASP B CA 1
ATOM 6500 C C . ASP B 1 292 ? 7.346 29.327 32.933 1.00 12.42 318 ASP B C 1
ATOM 6501 O O . ASP B 1 292 ? 6.696 30.382 32.947 1.00 12.13 318 ASP B O 1
ATOM 6506 N N . GLN B 1 293 ? 6.779 28.121 32.899 1.00 12.02 319 GLN B N 1
ATOM 6507 C CA . GLN B 1 293 ? 5.326 27.955 32.795 1.00 11.72 319 GLN B CA 1
ATOM 6508 C C . GLN B 1 293 ? 4.689 27.236 33.976 1.00 11.89 319 GLN B C 1
ATOM 6509 O O . GLN B 1 293 ? 3.470 27.198 34.088 1.00 12.08 319 GLN B O 1
ATOM 6515 N N . VAL B 1 294 ? 5.516 26.667 34.852 1.00 11.97 320 VAL B N 1
ATOM 6516 C CA . VAL B 1 294 ? 5.033 25.847 35.967 1.00 11.87 320 VAL B CA 1
ATOM 6517 C C . VAL B 1 294 ? 4.235 26.670 36.994 1.00 11.99 320 VAL B C 1
ATOM 6518 O O . VAL B 1 294 ? 4.549 27.834 37.223 1.00 12.09 320 VAL B O 1
ATOM 6522 N N . PRO B 1 295 ? 3.213 26.059 37.627 1.00 12.17 321 PRO B N 1
ATOM 6523 C CA . PRO B 1 295 ? 2.291 26.849 38.450 1.00 11.86 321 PRO B CA 1
ATOM 6524 C C . PRO B 1 295 ? 2.798 27.175 39.865 1.00 11.72 321 PRO B C 1
ATOM 6525 O O . PRO B 1 295 ? 2.161 26.800 40.855 1.00 11.79 321 PRO B O 1
ATOM 6529 N N . THR B 1 296 ? 3.937 27.863 39.942 1.00 11.89 322 THR B N 1
ATOM 6530 C CA . THR B 1 296 ? 4.419 28.465 41.193 1.00 11.74 322 THR B CA 1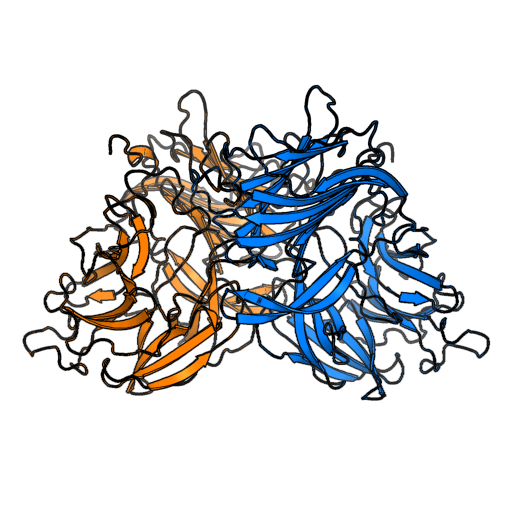
ATOM 6531 C C . THR B 1 296 ? 4.406 29.998 41.089 1.00 11.95 322 THR B C 1
ATOM 6532 O O . THR B 1 296 ? 4.587 30.575 40.004 1.00 11.10 322 THR B O 1
ATOM 6536 N N . ASN B 1 297 ? 4.176 30.642 42.229 1.00 12.47 323 ASN B N 1
ATOM 6537 C CA . ASN B 1 297 ? 4.155 32.094 42.335 1.00 13.17 323 ASN B CA 1
ATOM 6538 C C . ASN B 1 297 ? 4.346 32.432 43.811 1.00 12.98 323 ASN B C 1
ATOM 6539 O O . ASN B 1 297 ? 3.813 31.728 44.664 1.00 13.67 323 ASN B O 1
ATOM 6544 N N . PRO B 1 298 ? 5.085 33.507 44.128 1.00 12.79 324 PRO B N 1
ATOM 6545 C CA . PRO B 1 298 ? 5.669 34.531 43.255 1.00 12.66 324 PRO B CA 1
ATOM 6546 C C . PRO B 1 298 ? 7.099 34.235 42.782 1.00 12.40 324 PRO B C 1
ATOM 6547 O O . PRO B 1 298 ? 7.841 35.158 42.450 1.00 12.54 324 PRO B O 1
ATOM 6551 N N . TRP B 1 299 ? 7.473 32.958 42.736 1.00 12.00 325 TRP B N 1
ATOM 6552 C CA . TRP B 1 299 ? 8.800 32.568 42.280 1.00 11.51 325 TRP B CA 1
ATOM 6553 C C . TRP B 1 299 ? 8.676 31.433 41.254 1.00 11.58 325 TRP B C 1
ATOM 6554 O O . TRP B 1 299 ? 7.647 30.757 41.196 1.00 11.19 325 TRP B O 1
ATOM 6565 N N . ARG B 1 300 ? 9.728 31.211 40.472 1.00 11.59 326 ARG B N 1
ATOM 6566 C CA . ARG B 1 300 ? 9.859 29.956 39.725 1.00 11.75 326 ARG B CA 1
ATOM 6567 C C . ARG B 1 300 ? 11.260 29.387 39.892 1.00 12.05 326 ARG B C 1
ATOM 6568 O O . ARG B 1 300 ? 12.245 30.137 39.860 1.00 12.05 326 ARG B O 1
ATOM 6576 N N . SER B 1 301 ? 11.319 28.068 40.100 1.00 12.21 327 SER B N 1
ATOM 6577 C CA . SER B 1 301 ? 12.557 27.277 40.138 1.00 11.98 327 SER B CA 1
ATOM 6578 C C . SER B 1 301 ? 13.136 27.055 41.531 1.00 11.82 327 SER B C 1
ATOM 6579 O O . SER B 1 301 ? 13.167 27.967 42.369 1.00 11.74 327 SER B O 1
ATOM 6582 N N . SER B 1 302 ? 13.608 25.831 41.759 1.00 11.05 328 SER B N 1
ATOM 6583 C CA . SER B 1 302 ? 14.505 25.549 42.867 1.00 10.72 328 SER B CA 1
ATOM 6584 C C . SER B 1 302 ? 15.804 24.943 42.324 1.00 10.52 328 SER B C 1
ATOM 6585 O O . SER B 1 302 ? 15.895 24.578 41.147 1.00 10.04 328 SER B O 1
ATOM 6588 N N . THR B 1 303 ? 16.813 24.869 43.179 1.00 10.47 329 THR B N 1
ATOM 6589 C CA . THR B 1 303 ? 17.975 24.037 42.902 1.00 10.26 329 THR B CA 1
ATOM 6590 C C . THR B 1 303 ? 17.654 22.590 43.305 1.00 10.20 329 THR B C 1
ATOM 6591 O O . THR B 1 303 ? 16.651 22.328 43.977 1.00 10.02 329 THR B O 1
ATOM 6595 N N . SER B 1 304 ? 18.489 21.644 42.876 1.00 9.65 330 SER B N 1
ATOM 6596 C CA . SER B 1 304 ? 18.449 20.312 43.461 1.00 9.72 330 SER B CA 1
ATOM 6597 C C . SER B 1 304 ? 19.069 20.401 44.854 1.00 9.42 330 SER B C 1
ATOM 6598 O O . SER B 1 304 ? 19.658 21.423 45.218 1.00 9.54 330 SER B O 1
ATOM 6601 N N . LEU B 1 305 ? 18.962 19.325 45.626 1.00 9.18 331 LEU B N 1
ATOM 6602 C CA . LEU B 1 305 ? 19.790 19.181 46.819 1.00 9.02 331 LEU B CA 1
ATOM 6603 C C . LEU B 1 305 ? 21.263 19.165 46.402 1.00 8.93 331 LEU B C 1
ATOM 6604 O O . LEU B 1 305 ? 21.579 18.828 45.257 1.00 8.57 331 LEU B O 1
ATOM 6609 N N . ALA B 1 306 ? 22.161 19.534 47.318 1.00 9.15 332 ALA B N 1
ATOM 6610 C CA . ALA B 1 306 ? 23.596 19.336 47.096 1.00 9.60 332 ALA B CA 1
ATOM 6611 C C . ALA B 1 306 ? 23.867 17.838 47.071 1.00 9.78 332 ALA B C 1
ATOM 6612 O O . ALA B 1 306 ? 23.266 17.088 47.834 1.00 9.52 332 ALA B O 1
ATOM 6614 N N . ARG B 1 307 ? 24.755 17.399 46.185 1.00 10.19 333 ARG B N 1
ATOM 6615 C CA . ARG B 1 307 ? 25.068 15.974 46.094 1.00 10.48 333 ARG B CA 1
ATOM 6616 C C . ARG B 1 307 ? 26.556 15.723 46.184 1.00 10.49 333 ARG B C 1
ATOM 6617 O O . ARG B 1 307 ? 27.357 16.570 45.788 1.00 10.36 333 ARG B O 1
ATOM 6625 N N . ASN B 1 308 ? 26.901 14.549 46.706 1.00 10.51 334 ASN B N 1
ATOM 6626 C CA . ASN B 1 308 ? 28.278 14.142 46.916 1.00 11.20 334 ASN B CA 1
ATOM 6627 C C . ASN B 1 308 ? 28.657 13.143 45.829 1.00 10.69 334 ASN B C 1
ATOM 6628 O O . ASN B 1 308 ? 27.985 12.125 45.657 1.00 9.75 334 ASN B O 1
ATOM 6633 N N . TYR B 1 309 ? 29.725 13.459 45.098 1.00 10.34 335 TYR B N 1
ATOM 6634 C CA . TYR B 1 309 ? 30.094 12.742 43.883 1.00 10.32 335 TYR B CA 1
ATOM 6635 C C . TYR B 1 309 ? 31.316 11.851 44.034 1.00 10.29 335 TYR B C 1
ATOM 6636 O O . TYR B 1 309 ? 32.385 12.306 44.444 1.00 10.25 335 TYR B O 1
ATOM 6645 N N . THR B 1 310 ? 31.132 10.576 43.704 1.00 10.45 336 THR B N 1
ATOM 6646 C CA . THR B 1 310 ? 32.205 9.592 43.716 1.00 11.04 336 THR B CA 1
ATOM 6647 C C . THR B 1 310 ? 32.157 8.756 42.435 1.00 11.17 336 THR B C 1
ATOM 6648 O O . THR B 1 310 ? 31.241 8.885 41.619 1.00 11.06 336 THR B O 1
ATOM 6652 N N . LEU B 1 311 ? 33.157 7.903 42.265 1.00 11.35 337 LEU B N 1
ATOM 6653 C CA . LEU B 1 311 ? 33.176 6.942 41.170 1.00 11.85 337 LEU B CA 1
ATOM 6654 C C . LEU B 1 311 ? 33.249 5.553 41.760 1.00 12.43 337 LEU B C 1
ATOM 6655 O O . LEU B 1 311 ? 34.011 5.311 42.703 1.00 12.73 337 LEU B O 1
ATOM 6660 N N . ARG B 1 312 ? 32.461 4.643 41.201 1.00 12.72 338 ARG B N 1
ATOM 6661 C CA . ARG B 1 312 ? 32.416 3.269 41.664 1.00 13.44 338 ARG B CA 1
ATOM 6662 C C . ARG B 1 312 ? 32.362 2.343 40.457 1.00 13.39 338 ARG B C 1
ATOM 6663 O O . ARG B 1 312 ? 31.767 2.685 39.440 1.00 12.99 338 ARG B O 1
ATOM 6671 N N . TYR B 1 313 ? 33.005 1.183 40.566 1.00 13.89 339 TYR B N 1
ATOM 6672 C CA . TYR B 1 313 ? 32.836 0.136 39.563 1.00 14.48 339 TYR B CA 1
ATOM 6673 C C . TYR B 1 313 ? 31.506 -0.558 39.807 1.00 14.31 339 TYR B C 1
ATOM 6674 O O . TYR B 1 313 ? 31.304 -1.186 40.846 1.00 14.15 339 TYR B O 1
ATOM 6683 N N . VAL B 1 314 ? 30.579 -0.413 38.868 1.00 14.07 340 VAL B N 1
ATOM 6684 C CA . VAL B 1 314 ? 29.284 -1.061 39.002 1.00 14.04 340 VAL B CA 1
ATOM 6685 C C . VAL B 1 314 ? 28.971 -1.895 37.763 1.00 13.64 340 VAL B C 1
ATOM 6686 O O . VAL B 1 314 ? 29.421 -1.576 36.656 1.00 13.38 340 VAL B O 1
ATOM 6690 N N . HIS B 1 315 ? 28.210 -2.963 37.963 1.00 13.54 341 HIS B N 1
ATOM 6691 C CA . HIS B 1 315 ? 27.713 -3.782 36.859 1.00 13.78 341 HIS B CA 1
ATOM 6692 C C . HIS B 1 315 ? 26.661 -3.021 36.054 1.00 13.32 341 HIS B C 1
ATOM 6693 O O . HIS B 1 315 ? 25.631 -2.620 36.597 1.00 12.63 341 HIS B O 1
ATOM 6700 N N . THR B 1 316 ? 26.954 -2.785 34.777 1.00 12.69 342 THR B N 1
ATOM 6701 C CA . THR B 1 316 ? 25.971 -2.225 33.843 1.00 12.56 342 THR B CA 1
ATOM 6702 C C . THR B 1 316 ? 25.267 -3.367 33.094 1.00 12.40 342 THR B C 1
ATOM 6703 O O . THR B 1 316 ? 24.187 -3.185 32.540 1.00 11.75 342 THR B O 1
ATOM 6707 N N . ASN B 1 317 ? 25.899 -4.541 33.101 1.00 12.80 343 ASN B N 1
ATOM 6708 C CA . ASN B 1 317 ? 25.235 -5.807 32.777 1.00 13.24 343 ASN B CA 1
ATOM 6709 C C . ASN B 1 317 ? 25.806 -6.915 33.668 1.00 14.22 343 ASN B C 1
ATOM 6710 O O . ASN B 1 317 ? 26.668 -6.641 34.501 1.00 14.60 343 ASN B O 1
ATOM 6715 N N . ALA B 1 318 ? 25.335 -8.149 33.512 1.00 15.15 344 ALA B N 1
ATOM 6716 C CA . ALA B 1 318 ? 25.758 -9.238 34.407 1.00 16.24 344 ALA B CA 1
ATOM 6717 C C . ALA B 1 318 ? 27.247 -9.579 34.269 1.00 16.83 344 ALA B C 1
ATOM 6718 O O . ALA B 1 318 ? 27.873 -10.066 35.213 1.00 16.95 344 ALA B O 1
ATOM 6720 N N . GLU B 1 319 ? 27.808 -9.310 33.097 1.00 17.58 345 GLU B N 1
ATOM 6721 C CA . GLU B 1 319 ? 29.205 -9.636 32.816 1.00 18.63 345 GLU B CA 1
ATOM 6722 C C . GLU B 1 319 ? 30.196 -8.529 33.161 1.00 18.32 345 GLU B C 1
ATOM 6723 O O . GLU B 1 319 ? 31.302 -8.803 33.640 1.00 18.60 345 GLU B O 1
ATOM 6729 N N . THR B 1 320 ? 29.798 -7.286 32.908 1.00 17.98 346 THR B N 1
ATOM 6730 C CA . THR B 1 320 ? 30.741 -6.179 32.805 1.00 17.54 346 THR B CA 1
ATOM 6731 C C . THR B 1 320 ? 30.487 -5.066 33.822 1.00 17.64 346 THR B C 1
ATOM 6732 O O . THR B 1 320 ? 29.351 -4.618 34.002 1.00 17.30 346 THR B O 1
ATOM 6736 N N . LYS B 1 321 ? 31.564 -4.639 34.483 1.00 17.56 347 LYS B N 1
ATOM 6737 C CA . LYS B 1 321 ? 31.556 -3.441 35.318 1.00 17.43 347 LYS B CA 1
ATOM 6738 C C . LYS B 1 321 ? 32.104 -2.250 34.544 1.00 16.93 347 LYS B C 1
ATOM 6739 O O . LYS B 1 321 ? 32.991 -2.397 33.701 1.00 16.93 347 LYS B O 1
ATOM 6745 N N . GLN B 1 322 ? 31.567 -1.074 34.853 1.00 16.15 348 GLN B N 1
ATOM 6746 C CA . GLN B 1 322 ? 32.020 0.192 34.301 1.00 15.85 348 GLN B CA 1
ATOM 6747 C C . GLN B 1 322 ? 32.288 1.127 35.478 1.00 15.59 348 GLN B C 1
ATOM 6748 O O . GLN B 1 322 ? 31.517 1.135 36.444 1.00 15.35 348 GLN B O 1
ATOM 6754 N N . LEU B 1 323 ? 33.381 1.886 35.413 1.00 14.87 349 LEU B N 1
ATOM 6755 C CA . LEU B 1 323 ? 33.631 2.952 36.388 1.00 14.80 349 LEU B CA 1
ATOM 6756 C C . LEU B 1 323 ? 32.577 4.032 36.151 1.00 14.20 349 LEU B C 1
ATOM 6757 O O . LEU B 1 323 ? 32.546 4.640 35.083 1.00 13.91 349 LEU B O 1
ATOM 6762 N N . THR B 1 324 ? 31.721 4.255 37.148 1.00 13.61 350 THR B N 1
ATOM 6763 C CA . THR B 1 324 ? 30.455 4.982 36.959 1.00 13.06 350 THR B CA 1
ATOM 6764 C C . THR B 1 324 ? 30.301 6.082 38.018 1.00 12.51 350 THR B C 1
ATOM 6765 O O . THR B 1 324 ? 30.660 5.874 39.176 1.00 11.99 350 THR B O 1
ATOM 6769 N N . LEU B 1 325 ? 29.771 7.236 37.613 1.00 12.20 351 LEU B N 1
ATOM 6770 C CA . LEU B 1 325 ? 29.551 8.368 38.520 1.00 11.98 351 LEU B CA 1
ATOM 6771 C C . LEU B 1 325 ? 28.419 8.075 39.487 1.00 12.12 351 LEU B C 1
ATOM 6772 O O . LEU B 1 325 ? 27.302 7.753 39.071 1.00 12.24 351 LEU B O 1
ATOM 6777 N N . ILE B 1 326 ? 28.723 8.178 40.776 1.00 11.86 352 ILE B N 1
ATOM 6778 C CA . ILE B 1 326 ? 27.771 7.893 41.840 1.00 12.11 352 ILE B CA 1
ATOM 6779 C C . ILE B 1 326 ? 27.471 9.224 42.530 1.00 11.88 352 ILE B C 1
ATOM 6780 O O . ILE B 1 326 ? 28.361 10.065 42.688 1.00 11.79 352 ILE B O 1
ATOM 6785 N N . GLN B 1 327 ? 26.218 9.421 42.919 1.00 11.51 353 GLN B N 1
ATOM 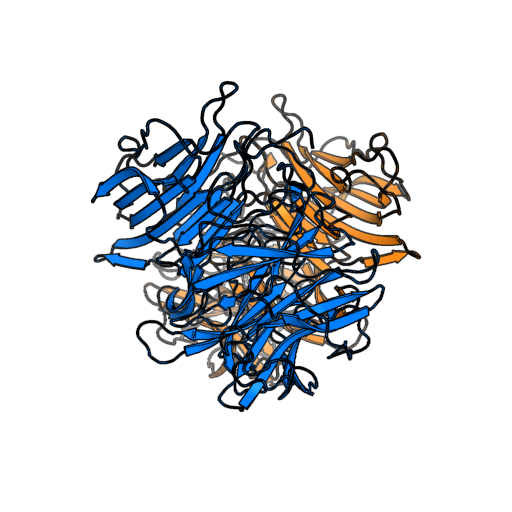6786 C CA . GLN B 1 327 ? 25.853 10.616 43.667 1.00 11.35 353 GLN B CA 1
ATOM 6787 C C . GLN B 1 327 ? 24.809 10.322 44.723 1.00 11.54 353 GLN B C 1
ATOM 6788 O O . GLN B 1 327 ? 23.869 9.556 44.498 1.00 11.28 353 GLN B O 1
ATOM 6794 N N . ASN B 1 328 ? 24.980 10.952 45.877 1.00 12.08 354 ASN B N 1
ATOM 6795 C CA . ASN B 1 328 ? 24.055 10.789 46.980 1.00 12.59 354 ASN B CA 1
ATOM 6796 C C . ASN B 1 328 ? 23.804 12.149 47.622 1.00 12.85 354 ASN B C 1
ATOM 6797 O O . ASN B 1 328 ? 24.700 12.999 47.642 1.00 12.67 354 ASN B O 1
ATOM 6802 N N . PRO B 1 329 ? 22.584 12.366 48.136 1.00 13.11 355 PRO B N 1
ATOM 6803 C CA . PRO B 1 329 ? 22.240 13.705 48.599 1.00 13.74 355 PRO B CA 1
ATOM 6804 C C . PRO B 1 329 ? 22.947 14.051 49.912 1.00 14.23 355 PRO B C 1
ATOM 6805 O O . PRO B 1 329 ? 23.238 13.164 50.715 1.00 14.10 355 PRO B O 1
ATOM 6809 N N . VAL B 1 330 ? 23.247 15.331 50.101 1.00 15.00 356 VAL B N 1
ATOM 6810 C CA . VAL B 1 330 ? 23.820 15.811 51.350 1.00 15.97 356 VAL B CA 1
ATOM 6811 C C . VAL B 1 330 ? 22.665 16.182 52.269 1.00 16.92 356 VAL B C 1
ATOM 6812 O O . VAL B 1 330 ? 21.931 17.127 51.995 1.00 16.65 356 VAL B O 1
ATOM 6816 N N . LEU B 1 331 ? 22.493 15.419 53.345 1.00 18.33 357 LEU B N 1
ATOM 6817 C CA . LEU B 1 331 ? 21.434 15.684 54.319 1.00 19.97 357 LEU B CA 1
ATOM 6818 C C . LEU B 1 331 ? 22.014 15.690 55.734 1.00 20.74 357 LEU B C 1
ATOM 6819 O O . LEU B 1 331 ? 22.208 14.631 56.330 1.00 20.95 357 LEU B O 1
ATOM 6824 N N . PRO B 1 332 ? 22.314 16.889 56.267 1.00 21.61 358 PRO B N 1
ATOM 6825 C CA . PRO B 1 332 ? 22.926 17.017 57.595 1.00 22.13 358 PRO B CA 1
ATOM 6826 C C . PRO B 1 332 ? 21.963 16.679 58.748 1.00 22.58 358 PRO B C 1
ATOM 6827 O O . PRO B 1 332 ? 20.767 16.457 58.517 1.00 22.44 358 PRO B O 1
ATOM 6831 N N . ASP B 1 333 ? 22.494 16.638 59.972 1.00 23.04 359 ASP B N 1
ATOM 6832 C CA . ASP B 1 333 ? 21.696 16.380 61.180 1.00 23.62 359 ASP B CA 1
ATOM 6833 C C . ASP B 1 333 ? 20.746 17.536 61.534 1.00 23.19 359 ASP B C 1
ATOM 6834 O O . ASP B 1 333 ? 19.869 17.386 62.390 1.00 22.95 359 ASP B O 1
ATOM 6839 N N . SER B 1 334 ? 20.926 18.682 60.879 1.00 22.77 360 SER B N 1
ATOM 6840 C CA . SER B 1 334 ? 20.074 19.855 61.103 1.00 22.72 360 SER B CA 1
ATOM 6841 C C . SER B 1 334 ? 18.648 19.648 60.583 1.00 22.52 360 SER B C 1
ATOM 6842 O O . SER B 1 334 ? 17.737 20.410 60.919 1.00 22.58 360 SER B O 1
ATOM 6845 N N . ILE B 1 335 ? 18.462 18.611 59.766 1.00 22.16 361 ILE B N 1
ATOM 6846 C CA . ILE B 1 335 ? 17.136 18.225 59.307 1.00 21.83 361 ILE B CA 1
ATOM 6847 C C . ILE B 1 335 ? 16.439 17.464 60.423 1.00 21.56 361 ILE B C 1
ATOM 6848 O O . ILE B 1 335 ? 16.973 16.486 60.958 1.00 21.75 361 ILE B O 1
ATOM 6853 N N . ASN B 1 336 ? 15.254 17.941 60.787 1.00 20.93 362 ASN B N 1
ATOM 6854 C CA . ASN B 1 336 ? 14.481 17.346 61.865 1.00 20.71 362 ASN B CA 1
ATOM 6855 C C . ASN B 1 336 ? 13.624 16.204 61.349 1.00 19.88 362 ASN B C 1
ATOM 6856 O O . ASN B 1 336 ? 13.093 16.276 60.245 1.00 19.14 362 ASN B O 1
ATOM 6861 N N . VAL B 1 337 ? 13.501 15.153 62.149 1.00 19.19 363 VAL B N 1
ATOM 6862 C CA . VAL B 1 337 ? 12.590 14.064 61.840 1.00 18.88 363 VAL B CA 1
ATOM 6863 C C . VAL B 1 337 ? 11.319 14.275 62.661 1.00 18.93 363 VAL B C 1
ATOM 6864 O O . VAL B 1 337 ? 11.340 14.185 63.892 1.00 18.89 363 VAL B O 1
ATOM 6868 N N . VAL B 1 338 ? 10.220 14.568 61.975 1.00 18.64 364 VAL B N 1
ATOM 6869 C CA . VAL B 1 338 ? 8.937 14.793 62.630 1.00 18.81 364 VAL B CA 1
ATOM 6870 C C . VAL B 1 338 ? 8.352 13.462 63.082 1.00 18.96 364 VAL B C 1
ATOM 6871 O O . VAL B 1 338 ? 7.952 13.315 64.234 1.00 18.96 364 VAL B O 1
ATOM 6875 N N . ASP B 1 339 ? 8.315 12.496 62.164 1.00 18.73 365 ASP B N 1
ATOM 6876 C CA . ASP B 1 339 ? 7.784 11.167 62.449 1.00 18.91 365 ASP B CA 1
ATOM 6877 C C . ASP B 1 339 ? 8.406 10.147 61.494 1.00 18.84 365 ASP B C 1
ATOM 6878 O O . ASP B 1 339 ? 8.997 10.519 60.476 1.00 18.32 365 ASP B O 1
ATOM 6883 N N . LYS B 1 340 ? 8.295 8.865 61.829 1.00 19.05 366 LYS B N 1
ATOM 6884 C CA . LYS B 1 340 ? 8.805 7.820 60.941 1.00 19.45 366 LYS B CA 1
ATOM 6885 C C . LYS B 1 340 ? 8.098 6.484 61.070 1.00 19.22 366 LYS B C 1
ATOM 6886 O O . LYS B 1 340 ? 7.538 6.155 62.121 1.00 18.85 366 LYS B O 1
ATOM 6892 N N . LEU B 1 341 ? 8.128 5.736 59.969 1.00 19.10 367 LEU B N 1
ATOM 6893 C CA . LEU B 1 341 ? 7.646 4.369 59.915 1.00 19.11 367 LEU B CA 1
ATOM 6894 C C . LEU B 1 341 ? 8.829 3.479 59.556 1.00 19.00 367 LEU B C 1
ATOM 6895 O O . LEU B 1 341 ? 9.596 3.789 58.639 1.00 18.99 367 LEU B O 1
ATOM 6900 N N . LYS B 1 342 ? 8.975 2.382 60.289 1.00 18.77 368 LYS B N 1
ATOM 6901 C CA . LYS B 1 342 ? 10.063 1.448 60.080 1.00 19.03 368 LYS B CA 1
ATOM 6902 C C . LYS B 1 342 ? 9.503 0.042 59.941 1.00 18.87 368 LYS B C 1
ATOM 6903 O O . LYS B 1 342 ? 8.664 -0.378 60.740 1.00 18.68 368 LYS B O 1
ATOM 6909 N N . LYS B 1 343 ? 9.959 -0.669 58.914 1.00 18.62 369 LYS B N 1
ATOM 6910 C CA . LYS B 1 343 ? 9.613 -2.076 58.732 1.00 18.64 369 LYS B CA 1
ATOM 6911 C C . LYS B 1 343 ? 10.797 -2.905 58.253 1.00 18.17 369 LYS B C 1
ATOM 6912 O O . LYS B 1 343 ? 11.763 -2.379 57.698 1.00 17.56 369 LYS B O 1
ATOM 6918 N N . LYS B 1 344 ? 10.687 -4.211 58.471 1.00 17.71 370 LYS B N 1
ATOM 6919 C CA . LYS B 1 344 ? 11.804 -5.123 58.405 1.00 17.57 370 LYS B CA 1
ATOM 6920 C C . LYS B 1 344 ? 11.320 -6.442 57.821 1.00 17.40 370 LYS B C 1
ATOM 6921 O O . LYS B 1 344 ? 10.308 -6.984 58.276 1.00 16.15 370 LYS B O 1
ATOM 6927 N N . ASN B 1 345 ? 12.035 -6.939 56.806 1.00 17.57 371 ASN B N 1
ATOM 6928 C CA . ASN B 1 345 ? 11.784 -8.257 56.205 1.00 18.11 371 ASN B CA 1
ATOM 6929 C C . ASN B 1 345 ? 10.315 -8.526 55.897 1.00 18.65 371 ASN B C 1
ATOM 6930 O O . ASN B 1 345 ? 9.770 -9.567 56.292 1.00 18.74 371 ASN B O 1
ATOM 6935 N N . VAL B 1 346 ? 9.672 -7.588 55.207 1.00 19.15 372 VAL B N 1
ATOM 6936 C CA . VAL B 1 346 ? 8.253 -7.729 54.889 1.00 20.06 372 VAL B CA 1
ATOM 6937 C C . VAL B 1 346 ? 8.028 -8.368 53.512 1.00 20.27 372 VAL B C 1
ATOM 6938 O O . VAL B 1 346 ? 8.540 -7.891 52.492 1.00 20.36 372 VAL B O 1
ATOM 6942 N N . LYS B 1 347 ? 7.280 -9.466 53.507 1.00 20.64 373 LYS B N 1
ATOM 6943 C CA . LYS B 1 347 ? 6.869 -10.128 52.272 1.00 20.98 373 LYS B CA 1
ATOM 6944 C C . LYS B 1 347 ? 5.598 -9.467 51.728 1.00 20.89 373 LYS B C 1
ATOM 6945 O O . LYS B 1 347 ? 4.475 -9.804 52.136 1.00 21.09 373 LYS B O 1
ATOM 6951 N N . LEU B 1 348 ? 5.791 -8.515 50.812 1.00 20.37 374 LEU B N 1
ATOM 6952 C CA . LEU B 1 348 ? 4.702 -7.712 50.241 1.00 20.04 374 LEU B CA 1
ATOM 6953 C C . LEU B 1 348 ? 3.697 -8.523 49.439 1.00 19.67 374 LEU B C 1
ATOM 6954 O O . LEU B 1 348 ? 4.075 -9.301 48.559 1.00 19.18 374 LEU B O 1
ATOM 6959 N N . THR B 1 349 ? 2.419 -8.312 49.750 1.00 19.54 375 THR B N 1
ATOM 6960 C CA . THR B 1 349 ? 1.298 -8.845 48.981 1.00 19.76 375 THR B CA 1
ATOM 6961 C C . THR B 1 349 ? 0.212 -7.775 48.912 1.00 20.20 375 THR B C 1
ATOM 6962 O O . THR B 1 349 ? 0.289 -6.756 49.610 1.00 20.06 375 THR B O 1
ATOM 6966 N N . ASN B 1 350 ? -0.812 -8.032 48.098 1.00 20.76 376 ASN B N 1
ATOM 6967 C CA . ASN B 1 350 ? -1.983 -7.160 47.986 1.00 21.59 376 ASN B CA 1
ATOM 6968 C C . ASN B 1 350 ? -2.769 -6.957 49.288 1.00 21.84 376 ASN B C 1
ATOM 6969 O O . ASN B 1 350 ? -3.465 -5.958 49.437 1.00 22.09 376 ASN B O 1
ATOM 6974 N N . LYS B 1 351 ? -2.657 -7.907 50.216 1.00 22.44 377 LYS B N 1
ATOM 6975 C CA . LYS B 1 351 ? -3.324 -7.805 51.521 1.00 22.85 377 LYS B CA 1
ATOM 6976 C C . LYS B 1 351 ? -2.372 -7.328 52.620 1.00 22.77 377 LYS B C 1
ATOM 6977 O O . LYS B 1 351 ? -2.689 -7.414 53.808 1.00 22.89 377 LYS B O 1
ATOM 6983 N N . LYS B 1 352 ? -1.211 -6.818 52.218 1.00 22.45 378 LYS B N 1
ATOM 6984 C CA . LYS B 1 352 ? -0.195 -6.362 53.161 1.00 22.37 378 LYS B CA 1
ATOM 6985 C C . LYS B 1 352 ? 0.445 -5.031 52.740 1.00 21.84 378 LYS B C 1
ATOM 6986 O O . LYS B 1 352 ? 1.673 -4.944 52.688 1.00 21.74 378 LYS B O 1
ATOM 6992 N N . PRO B 1 353 ? -0.368 -3.997 52.444 1.00 21.37 379 PRO B N 1
ATOM 6993 C CA . PRO B 1 353 ? 0.280 -2.741 52.045 1.00 21.33 379 PRO B CA 1
ATOM 6994 C C . PRO B 1 353 ? 0.969 -2.046 53.223 1.00 21.27 379 PRO B C 1
ATOM 6995 O O . PRO B 1 353 ? 0.557 -2.225 54.368 1.00 20.94 379 PRO B O 1
ATOM 6999 N N . ILE B 1 354 ? 2.029 -1.293 52.935 1.00 21.18 380 ILE B N 1
ATOM 7000 C CA . ILE B 1 354 ? 2.638 -0.400 53.915 1.00 21.27 380 ILE B CA 1
ATOM 7001 C C . ILE B 1 354 ? 1.940 0.944 53.771 1.00 21.58 380 ILE B C 1
ATOM 7002 O O . ILE B 1 354 ? 1.808 1.461 52.655 1.00 21.31 380 ILE B O 1
ATOM 7007 N N . LYS B 1 355 ? 1.470 1.499 54.888 1.00 21.87 381 LYS B N 1
ATOM 7008 C CA . LYS B 1 355 ? 0.776 2.781 54.859 1.00 22.55 381 LYS B CA 1
ATOM 7009 C C . LYS B 1 355 ? 1.207 3.680 56.007 1.00 22.90 381 LYS B C 1
ATOM 7010 O O . LYS B 1 355 ? 1.080 3.331 57.178 1.00 22.67 381 LYS B O 1
ATOM 7016 N N . THR B 1 356 ? 1.744 4.832 55.632 1.00 23.19 382 THR B N 1
ATOM 7017 C CA . THR B 1 356 ? 2.124 5.890 56.549 1.00 23.97 382 THR B CA 1
ATOM 7018 C C . THR B 1 356 ? 0.865 6.507 57.187 1.00 24.28 382 THR B C 1
ATOM 7019 O O . THR B 1 356 ? -0.148 6.701 56.522 1.00 24.03 382 THR B O 1
ATOM 7023 N N . ASN B 1 357 ? 0.916 6.779 58.486 1.00 25.03 383 ASN B N 1
ATOM 7024 C CA . ASN B 1 357 ? -0.208 7.437 59.151 1.00 25.88 383 ASN B CA 1
ATOM 7025 C C . ASN B 1 357 ? 0.276 8.462 60.169 1.00 26.05 383 ASN B C 1
ATOM 7026 O O . ASN B 1 357 ? 0.117 8.283 61.380 1.00 26.20 383 ASN B O 1
ATOM 7031 N N . PHE B 1 358 ? 0.880 9.531 59.660 1.00 26.19 384 PHE B N 1
ATOM 7032 C CA . PHE B 1 358 ? 1.425 10.587 60.509 1.00 26.39 384 PHE B CA 1
ATOM 7033 C C . PHE B 1 358 ? 0.335 11.599 60.847 1.00 26.66 384 PHE B C 1
ATOM 7034 O O . PHE B 1 358 ? -0.707 11.631 60.186 1.00 26.61 384 PHE B O 1
ATOM 7042 N N . LYS B 1 359 ? 0.579 12.415 61.874 1.00 27.00 385 LYS B N 1
ATOM 7043 C CA . LYS B 1 359 ? -0.447 13.312 62.422 1.00 27.42 385 LYS B CA 1
ATOM 7044 C C . LYS B 1 359 ? -0.826 14.430 61.456 1.00 26.92 385 LYS B C 1
ATOM 7045 O O . LYS B 1 359 ? -2.003 14.623 61.156 1.00 27.36 385 LYS B O 1
ATOM 7051 N N . GLY B 1 360 ? 0.172 15.165 60.976 1.00 26.26 386 GLY B N 1
ATOM 7052 C CA . GLY B 1 360 ? -0.044 16.176 59.942 1.00 25.07 386 GLY B CA 1
ATOM 7053 C C . GLY B 1 360 ? 0.939 15.939 58.816 1.00 24.32 386 GLY B C 1
ATOM 7054 O O . GLY B 1 360 ? 1.385 14.807 58.606 1.00 24.28 386 GLY B O 1
ATOM 7055 N N . SER B 1 361 ? 1.287 17.000 58.096 1.00 23.27 387 SER B N 1
ATOM 7056 C CA . SER B 1 361 ? 2.315 16.907 57.066 1.00 22.27 387 SER B CA 1
ATOM 7057 C C . SER B 1 361 ? 2.974 18.244 56.797 1.00 21.52 387 SER B C 1
ATOM 7058 O O . SER B 1 361 ? 2.296 19.258 56.643 1.00 21.40 387 SER B O 1
ATOM 7061 N N . THR B 1 362 ? 4.299 18.250 56.728 1.00 20.64 388 THR B N 1
ATOM 7062 C CA . THR B 1 362 ? 4.983 19.445 56.246 1.00 20.00 388 THR B CA 1
ATOM 7063 C C . THR B 1 362 ? 5.319 19.347 54.742 1.00 18.92 388 THR B C 1
ATOM 7064 O O . THR B 1 362 ? 5.862 20.284 54.157 1.00 18.46 388 THR B O 1
ATOM 7068 N N . GLY B 1 363 ? 4.950 18.224 54.122 1.00 17.87 389 GLY B N 1
ATOM 7069 C CA . GLY B 1 363 ? 5.126 18.038 52.675 1.00 17.11 389 GLY B CA 1
ATOM 7070 C C . GLY B 1 363 ? 6.529 17.625 52.266 1.00 16.39 389 GLY B C 1
ATOM 7071 O O . GLY B 1 363 ? 6.841 17.556 51.073 1.00 16.44 389 GLY B O 1
ATOM 7072 N N . LEU B 1 364 ? 7.369 17.357 53.263 1.00 15.84 390 LEU B N 1
ATOM 7073 C CA . LEU B 1 364 ? 8.737 16.889 53.059 1.00 15.18 390 LEU B CA 1
ATOM 7074 C C . LEU B 1 364 ? 8.922 15.493 53.657 1.00 15.06 390 LEU B C 1
ATOM 7075 O O . LEU B 1 364 ? 8.825 15.318 54.876 1.00 15.08 390 LEU B O 1
ATOM 7080 N N . PHE B 1 365 ? 9.187 14.514 52.788 1.00 14.48 391 PHE B N 1
ATOM 7081 C CA . PHE B 1 365 ? 9.348 13.116 53.184 1.00 14.49 391 PHE B CA 1
ATOM 7082 C C . PHE B 1 365 ? 10.546 12.492 52.489 1.00 14.30 391 PHE B C 1
ATOM 7083 O O . PHE B 1 365 ? 10.912 12.901 51.389 1.00 13.93 391 PHE B O 1
ATOM 7091 N N . ASP B 1 366 ? 11.149 11.497 53.129 1.00 14.34 392 ASP B N 1
ATOM 7092 C CA . ASP B 1 366 ? 12.045 10.583 52.420 1.00 14.39 392 ASP B CA 1
ATOM 7093 C C . ASP B 1 366 ? 11.665 9.129 52.684 1.00 14.22 392 ASP B C 1
ATOM 7094 O O . ASP B 1 366 ? 10.964 8.829 53.648 1.00 14.14 392 ASP B O 1
ATOM 7099 N N . PHE B 1 367 ? 12.094 8.246 51.789 1.00 14.15 393 PHE B N 1
ATOM 7100 C CA . PHE B 1 367 ? 11.898 6.813 51.948 1.00 14.01 393 PHE B CA 1
ATOM 7101 C C . PHE B 1 367 ? 13.169 6.093 51.505 1.00 14.20 393 PHE B C 1
ATOM 7102 O O . PHE B 1 367 ? 13.844 6.505 50.556 1.00 13.62 393 PHE B O 1
ATOM 7110 N N . ASN B 1 368 ? 13.508 5.039 52.233 1.00 14.08 394 ASN B N 1
ATOM 7111 C CA . ASN B 1 368 ? 14.744 4.319 52.018 1.00 14.51 394 ASN B CA 1
ATOM 7112 C C . ASN B 1 368 ? 14.389 2.847 52.083 1.00 13.93 394 ASN B C 1
ATOM 7113 O O . ASN B 1 368 ? 13.994 2.339 53.133 1.00 13.40 394 ASN B O 1
ATOM 7118 N N . ILE B 1 369 ? 14.481 2.175 50.939 1.00 13.98 395 ILE B N 1
ATOM 7119 C CA . ILE B 1 369 ? 14.059 0.783 50.833 1.00 13.65 395 ILE B CA 1
ATOM 7120 C C . ILE B 1 369 ? 15.138 -0.100 50.221 1.00 13.64 395 ILE B C 1
ATOM 7121 O O . ILE B 1 369 ? 15.670 0.212 49.154 1.00 13.99 395 ILE B O 1
ATOM 7126 N N . THR B 1 370 ? 15.453 -1.193 50.911 1.00 13.29 396 THR B N 1
ATOM 7127 C CA . THR B 1 370 ? 16.211 -2.305 50.338 1.00 12.98 396 THR B CA 1
ATOM 7128 C C . THR B 1 370 ? 15.261 -3.496 50.149 1.00 13.01 396 THR B C 1
ATOM 7129 O O . THR B 1 370 ? 14.545 -3.884 51.076 1.00 13.03 396 THR B O 1
ATOM 7133 N N . PHE B 1 371 ? 15.237 -4.057 48.942 1.00 12.88 397 PHE B N 1
ATOM 7134 C CA . PHE B 1 371 ? 14.294 -5.125 48.631 1.00 12.83 397 PHE B CA 1
ATOM 7135 C C . PHE B 1 371 ? 14.939 -6.248 47.835 1.00 13.05 397 PHE B C 1
ATOM 7136 O O . PHE B 1 371 ? 15.953 -6.044 47.175 1.00 12.62 397 PHE B O 1
ATOM 7144 N N . LYS B 1 372 ? 14.336 -7.431 47.926 1.00 13.90 398 LYS B N 1
ATOM 7145 C CA . LYS B 1 372 ? 14.780 -8.604 47.189 1.00 14.74 398 LYS B CA 1
ATOM 7146 C C . LYS B 1 372 ? 13.659 -9.095 46.293 1.00 14.90 398 LYS B C 1
ATOM 7147 O O . LYS B 1 372 ? 12.491 -9.061 46.682 1.00 14.39 398 LYS B O 1
ATOM 7153 N N . VAL B 1 373 ? 14.015 -9.545 45.092 1.00 15.62 399 VAL B N 1
ATOM 7154 C CA . VAL B 1 373 ? 13.035 -10.136 44.186 1.00 16.35 399 VAL B CA 1
ATOM 7155 C C . VAL B 1 373 ? 13.044 -11.644 44.400 1.00 17.11 399 VAL B C 1
ATOM 7156 O O . VAL B 1 373 ? 14.068 -12.303 44.206 1.00 16.76 399 VAL B O 1
ATOM 7160 N N . LEU B 1 374 ? 11.899 -12.169 44.818 1.00 18.10 400 LEU B N 1
ATOM 7161 C CA . LEU B 1 374 ? 11.761 -13.586 45.135 1.00 19.84 400 LEU B CA 1
ATOM 7162 C C . LEU B 1 374 ? 11.516 -14.381 43.858 1.00 20.83 400 LEU B C 1
ATOM 7163 O O . LEU B 1 374 ? 11.161 -13.806 42.824 1.00 20.85 400 LEU B O 1
ATOM 7168 N N . ASN B 1 375 ? 11.728 -15.694 43.929 1.00 22.15 401 ASN B N 1
ATOM 7169 C CA . ASN B 1 375 ? 11.399 -16.580 42.816 1.00 23.36 401 ASN B CA 1
ATOM 7170 C C . ASN B 1 375 ? 9.936 -16.987 42.850 1.00 23.70 401 ASN B C 1
ATOM 7171 O O . ASN B 1 375 ? 9.561 -17.997 43.458 1.00 24.51 401 ASN B O 1
ATOM 7176 N N . LEU B 1 376 ? 9.115 -16.165 42.209 1.00 23.80 402 LEU B N 1
ATOM 7177 C CA . LEU B 1 376 ? 7.687 -16.394 42.112 1.00 23.62 402 LEU B CA 1
ATOM 7178 C C . LEU B 1 376 ? 7.237 -16.003 40.722 1.00 23.84 402 LEU B C 1
ATOM 7179 O O . LEU B 1 376 ? 7.544 -14.902 40.244 1.00 23.73 402 LEU B O 1
ATOM 7184 N N . ASN B 1 377 ? 6.518 -16.917 40.079 1.00 24.04 403 ASN B N 1
ATOM 7185 C CA . ASN B 1 377 ? 5.920 -16.669 38.783 1.00 24.20 403 ASN B CA 1
ATOM 7186 C C . ASN B 1 377 ? 4.558 -16.032 38.960 1.00 23.71 403 ASN B C 1
ATOM 7187 O O . ASN B 1 377 ? 3.658 -16.605 39.575 1.00 23.63 403 ASN B O 1
ATOM 7192 N N . VAL B 1 378 ? 4.426 -14.832 38.416 1.00 22.90 404 VAL B N 1
ATOM 7193 C CA . VAL B 1 378 ? 3.255 -13.997 38.603 1.00 22.24 404 VAL B CA 1
ATOM 7194 C C . VAL B 1 378 ? 2.801 -13.534 37.214 1.00 21.79 404 VAL B C 1
ATOM 7195 O O . VAL B 1 378 ? 3.613 -13.501 36.293 1.00 21.91 404 VAL B O 1
ATOM 7199 N N . SER B 1 379 ? 1.518 -13.220 37.042 1.00 21.13 405 SER B N 1
ATOM 7200 C CA . SER B 1 379 ? 1.018 -12.789 35.726 1.00 20.86 405 SER B CA 1
ATOM 7201 C C . SER B 1 379 ? 1.651 -11.452 35.314 1.00 20.09 405 SER B C 1
ATOM 7202 O O . SER B 1 379 ? 1.953 -10.625 36.182 1.00 19.69 405 SER B O 1
ATOM 7205 N N . PRO B 1 380 ? 1.842 -11.227 33.993 1.00 19.75 406 PRO B N 1
ATOM 7206 C CA . PRO B 1 380 ? 2.741 -10.148 33.533 1.00 19.06 406 PRO B CA 1
ATOM 7207 C C . PRO B 1 380 ? 2.358 -8.745 34.008 1.00 18.43 406 PRO B C 1
ATOM 7208 O O . PRO B 1 380 ? 3.225 -7.882 34.146 1.00 18.05 406 PRO B O 1
ATOM 7212 N N . GLY B 1 381 ? 1.073 -8.522 34.263 1.00 17.61 407 GLY B N 1
ATOM 7213 C CA . GLY B 1 381 ? 0.615 -7.236 34.768 1.00 16.94 407 GLY B CA 1
ATOM 7214 C C . GLY B 1 381 ? 0.916 -6.969 36.234 1.00 16.80 407 GLY B C 1
ATOM 7215 O O . GLY B 1 381 ? 0.634 -5.879 36.732 1.00 16.64 407 GLY B O 1
ATOM 7216 N N . LYS B 1 382 ? 1.510 -7.947 36.918 1.00 16.24 408 LYS B N 1
ATOM 7217 C CA . LYS B 1 382 ? 1.701 -7.867 38.365 1.00 15.98 408 LYS B CA 1
ATOM 7218 C C . LYS B 1 382 ? 3.164 -7.956 38.833 1.00 15.39 408 LYS B C 1
ATOM 7219 O O . LYS B 1 382 ? 3.429 -8.006 40.039 1.00 15.19 408 LYS B O 1
ATOM 7225 N N . THR B 1 383 ? 4.106 -7.960 37.894 1.00 14.45 409 THR B N 1
ATOM 7226 C CA . THR B 1 383 ? 5.531 -8.066 38.226 1.00 13.77 409 THR B CA 1
ATOM 7227 C C . THR B 1 383 ? 6.134 -6.735 38.725 1.00 13.95 409 THR B C 1
ATOM 7228 O O . THR B 1 383 ? 7.237 -6.351 38.322 1.00 14.24 409 THR B O 1
ATOM 7232 N N . HIS B 1 384 ? 5.422 -6.056 39.623 1.00 13.37 410 HIS B N 1
ATOM 7233 C CA . HIS B 1 384 ? 5.840 -4.745 40.115 1.00 13.03 410 HIS B CA 1
ATOM 7234 C C . HIS B 1 384 ? 5.288 -4.416 41.498 1.00 13.08 410 HIS B C 1
ATOM 7235 O O . HIS B 1 384 ? 4.305 -5.015 41.953 1.00 13.59 410 HIS B O 1
ATOM 7242 N N . PHE B 1 385 ? 5.937 -3.468 42.167 1.00 13.03 411 PHE B N 1
ATOM 7243 C CA . PHE B 1 385 ? 5.367 -2.827 43.354 1.00 13.01 411 PHE B CA 1
ATOM 7244 C C . PHE B 1 385 ? 5.519 -1.321 43.217 1.00 13.13 411 PHE B C 1
ATOM 7245 O O . PHE B 1 385 ? 6.349 -0.846 42.441 1.00 12.93 411 PHE B O 1
ATOM 7253 N N . ASP B 1 386 ? 4.714 -0.579 43.968 1.00 13.56 412 ASP B N 1
ATOM 7254 C CA . ASP B 1 386 ? 4.602 0.856 43.777 1.00 13.96 412 ASP B CA 1
ATOM 7255 C C . ASP B 1 386 ? 4.619 1.629 45.086 1.00 13.90 412 ASP B C 1
ATOM 7256 O O . ASP B 1 386 ? 3.984 1.235 46.073 1.00 13.72 412 ASP B O 1
ATOM 7261 N N . ILE B 1 387 ? 5.372 2.721 45.075 1.00 13.42 413 ILE B N 1
ATOM 7262 C CA . ILE B 1 387 ? 5.384 3.678 46.165 1.00 13.36 413 ILE B CA 1
ATOM 7263 C C . ILE B 1 387 ? 4.487 4.830 45.727 1.00 13.43 413 ILE B C 1
ATOM 7264 O O . ILE B 1 387 ? 4.758 5.488 44.718 1.00 13.29 413 ILE B O 1
ATOM 7269 N N . LEU B 1 388 ? 3.406 5.046 46.470 1.00 13.72 414 LEU B N 1
ATOM 7270 C CA . LEU B 1 388 ? 2.454 6.105 46.161 1.00 14.05 414 LEU B CA 1
ATOM 7271 C C . LEU B 1 388 ? 2.645 7.288 47.096 1.00 14.39 414 LEU B C 1
ATOM 7272 O O . LEU B 1 388 ? 2.606 7.142 48.318 1.00 14.20 414 LEU B O 1
ATOM 7277 N N . ILE B 1 389 ? 2.847 8.463 46.510 1.00 14.23 415 ILE B N 1
ATOM 7278 C CA . ILE B 1 389 ? 2.943 9.682 47.284 1.00 14.61 415 ILE B CA 1
ATOM 7279 C C . ILE B 1 389 ? 1.634 10.434 47.127 1.00 14.80 415 ILE B C 1
ATOM 7280 O O . ILE B 1 389 ? 1.346 10.979 46.062 1.00 14.32 415 ILE B O 1
ATOM 7285 N N . ASN B 1 390 ? 0.840 10.443 48.195 1.00 14.89 416 ASN B N 1
ATOM 7286 C CA . ASN B 1 390 ? -0.515 10.995 48.142 1.00 15.69 416 ASN B CA 1
ATOM 7287 C C . ASN B 1 390 ? -0.620 12.343 48.831 1.00 15.91 416 ASN B C 1
ATOM 7288 O O . ASN B 1 390 ? -0.023 12.557 49.883 1.00 15.87 416 ASN B O 1
ATOM 7293 N N . SER B 1 391 ? -1.399 13.244 48.242 1.00 16.50 417 SER B N 1
ATOM 7294 C CA . SER B 1 391 ? -1.741 14.488 48.909 1.00 17.39 417 SER B CA 1
ATOM 7295 C C . SER B 1 391 ? -2.803 14.206 49.969 1.00 18.46 417 SER B C 1
ATOM 7296 O O . SER B 1 391 ? -3.265 13.068 50.113 1.00 18.15 417 SER B O 1
ATOM 7299 N N . GLN B 1 392 ? -3.174 15.246 50.713 1.00 19.63 418 GLN B N 1
ATOM 7300 C CA . GLN B 1 392 ? -4.361 15.202 51.550 1.00 21.29 418 GLN B CA 1
ATOM 7301 C C . GLN B 1 392 ? -5.578 15.209 50.626 1.00 22.57 418 GLN B C 1
ATOM 7302 O O . GLN B 1 392 ? -5.500 15.674 49.482 1.00 22.31 418 GLN B O 1
ATOM 7308 N N . GLU B 1 393 ? -6.698 14.679 51.106 1.00 24.44 419 GLU B N 1
ATOM 7309 C CA . GLU B 1 393 ? -7.947 14.862 50.392 1.00 26.10 419 GLU B CA 1
ATOM 7310 C C . GLU B 1 393 ? -8.430 16.281 50.651 1.00 27.21 419 GLU B C 1
ATOM 7311 O O . GLU B 1 393 ? -8.703 16.652 51.797 1.00 27.35 419 GLU B O 1
ATOM 7317 N N . LEU B 1 394 ? -8.497 17.078 49.588 1.00 28.66 420 LEU B N 1
ATOM 7318 C CA . LEU B 1 394 ? -9.086 18.410 49.662 1.00 29.96 420 LEU B CA 1
ATOM 7319 C C . LEU B 1 394 ? -10.556 18.353 49.262 1.00 30.86 420 LEU B C 1
ATOM 7320 O O . LEU B 1 394 ? -11.354 17.700 49.944 1.00 31.66 420 LEU B O 1
ATOM 7325 N N . ASN B 1 395 ? -10.915 19.024 48.170 1.00 31.46 421 ASN B N 1
ATOM 7326 C CA . ASN B 1 395 ? -12.291 19.013 47.669 1.00 31.84 421 ASN B CA 1
ATOM 7327 C C . ASN B 1 395 ? -12.671 17.657 47.076 1.00 31.92 421 ASN B C 1
ATOM 7328 O O . ASN B 1 395 ? -12.840 17.518 45.858 1.00 32.21 421 ASN B O 1
ATOM 7333 N N . SER B 1 396 ? -12.788 16.673 47.969 1.00 31.61 422 SER B N 1
ATOM 7334 C CA . SER B 1 396 ? -13.047 15.265 47.647 1.00 31.35 422 SER B CA 1
ATOM 7335 C C . SER B 1 396 ? -12.092 14.634 46.615 1.00 30.59 422 SER B C 1
ATOM 7336 O O . SER B 1 396 ? -12.480 13.716 45.893 1.00 31.01 422 SER B O 1
ATOM 7339 N N . SER B 1 397 ? -10.851 15.112 46.545 1.00 29.52 423 SER B N 1
ATOM 7340 C CA . SER B 1 397 ? -9.878 14.519 45.620 1.00 28.22 423 SER B CA 1
ATOM 7341 C C . SER B 1 397 ? -8.477 14.378 46.223 1.00 27.17 423 SER B C 1
ATOM 7342 O O . SER B 1 397 ? -8.029 15.229 47.002 1.00 27.01 423 SER B O 1
ATOM 7345 N N . VAL B 1 398 ? -7.815 13.283 45.861 1.00 25.48 424 VAL B N 1
ATOM 7346 C CA . VAL B 1 398 ? -6.449 13.000 46.276 1.00 24.26 424 VAL B CA 1
ATOM 7347 C C . VAL B 1 398 ? -5.569 12.943 45.032 1.00 23.45 424 VAL B C 1
ATOM 7348 O O . VAL B 1 398 ? -5.847 12.179 44.105 1.00 23.25 424 VAL B O 1
ATOM 7352 N N . ASP B 1 399 ? -4.531 13.776 45.010 1.00 22.33 425 ASP B N 1
ATOM 7353 C CA . ASP B 1 399 ? -3.517 13.738 43.962 1.00 21.55 425 ASP B CA 1
ATOM 7354 C C . ASP B 1 399 ? -2.367 12.846 44.395 1.00 20.70 425 ASP B C 1
ATOM 7355 O O . ASP B 1 399 ? -1.994 12.818 45.576 1.00 20.41 425 ASP B O 1
ATOM 7360 N N . SER B 1 400 ? -1.796 12.129 43.437 1.00 19.54 426 SER B N 1
ATOM 7361 C CA . SER B 1 400 ? -0.665 11.269 43.738 1.00 18.90 426 SER B CA 1
ATOM 7362 C C . SER B 1 400 ? 0.351 11.221 42.612 1.00 18.11 426 SER B C 1
ATOM 7363 O O . SER B 1 400 ? 0.018 11.432 41.447 1.00 18.07 426 SER B O 1
ATOM 7366 N N . ILE B 1 401 ? 1.598 10.953 42.978 1.00 17.03 427 ILE B N 1
ATOM 7367 C CA . ILE B 1 401 ? 2.604 10.538 42.011 1.00 15.99 427 ILE B CA 1
ATOM 7368 C C . ILE B 1 401 ? 3.100 9.163 42.439 1.00 15.67 427 ILE B C 1
ATOM 7369 O O . ILE B 1 401 ? 3.025 8.812 43.622 1.00 15.44 427 ILE B O 1
ATOM 7374 N N . LYS B 1 402 ? 3.586 8.387 41.479 1.00 14.55 428 LYS B N 1
ATOM 7375 C CA . LYS B 1 402 ? 3.906 6.990 41.717 1.00 14.36 428 LYS B CA 1
ATOM 7376 C C . LYS B 1 402 ? 5.358 6.720 41.360 1.00 13.59 428 LYS B C 1
ATOM 7377 O O . LYS B 1 402 ? 5.820 7.155 40.310 1.00 12.90 428 LYS B O 1
ATOM 7383 N N . ILE B 1 403 ? 6.067 6.025 42.250 1.00 13.34 429 ILE B N 1
ATOM 7384 C CA . ILE B 1 403 ? 7.413 5.502 41.966 1.00 12.83 429 ILE B CA 1
ATOM 7385 C C . ILE B 1 403 ? 7.397 3.983 42.136 1.00 12.45 429 ILE B C 1
ATOM 7386 O O . ILE B 1 403 ? 6.991 3.471 43.180 1.00 13.10 429 ILE B O 1
ATOM 7391 N N . GLY B 1 404 ? 7.846 3.257 41.124 1.00 11.44 430 GLY B N 1
ATOM 7392 C CA . GLY B 1 404 ? 7.770 1.812 41.187 1.00 10.60 430 GLY B CA 1
ATOM 7393 C C . GLY B 1 404 ? 8.967 1.069 40.648 1.00 10.55 430 GLY B C 1
ATOM 7394 O O . GLY B 1 404 ? 9.939 1.676 40.179 1.00 9.68 430 GLY B O 1
ATOM 7395 N N . PHE B 1 405 ? 8.887 -0.257 40.733 1.00 10.12 431 PHE B N 1
ATOM 7396 C CA . PHE B 1 405 ? 9.911 -1.144 40.197 1.00 10.32 431 PHE B CA 1
ATOM 7397 C C . PHE B 1 405 ? 9.221 -2.344 39.561 1.00 10.92 431 PHE B C 1
ATOM 7398 O O . PHE B 1 405 ? 8.270 -2.887 40.123 1.00 11.21 431 PHE B O 1
ATOM 7406 N N . ASP B 1 406 ? 9.675 -2.726 38.374 1.00 11.08 432 ASP B N 1
ATOM 7407 C CA . ASP B 1 406 ? 9.165 -3.912 37.700 1.00 11.77 432 ASP B CA 1
ATOM 7408 C C . ASP B 1 406 ? 10.271 -4.950 37.629 1.00 11.64 432 ASP B C 1
ATOM 7409 O O . ASP B 1 406 ? 11.315 -4.706 37.032 1.00 11.86 432 ASP B O 1
ATOM 7414 N N . SER B 1 407 ? 10.031 -6.113 38.226 1.00 11.41 433 SER B N 1
ATOM 7415 C CA . SER B 1 407 ? 11.041 -7.176 38.265 1.00 11.69 433 SER B CA 1
ATOM 7416 C C . SER B 1 407 ? 11.343 -7.839 36.913 1.00 11.72 433 SER B C 1
ATOM 7417 O O . SER B 1 407 ? 12.472 -8.290 36.695 1.00 11.93 433 SER B O 1
ATOM 7420 N N . SER B 1 408 ? 10.359 -7.900 36.015 1.00 11.74 434 SER B N 1
ATOM 7421 C CA . SER B 1 408 ? 10.587 -8.448 34.659 1.00 11.86 434 SER B CA 1
ATOM 7422 C C . SER B 1 408 ? 11.523 -7.565 33.814 1.00 11.88 434 SER B C 1
ATOM 7423 O O . SER B 1 408 ? 12.264 -8.072 32.966 1.00 12.04 434 SER B O 1
ATOM 7426 N N . GLN B 1 409 ? 11.486 -6.257 34.067 1.00 11.38 435 GLN B N 1
ATOM 7427 C CA . GLN B 1 409 ? 12.297 -5.271 33.340 1.00 10.86 435 GLN B CA 1
ATOM 7428 C C . GLN B 1 409 ? 13.540 -4.801 34.101 1.00 10.93 435 GLN B C 1
ATOM 7429 O O . GLN B 1 409 ? 14.363 -4.068 33.546 1.00 10.45 435 GLN B O 1
ATOM 7435 N N . SER B 1 410 ? 13.662 -5.210 35.366 1.00 10.58 436 SER B N 1
ATOM 7436 C CA . SER B 1 410 ? 14.763 -4.786 36.236 1.00 10.97 436 SER B CA 1
ATOM 7437 C C . SER B 1 410 ? 14.950 -3.260 36.182 1.00 10.45 436 SER B C 1
ATOM 7438 O O . SER B 1 410 ? 16.079 -2.752 36.142 1.00 10.28 436 SER B O 1
ATOM 7441 N N . SER B 1 411 ? 13.821 -2.551 36.182 1.00 10.31 437 SER B N 1
ATOM 7442 C CA . SER B 1 411 ? 13.789 -1.097 35.985 1.00 10.28 437 SER B CA 1
ATOM 7443 C C . SER B 1 411 ? 12.855 -0.411 36.960 1.00 9.65 437 SER B C 1
ATOM 7444 O O . SER B 1 411 ? 11.720 -0.853 37.182 1.00 9.96 437 SER B O 1
ATOM 7447 N N . PHE B 1 412 ? 13.337 0.689 37.520 1.00 9.11 438 PHE B N 1
ATOM 7448 C CA . PHE B 1 412 ? 12.483 1.576 38.280 1.00 9.39 438 PHE B CA 1
ATOM 7449 C C . PHE B 1 412 ? 11.718 2.453 37.310 1.00 9.59 438 PHE B C 1
ATOM 7450 O O . PHE B 1 412 ? 12.101 2.583 36.139 1.00 9.61 438 PHE B O 1
ATOM 7458 N N . TYR B 1 413 ? 10.631 3.043 37.792 1.00 9.62 439 TYR B N 1
ATOM 7459 C CA . TYR B 1 413 ? 9.882 4.023 37.006 1.00 9.98 439 TYR B CA 1
ATOM 7460 C C . TYR B 1 413 ? 9.234 5.073 37.903 1.00 10.17 439 TYR B C 1
ATOM 7461 O O . TYR B 1 413 ? 8.974 4.838 39.095 1.00 9.88 439 TYR B O 1
ATOM 7470 N N . ILE B 1 414 ? 8.986 6.237 37.320 1.00 10.19 440 ILE B N 1
ATOM 7471 C CA . ILE B 1 414 ? 8.141 7.237 37.946 1.00 10.39 440 ILE B CA 1
ATOM 7472 C C . ILE B 1 414 ? 6.957 7.500 37.021 1.00 10.76 440 ILE B C 1
ATOM 7473 O O . ILE B 1 414 ? 7.072 7.380 35.794 1.00 10.41 440 ILE B O 1
ATOM 7478 N N . ASP B 1 415 ? 5.813 7.824 37.613 1.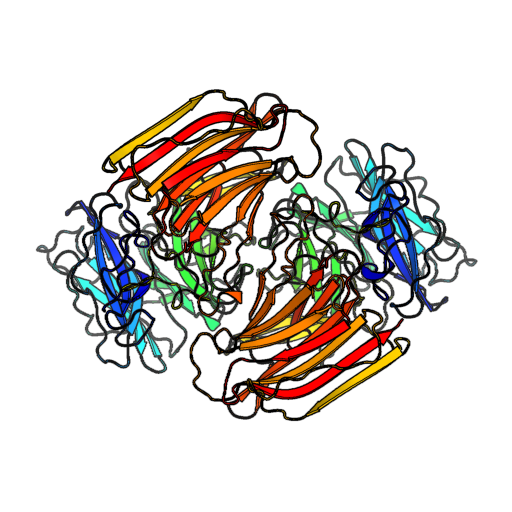00 10.81 441 ASP B N 1
ATOM 7479 C CA . ASP B 1 415 ? 4.717 8.402 36.863 1.00 11.48 441 ASP B CA 1
ATOM 7480 C C . ASP B 1 415 ? 4.255 9.631 37.626 1.00 11.85 441 ASP B C 1
ATOM 7481 O O . ASP B 1 415 ? 3.587 9.516 38.656 1.00 11.32 441 ASP B O 1
ATOM 7486 N N . ARG B 1 416 ? 4.639 10.800 37.115 1.00 12.30 442 ARG B N 1
ATOM 7487 C CA . ARG B 1 416 ? 4.309 12.086 37.730 1.00 12.50 442 ARG B CA 1
ATOM 7488 C C . ARG B 1 416 ? 3.041 12.740 37.160 1.00 13.41 442 ARG B C 1
ATOM 7489 O O . ARG B 1 416 ? 2.781 13.921 37.416 1.00 13.43 442 ARG B O 1
ATOM 7497 N N . HIS B 1 417 ? 2.246 11.973 36.414 1.00 14.40 443 HIS B N 1
ATOM 7498 C CA . HIS B 1 417 ? 0.965 12.469 35.902 1.00 16.03 443 HIS B CA 1
ATOM 7499 C C . HIS B 1 417 ? 0.006 12.817 37.038 1.00 16.59 443 HIS B C 1
ATOM 7500 O O . HIS B 1 417 ? -0.225 12.012 37.952 1.00 16.63 443 HIS B O 1
ATOM 7507 N N . ILE B 1 418 ? -0.521 14.033 36.979 1.00 17.34 444 ILE B N 1
ATOM 7508 C CA . ILE B 1 418 ? -1.542 14.481 37.912 1.00 18.39 444 ILE B CA 1
ATOM 7509 C C . ILE B 1 418 ? -2.652 15.061 37.061 1.00 19.19 444 ILE B C 1
ATOM 7510 O O . ILE B 1 418 ? -2.432 16.042 36.350 1.00 19.27 444 ILE B O 1
ATOM 7515 N N . PRO B 1 419 ? -3.846 14.442 37.103 1.00 20.10 445 PRO B N 1
ATOM 7516 C CA . PRO B 1 419 ? -4.911 14.902 36.213 1.00 20.66 445 PRO B CA 1
ATOM 7517 C C . PRO B 1 419 ? -5.391 16.292 36.598 1.00 21.10 445 PRO B C 1
ATOM 7518 O O . PRO B 1 419 ? -5.238 16.702 37.758 1.00 20.99 445 PRO B O 1
ATOM 7522 N N . ASN B 1 420 ? -5.932 17.010 35.617 1.00 21.52 446 ASN B N 1
ATOM 7523 C CA . ASN B 1 420 ? -6.654 18.255 35.861 1.00 22.33 446 ASN B CA 1
ATOM 7524 C C . ASN B 1 420 ? -5.792 19.508 35.950 1.00 22.40 446 ASN B C 1
ATOM 7525 O O . ASN B 1 420 ? -6.293 20.616 35.761 1.00 23.00 446 ASN B O 1
ATOM 7530 N N . VAL B 1 421 ? -4.504 19.327 36.226 1.00 21.99 447 VAL B N 1
ATOM 7531 C CA . VAL B 1 421 ? -3.577 20.439 36.344 1.00 21.53 447 VAL B CA 1
ATOM 7532 C C . VAL B 1 421 ? -2.983 20.749 34.976 1.00 21.65 447 VAL B C 1
ATOM 7533 O O . VAL B 1 421 ? -2.282 19.925 34.385 1.00 21.43 447 VAL B O 1
ATOM 7537 N N . GLU B 1 422 ? -3.281 21.937 34.471 1.00 21.68 448 GLU B N 1
ATOM 7538 C CA . GLU B 1 422 ? -2.781 22.353 33.173 1.00 21.82 448 GLU B CA 1
ATOM 7539 C C . GLU B 1 422 ? -1.918 23.601 33.259 1.00 20.90 448 GLU B C 1
ATOM 7540 O O . GLU B 1 422 ? -2.172 24.499 34.055 1.00 21.24 448 GLU B O 1
ATOM 7546 N N . PHE B 1 423 ? -0.877 23.630 32.439 1.00 19.79 449 PHE B N 1
ATOM 7547 C CA . PHE B 1 423 ? -0.090 24.836 32.215 1.00 18.46 449 PHE B CA 1
ATOM 7548 C C . PHE B 1 423 ? 0.465 24.801 30.800 1.00 18.00 449 PHE B C 1
ATOM 7549 O O . PHE B 1 423 ? 0.541 23.728 30.197 1.00 17.48 449 PHE B O 1
ATOM 7557 N N . PRO B 1 424 ? 0.820 25.976 30.247 1.00 17.68 450 PRO B N 1
ATOM 7558 C CA . PRO B 1 424 ? 1.386 26.032 28.912 1.00 17.20 450 PRO B CA 1
ATOM 7559 C C . PRO B 1 424 ? 2.618 25.134 28.762 1.00 16.77 450 PRO B C 1
ATOM 7560 O O . PRO B 1 424 ? 3.396 24.988 29.708 1.00 16.94 450 PRO B O 1
ATOM 7564 N N . ARG B 1 425 ? 2.770 24.546 27.577 1.00 16.02 451 ARG B N 1
ATOM 7565 C CA . ARG B 1 425 ? 3.902 23.683 27.217 1.00 15.92 451 ARG B CA 1
ATOM 7566 C C . ARG B 1 425 ? 3.977 22.363 27.994 1.00 15.26 451 ARG B C 1
ATOM 7567 O O . ARG B 1 425 ? 5.042 21.752 28.085 1.00 14.99 451 ARG B O 1
ATOM 7575 N N . LYS B 1 426 ? 2.844 21.915 28.526 1.00 14.74 452 LYS B N 1
ATOM 7576 C CA . LYS B 1 426 ? 2.785 20.632 29.224 1.00 14.69 452 LYS B CA 1
ATOM 7577 C C . LYS B 1 426 ? 2.862 19.438 28.258 1.00 14.16 452 LYS B C 1
ATOM 7578 O O . LYS B 1 426 ? 2.957 18.286 28.692 1.00 14.04 452 LYS B O 1
ATOM 7584 N N . GLN B 1 427 ? 2.816 19.717 26.954 1.00 13.88 453 GLN B N 1
ATOM 7585 C CA . GLN B 1 427 ? 3.055 18.706 25.922 1.00 13.77 453 GLN B CA 1
ATOM 7586 C C . GLN B 1 427 ? 4.469 18.151 26.062 1.00 13.38 453 GLN B C 1
ATOM 7587 O O . GLN B 1 427 ? 4.754 17.043 25.614 1.00 13.15 453 GLN B O 1
ATOM 7593 N N . PHE B 1 428 ? 5.353 18.946 26.661 1.00 12.67 454 PHE B N 1
ATOM 7594 C CA . PHE B 1 428 ? 6.756 18.581 26.821 1.00 12.18 454 PHE B CA 1
ATOM 7595 C C . PHE B 1 428 ? 7.051 18.041 28.225 1.00 11.94 454 PHE B C 1
ATOM 7596 O O . PHE B 1 428 ? 8.151 17.554 28.497 1.00 12.27 454 PHE B O 1
ATOM 7604 N N . PHE B 1 429 ? 6.055 18.125 29.101 1.00 11.40 455 PHE B N 1
ATOM 7605 C CA . PHE B 1 429 ? 6.180 17.671 30.483 1.00 11.01 455 PHE B CA 1
ATOM 7606 C C . PHE B 1 429 ? 5.955 16.157 30.513 1.00 10.74 455 PHE B C 1
ATOM 7607 O O . PHE B 1 429 ? 4.842 15.678 30.762 1.00 10.97 455 PHE B O 1
ATOM 7615 N N . THR B 1 430 ? 7.019 15.413 30.224 1.00 10.48 456 THR B N 1
ATOM 7616 C CA . THR B 1 430 ? 6.971 13.956 30.174 1.00 10.14 456 THR B CA 1
ATOM 7617 C C . THR B 1 430 ? 6.563 13.401 31.538 1.00 10.19 456 THR B C 1
ATOM 7618 O O . THR B 1 430 ? 7.113 13.803 32.563 1.00 10.09 456 THR B O 1
ATOM 7622 N N . ASP B 1 431 ? 5.601 12.481 31.553 1.00 10.02 457 ASP B N 1
ATOM 7623 C CA . ASP B 1 431 ? 5.084 11.950 32.819 1.00 10.49 457 ASP B CA 1
ATOM 7624 C C . ASP B 1 431 ? 5.753 10.647 33.251 1.00 10.44 457 ASP B C 1
ATOM 7625 O O . ASP B 1 431 ? 5.933 10.410 34.449 1.00 10.55 457 ASP B O 1
ATOM 7630 N N . LYS B 1 432 ? 6.101 9.798 32.286 1.00 10.24 458 LYS B N 1
ATOM 7631 C CA . LYS B 1 432 ? 6.639 8.469 32.598 1.00 10.22 458 LYS B CA 1
ATOM 7632 C C . LYS B 1 432 ? 8.107 8.387 32.217 1.00 10.51 458 LYS B C 1
ATOM 7633 O O . LYS B 1 432 ? 8.473 8.698 31.089 1.00 10.13 458 LYS B O 1
ATOM 7639 N N . LEU B 1 433 ? 8.942 7.992 33.178 1.00 10.43 459 LEU B N 1
ATOM 7640 C CA . LEU B 1 433 ? 10.384 7.853 32.958 1.00 10.37 459 LEU B CA 1
ATOM 7641 C C . LEU B 1 433 ? 10.844 6.589 33.664 1.00 10.28 459 LEU B C 1
ATOM 7642 O O . LEU B 1 433 ? 10.300 6.229 34.715 1.00 10.19 459 LEU B O 1
ATOM 7647 N N . ALA B 1 434 ? 11.845 5.922 33.095 1.00 10.07 460 ALA B N 1
ATOM 7648 C CA . ALA B 1 434 ? 12.325 4.656 33.637 1.00 10.16 460 ALA B CA 1
ATOM 7649 C C . ALA B 1 434 ? 13.841 4.647 33.817 1.00 10.05 460 ALA B C 1
ATOM 7650 O O . ALA B 1 434 ? 14.548 5.489 33.261 1.00 9.86 460 ALA B O 1
ATOM 7652 N N . ALA B 1 435 ? 14.330 3.688 34.601 1.00 9.95 461 ALA B N 1
ATOM 7653 C CA . ALA B 1 435 ? 15.756 3.549 34.857 1.00 9.83 461 ALA B CA 1
ATOM 7654 C C . ALA B 1 435 ? 16.092 2.086 35.048 1.00 10.04 461 ALA B C 1
ATOM 7655 O O . ALA B 1 435 ? 15.686 1.480 36.048 1.00 9.28 461 ALA B O 1
ATOM 7657 N N . TYR B 1 436 ? 16.834 1.523 34.082 1.00 10.49 462 TYR B N 1
ATOM 7658 C CA . TYR B 1 436 ? 17.291 0.145 34.169 1.00 11.31 462 TYR B CA 1
ATOM 7659 C C . TYR B 1 436 ? 18.534 0.072 35.045 1.00 12.08 462 TYR B C 1
ATOM 7660 O O . TYR B 1 436 ? 19.447 0.885 34.889 1.00 11.52 462 TYR B O 1
ATOM 7669 N N . LEU B 1 437 ? 18.553 -0.897 35.959 1.00 12.86 463 LEU B N 1
ATOM 7670 C CA . LEU B 1 437 ? 19.659 -1.114 36.899 1.00 14.39 463 LEU B CA 1
ATOM 7671 C C . LEU B 1 437 ? 19.865 -2.575 37.179 1.00 15.11 463 LEU B C 1
ATOM 7672 O O . LEU B 1 437 ? 18.907 -3.295 37.472 1.00 16.79 463 LEU B O 1
ATOM 7677 N N . GLU B 1 438 ? 21.099 -3.025 37.107 1.00 15.07 464 GLU B N 1
ATOM 7678 C CA . GLU B 1 438 ? 21.452 -4.379 37.527 1.00 14.61 464 GLU B CA 1
ATOM 7679 C C . GLU B 1 438 ? 21.280 -4.470 39.057 1.00 14.51 464 GLU B C 1
ATOM 7680 O O . GLU B 1 438 ? 21.248 -3.430 39.719 1.00 13.63 464 GLU B O 1
ATOM 7686 N N . PRO B 1 439 ? 21.167 -5.670 39.623 1.00 14.75 465 PRO B N 1
ATOM 7687 C CA . PRO B 1 439 ? 21.044 -5.754 41.061 1.00 14.79 465 PRO B CA 1
ATOM 7688 C C . PRO B 1 439 ? 22.180 -5.075 41.787 1.00 14.99 465 PRO B C 1
ATOM 7689 O O . PRO B 1 439 ? 23.314 -5.047 41.295 1.00 14.79 465 PRO B O 1
ATOM 7693 N N . LEU B 1 440 ? 21.871 -4.518 42.958 1.00 15.36 466 LEU B N 1
ATOM 7694 C CA . LEU B 1 440 ? 22.897 -3.972 43.840 1.00 16.10 466 LEU B CA 1
ATOM 7695 C C . LEU B 1 440 ? 23.779 -5.113 44.339 1.00 16.70 466 LEU B C 1
ATOM 7696 O O . LEU B 1 440 ? 24.999 -4.968 44.444 1.00 15.87 466 LEU B O 1
ATOM 7701 N N . ASP B 1 441 ? 23.136 -6.239 44.638 1.00 17.91 467 ASP B N 1
ATOM 7702 C CA . ASP B 1 441 ? 23.802 -7.424 45.174 1.00 19.54 467 ASP B CA 1
ATOM 7703 C C . ASP B 1 441 ? 22.962 -8.668 44.912 1.00 20.07 467 ASP B C 1
ATOM 7704 O O . ASP B 1 441 ? 21.850 -8.581 44.382 1.00 19.78 467 ASP B O 1
ATOM 7709 N N . TYR B 1 442 ? 23.500 -9.826 45.291 1.00 21.20 468 TYR B N 1
ATOM 7710 C CA . TYR B 1 442 ? 22.749 -11.074 45.267 1.00 22.36 468 TYR B CA 1
ATOM 7711 C C . TYR B 1 442 ? 22.773 -11.704 46.662 1.00 23.50 468 TYR B C 1
ATOM 7712 O O . TYR B 1 442 ? 23.834 -11.818 47.281 1.00 23.74 468 TYR B O 1
ATOM 7721 N N . ASP B 1 443 ? 21.595 -12.052 47.170 1.00 24.49 469 ASP B N 1
ATOM 7722 C CA . ASP B 1 443 ? 21.479 -12.821 48.402 1.00 25.81 469 ASP B CA 1
ATOM 7723 C C . ASP B 1 443 ? 21.195 -14.250 47.961 1.00 26.45 469 ASP B C 1
ATOM 7724 O O . ASP B 1 443 ? 20.039 -14.630 47.732 1.00 26.36 469 ASP B O 1
ATOM 7729 N N . GLN B 1 444 ? 22.272 -15.025 47.823 1.00 27.11 470 GLN B N 1
ATOM 7730 C CA . GLN B 1 444 ? 22.229 -16.332 47.171 1.00 27.78 470 GLN B CA 1
ATOM 7731 C C . GLN B 1 444 ? 21.854 -16.133 45.700 1.00 27.60 470 GLN B C 1
ATOM 7732 O O . GLN B 1 444 ? 22.596 -15.491 44.951 1.00 28.03 470 GLN B O 1
ATOM 7738 N N . ASP B 1 445 ? 20.699 -16.650 45.292 1.00 27.31 471 ASP B N 1
ATOM 7739 C CA . ASP B 1 445 ? 20.246 -16.489 43.912 1.00 26.75 471 ASP B CA 1
ATOM 7740 C C . ASP B 1 445 ? 19.265 -15.312 43.750 1.00 25.73 471 ASP B C 1
ATOM 7741 O O . ASP B 1 445 ? 18.849 -14.992 42.633 1.00 25.91 471 ASP B O 1
ATOM 7746 N N . LEU B 1 446 ? 18.928 -14.665 44.868 1.00 24.14 472 LEU B N 1
ATOM 7747 C CA . LEU B 1 446 ? 17.944 -13.575 44.896 1.00 22.54 472 LEU B CA 1
ATOM 7748 C C . LEU B 1 446 ? 18.564 -12.205 44.600 1.00 21.20 472 LEU B C 1
ATOM 7749 O O . LEU B 1 446 ? 19.567 -11.823 45.202 1.00 20.87 472 LEU B O 1
ATOM 7754 N N . ARG B 1 447 ? 17.955 -11.477 43.667 1.00 19.85 473 ARG B N 1
ATOM 7755 C CA . ARG B 1 447 ? 18.431 -10.152 43.274 1.00 18.05 473 ARG B CA 1
ATOM 7756 C C . ARG B 1 447 ? 18.025 -9.117 44.317 1.00 16.77 473 ARG B C 1
ATOM 7757 O O . ARG B 1 447 ? 16.860 -9.057 44.710 1.00 16.12 473 ARG B O 1
ATOM 7765 N N . VAL B 1 448 ? 18.999 -8.325 44.765 1.00 15.22 474 VAL B N 1
ATOM 7766 C CA . VAL B 1 448 ? 18.783 -7.271 45.758 1.00 14.48 474 VAL B CA 1
ATOM 7767 C C . VAL B 1 448 ? 18.910 -5.888 45.093 1.00 13.46 474 VAL B C 1
ATOM 7768 O O . VAL B 1 448 ? 19.798 -5.678 44.273 1.00 13.19 474 VAL B O 1
ATOM 7772 N N . PHE B 1 449 ? 18.023 -4.963 45.449 1.00 12.98 475 PHE B N 1
ATOM 7773 C CA . PHE B 1 449 ? 18.098 -3.580 44.965 1.00 12.49 475 PHE B CA 1
ATOM 7774 C C . PHE B 1 449 ? 17.864 -2.630 46.128 1.00 12.51 475 PHE B C 1
ATOM 7775 O O . PHE B 1 449 ? 17.250 -3.006 47.131 1.00 12.36 475 PHE B O 1
ATOM 7783 N N . SER B 1 450 ? 18.328 -1.391 45.979 1.00 12.47 476 SER B N 1
ATOM 7784 C CA . SER B 1 450 ? 18.014 -0.339 46.946 1.00 12.47 476 SER B CA 1
ATOM 7785 C C . SER B 1 450 ? 17.475 0.916 46.255 1.00 12.66 476 SER B C 1
ATOM 7786 O O . SER B 1 450 ? 17.748 1.167 45.070 1.00 12.30 476 SER B O 1
ATOM 7789 N N . LEU B 1 451 ? 16.699 1.692 47.005 1.00 12.62 477 LEU B N 1
ATOM 7790 C CA . LEU B 1 451 ? 16.122 2.931 46.507 1.00 12.90 477 LEU B CA 1
ATOM 7791 C C . LEU B 1 451 ? 16.079 3.933 47.657 1.00 12.06 477 LEU B C 1
ATOM 7792 O O . LEU B 1 451 ? 15.642 3.596 48.758 1.00 12.18 477 LEU B O 1
ATOM 7797 N N . TYR B 1 452 ? 16.546 5.151 47.402 1.00 11.19 478 TYR B N 1
ATOM 7798 C CA . TYR B 1 452 ? 16.305 6.266 48.314 1.00 10.96 478 TYR B CA 1
ATOM 7799 C C . TYR B 1 452 ? 15.659 7.399 47.539 1.00 10.63 478 TYR B C 1
ATOM 7800 O O . TYR B 1 452 ? 16.143 7.807 46.483 1.00 9.77 478 TYR B O 1
ATOM 7809 N N . GLY B 1 453 ? 14.553 7.903 48.072 1.00 10.70 479 GLY B N 1
ATOM 7810 C CA . GLY B 1 453 ? 13.858 9.016 47.444 1.00 10.66 479 GLY B CA 1
ATOM 7811 C C . GLY B 1 453 ? 13.567 10.081 48.471 1.00 10.94 479 GLY B C 1
ATOM 7812 O O . GLY B 1 453 ? 13.366 9.776 49.645 1.00 10.87 479 GLY B O 1
ATOM 7813 N N . ILE B 1 454 ? 13.572 11.334 48.031 1.00 10.92 480 ILE B N 1
ATOM 7814 C CA . ILE B 1 454 ? 13.194 12.449 48.897 1.00 10.90 480 ILE B CA 1
ATOM 7815 C C . ILE B 1 454 ? 12.221 13.357 48.141 1.00 10.97 480 ILE B C 1
ATOM 7816 O O . ILE B 1 454 ? 12.463 13.735 46.994 1.00 10.88 480 ILE B O 1
ATOM 7821 N N . VAL B 1 455 ? 11.101 13.659 48.784 1.00 11.06 481 VAL B N 1
ATOM 7822 C CA . VAL B 1 455 ? 10.045 14.460 48.189 1.00 11.22 481 VAL B CA 1
ATOM 7823 C C . VAL B 1 455 ? 9.975 15.750 48.985 1.00 11.05 481 VAL B C 1
ATOM 7824 O O . VAL B 1 455 ? 9.906 15.712 50.210 1.00 11.07 481 VAL B O 1
ATOM 7828 N N . ASP B 1 456 ? 9.990 16.884 48.291 1.00 10.43 482 ASP B N 1
ATOM 7829 C CA . ASP B 1 456 ? 9.992 18.189 48.957 1.00 10.58 482 ASP B CA 1
ATOM 7830 C C . ASP B 1 456 ? 9.014 19.124 48.254 1.00 10.48 482 ASP B C 1
ATOM 7831 O O . ASP B 1 456 ? 9.409 20.024 47.517 1.00 10.26 482 ASP B O 1
ATOM 7836 N N . LYS B 1 457 ? 7.732 18.854 48.489 1.00 10.79 483 LYS B N 1
ATOM 7837 C CA . LYS B 1 457 ? 6.589 19.646 48.011 1.00 11.23 483 LYS B CA 1
ATOM 7838 C C . LYS B 1 457 ? 6.327 19.741 46.493 1.00 10.87 483 LYS B C 1
ATOM 7839 O O . LYS B 1 457 ? 5.182 19.555 46.069 1.00 11.24 483 LYS B O 1
ATOM 7845 N N . ASN B 1 458 ? 7.345 20.037 45.687 1.00 10.00 484 ASN B N 1
ATOM 7846 C CA . ASN B 1 458 ? 7.173 20.019 44.225 1.00 9.37 484 ASN B CA 1
ATOM 7847 C C . ASN B 1 458 ? 8.318 19.358 43.460 1.00 8.89 484 ASN B C 1
ATOM 7848 O O . ASN B 1 458 ? 8.400 19.484 42.239 1.00 8.91 484 ASN B O 1
ATOM 7853 N N . ILE B 1 459 ? 9.196 18.671 44.184 1.00 8.05 485 ILE B N 1
ATOM 7854 C CA . ILE B 1 459 ? 10.364 18.033 43.581 1.00 7.54 485 ILE B CA 1
ATOM 7855 C C . ILE B 1 459 ? 10.656 16.685 44.231 1.00 7.57 485 ILE B C 1
ATOM 7856 O O . ILE B 1 459 ? 10.647 16.540 45.462 1.00 7.81 485 ILE B O 1
ATOM 7861 N N . ILE B 1 460 ? 10.865 15.683 43.393 1.00 7.36 486 ILE B N 1
ATOM 7862 C CA . ILE B 1 460 ? 11.292 14.400 43.900 1.00 7.70 486 ILE B CA 1
ATOM 7863 C C . ILE B 1 460 ? 12.636 13.996 43.298 1.00 7.92 486 ILE B C 1
ATOM 7864 O O . ILE B 1 460 ? 12.841 14.084 42.089 1.00 7.67 486 ILE B O 1
ATOM 7869 N N . GLU B 1 461 ? 13.542 13.572 44.173 1.00 8.25 487 GLU B N 1
ATOM 7870 C CA . GLU B 1 461 ? 14.874 13.142 43.781 1.00 8.82 487 GLU B CA 1
ATOM 7871 C C . GLU B 1 461 ? 15.005 11.671 44.152 1.00 8.55 487 GLU B C 1
ATOM 7872 O O . GLU B 1 461 ? 14.789 11.295 45.298 1.00 8.67 487 GLU B O 1
ATOM 7878 N N . LEU B 1 462 ? 15.354 10.848 43.174 1.00 8.78 488 LEU B N 1
ATOM 7879 C CA . LEU B 1 462 ? 15.476 9.415 43.378 1.00 8.95 488 LEU B CA 1
ATOM 7880 C C . LEU B 1 462 ? 16.910 8.941 43.154 1.00 9.20 488 LEU B C 1
ATOM 7881 O O . LEU B 1 462 ? 17.560 9.339 42.190 1.00 8.95 488 LEU B O 1
ATOM 7886 N N . TYR B 1 463 ? 17.396 8.102 44.067 1.00 9.20 489 TYR B N 1
ATOM 7887 C CA . TYR B 1 463 ? 18.745 7.564 44.003 1.00 9.01 489 TYR B CA 1
ATOM 7888 C C . TYR B 1 463 ? 18.670 6.041 44.065 1.00 9.51 489 TYR B C 1
ATOM 7889 O O . TYR B 1 463 ? 18.301 5.464 45.097 1.00 8.89 489 TYR B O 1
ATOM 7898 N N . PHE B 1 464 ? 19.002 5.403 42.944 1.00 9.83 490 PHE B N 1
ATOM 7899 C CA . PHE B 1 464 ? 18.840 3.966 42.787 1.00 10.07 490 PHE B CA 1
ATOM 7900 C C . PHE B 1 464 ? 20.151 3.254 43.081 1.00 10.37 490 PHE B C 1
ATOM 7901 O O . PHE B 1 464 ? 21.223 3.710 42.664 1.00 10.46 490 PHE B O 1
ATOM 7909 N N . ASN B 1 465 ? 20.062 2.135 43.798 1.00 10.20 491 ASN B N 1
ATOM 7910 C CA . ASN B 1 465 ? 21.239 1.331 44.146 1.00 10.61 491 ASN B CA 1
ATOM 7911 C C . ASN B 1 465 ? 22.416 2.127 44.725 1.00 11.04 491 ASN B C 1
ATOM 7912 O O . ASN B 1 465 ? 23.529 2.092 44.186 1.00 10.59 491 ASN B O 1
ATOM 7917 N N . ASP B 1 466 ? 22.159 2.837 45.826 1.00 11.50 492 ASP B N 1
ATOM 7918 C CA . ASP B 1 466 ? 23.190 3.618 46.517 1.00 12.53 492 ASP B CA 1
ATOM 7919 C C . ASP B 1 466 ? 23.837 4.658 45.586 1.0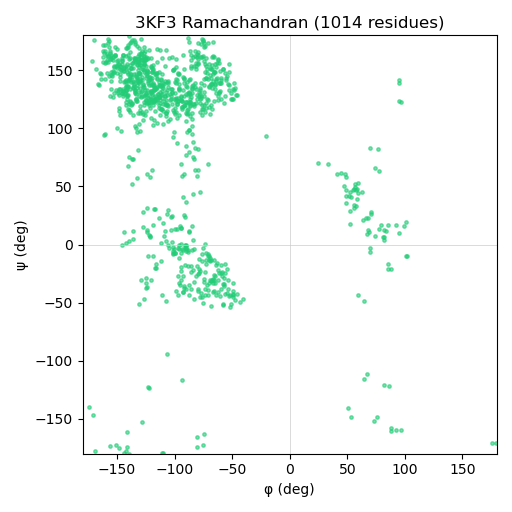0 12.28 492 ASP B C 1
ATOM 7920 O O . ASP B 1 466 ? 25.067 4.796 45.526 1.00 12.37 492 ASP B O 1
ATOM 7925 N N . GLY B 1 467 ? 22.991 5.385 44.860 1.00 11.85 493 GLY B N 1
ATOM 7926 C CA . GLY B 1 467 ? 23.445 6.486 44.020 1.00 11.41 493 GLY B CA 1
ATOM 7927 C C . GLY B 1 467 ? 23.987 6.110 42.650 1.00 11.38 493 GLY B C 1
ATOM 7928 O O . GLY B 1 467 ? 24.593 6.948 41.985 1.00 10.85 493 GLY B O 1
ATOM 7929 N N . THR B 1 468 ? 23.767 4.861 42.224 1.00 11.18 494 THR B N 1
ATOM 7930 C CA . THR B 1 468 ? 24.287 4.377 40.936 1.00 11.27 494 THR B CA 1
ATOM 7931 C C . THR B 1 468 ? 23.674 5.141 39.760 1.00 11.26 494 THR B C 1
ATOM 7932 O O . THR B 1 468 ? 24.377 5.487 38.806 1.00 11.72 494 THR B O 1
ATOM 7936 N N . VAL B 1 469 ? 22.362 5.367 39.820 1.00 11.10 495 VAL B N 1
ATOM 7937 C CA . VAL B 1 469 ? 21.709 6.354 38.959 1.00 11.09 495 VAL B CA 1
ATOM 7938 C C . VAL B 1 469 ? 20.775 7.241 39.777 1.00 10.82 495 VAL B C 1
ATOM 7939 O O . VAL B 1 469 ? 20.164 6.791 40.753 1.00 10.62 495 VAL B O 1
ATOM 7943 N N . ALA B 1 470 ? 20.737 8.512 39.398 1.00 10.23 496 ALA B N 1
ATOM 7944 C CA . ALA B 1 470 ? 19.870 9.498 40.029 1.00 10.11 496 ALA B CA 1
ATOM 7945 C C . ALA B 1 470 ? 18.848 9.974 39.008 1.00 10.14 496 ALA B C 1
ATOM 7946 O O . ALA B 1 470 ? 19.141 10.037 37.804 1.00 9.91 496 ALA B O 1
ATOM 7948 N N . MET B 1 471 ? 17.656 10.300 39.497 1.00 10.18 497 MET B N 1
ATOM 7949 C CA . MET B 1 471 ? 16.579 10.815 38.656 1.00 10.85 497 MET B CA 1
ATOM 7950 C C . MET B 1 471 ? 15.838 11.934 39.385 1.00 10.32 497 MET B C 1
ATOM 7951 O O . MET B 1 471 ? 15.286 11.720 40.470 1.00 10.33 497 MET B O 1
ATOM 7956 N N . THR B 1 472 ? 15.824 13.119 38.772 1.00 9.86 498 THR B N 1
ATOM 7957 C CA . THR B 1 472 ? 15.240 14.318 39.382 1.00 9.74 498 THR B CA 1
ATOM 7958 C C . THR B 1 472 ? 14.072 14.856 38.559 1.00 9.59 498 THR B C 1
ATOM 7959 O O . THR B 1 472 ? 14.216 15.145 37.358 1.00 9.91 498 THR B O 1
ATOM 7963 N N . ASN B 1 473 ? 12.922 14.990 39.217 1.00 9.19 499 ASN B N 1
ATOM 7964 C CA . ASN B 1 473 ? 11.710 15.500 38.585 1.00 8.77 499 ASN B CA 1
ATOM 7965 C C . ASN B 1 473 ? 10.887 16.398 39.502 1.00 8.78 499 ASN B C 1
ATOM 7966 O O . ASN B 1 473 ? 10.660 16.081 40.681 1.00 7.84 499 ASN B O 1
ATOM 7971 N N . THR B 1 474 ? 10.434 17.519 38.950 1.00 8.39 500 THR B N 1
ATOM 7972 C CA . THR B 1 474 ? 9.415 18.315 39.612 1.00 8.36 500 THR B CA 1
ATOM 7973 C C . THR B 1 474 ? 8.048 17.681 39.358 1.00 8.55 500 THR B C 1
ATOM 7974 O O . THR B 1 474 ? 7.908 16.848 38.464 1.00 7.96 500 THR B O 1
ATOM 7978 N N . PHE B 1 475 ? 7.056 18.070 40.161 1.00 8.65 501 PHE B N 1
ATOM 7979 C CA . PHE B 1 475 ? 5.662 17.669 39.966 1.00 9.45 501 PHE B CA 1
ATOM 7980 C C . PHE B 1 475 ? 4.743 18.736 40.544 1.00 9.56 501 PHE B C 1
ATOM 7981 O O . PHE B 1 475 ? 5.104 19.452 41.480 1.00 9.35 501 PHE B O 1
ATOM 7989 N N . PHE B 1 476 ? 3.543 18.830 39.991 1.00 10.25 502 PHE B N 1
ATOM 7990 C CA . PHE B 1 476 ? 2.647 19.908 40.365 1.00 11.25 502 PHE B CA 1
ATOM 7991 C C . PHE B 1 476 ? 1.249 19.409 40.667 1.00 12.09 502 PHE B C 1
ATOM 7992 O O . PHE B 1 476 ? 0.451 19.149 39.764 1.00 12.34 502 PHE B O 1
ATOM 8000 N N . MET B 1 477 ? 0.996 19.217 41.959 1.00 12.95 503 MET B N 1
ATOM 8001 C CA . MET B 1 477 ? -0.319 18.815 42.448 1.00 14.27 503 MET B CA 1
ATOM 8002 C C . MET B 1 477 ? -1.279 19.989 42.338 1.00 14.85 503 MET B C 1
ATOM 8003 O O . MET B 1 477 ? -0.850 21.146 42.221 1.00 14.73 503 MET B O 1
ATOM 8008 N N . GLY B 1 478 ? -2.577 19.687 42.353 1.00 15.75 504 GLY B N 1
ATOM 8009 C CA . GLY B 1 478 ? -3.606 20.719 42.234 1.00 16.65 504 GLY B CA 1
ATOM 8010 C C . GLY B 1 478 ? -3.546 21.701 43.389 1.00 17.34 504 GLY B C 1
ATOM 8011 O O . GLY B 1 478 ? -3.013 21.376 44.454 1.00 17.15 504 GLY B O 1
ATOM 8012 N N . GLU B 1 479 ? -4.104 22.893 43.177 1.00 17.88 505 GLU B N 1
ATOM 8013 C CA . GLU B 1 479 ? -4.044 23.979 44.161 1.00 18.66 505 GLU B CA 1
ATOM 8014 C C . GLU B 1 479 ? -4.391 23.524 45.581 1.00 18.29 505 GLU B C 1
ATOM 8015 O O . GLU B 1 479 ? -5.405 22.858 45.803 1.00 17.95 505 GLU B O 1
ATOM 8021 N N . GLY B 1 480 ? -3.508 23.851 46.523 1.00 18.10 506 GLY B N 1
ATOM 8022 C CA . GLY B 1 480 ? -3.704 23.512 47.931 1.00 17.96 506 GLY B CA 1
ATOM 8023 C C . GLY B 1 480 ? -3.186 22.149 48.363 1.00 17.99 506 GLY B C 1
ATOM 8024 O O . GLY B 1 480 ? -2.938 21.931 49.551 1.00 17.82 506 GLY B O 1
ATOM 8025 N N . LYS B 1 481 ? -3.013 21.232 47.410 1.00 17.65 507 LYS B N 1
ATOM 8026 C CA . LYS B 1 481 ? -2.582 19.876 47.738 1.00 17.43 507 LYS B CA 1
ATOM 8027 C C . LYS B 1 481 ? -1.068 19.747 47.787 1.00 17.03 507 LYS B C 1
ATOM 8028 O O . LYS B 1 481 ? -0.355 20.353 46.988 1.00 16.43 507 LYS B O 1
ATOM 8034 N N . TYR B 1 482 ? -0.595 18.954 48.746 1.00 16.74 508 TYR B N 1
ATOM 8035 C CA . TYR B 1 482 ? 0.816 18.586 48.848 1.00 16.95 508 TYR B CA 1
ATOM 8036 C C . TYR B 1 482 ? 0.964 17.218 49.528 1.00 16.60 508 TYR B C 1
ATOM 8037 O O . TYR B 1 482 ? 0.018 16.740 50.157 1.00 16.48 508 TYR B O 1
ATOM 8046 N N . PRO B 1 483 ? 2.137 16.567 49.371 1.00 16.42 509 PRO B N 1
ATOM 8047 C CA . PRO B 1 483 ? 2.382 15.241 49.959 1.00 16.44 509 PRO B CA 1
ATOM 8048 C C . PRO B 1 483 ? 2.005 15.152 51.439 1.00 16.57 509 PRO B C 1
ATOM 8049 O O . PRO B 1 483 ? 2.470 15.953 52.241 1.00 16.58 509 PRO B O 1
ATOM 8053 N N . HIS B 1 484 ? 1.160 14.181 51.780 1.00 17.25 510 HIS B N 1
ATOM 8054 C CA . HIS B 1 484 ? 0.712 13.958 53.159 1.00 17.57 510 HIS B CA 1
ATOM 8055 C C . HIS B 1 484 ? 0.987 12.546 53.660 1.00 17.68 510 HIS B C 1
ATOM 8056 O O . HIS B 1 484 ? 1.289 12.355 54.831 1.00 17.60 510 HIS B O 1
ATOM 8063 N N . ASP B 1 485 ? 0.857 11.554 52.782 1.00 18.06 511 ASP B N 1
ATOM 8064 C CA . ASP B 1 485 ? 1.084 10.165 53.180 1.00 18.61 511 ASP B CA 1
ATOM 8065 C C . ASP B 1 485 ? 1.687 9.325 52.061 1.00 18.15 511 ASP B C 1
ATOM 8066 O O . ASP B 1 485 ? 1.502 9.613 50.875 1.00 18.20 511 ASP B O 1
ATOM 8071 N N . ILE B 1 486 ? 2.421 8.298 52.464 1.00 17.24 512 ILE B N 1
ATOM 8072 C CA . ILE B 1 486 ? 3.094 7.406 51.536 1.00 16.79 512 ILE B CA 1
ATOM 8073 C C . ILE B 1 486 ? 2.577 5.982 51.732 1.00 16.83 512 ILE B C 1
ATOM 8074 O O . ILE B 1 486 ? 2.349 5.531 52.861 1.00 16.53 512 ILE B O 1
ATOM 8079 N N . GLN B 1 487 ? 2.348 5.297 50.619 1.00 16.55 513 GLN B N 1
ATOM 8080 C CA . GLN B 1 487 ? 1.944 3.899 50.645 1.00 16.48 513 GLN B CA 1
ATOM 8081 C C . GLN B 1 487 ? 2.884 3.077 49.770 1.00 15.92 513 GLN B C 1
ATOM 8082 O O . GLN B 1 487 ? 3.436 3.591 48.794 1.00 15.81 513 GLN B O 1
ATOM 8088 N N . ILE B 1 488 ? 3.091 1.820 50.148 1.00 15.15 514 ILE B N 1
ATOM 8089 C CA . ILE B 1 488 ? 3.830 0.865 49.326 1.00 14.81 514 ILE B CA 1
ATOM 8090 C C . ILE B 1 488 ? 2.923 -0.331 49.093 1.00 14.73 514 ILE B C 1
ATOM 8091 O O . ILE B 1 488 ? 2.449 -0.960 50.046 1.00 14.91 514 ILE B O 1
ATOM 8096 N N . VAL B 1 489 ? 2.672 -0.621 47.819 1.00 14.21 515 VAL B N 1
ATOM 8097 C CA . VAL B 1 489 ? 1.626 -1.554 47.427 1.00 14.37 515 VAL B CA 1
ATOM 8098 C C . VAL B 1 489 ? 2.084 -2.465 46.294 1.00 14.57 515 VAL B C 1
ATOM 8099 O O . VAL B 1 489 ? 3.047 -2.157 45.588 1.00 14.16 515 VAL B O 1
ATOM 8103 N N . THR B 1 490 ? 1.383 -3.585 46.136 1.00 15.06 516 THR B N 1
ATOM 8104 C CA . THR B 1 490 ? 1.575 -4.495 45.011 1.00 15.45 516 THR B CA 1
ATOM 8105 C C . THR B 1 490 ? 0.246 -5.211 44.760 1.00 16.36 516 THR B C 1
ATOM 8106 O O . THR B 1 490 ? -0.635 -5.209 45.630 1.00 16.24 516 THR B O 1
ATOM 8110 N N . ASP B 1 491 ? 0.100 -5.814 43.583 1.00 16.92 517 ASP B N 1
ATOM 8111 C CA . ASP B 1 491 ? -1.105 -6.572 43.252 1.00 18.07 517 ASP B CA 1
ATOM 8112 C C . ASP B 1 491 ? -0.915 -8.079 43.382 1.00 18.30 517 ASP B C 1
ATOM 8113 O O . ASP B 1 491 ? -1.872 -8.831 43.241 1.00 18.38 517 ASP B O 1
ATOM 8118 N N . THR B 1 492 ? 0.309 -8.517 43.651 1.00 18.70 518 THR B N 1
ATOM 8119 C CA . THR B 1 492 ? 0.584 -9.940 43.784 1.00 19.30 518 THR B CA 1
ATOM 8120 C C . THR B 1 492 ? -0.094 -10.493 45.038 1.00 20.09 518 THR B C 1
ATOM 8121 O O . THR B 1 492 ? -0.097 -9.842 46.089 1.00 19.92 518 THR B O 1
ATOM 8125 N N . GLU B 1 493 ? -0.685 -11.678 44.912 1.00 20.82 519 GLU B N 1
ATOM 8126 C CA . GLU B 1 493 ? -1.352 -12.327 46.045 1.00 21.64 519 GLU B CA 1
ATOM 8127 C C . GLU B 1 493 ? -0.351 -13.078 46.906 1.00 21.53 519 GLU B C 1
ATOM 8128 O O . GLU B 1 493 ? -0.524 -13.185 48.116 1.00 21.53 519 GLU B O 1
ATOM 8134 N N . GLU B 1 494 ? 0.688 -13.601 46.260 1.00 21.52 520 GLU B N 1
ATOM 8135 C CA . GLU B 1 494 ? 1.826 -14.196 46.939 1.00 21.81 520 GLU B CA 1
ATOM 8136 C C . GLU B 1 494 ? 2.996 -13.204 46.848 1.00 20.96 520 GLU B C 1
ATOM 8137 O O . GLU B 1 494 ? 2.977 -12.321 45.991 1.00 20.77 520 GLU B O 1
ATOM 8143 N N . PRO B 1 495 ? 4.010 -13.340 47.729 1.00 20.02 521 PRO B N 1
ATOM 8144 C CA . PRO B 1 495 ? 5.116 -12.375 47.744 1.00 18.98 521 PRO B CA 1
ATOM 8145 C C . PRO B 1 495 ? 6.120 -12.529 46.598 1.00 18.02 521 PRO B C 1
ATOM 8146 O O . PRO B 1 495 ? 6.797 -13.554 46.493 1.00 17.57 521 PRO B O 1
ATOM 8150 N N . LEU B 1 496 ? 6.215 -11.500 45.756 1.00 16.89 522 LEU B N 1
ATOM 8151 C CA . LEU B 1 496 ? 7.271 -11.407 44.743 1.00 15.69 522 LEU B CA 1
ATOM 8152 C C . LEU B 1 496 ? 8.429 -10.541 45.247 1.00 15.40 522 LEU B C 1
ATOM 8153 O O . LEU B 1 496 ? 9.580 -10.723 44.834 1.00 15.33 522 LEU B O 1
ATOM 8158 N N . PHE B 1 497 ? 8.120 -9.606 46.147 1.00 14.80 523 PHE B N 1
ATOM 8159 C CA . PHE B 1 497 ? 9.130 -8.721 46.720 1.00 14.80 523 PHE B CA 1
ATOM 8160 C C . PHE B 1 497 ? 9.182 -8.851 48.246 1.00 15.01 523 PHE B C 1
ATOM 8161 O O . PHE B 1 497 ? 8.150 -8.817 48.909 1.00 14.93 523 PHE B O 1
ATOM 8169 N N . GLU B 1 498 ? 10.389 -9.021 48.781 1.00 15.28 524 GLU B N 1
ATOM 8170 C CA . GLU B 1 498 ? 10.630 -8.869 50.212 1.00 15.61 524 GLU B CA 1
ATOM 8171 C C . GLU B 1 498 ? 11.282 -7.514 50.406 1.00 15.48 524 GLU B C 1
ATOM 8172 O O . GLU B 1 498 ? 12.345 -7.239 49.839 1.00 15.58 524 GLU B O 1
ATOM 8178 N N . LEU B 1 499 ? 10.643 -6.661 51.195 1.00 15.46 525 LEU B N 1
ATOM 8179 C CA . LEU B 1 499 ? 11.267 -5.402 51.576 1.00 15.84 525 LEU B CA 1
ATOM 8180 C C . LEU B 1 499 ? 12.093 -5.701 52.824 1.00 15.95 525 LEU B C 1
ATOM 8181 O O . LEU B 1 499 ? 11.547 -5.799 53.924 1.00 15.91 525 LEU B O 1
ATOM 8186 N N . GLU B 1 500 ? 13.396 -5.902 52.642 1.00 16.24 526 GLU B N 1
ATOM 8187 C CA . GLU B 1 500 ? 14.270 -6.236 53.771 1.00 17.16 526 GLU B CA 1
ATOM 8188 C C . GLU B 1 500 ? 14.360 -5.106 54.784 1.00 16.60 526 GLU B C 1
ATOM 8189 O O . GLU B 1 500 ? 14.470 -5.346 55.988 1.00 16.22 526 GLU B O 1
ATOM 8195 N N . SER B 1 501 ? 14.287 -3.874 54.285 1.00 16.21 527 SER B N 1
ATOM 8196 C CA . SER B 1 501 ? 14.319 -2.690 55.128 1.00 15.79 527 SER B CA 1
ATOM 8197 C C . SER B 1 501 ? 13.493 -1.572 54.501 1.00 15.50 527 SER B C 1
ATOM 8198 O O . SER B 1 501 ? 13.670 -1.248 53.317 1.00 15.44 527 SER B O 1
ATOM 8201 N N . VAL B 1 502 ? 12.584 -1.003 55.290 1.00 14.96 528 VAL B N 1
ATOM 8202 C CA . VAL B 1 502 ? 11.789 0.152 54.871 1.00 14.37 528 VAL B CA 1
ATOM 8203 C C . VAL B 1 502 ? 11.868 1.223 55.954 1.00 14.55 528 VAL B C 1
ATOM 8204 O O . VAL B 1 502 ? 11.468 0.980 57.094 1.00 14.48 528 VAL B O 1
ATOM 8208 N N . ILE B 1 503 ? 12.386 2.402 55.611 1.00 14.26 529 ILE B N 1
ATOM 8209 C CA . ILE B 1 503 ? 12.326 3.540 56.535 1.00 14.42 529 ILE B CA 1
ATOM 8210 C C . ILE B 1 503 ? 11.707 4.752 55.831 1.00 14.37 529 ILE B C 1
ATOM 8211 O O . ILE B 1 503 ? 12.290 5.295 54.892 1.00 14.11 529 ILE B O 1
ATOM 8216 N N . ILE B 1 504 ? 10.513 5.146 56.268 1.00 14.18 530 ILE B N 1
ATOM 8217 C CA . ILE B 1 504 ? 9.840 6.317 55.710 1.00 14.06 530 ILE B CA 1
ATOM 8218 C C . ILE B 1 504 ? 9.777 7.363 56.802 1.00 14.23 530 ILE B C 1
ATOM 8219 O O . ILE B 1 504 ? 9.330 7.077 57.913 1.00 14.21 530 ILE B O 1
ATOM 8224 N N . ARG B 1 505 ? 10.244 8.566 56.495 1.00 14.07 531 ARG B N 1
ATOM 8225 C CA . ARG B 1 505 ? 10.249 9.647 57.470 1.00 14.37 531 ARG B CA 1
ATOM 8226 C C . ARG B 1 505 ? 9.530 10.877 56.945 1.00 14.44 531 ARG B C 1
ATOM 8227 O O . ARG B 1 505 ? 9.600 11.195 55.754 1.00 13.73 531 ARG B O 1
ATOM 8235 N N . GLU B 1 506 ? 8.834 11.558 57.849 1.00 14.30 532 GLU B N 1
ATOM 8236 C CA . GLU B 1 506 ? 8.419 12.931 57.621 1.00 14.32 532 GLU B CA 1
ATOM 8237 C C . GLU B 1 506 ? 9.508 13.838 58.191 1.00 14.37 532 GLU B C 1
ATOM 8238 O O . GLU B 1 506 ? 9.916 13.689 59.348 1.00 13.89 532 GLU B O 1
ATOM 8244 N N . LEU B 1 507 ? 9.982 14.769 57.370 1.00 14.46 533 LEU B N 1
ATOM 8245 C CA . LEU B 1 507 ? 11.078 15.656 57.746 1.00 14.58 533 LEU B CA 1
ATOM 8246 C C . LEU B 1 507 ? 10.623 17.110 57.822 1.00 14.51 533 LEU B C 1
ATOM 8247 O O . LEU B 1 507 ? 9.530 17.446 57.377 1.00 13.97 533 LEU B O 1
ATOM 8252 N N . ASN B 1 508 ? 11.482 17.957 58.382 1.00 14.92 534 ASN B N 1
ATOM 8253 C CA . ASN B 1 508 ? 11.239 19.395 58.456 1.00 16.11 534 ASN B CA 1
ATOM 8254 C C . ASN B 1 508 ? 12.572 20.137 58.461 1.00 16.62 534 ASN B C 1
ATOM 8255 O O . ASN B 1 508 ? 13.586 19.583 58.884 1.00 16.85 534 ASN B O 1
ATOM 8260 N N . LYS B 1 509 ? 12.571 21.382 57.989 1.00 17.77 535 LYS B N 1
ATOM 8261 C CA . LYS B 1 509 ? 13.809 22.177 57.857 1.00 18.87 535 LYS B CA 1
ATOM 8262 C C . LYS B 1 509 ? 14.573 22.396 59.175 1.00 19.44 535 LYS B C 1
ATOM 8263 O O . LYS B 1 509 ? 14.345 23.357 59.922 1.00 19.76 535 LYS B O 1
#

Foldseek 3Di:
DPDAQCQQFNFFFFDFPPFFEWFAWAAWAAQPVVQKTKIWTFTDRPAQDDAFQTFIWIWIDNFQGDIDTAPTAGTAPDSQWYFAHWYKDQQLPCLQVPDDVLAHSSQFIKIWWWIGHVQFTAIWMWTDRPSRRYTDTDPPPDLGGPSGNQKTAWYWDQDPQVGWIWIFIDSWQVQWTWIWTHSHSRHIDTQDIDHAAQNARTKGHKDWDWFAAPPDPHTWIKIKIKDAAGDPLGAIFIWIFTAHDRSRDTDGPDRDIGGQAFAQFFGNKDWYPPDDDGIKIKGWGHGPLCQSKDPRPSHTTTIDGIKGWHWYFFDPDPPGTDGAIFIDGRDDPVWDFPDKDKDAFDFAAQVDKDKDDDPWASQKKKKKFKKKFDPDDDDPVFQKKKKWFWWDQDVNDIWIKIWMAGPVQQKIKIFQDTPPDDIPSCVSVDGIDMDHDFALDQPPPIGMKIKMWITTSFKIWIAISNRRHIHIHGHDYPRPIGGIMMMMHGHHRGGRMTTRIMMMTRIRD/DPDAQCQQFNFFFFDFDPFFEWFWWAAWAAQPVVLKTKIWTFTDRPAQDDAFQTFTWIWIDNFLGDIDTAPTAGTAPDSQWYFAHWHKDQQQPPLQVPDDVLAHSSQFIKIWTWIAHVQFTAIWMWTDRPSRRYTDTDPPPDLDGPSGNQKTAWYWDQDPQVRWIWIFIFSWQVQWTWIWTGSHSRHIDTQDIDHAAQNARIKHNKDWDWFAAPPDPDTWIKIKIKDADGDPLGGIFMWMFTAHDNSRDGDGPDRYIGTQAQAQFFGNKDWYYPDDDGIKIKGWGGGPLCQSKDPGPSHTTTIDAIKGWHWYFFDPDPPGTDGAIFIDGRDDPVKAFPDKDKDAFDQAAQVDKDKDDDDWASQKKKKKWKKKFDPDDDPQVFQKKKKWFWWDQDVNDIWIKIWMAGPVQQKIKIFQDTPPDDIPSCVSVDGIDMGHDFALDDPPPIGMWIKMWITGSFKIWIAISNRRHIYIDGHDYPRPIGGTMMMMHTHHRGGRMTGRIMMMTRIRD

Radius of gyration: 29.08 Å; Cα contacts (8 Å, |Δi|>4): 3078; chains: 2; bounding box: 71×78×75 Å

Solvent-accessible surface area: 36434 Å² total; per-residue (Å²): 200,101,94,89,10,25,142,28,3,42,8,31,2,6,8,16,0,124,117,5,0,0,5,14,2,0,0,0,0,43,1,63,55,54,133,39,33,1,0,0,0,6,14,4,29,120,46,40,32,95,16,61,24,0,46,0,1,1,0,3,1,106,18,6,2,56,46,91,71,54,151,68,10,6,23,24,136,106,113,93,17,0,0,25,5,2,0,0,3,4,1,62,132,49,48,1,57,36,8,104,122,92,23,55,65,40,43,28,0,0,0,0,2,0,23,19,58,70,122,39,10,6,0,7,0,0,32,0,98,70,11,0,70,91,32,74,73,35,167,100,37,60,18,14,76,62,105,14,73,46,0,22,9,2,12,0,31,84,8,131,138,30,105,23,9,0,0,0,0,0,29,0,19,62,4,53,0,13,0,10,4,5,78,38,0,48,104,34,101,83,46,24,75,20,43,3,0,24,21,18,11,21,0,22,12,6,10,2,38,88,0,39,25,58,164,53,156,151,43,54,24,0,0,3,0,0,0,18,27,18,8,16,21,8,4,3,1,0,0,7,7,4,1,86,13,77,0,95,96,11,71,37,86,48,33,7,1,34,16,7,2,35,1,4,0,2,1,1,6,21,6,4,16,36,29,115,173,33,5,15,0,2,0,0,1,5,0,62,7,0,1,31,21,7,46,5,33,38,2,36,12,7,1,2,2,2,0,62,0,30,0,41,133,18,81,40,0,68,137,30,119,32,21,14,6,0,3,44,24,34,51,38,150,51,17,86,64,81,57,113,21,140,89,165,82,40,89,1,6,57,174,105,52,12,119,12,144,30,215,40,21,47,0,0,0,1,0,64,0,36,0,25,7,34,126,57,159,44,60,63,27,81,16,22,1,12,0,41,0,19,3,39,116,84,127,102,52,76,8,48,1,58,0,2,0,2,8,61,32,11,6,0,2,0,27,2,92,4,72,144,13,141,20,40,27,25,27,2,4,11,17,36,22,24,5,55,7,18,19,77,86,119,60,164,99,37,69,12,0,15,2,35,0,0,0,0,13,8,0,1,0,0,2,0,5,76,1,23,31,1,2,0,0,9,0,8,8,13,144,25,16,37,0,45,44,0,36,0,38,10,81,1,132,109,32,5,0,20,0,53,45,0,45,0,72,6,0,50,123,200,97,91,88,10,28,146,25,3,42,8,36,2,6,9,15,0,121,122,5,0,0,5,15,3,0,0,0,0,45,1,72,63,50,133,40,32,1,0,0,1,5,18,7,34,112,48,39,31,100,19,57,29,0,44,0,2,1,0,4,2,112,22,7,3,60,45,91,69,56,155,68,10,6,21,24,130,106,115,98,13,0,1,25,5,3,0,0,3,4,1,67,130,45,47,1,55,36,9,101,119,95,25,52,70,28,49,28,0,0,0,0,2,0,21,19,56,75,125,40,10,4,0,8,0,0,30,0,95,68,11,0,69,88,33,72,67,37,169,100,38,60,20,15,76,66,107,16,72,46,0,20,10,1,14,0,32,86,5,120,131,29,103,24,8,0,0,0,0,0,28,0,15,77,4,59,0,13,0,10,4,5,74,40,0,50,106,30,99,85,52,22,73,20,42,2,0,24,20,19,11,19,0,23,13,5,10,3,40,83,0,48,18,55,161,62,151,145,39,57,28,0,0,2,0,0,0,19,28,18,8,17,20,8,4,2,1,0,0,8,6,4,0,87,11,78,0,97,99,9,83,37,82,46,33,7,1,33,15,7,2,35,2,3,0,2,1,1,6,21,8,4,13,41,29,117,163,37,4,17,0,2,0,0,2,5,0,64,8,0,1,31,20,7,46,5,35,39,2,35,11,8,1,2,3,2,0,62,0,30,0,45,130,18,75,39,0,68,114,27,116,32,22,14,6,1,3,45,24,35,58,39,150,46,18,85,63,81,58,116,26,146,89,164,70,31,84,1,13,62,169,106,57,10,111,10,143,26,217,42,18,52,0,0,0,1,0,67,0,42,0,23,10,28,131,60,156,36,60,62,28,81,17,18,2,10,0,42,0,18,3,38,119,76,133,100,44,80,8,44,1,52,0,2,0,2,8,60,30,9,4,1,1,0,24,3,94,6,71,143,20,142,16,43,29,25,30,3,3,11,17,32,21,24,3,56,7,20,17,78,87,117,57,164,108,37,72,13,0,14,3,34,0,0,0,0,13,9,0,0,0,0,2,0,5,75,0,22,30,1,1,0,0,9,0,8,8,11,141,24,26,40,0,40,44,0,35,0,35,8,79,0,120,108,37,6,0,18,0,59,42,0,48,0,75,6,2,47,125

Organism: Schwanniomyces occidentalis (NCBI:txid27300)

Nearest PDB structures (foldseek):
  3kf3-assembly1_B  TM=1.002E+00  e=1.089E-100  Schwanniomyces occidentalis
  6s2b-assembly1_A  TM=1.001E+00  e=2.082E-96  Schwanniomyces occidentalis
  3u75-assembly2_C  TM=1.000E+00  e=1.981E-93  Schwanniomyces occidentalis
  8bet-assembly1_B  TM=8.810E-01  e=8.548E-49  Rhodotorula dairenensis
  8bes-assembly2_D  TM=8.892E-01  e=2.812E-48  Rhodotorula dairenensis